Protein 1TME (pdb70)

Solvent-accessible surface area: 30894 Å² total; per-residue (Å²): 13,85,16,40,7,0,73,12,138,25,59,50,8,12,6,44,89,56,44,168,45,122,84,43,110,60,114,49,105,58,0,89,2,14,44,21,12,1,47,13,36,65,7,20,49,0,51,21,20,30,90,32,88,32,37,4,84,39,63,40,51,110,31,92,6,2,0,5,15,0,3,0,6,0,2,0,0,29,44,31,115,107,23,21,54,90,107,109,14,3,62,25,10,21,8,0,31,19,20,48,147,95,70,105,101,30,16,3,23,15,2,26,49,3,5,13,9,11,0,0,7,0,3,11,3,1,0,12,0,4,5,19,30,107,43,148,111,88,4,27,6,0,0,5,0,2,25,16,69,26,111,26,63,52,83,105,46,150,110,42,182,46,7,6,1,17,51,32,240,36,23,78,30,138,32,77,18,85,74,68,55,69,18,46,1,9,0,10,2,24,4,85,22,0,0,1,7,1,11,5,11,0,0,13,38,39,138,54,42,87,124,38,0,4,11,4,59,57,8,22,1,2,53,0,1,4,0,5,81,13,34,4,15,0,63,0,6,4,6,64,6,88,0,3,0,23,10,1,3,2,0,48,34,36,60,177,182,90,96,43,86,31,170,9,36,130,17,77,14,98,7,140,18,14,33,34,88,31,46,2,45,70,74,30,8,122,13,97,91,7,68,70,30,116,68,129,9,59,38,165,41,125,51,0,33,60,9,12,90,24,109,14,20,54,2,56,74,112,22,69,7,7,6,18,2,5,0,0,0,7,18,28,0,3,19,172,91,0,36,66,0,0,35,24,0,40,109,10,91,24,4,10,9,0,1,56,1,6,0,38,3,101,32,45,102,65,2,3,1,0,0,0,0,0,0,0,1,5,5,11,0,0,47,29,62,66,138,60,86,35,10,1,41,86,10,36,58,45,5,128,98,43,45,75,33,40,70,24,0,27,13,79,34,6,5,113,108,132,36,12,3,2,5,2,6,19,0,8,10,1,6,9,9,3,15,19,1,3,0,0,19,34,21,3,53,8,2,9,2,8,0,0,8,0,3,12,25,29,10,6,24,2,32,24,7,0,8,0,0,0,0,0,0,0,0,1,30,2,50,58,26,118,82,28,75,70,110,4,88,1,38,0,4,0,21,0,18,54,1,1,1,2,25,132,68,159,57,35,128,77,103,151,131,142,104,114,126,101,141,133,94,155,72,70,69,105,50,68,53,69,52,50,24,66,22,45,85,26,123,31,87,5,31,34,35,67,47,24,13,14,94,17,62,22,0,17,81,2,0,57,59,32,0,0,0,0,13,73,58,119,107,67,88,32,48,0,23,13,58,5,39,74,49,66,42,123,84,32,38,16,61,2,70,5,12,7,56,18,40,22,0,11,2,0,0,0,5,3,0,1,43,9,0,41,26,3,22,2,1,2,5,0,7,2,0,0,1,0,0,31,72,2,133,6,74,0,6,0,0,0,16,42,70,86,102,43,90,11,100,55,75,100,94,0,72,136,28,33,83,14,88,5,80,8,30,153,67,0,1,12,2,0,2,2,11,22,83,33,138,78,126,52,22,106,6,50,123,122,102,54,133,65,33,27,0,28,0,2,1,7,2,51,49,44,0,68,68,52,110,40,7,14,80,69,2,12,0,0,0,5,0,4,0,0,72,4,0,3,1,58,67,29,67,96,39,131,164,24,34,3,124,130,25,16,95,64,57,163,137,105,91,173,82,65,120,83,105,26,44,6,42,112,89,62,48,118

Nearest PDB structures (foldseek):
  1tme-assembly1_1  TM=1.004E+00  e=3.989E-52  Theiler's encephalomyelitis virus (STRAIN DA)
  1tmf-assembly1_1  TM=9.728E-01  e=5.226E-39  Theiler's encephalomyelitis virus
  5cfc-assembly1_A  TM=9.597E-01  e=2.198E-34  Saffold virus
  5a8f-assembly1_A  TM=9.533E-01  e=1.916E-29  Saffold virus
  2mev-assembly1_1  TM=9.358E-01  e=5.556E-29  Mengo virus

Secondary structure (DSSP, 8-state):
-EE-GGGS------TTTTSS---------TTBHHHHH-S-EEEEEE--SS-TTS-----EETTEESEEE--SS-EES---TT---TTS--EE-SB--BSSSSS-SBSSB--HHHHHT--EEEEEEEEEEEEEE-S-S--EEEEEEE-TT--------SSTTS-GGGSSSS-EEEEESTT--EEEEEE----SSSSEESS-B-B-SSTTS-S-TB--TT-S--EEEEEES--EEEEEEEEEEEEEEE-PPPP-----/---EEEEETTEEEEESS---EEEGGG-----PPPTT--SPPEE--GGGSS-EEEEEEEE-TT--TT-EEEEEETGGGSSGGGHHHHHHHTTEEEEEEEEEEEEE----TT-EEEEEEEEEET-----EE-TTTSSEE-TTS--SSPBPPPSS-----SSS--SS-BTT---GGGGGGSSEEEEETTT-SEEEEEE----SSSSB-GGGB--EEEEEEEEEEEE--TTS---EEEEEEEEEEEEEEEEE-S-----/-PPP----TTTT---TT-SS---BSS-S-EE---TT---EE-BHHHHHHS-EE--EE-TT--EESEEEEESS--SS-SEEEES-TT-STTTTSHHHHHHTTEEEEES-EEEEEEE-S-TT-EEEEEEEEE-SSS----SHHHHTTSEEEEEE-SSS-EEEEEE----SSS-EESS-S-----S-EEEEEEEEEEE--TTS-SEEEEEEEEEE-TT-EEEEE--PPP----/--S---TT--SS-HHHHSPEE----

Radius of gyration: 27.93 Å; Cα contacts (8 Å, |Δi|>4): 2057; chains: 4; bounding box: 72×89×54 Å

Foldseek 3Di:
DDDDCVVVDDDDDDAVPVDPDDDPDDDDDCPDPFNVLQDKDFFFKADAPAAQFFQDFWDDDLLHTLKDFFDQAKKDQCADPVGRDRRDDMDGDQDWADSDDDNDDTSITHNPVLQQDVQFFWKDFKKKKKKFFPDDDFWWKKKFWDFQPDDPCSDGDPDGRGYPRVPDPGDMDTFGGDPTTMDIDIGGRRAPDPIAGSHFDQAAQDPVRPDDGRDHGSRGGTMMGMHHDTMITMMMGGHPMDGDDGDDGDDDDDDD/DLWDKDWAQPDMDTFNFHPDEFEPPPDAAPQDDFPVDDDDWDWDDSQQFGWQKDFADWAALPDDAFWKKKAFPPLVLLDDSSPPNNVQVQFFQWKWWKKKKKKFWAFDQQKFFKKKKFKDFPAFQFDAADPPPFDGPCRRDIDPDIHDDDPDQQDDGSVPDDDHHDPNGDDPVPVVVGRTDMDTRNRGRMHIYIYYTDDPDSIDSVVPDRGMMIMMTTHTGMDHDPPGDRTITMMMIMGIHTMIGDHGHDGDPPD/DDDDDDDDPCPPDDDPPDPDDDDDDDPPDDDPDDVVDDDDDDDLQVLQFPKDAFFDADPVGGTDLWFKFFQDFPQWFRDKDFPALQGDSCVPISNSVSLLQFWKKAWKKKKKKFWDFDQQKWFKKKKAWDFDDPDADGGPVVRVVHDIDMDTDHPDGMDIDIHGGDDPDRMDTRHPPDPVPGGTMMTMGGPHHIDGDPPGDRMIIMRIIIGGDDGMDGDDGHDHDDDDDD/DDDDDDDVPCPDHPVVVDPDDDDPD

Structure (mmCIF, N/CA/C/O backbone):
data_1TME
#
_entry.id   1TME
#
_cell.length_a   360.500
_cell.length_b   338.400
_cell.length_c   348.100
_cell.angle_alpha   90.00
_cell.angle_beta   90.00
_cell.angle_gamma   90.00
#
_symmetry.space_group_name_H-M   'P 21 21 2'
#
loop_
_entity.id
_entity.type
_entity.pdbx_description
1 polymer "THEILER'S MURINE ENCEPHALOMYELITIS VIRUS (SUBUNIT VP1)"
2 polymer "THEILER'S MURINE ENCEPHALOMYELITIS VIRUS (SUBUNIT VP2)"
3 polymer "THEILER'S MURINE ENCEPHALOMYELITIS VIRUS (SUBUNIT VP3)"
4 polymer "THEILER'S MURINE ENCEPHALOMYELITIS VIRUS (SUBUNIT VP4)"
5 water water
#
loop_
_atom_site.group_PDB
_atom_site.id
_atom_site.type_symbol
_atom_site.label_atom_id
_atom_site.label_alt_id
_atom_site.label_comp_id
_atom_site.label_asym_id
_atom_site.label_entity_id
_atom_site.label_seq_id
_atom_site.pdbx_PDB_ins_code
_atom_site.Cartn_x
_atom_site.Cartn_y
_atom_site.Cartn_z
_atom_site.occupancy
_atom_site.B_iso_or_equiv
_atom_site.auth_seq_id
_atom_site.auth_comp_id
_atom_site.auth_asym_id
_atom_site.auth_atom_id
_atom_site.pdbx_PDB_model_num
ATOM 1 N N . GLY A 1 1 ? 24.588 11.270 119.096 1.00 0.00 1 GLY 1 N 1
ATOM 2 C CA . GLY A 1 1 ? 25.346 10.150 119.935 1.00 0.00 1 GLY 1 CA 1
ATOM 3 C C . GLY A 1 1 ? 26.916 10.280 119.954 1.00 0.00 1 GLY 1 C 1
ATOM 4 O O . GLY A 1 1 ? 27.423 11.377 120.139 1.00 0.00 1 GLY 1 O 1
ATOM 5 N N . SER A 1 2 ? 27.511 9.160 119.767 1.00 0.00 2 SER 1 N 1
ATOM 6 C CA . SER A 1 2 ? 29.054 9.112 119.765 1.00 0.00 2 SER 1 CA 1
ATOM 7 C C . SER A 1 2 ? 29.840 10.061 118.771 1.00 0.00 2 SER 1 C 1
ATOM 8 O O . SER A 1 2 ? 29.436 10.197 117.626 1.00 0.00 2 SER 1 O 1
ATOM 11 N N . ASP A 1 3 ? 30.834 10.643 119.324 1.00 0.00 3 ASP 1 N 1
ATOM 12 C CA . ASP A 1 3 ? 31.666 11.671 118.526 1.00 0.00 3 ASP 1 CA 1
ATOM 13 C C . ASP A 1 3 ? 33.085 12.035 119.130 1.00 0.00 3 ASP 1 C 1
ATOM 14 O O . ASP A 1 3 ? 33.562 11.294 119.994 1.00 0.00 3 ASP 1 O 1
ATOM 19 N N . ASN A 1 4 ? 33.599 13.091 118.668 1.00 0.00 4 ASN 1 N 1
ATOM 20 C CA . ASN A 1 4 ? 34.946 13.598 119.146 1.00 0.00 4 ASN 1 CA 1
ATOM 21 C C . ASN A 1 4 ? 35.260 15.148 119.171 1.00 0.00 4 ASN 1 C 1
ATOM 22 O O . ASN A 1 4 ? 35.764 15.631 118.156 1.00 0.00 4 ASN 1 O 1
ATOM 27 N N . ALA A 1 5 ? 34.891 15.713 120.250 1.00 0.00 5 ALA 1 N 1
ATOM 28 C CA . ALA A 1 5 ? 35.128 17.225 120.354 1.00 0.00 5 ALA 1 CA 1
ATOM 29 C C . ALA A 1 5 ? 36.553 17.809 119.969 1.00 0.00 5 ALA 1 C 1
ATOM 30 O O . ALA A 1 5 ? 36.633 18.929 119.540 1.00 0.00 5 ALA 1 O 1
ATOM 32 N N . GLU A 1 6 ? 37.497 16.917 120.194 1.00 0.00 6 GLU 1 N 1
ATOM 33 C CA . GLU A 1 6 ? 38.909 17.368 119.864 1.00 0.00 6 GLU 1 CA 1
ATOM 34 C C . GLU A 1 6 ? 39.217 18.136 118.511 1.00 0.00 6 GLU 1 C 1
ATOM 35 O O . GLU A 1 6 ? 39.961 19.065 118.522 1.00 0.00 6 GLU 1 O 1
ATOM 41 N N . LYS A 1 7 ? 38.585 17.562 117.541 1.00 0.00 7 LYS 1 N 1
ATOM 42 C CA . LYS A 1 7 ? 38.825 18.141 116.170 1.00 0.00 7 LYS 1 CA 1
ATOM 43 C C . LYS A 1 7 ? 38.313 19.580 115.870 1.00 0.00 7 LYS 1 C 1
ATOM 44 O O . LYS A 1 7 ? 38.486 20.030 114.744 1.00 0.00 7 LYS 1 O 1
ATOM 50 N N . GLY A 1 8 ? 37.791 20.142 116.891 1.00 0.00 8 GLY 1 N 1
ATOM 51 C CA . GLY A 1 8 ? 37.272 21.564 116.718 1.00 0.00 8 GLY 1 CA 1
ATOM 52 C C . GLY A 1 8 ? 35.723 21.653 116.465 1.00 0.00 8 GLY 1 C 1
ATOM 53 O O . GLY A 1 8 ? 35.200 22.730 116.393 1.00 0.00 8 GLY 1 O 1
ATOM 54 N N . LYS A 1 9 ? 35.206 20.454 116.377 1.00 0.00 9 LYS 1 N 1
ATOM 55 C CA . LYS A 1 9 ? 33.729 20.417 116.225 1.00 0.00 9 LYS 1 CA 1
ATOM 56 C C . LYS A 1 9 ? 32.970 19.077 116.196 1.00 0.00 9 LYS 1 C 1
ATOM 57 O O . LYS A 1 9 ? 33.544 18.056 115.963 1.00 0.00 9 LYS 1 O 1
ATOM 63 N N . VAL A 1 10 ? 31.725 19.308 116.465 1.00 0.00 10 VAL 1 N 1
ATOM 64 C CA . VAL A 1 10 ? 30.861 18.095 116.528 1.00 0.00 10 VAL 1 CA 1
ATOM 65 C C . VAL A 1 10 ? 29.460 18.063 115.876 1.00 0.00 10 VAL 1 C 1
ATOM 66 O O . VAL A 1 10 ? 28.872 19.088 115.664 1.00 0.00 10 VAL 1 O 1
ATOM 70 N N . SER A 1 11 ? 29.149 16.824 115.652 1.00 0.00 11 SER 1 N 1
ATOM 71 C CA . SER A 1 11 ? 27.758 16.639 115.084 1.00 0.00 11 SER 1 CA 1
ATOM 72 C C . SER A 1 11 ? 26.641 17.518 115.803 1.00 0.00 11 SER 1 C 1
ATOM 73 O O . SER A 1 11 ? 26.546 17.399 117.025 1.00 0.00 11 SER 1 O 1
ATOM 76 N N . ASN A 1 12 ? 26.065 18.294 115.017 1.00 0.00 12 ASN 1 N 1
ATOM 77 C CA . ASN A 1 12 ? 24.922 19.127 115.573 1.00 0.00 12 ASN 1 CA 1
ATOM 78 C C . ASN A 1 12 ? 23.464 18.549 115.382 1.00 0.00 12 ASN 1 C 1
ATOM 79 O O . ASN A 1 12 ? 22.792 18.888 114.451 1.00 0.00 12 ASN 1 O 1
ATOM 84 N N . ASP A 1 13 ? 23.223 17.619 116.249 1.00 0.00 13 ASP 1 N 1
ATOM 85 C CA . ASP A 1 13 ? 21.946 16.834 116.153 1.00 0.00 13 ASP 1 CA 1
ATOM 86 C C . ASP A 1 13 ? 20.556 17.400 116.562 1.00 0.00 13 ASP 1 C 1
ATOM 87 O O . ASP A 1 13 ? 20.419 18.394 117.194 1.00 0.00 13 ASP 1 O 1
ATOM 92 N N . ASP A 1 14 ? 19.656 16.599 116.161 1.00 0.00 14 ASP 1 N 1
ATOM 93 C CA . ASP A 1 14 ? 18.171 16.796 116.552 1.00 0.00 14 ASP 1 CA 1
ATOM 94 C C . ASP A 1 14 ? 17.595 15.415 117.112 1.00 0.00 14 ASP 1 C 1
ATOM 95 O O . ASP A 1 14 ? 18.383 14.422 116.919 1.00 0.00 14 ASP 1 O 1
ATOM 100 N N . ALA A 1 15 ? 16.539 15.445 117.755 1.00 0.00 15 ALA 1 N 1
ATOM 101 C CA . ALA A 1 15 ? 16.015 14.136 118.379 1.00 0.00 15 ALA 1 CA 1
ATOM 102 C C . ALA A 1 15 ? 16.037 12.794 117.524 1.00 0.00 15 ALA 1 C 1
ATOM 103 O O . ALA A 1 15 ? 16.399 11.761 118.034 1.00 0.00 15 ALA 1 O 1
ATOM 105 N N . SER A 1 16 ? 15.646 13.010 116.329 1.00 0.00 16 SER 1 N 1
ATOM 106 C CA . SER A 1 16 ? 15.610 11.842 115.341 1.00 0.00 16 SER 1 CA 1
ATOM 107 C C . SER A 1 16 ? 16.927 10.987 115.124 1.00 0.00 16 SER 1 C 1
ATOM 108 O O . SER A 1 16 ? 16.825 9.887 114.615 1.00 0.00 16 SER 1 O 1
ATOM 111 N N . VAL A 1 17 ? 17.999 11.626 115.497 1.00 0.00 17 VAL 1 N 1
ATOM 112 C CA . VAL A 1 17 ? 19.325 10.891 115.334 1.00 0.00 17 VAL 1 CA 1
ATOM 113 C C . VAL A 1 17 ? 19.564 9.609 116.235 1.00 0.00 17 VAL 1 C 1
ATOM 114 O O . VAL A 1 17 ? 19.743 8.538 115.708 1.00 0.00 17 VAL 1 O 1
ATOM 118 N N . ASP A 1 18 ? 19.521 9.903 117.494 1.00 0.00 18 ASP 1 N 1
ATOM 119 C CA . ASP A 1 18 ? 19.707 8.763 118.501 1.00 0.00 18 ASP 1 CA 1
ATOM 120 C C . ASP A 1 18 ? 18.411 7.944 118.870 1.00 0.00 18 ASP 1 C 1
ATOM 121 O O . ASP A 1 18 ? 18.525 6.845 119.359 1.00 0.00 18 ASP 1 O 1
ATOM 126 N N . PHE A 1 19 ? 17.355 8.609 118.592 1.00 0.00 19 PHE 1 N 1
ATOM 127 C CA . PHE A 1 19 ? 16.015 7.939 118.861 1.00 0.00 19 PHE 1 CA 1
ATOM 128 C C . PHE A 1 19 ? 14.83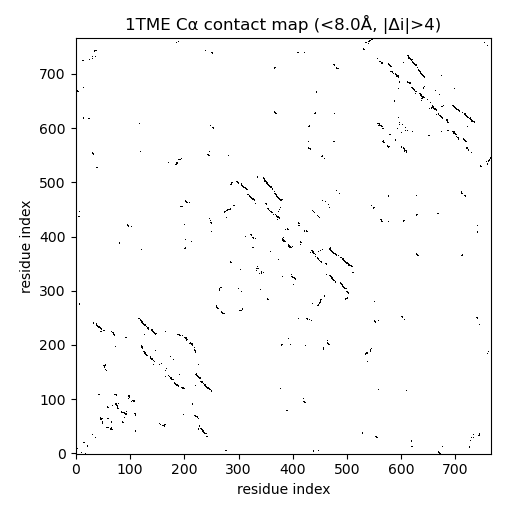1 7.825 117.848 1.00 0.00 19 PHE 1 C 1
ATOM 129 O O . PHE A 1 19 ? 14.850 8.563 116.874 1.00 0.00 19 PHE 1 O 1
ATOM 137 N N . VAL A 1 20 ? 13.979 6.929 118.225 1.00 0.00 20 VAL 1 N 1
ATOM 138 C CA . VAL A 1 20 ? 12.738 6.860 117.354 1.00 0.00 20 VAL 1 CA 1
ATOM 139 C C . VAL A 1 20 ? 11.823 8.156 117.470 1.00 0.00 20 VAL 1 C 1
ATOM 140 O O . VAL A 1 20 ? 10.796 8.121 118.075 1.00 0.00 20 VAL 1 O 1
ATOM 144 N N . ALA A 1 21 ? 12.424 9.143 116.972 1.00 0.00 21 ALA 1 N 1
ATOM 145 C CA . ALA A 1 21 ? 11.762 10.528 116.980 1.00 0.00 21 ALA 1 CA 1
ATOM 146 C C . ALA A 1 21 ? 11.955 11.398 115.665 1.00 0.00 21 ALA 1 C 1
ATOM 147 O O . ALA A 1 21 ? 12.386 10.795 114.674 1.00 0.00 21 ALA 1 O 1
ATOM 149 N N . GLU A 1 22 ? 11.709 12.616 115.834 1.00 0.00 22 GLU 1 N 1
ATOM 150 C CA . GLU A 1 22 ? 11.977 13.527 114.671 1.00 0.00 22 GLU 1 CA 1
ATOM 151 C C . GLU A 1 22 ? 12.041 15.092 114.753 1.00 0.00 22 GLU 1 C 1
ATOM 152 O O . GLU A 1 22 ? 11.614 15.660 115.712 1.00 0.00 22 GLU 1 O 1
ATOM 158 N N . PRO A 1 23 ? 12.592 15.528 113.672 1.00 0.00 23 PRO 1 N 1
ATOM 159 C CA . PRO A 1 23 ? 12.744 17.053 113.586 1.00 0.00 23 PRO 1 CA 1
ATOM 160 C C . PRO A 1 23 ? 11.435 17.919 113.768 1.00 0.00 23 PRO 1 C 1
ATOM 161 O O . PRO A 1 23 ? 10.522 17.670 112.947 1.00 0.00 23 PRO 1 O 1
ATOM 165 N N . VAL A 1 24 ? 11.447 18.648 114.746 1.00 0.00 24 VAL 1 N 1
ATOM 166 C CA . VAL A 1 24 ? 10.216 19.512 115.001 1.00 0.00 24 VAL 1 CA 1
ATOM 167 C C . VAL A 1 24 ? 10.316 21.032 114.606 1.00 0.00 24 VAL 1 C 1
ATOM 168 O O . VAL A 1 24 ? 9.555 21.822 115.113 1.00 0.00 24 VAL 1 O 1
ATOM 172 N N . LYS A 1 25 ? 11.252 21.247 113.793 1.00 0.00 25 LYS 1 N 1
ATOM 173 C CA . LYS A 1 25 ? 11.533 22.645 113.324 1.00 0.00 25 LYS 1 CA 1
ATOM 174 C C . LYS A 1 25 ? 10.439 23.461 112.556 1.00 0.00 25 LYS 1 C 1
ATOM 175 O O . LYS A 1 25 ? 9.872 22.940 111.603 1.00 0.00 25 LYS 1 O 1
ATOM 181 N N . LEU A 1 26 ? 10.299 24.671 112.986 1.00 0.00 26 LEU 1 N 1
ATOM 182 C CA . LEU A 1 26 ? 9.400 25.614 112.239 1.00 0.00 26 LEU 1 CA 1
ATOM 183 C C . LEU A 1 26 ? 10.138 26.882 111.652 1.00 0.00 26 LEU 1 C 1
ATOM 184 O O . LEU A 1 26 ? 11.066 27.337 112.315 1.00 0.00 26 LEU 1 O 1
ATOM 189 N N . PRO A 1 27 ? 9.642 27.221 110.549 1.00 0.00 27 PRO 1 N 1
ATOM 190 C CA . PRO A 1 27 ? 10.220 28.516 109.963 1.00 0.00 27 PRO 1 CA 1
ATOM 191 C C . PRO A 1 27 ? 10.309 29.734 110.976 1.00 0.00 27 PRO 1 C 1
ATOM 192 O O . PRO A 1 27 ? 9.420 29.685 111.890 1.00 0.00 27 PRO 1 O 1
ATOM 196 N N . GLU A 1 28 ? 11.169 30.478 110.787 1.00 0.00 28 GLU 1 N 1
ATOM 197 C CA . GLU A 1 28 ? 11.386 31.636 111.754 1.00 0.00 28 GLU 1 CA 1
ATOM 198 C C . GLU A 1 28 ? 12.589 32.618 111.479 1.00 0.00 28 GLU 1 C 1
ATOM 199 O O . GLU A 1 28 ? 13.705 32.084 111.364 1.00 0.00 28 GLU 1 O 1
ATOM 205 N N . ASN A 1 29 ? 12.268 33.805 111.324 1.00 0.00 29 ASN 1 N 1
ATOM 206 C CA . ASN A 1 29 ? 13.324 34.822 110.991 1.00 0.00 29 ASN 1 CA 1
ATOM 207 C C . ASN A 1 29 ? 13.885 35.871 112.003 1.00 0.00 29 ASN 1 C 1
ATOM 208 O O . ASN A 1 29 ? 14.893 36.487 111.689 1.00 0.00 29 ASN 1 O 1
ATOM 213 N N . GLN A 1 30 ? 13.111 36.024 112.991 1.00 0.00 30 GLN 1 N 1
ATOM 214 C CA . GLN A 1 30 ? 13.489 37.098 114.002 1.00 0.00 30 GLN 1 CA 1
ATOM 215 C C . GLN A 1 30 ? 14.883 37.056 114.707 1.00 0.00 30 GLN 1 C 1
ATOM 216 O O . GLN A 1 30 ? 15.204 37.989 115.422 1.00 0.00 30 GLN 1 O 1
ATOM 222 N N . THR A 1 31 ? 15.572 35.990 114.389 1.00 0.00 31 THR 1 N 1
ATOM 223 C CA . THR A 1 31 ? 16.965 35.876 114.993 1.00 0.00 31 THR 1 CA 1
ATOM 224 C C . THR A 1 31 ? 18.192 36.372 114.135 1.00 0.00 31 THR 1 C 1
ATOM 225 O O . THR A 1 31 ? 19.292 35.919 114.402 1.00 0.00 31 THR 1 O 1
ATOM 229 N N . ARG A 1 32 ? 17.840 37.191 113.265 1.00 0.00 32 ARG 1 N 1
ATOM 230 C CA . ARG A 1 32 ? 18.912 37.744 112.353 1.00 0.00 32 ARG 1 CA 1
ATOM 231 C C . ARG A 1 32 ? 19.665 39.045 112.759 1.00 0.00 32 ARG 1 C 1
ATOM 232 O O . ARG A 1 32 ? 19.000 40.040 112.957 1.00 0.00 32 ARG 1 O 1
ATOM 240 N N . VAL A 1 33 ? 20.933 38.831 112.759 1.00 0.00 33 VAL 1 N 1
ATOM 241 C CA . VAL A 1 33 ? 21.742 40.065 113.119 1.00 0.00 33 VAL 1 CA 1
ATOM 242 C C . VAL A 1 33 ? 21.095 41.442 112.700 1.00 0.00 33 VAL 1 C 1
ATOM 243 O O . VAL A 1 33 ? 20.718 42.193 113.586 1.00 0.00 33 VAL 1 O 1
ATOM 247 N N . ALA A 1 34 ? 20.939 41.546 111.419 1.00 0.00 34 ALA 1 N 1
ATOM 248 C CA . ALA A 1 34 ? 20.267 42.832 110.893 1.00 0.00 34 ALA 1 CA 1
ATOM 249 C C . ALA A 1 34 ? 18.886 43.280 111.544 1.00 0.00 34 ALA 1 C 1
ATOM 250 O O . ALA A 1 34 ? 18.835 44.336 112.131 1.00 0.00 34 ALA 1 O 1
ATOM 252 N N . PHE A 1 35 ? 17.970 42.383 111.339 1.00 0.00 35 PHE 1 N 1
ATOM 253 C CA . PHE A 1 35 ? 16.614 42.651 112.036 1.00 0.00 35 PHE 1 CA 1
ATOM 254 C C . PHE A 1 35 ? 16.596 42.962 113.587 1.00 0.00 35 PHE 1 C 1
ATOM 255 O O . PHE A 1 35 ? 16.049 43.893 114.034 1.00 0.00 35 PHE 1 O 1
ATOM 263 N N . PHE A 1 36 ? 17.350 42.037 114.171 1.00 0.00 36 PHE 1 N 1
ATOM 264 C CA . PHE A 1 36 ? 17.550 42.215 115.689 1.00 0.00 36 PHE 1 CA 1
ATOM 265 C C . PHE A 1 36 ? 18.115 43.547 116.308 1.00 0.00 36 PHE 1 C 1
ATOM 266 O O . PHE A 1 36 ? 17.513 44.110 117.177 1.00 0.00 36 PHE 1 O 1
ATOM 274 N N . TYR A 1 37 ? 19.215 43.922 115.687 1.00 0.00 37 TYR 1 N 1
ATOM 275 C CA . TYR A 1 37 ? 19.826 45.237 116.108 1.00 0.00 37 TYR 1 CA 1
ATOM 276 C C . TYR A 1 37 ? 19.103 46.513 115.504 1.00 0.00 37 TYR 1 C 1
ATOM 277 O O . TYR A 1 37 ? 19.395 47.606 115.889 1.00 0.00 37 TYR 1 O 1
ATOM 286 N N . ASP A 1 38 ? 18.240 46.151 114.590 1.00 0.00 38 ASP 1 N 1
ATOM 287 C CA . ASP A 1 38 ? 17.447 47.264 113.904 1.00 0.00 38 ASP 1 CA 1
ATOM 288 C C . ASP A 1 38 ? 16.241 47.871 114.715 1.00 0.00 38 ASP 1 C 1
ATOM 289 O O . ASP A 1 38 ? 15.156 47.977 114.201 1.00 0.00 38 ASP 1 O 1
ATOM 294 N N . ARG A 1 39 ? 16.592 48.157 115.892 1.00 0.00 39 ARG 1 N 1
ATOM 295 C CA . ARG A 1 39 ? 15.600 48.838 116.832 1.00 0.00 39 ARG 1 CA 1
ATOM 296 C C . ARG A 1 39 ? 16.262 49.925 117.784 1.00 0.00 39 ARG 1 C 1
ATOM 297 O O . ARG A 1 39 ? 17.430 49.710 118.128 1.00 0.00 39 ARG 1 O 1
ATOM 305 N N . ALA A 1 40 ? 15.517 50.913 117.990 1.00 0.00 40 ALA 1 N 1
ATOM 306 C CA . ALA A 1 40 ? 16.081 52.036 118.849 1.00 0.00 40 ALA 1 CA 1
ATOM 307 C C . ALA A 1 40 ? 16.400 51.801 120.379 1.00 0.00 40 ALA 1 C 1
ATOM 308 O O . ALA A 1 40 ? 15.639 51.136 121.050 1.00 0.00 40 ALA 1 O 1
ATOM 310 N N . VAL A 1 41 ? 17.477 52.354 120.706 1.00 0.00 41 VAL 1 N 1
ATOM 311 C CA . VAL A 1 41 ? 17.963 52.235 122.156 1.00 0.00 41 VAL 1 CA 1
ATOM 312 C C . VAL A 1 41 ? 18.770 53.459 122.715 1.00 0.00 41 VAL 1 C 1
ATOM 313 O O . VAL A 1 41 ? 19.623 53.963 121.983 1.00 0.00 41 VAL 1 O 1
ATOM 317 N N . PRO A 1 42 ? 18.345 53.850 123.859 1.00 0.00 42 PRO 1 N 1
ATOM 318 C CA . PRO A 1 42 ? 19.047 55.076 124.471 1.00 0.00 42 PRO 1 CA 1
ATOM 319 C C . PRO A 1 42 ? 20.585 54.930 124.825 1.00 0.00 42 PRO 1 C 1
ATOM 320 O O . PRO A 1 42 ? 20.848 53.831 125.429 1.00 0.00 42 PRO 1 O 1
ATOM 324 N N . ILE A 1 43 ? 21.346 55.823 124.478 1.00 0.00 43 ILE 1 N 1
ATOM 325 C CA . ILE A 1 43 ? 22.812 55.709 124.897 1.00 0.00 43 ILE 1 CA 1
ATOM 326 C C . ILE A 1 43 ? 23.285 56.813 125.916 1.00 0.00 43 ILE 1 C 1
ATOM 327 O O . ILE A 1 43 ? 24.255 56.646 126.594 1.00 0.00 43 ILE 1 O 1
ATOM 332 N N . GLY A 1 44 ? 22.474 57.793 125.903 1.00 0.00 44 GLY 1 N 1
ATOM 333 C CA . GLY A 1 44 ? 22.713 58.969 126.834 1.00 0.00 44 GLY 1 CA 1
ATOM 334 C C . GLY A 1 44 ? 21.683 60.145 126.601 1.00 0.00 44 GLY 1 C 1
ATOM 335 O O . GLY A 1 44 ? 20.650 59.870 125.979 1.00 0.00 44 GLY 1 O 1
ATOM 336 N N . MET A 1 45 ? 22.057 61.227 127.078 1.00 0.00 45 MET 1 N 1
ATOM 337 C CA . MET A 1 45 ? 21.190 62.435 126.875 1.00 0.00 45 MET 1 CA 1
ATOM 338 C C . MET A 1 45 ? 21.958 63.782 126.751 1.00 0.00 45 MET 1 C 1
ATOM 339 O O . MET A 1 45 ? 23.108 63.833 127.180 1.00 0.00 45 MET 1 O 1
ATOM 344 N N . LEU A 1 46 ? 21.277 64.664 126.166 1.00 0.00 46 LEU 1 N 1
ATOM 345 C CA . LEU A 1 46 ? 21.897 66.011 125.981 1.00 0.00 46 LEU 1 CA 1
ATOM 346 C C . LEU A 1 46 ? 21.296 67.187 126.803 1.00 0.00 46 LEU 1 C 1
ATOM 347 O O . LEU A 1 46 ? 20.090 67.372 126.753 1.00 0.00 46 LEU 1 O 1
ATOM 352 N N . ARG A 1 47 ? 22.185 67.792 127.437 1.00 0.00 47 ARG 1 N 1
ATOM 353 C CA . ARG A 1 47 ? 21.762 69.018 128.222 1.00 0.00 47 ARG 1 CA 1
ATOM 354 C C . ARG A 1 47 ? 22.490 70.354 127.799 1.00 0.00 47 ARG 1 C 1
ATOM 355 O O . ARG A 1 47 ? 23.709 70.369 127.856 1.00 0.00 47 ARG 1 O 1
ATOM 363 N N . PRO A 1 48 ? 21.665 71.184 127.379 1.00 0.00 48 PRO 1 N 1
ATOM 364 C CA . PRO A 1 48 ? 22.246 72.527 126.920 1.00 0.00 48 PRO 1 CA 1
ATOM 365 C C . PRO A 1 48 ? 22.989 73.412 128.000 1.00 0.00 48 PRO 1 C 1
ATOM 366 O O . PRO A 1 48 ? 22.348 73.653 129.040 1.00 0.00 48 PRO 1 O 1
ATOM 370 N N . GLY A 1 49 ? 24.171 73.688 127.707 1.00 0.00 49 GLY 1 N 1
ATOM 371 C CA . GLY A 1 49 ? 24.950 74.590 128.667 1.00 0.00 49 GLY 1 CA 1
ATOM 372 C C . GLY A 1 49 ? 24.567 76.116 128.441 1.00 0.00 49 GLY 1 C 1
ATOM 373 O O . GLY A 1 49 ? 24.775 76.928 129.273 1.00 0.00 49 GLY 1 O 1
ATOM 374 N N . GLN A 1 50 ? 23.996 76.246 127.233 1.00 0.00 50 GLN 1 N 1
ATOM 375 C CA . GLN A 1 50 ? 23.550 77.648 126.892 1.00 0.00 50 GLN 1 CA 1
ATOM 376 C C . GLN A 1 50 ? 22.401 77.949 125.860 1.00 0.00 50 GLN 1 C 1
ATOM 377 O O . GLN A 1 50 ? 22.041 77.127 125.057 1.00 0.00 50 GLN 1 O 1
ATOM 383 N N . ASN A 1 51 ? 21.872 79.134 126.067 1.00 0.00 51 ASN 1 N 1
ATOM 384 C CA . ASN A 1 51 ? 20.792 79.641 125.151 1.00 0.00 51 ASN 1 CA 1
ATOM 385 C C . ASN A 1 51 ? 20.857 79.358 123.602 1.00 0.00 51 ASN 1 C 1
ATOM 386 O O . ASN A 1 51 ? 21.973 79.089 123.162 1.00 0.00 51 ASN 1 O 1
ATOM 391 N N . ILE A 1 52 ? 19.769 79.671 123.017 1.00 0.00 52 ILE 1 N 1
ATOM 392 C CA . ILE A 1 52 ? 19.849 79.620 121.509 1.00 0.00 52 ILE 1 CA 1
ATOM 393 C C . ILE A 1 52 ? 20.510 80.917 120.872 1.00 0.00 52 ILE 1 C 1
ATOM 394 O O . ILE A 1 52 ? 20.811 80.941 119.721 1.00 0.00 52 ILE 1 O 1
ATOM 399 N N . GLU A 1 53 ? 20.655 81.829 121.773 1.00 0.00 53 GLU 1 N 1
ATOM 400 C CA . GLU A 1 53 ? 21.277 83.162 121.362 1.00 0.00 53 GLU 1 CA 1
ATOM 401 C C . GLU A 1 53 ? 22.795 83.484 121.638 1.00 0.00 53 GLU 1 C 1
ATOM 402 O O . GLU A 1 53 ? 23.184 84.615 121.464 1.00 0.00 53 GLU 1 O 1
ATOM 408 N N . SER A 1 54 ? 23.379 82.461 122.088 1.00 0.00 54 SER 1 N 1
ATOM 409 C CA . SER A 1 54 ? 24.823 82.639 122.485 1.00 0.00 54 SER 1 CA 1
ATOM 410 C C . SER A 1 54 ? 25.929 81.726 121.875 1.00 0.00 54 SER 1 C 1
ATOM 411 O O . SER A 1 54 ? 25.626 80.835 121.130 1.00 0.00 54 SER 1 O 1
ATOM 414 N N . THR A 1 55 ? 27.078 82.102 122.332 1.00 0.00 55 THR 1 N 1
ATOM 415 C CA . THR A 1 55 ? 28.242 81.237 121.917 1.00 0.00 55 THR 1 CA 1
ATOM 416 C C . THR A 1 55 ? 28.389 79.892 122.742 1.00 0.00 55 THR 1 C 1
ATOM 417 O O . THR A 1 55 ? 28.562 79.995 123.949 1.00 0.00 55 THR 1 O 1
ATOM 421 N N . PHE A 1 56 ? 28.219 78.890 121.996 1.00 0.00 56 PHE 1 N 1
ATOM 422 C CA . PHE A 1 56 ? 28.399 77.537 122.686 1.00 0.00 56 PHE 1 CA 1
ATOM 423 C C . PHE A 1 56 ? 29.736 77.141 123.406 1.00 0.00 56 PHE 1 C 1
ATOM 424 O O . PHE A 1 56 ? 30.792 77.516 122.878 1.00 0.00 56 PHE 1 O 1
ATOM 432 N N . VAL A 1 57 ? 29.553 76.556 124.461 1.00 0.00 57 VAL 1 N 1
ATOM 433 C CA . VAL A 1 57 ? 30.752 76.109 125.277 1.00 0.00 57 VAL 1 CA 1
ATOM 434 C C . VAL A 1 57 ? 30.606 74.743 126.035 1.00 0.00 57 VAL 1 C 1
ATOM 435 O O . VAL A 1 57 ? 29.589 74.599 126.712 1.00 0.00 57 VAL 1 O 1
ATOM 439 N N . TYR A 1 58 ? 31.588 73.930 125.790 1.00 0.00 58 TYR 1 N 1
ATOM 440 C CA . TYR A 1 58 ? 31.505 72.636 126.524 1.00 0.00 58 TYR 1 CA 1
ATOM 441 C C . TYR A 1 58 ? 31.030 72.812 128.024 1.00 0.00 58 TYR 1 C 1
ATOM 442 O O . TYR A 1 58 ? 31.614 73.666 128.687 1.00 0.00 58 TYR 1 O 1
ATOM 451 N N . GLN A 1 59 ? 30.088 72.062 128.286 1.00 0.00 59 GLN 1 N 1
ATOM 452 C CA . GLN A 1 59 ? 29.557 72.139 129.680 1.00 0.00 59 GLN 1 CA 1
ATOM 453 C C . GLN A 1 59 ? 28.962 70.854 130.339 1.00 0.00 59 GLN 1 C 1
ATOM 454 O O . GLN A 1 59 ? 28.051 70.287 129.779 1.00 0.00 59 GLN 1 O 1
ATOM 460 N N . GLU A 1 60 ? 29.583 70.585 131.396 1.00 0.00 60 GLU 1 N 1
ATOM 461 C CA . GLU A 1 60 ? 29.053 69.433 132.211 1.00 0.00 60 GLU 1 CA 1
ATOM 462 C C . GLU A 1 60 ? 28.188 69.784 133.500 1.00 0.00 60 GLU 1 C 1
ATOM 463 O O . GLU A 1 60 ? 28.422 70.892 134.017 1.00 0.00 60 GLU 1 O 1
ATOM 469 N N . ASN A 1 61 ? 27.378 68.959 133.775 1.00 0.00 61 ASN 1 N 1
ATOM 470 C CA . ASN A 1 61 ? 26.491 69.141 134.979 1.00 0.00 61 ASN 1 CA 1
ATOM 471 C C . ASN A 1 61 ? 25.783 67.868 135.561 1.00 0.00 61 ASN 1 C 1
ATOM 472 O O . ASN A 1 61 ? 24.906 67.359 134.880 1.00 0.00 61 ASN 1 O 1
ATOM 477 N N . ASP A 1 62 ? 26.325 67.504 136.657 1.00 0.00 62 ASP 1 N 1
ATOM 478 C CA . ASP A 1 62 ? 25.808 66.188 137.215 1.00 0.00 62 ASP 1 CA 1
ATOM 479 C C . ASP A 1 62 ? 25.867 65.015 136.139 1.00 0.00 62 ASP 1 C 1
ATOM 480 O O . ASP A 1 62 ? 24.892 64.407 135.846 1.00 0.00 62 ASP 1 O 1
ATOM 485 N N . LEU A 1 63 ? 27.075 64.952 135.641 1.00 0.00 63 LEU 1 N 1
ATOM 486 C CA . LEU A 1 63 ? 27.330 63.914 134.568 1.00 0.00 63 LEU 1 CA 1
ATOM 487 C C . LEU A 1 63 ? 26.633 64.126 133.188 1.00 0.00 63 LEU 1 C 1
ATOM 488 O O . LEU A 1 63 ? 26.802 63.303 132.309 1.00 0.00 63 LEU 1 O 1
ATOM 493 N N . ARG A 1 64 ? 25.919 65.212 133.166 1.00 0.00 64 ARG 1 N 1
ATOM 494 C CA . ARG A 1 64 ? 25.256 65.568 131.839 1.00 0.00 64 ARG 1 CA 1
ATOM 495 C C . ARG A 1 64 ? 26.084 66.564 130.909 1.00 0.00 64 ARG 1 C 1
ATOM 496 O O . ARG A 1 64 ? 26.587 67.542 131.454 1.00 0.00 64 ARG 1 O 1
ATOM 504 N N . LEU A 1 65 ? 26.132 66.184 129.701 1.00 0.00 65 LEU 1 N 1
ATOM 505 C CA . LEU A 1 65 ? 26.892 67.067 128.744 1.00 0.00 65 LEU 1 CA 1
ATOM 506 C C . LEU A 1 65 ? 26.0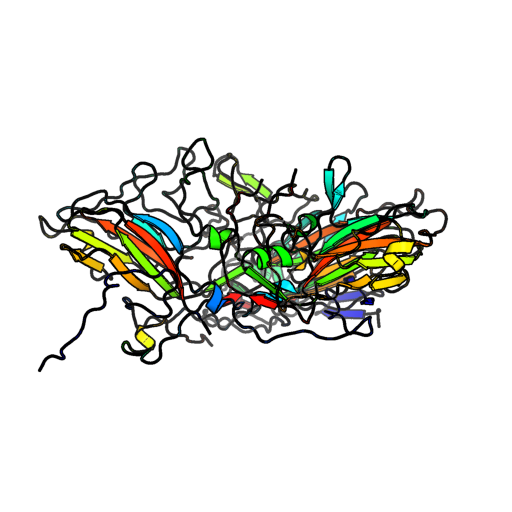94 67.774 127.601 1.00 0.00 65 LEU 1 C 1
ATOM 507 O O . LEU A 1 65 ? 25.063 67.269 127.193 1.00 0.00 65 LEU 1 O 1
ATOM 512 N N . ASN A 1 66 ? 26.647 68.910 127.245 1.00 0.00 66 ASN 1 N 1
ATOM 513 C CA . ASN A 1 66 ? 26.019 69.621 126.056 1.00 0.00 66 ASN 1 CA 1
ATOM 514 C C . ASN A 1 66 ? 26.545 69.160 124.636 1.00 0.00 66 ASN 1 C 1
ATOM 515 O O . ASN A 1 66 ? 26.433 69.787 123.673 1.00 0.00 66 ASN 1 O 1
ATOM 520 N N . CYS A 1 67 ? 27.119 67.998 124.827 1.00 0.00 67 CYS 1 N 1
ATOM 521 C CA . CYS A 1 67 ? 27.724 67.309 123.616 1.00 0.00 67 CYS 1 CA 1
ATOM 522 C C . CYS A 1 67 ? 27.984 65.757 123.776 1.00 0.00 67 CYS 1 C 1
ATOM 523 O O . CYS A 1 67 ? 28.443 65.379 124.850 1.00 0.00 67 CYS 1 O 1
ATOM 526 N N . LEU A 1 68 ? 27.648 65.100 122.716 1.00 0.00 68 LEU 1 N 1
ATOM 527 C CA . LEU A 1 68 ? 27.881 63.626 122.821 1.00 0.00 68 LEU 1 CA 1
ATOM 528 C C . LEU A 1 68 ? 28.397 62.790 121.646 1.00 0.00 68 LEU 1 C 1
ATOM 529 O O . LEU A 1 68 ? 28.173 63.071 120.500 1.00 0.00 68 LEU 1 O 1
ATOM 534 N N . LEU A 1 69 ? 29.169 61.826 122.084 1.00 0.00 69 LEU 1 N 1
ATOM 535 C CA . LEU A 1 69 ? 29.813 60.884 121.101 1.00 0.00 69 LEU 1 CA 1
ATOM 536 C C . LEU A 1 69 ? 28.940 59.702 120.562 1.00 0.00 69 LEU 1 C 1
ATOM 537 O O . LEU A 1 69 ? 28.525 58.878 121.372 1.00 0.00 69 LEU 1 O 1
ATOM 542 N N . LEU A 1 70 ? 28.784 59.743 119.291 1.00 0.00 70 LEU 1 N 1
ATOM 543 C CA . LEU A 1 70 ? 27.984 58.634 118.658 1.00 0.00 70 LEU 1 CA 1
ATOM 544 C C . LEU A 1 70 ? 28.691 57.253 118.478 1.00 0.00 70 LEU 1 C 1
ATOM 545 O O . LEU A 1 70 ? 29.227 56.979 117.425 1.00 0.00 70 LEU 1 O 1
ATOM 550 N N . THR A 1 71 ? 28.632 56.570 119.517 1.00 0.00 71 THR 1 N 1
ATOM 551 C CA . THR A 1 71 ? 29.204 55.154 119.557 1.00 0.00 71 THR 1 CA 1
ATOM 552 C C . THR A 1 71 ? 28.509 54.229 120.642 1.00 0.00 71 THR 1 C 1
ATOM 553 O O . THR A 1 71 ? 28.140 54.811 121.678 1.00 0.00 71 THR 1 O 1
ATOM 557 N N . PRO A 1 72 ? 28.368 53.052 120.261 1.00 0.00 72 PRO 1 N 1
ATOM 558 C CA . PRO A 1 72 ? 27.737 52.093 121.294 1.00 0.00 72 PRO 1 CA 1
ATOM 559 C C . PRO A 1 72 ? 28.558 51.894 122.636 1.00 0.00 72 PRO 1 C 1
ATOM 560 O O . PRO A 1 72 ? 28.071 51.744 123.667 1.00 0.00 72 PRO 1 O 1
ATOM 564 N N . LEU A 1 73 ? 29.836 51.971 122.283 1.00 0.00 73 LEU 1 N 1
ATOM 565 C CA . LEU A 1 73 ? 30.849 51.847 123.398 1.00 0.00 73 LEU 1 CA 1
ATOM 566 C C . LEU A 1 73 ? 30.835 53.000 124.451 1.00 0.00 73 LEU 1 C 1
ATOM 567 O O . LEU A 1 73 ? 30.303 54.065 124.130 1.00 0.00 73 LEU 1 O 1
ATOM 572 N N . PRO A 1 74 ? 31.360 52.650 125.562 1.00 0.00 74 PRO 1 N 1
ATOM 573 C CA . PRO A 1 74 ? 31.362 53.705 126.673 1.00 0.00 74 PRO 1 CA 1
ATOM 574 C C . PRO A 1 74 ? 32.144 55.055 126.421 1.00 0.00 74 PRO 1 C 1
ATOM 575 O O . PRO A 1 74 ? 33.274 54.941 125.926 1.00 0.00 74 PRO 1 O 1
ATOM 579 N N . SER A 1 75 ? 31.492 56.066 126.743 1.00 0.00 75 SER 1 N 1
ATOM 580 C CA . SER A 1 75 ? 32.188 57.395 126.569 1.00 0.00 75 SER 1 CA 1
ATOM 581 C C . SER A 1 75 ? 31.946 58.535 127.618 1.00 0.00 75 SER 1 C 1
ATOM 582 O O . SER A 1 75 ? 30.942 58.515 128.298 1.00 0.00 75 SER 1 O 1
ATOM 585 N N . PHE A 1 76 ? 32.883 59.330 127.615 1.00 0.00 76 PHE 1 N 1
ATOM 586 C CA . PHE A 1 76 ? 32.860 60.528 128.570 1.00 0.00 76 PHE 1 CA 1
ATOM 587 C C . PHE A 1 76 ? 34.000 61.601 128.569 1.00 0.00 76 PHE 1 C 1
ATOM 588 O O . PHE A 1 76 ? 35.030 61.264 127.943 1.00 0.00 76 PHE 1 O 1
ATOM 596 N N . CYS A 1 77 ? 33.671 62.688 129.172 1.00 0.00 77 CYS 1 N 1
ATOM 597 C CA . CYS A 1 77 ? 34.842 63.673 129.212 1.00 0.00 77 CYS 1 CA 1
ATOM 598 C C . CYS A 1 77 ? 36.207 62.868 129.485 1.00 0.00 77 CYS 1 C 1
ATOM 599 O O . CYS A 1 77 ? 36.124 61.963 130.347 1.00 0.00 77 CYS 1 O 1
ATOM 602 N N . PRO A 1 78 ? 37.129 63.135 128.694 1.00 0.00 78 PRO 1 N 1
ATOM 603 C CA . PRO A 1 78 ? 38.448 62.372 128.863 1.00 0.00 78 PRO 1 CA 1
ATOM 604 C C . PRO A 1 78 ? 39.008 62.181 130.330 1.00 0.00 78 PRO 1 C 1
ATOM 605 O O . PRO A 1 78 ? 39.073 63.200 131.026 1.00 0.00 78 PRO 1 O 1
ATOM 609 N N . ASP A 1 79 ? 39.250 61.000 130.593 1.00 0.00 79 ASP 1 N 1
ATOM 610 C CA . ASP A 1 79 ? 39.791 60.703 131.986 1.00 0.00 79 ASP 1 CA 1
ATOM 611 C C . ASP A 1 79 ? 41.261 61.198 132.271 1.00 0.00 79 ASP 1 C 1
ATOM 612 O O . ASP A 1 79 ? 42.020 61.334 131.308 1.00 0.00 79 ASP 1 O 1
ATOM 617 N N . SER A 1 80 ? 41.481 61.445 133.474 1.00 0.00 80 SER 1 N 1
ATOM 618 C CA . SER A 1 80 ? 42.878 61.920 133.917 1.00 0.00 80 SER 1 CA 1
ATOM 619 C C . SER A 1 80 ? 43.309 61.529 135.396 1.00 0.00 80 SER 1 C 1
ATOM 620 O O . SER A 1 80 ? 42.416 61.520 136.247 1.00 0.00 80 SER 1 O 1
ATOM 623 N N . THR A 1 81 ? 44.573 61.215 135.497 1.00 0.00 81 THR 1 N 1
ATOM 624 C CA . THR A 1 81 ? 45.028 60.842 136.919 1.00 0.00 81 THR 1 CA 1
ATOM 625 C C . THR A 1 81 ? 44.307 61.698 138.052 1.00 0.00 81 THR 1 C 1
ATOM 626 O O . THR A 1 81 ? 44.035 61.226 139.097 1.00 0.00 81 THR 1 O 1
ATOM 630 N N . SER A 1 82 ? 44.076 62.886 137.574 1.00 0.00 82 SER 1 N 1
ATOM 631 C CA . SER A 1 82 ? 43.355 63.872 138.501 1.00 0.00 82 SER 1 CA 1
ATOM 632 C C . SER A 1 82 ? 41.785 64.025 138.355 1.00 0.00 82 SER 1 C 1
ATOM 633 O O . SER A 1 82 ? 41.195 64.850 139.017 1.00 0.00 82 SER 1 O 1
ATOM 636 N N . GLY A 1 83 ? 41.268 63.163 137.526 1.00 0.00 83 GLY 1 N 1
ATOM 637 C CA . GLY A 1 83 ? 39.753 63.167 137.261 1.00 0.00 83 GLY 1 CA 1
ATOM 638 C C . GLY A 1 83 ? 39.367 63.536 135.764 1.00 0.00 83 GLY 1 C 1
ATOM 639 O O . GLY A 1 83 ? 40.190 64.198 135.126 1.00 0.00 83 GLY 1 O 1
ATOM 640 N N . PRO A 1 84 ? 38.200 63.041 135.384 1.00 0.00 84 PRO 1 N 1
ATOM 641 C CA . PRO A 1 84 ? 37.812 63.410 133.944 1.00 0.00 84 PRO 1 CA 1
ATOM 642 C C . PRO A 1 84 ? 37.809 64.956 133.577 1.00 0.00 84 PRO 1 C 1
ATOM 643 O O . PRO A 1 84 ? 37.200 65.699 134.360 1.00 0.00 84 PRO 1 O 1
ATOM 647 N N . VAL A 1 85 ? 38.531 65.231 132.593 1.00 0.00 85 VAL 1 N 1
ATOM 648 C CA . VAL A 1 85 ? 38.597 66.706 132.176 1.00 0.00 85 VAL 1 CA 1
ATOM 649 C C . VAL A 1 85 ? 37.292 67.292 131.515 1.00 0.00 85 VAL 1 C 1
ATOM 650 O O . VAL A 1 85 ? 37.153 67.237 130.316 1.00 0.00 85 VAL 1 O 1
ATOM 654 N N . LYS A 1 86 ? 36.440 67.711 132.407 1.00 0.00 86 LYS 1 N 1
ATOM 655 C CA . LYS A 1 86 ? 35.090 68.188 131.940 1.00 0.00 86 LYS 1 CA 1
ATOM 656 C C . LYS A 1 86 ? 34.928 69.433 131.043 1.00 0.00 86 LYS 1 C 1
ATOM 657 O O . LYS A 1 86 ? 33.771 69.682 130.648 1.00 0.00 86 LYS 1 O 1
ATOM 663 N N . THR A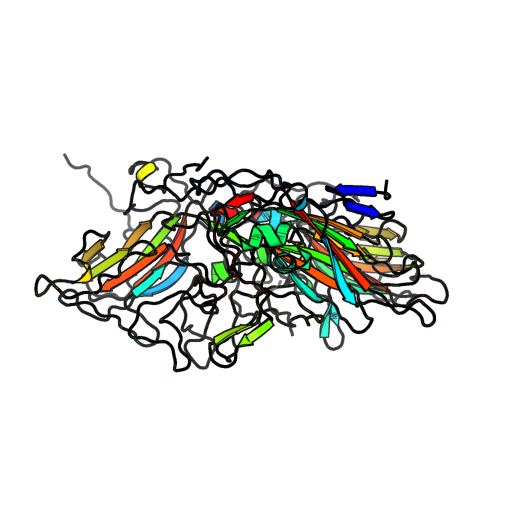 1 87 ? 35.981 70.054 130.864 1.00 0.00 87 THR 1 N 1
ATOM 664 C CA . THR A 1 87 ? 35.931 71.253 129.908 1.00 0.00 87 THR 1 CA 1
ATOM 665 C C . THR A 1 87 ? 36.104 70.841 128.388 1.00 0.00 87 THR 1 C 1
ATOM 666 O O . THR A 1 87 ? 36.285 71.650 127.552 1.00 0.00 87 THR 1 O 1
ATOM 670 N N . LYS A 1 88 ? 36.027 69.516 128.286 1.00 0.00 88 LYS 1 N 1
ATOM 671 C CA . LYS A 1 88 ? 36.189 68.954 126.910 1.00 0.00 88 LYS 1 CA 1
ATOM 672 C C . LYS A 1 88 ? 35.160 67.944 126.347 1.00 0.00 88 LYS 1 C 1
ATOM 673 O O . LYS A 1 88 ? 34.486 67.291 127.086 1.00 0.00 88 LYS 1 O 1
ATOM 679 N N . ALA A 1 89 ? 35.266 67.937 125.042 1.00 0.00 89 ALA 1 N 1
ATOM 680 C CA . ALA A 1 89 ? 34.375 66.917 124.349 1.00 0.00 89 ALA 1 CA 1
ATOM 681 C C . ALA A 1 89 ? 34.594 65.398 124.771 1.00 0.00 89 ALA 1 C 1
ATOM 682 O O . ALA A 1 89 ? 35.759 65.032 124.930 1.00 0.00 89 ALA 1 O 1
ATOM 684 N N . PRO A 1 90 ? 33.507 64.812 124.955 1.00 0.00 90 PRO 1 N 1
ATOM 685 C CA . PRO A 1 90 ? 33.608 63.328 125.304 1.00 0.00 90 PRO 1 CA 1
ATOM 686 C C . PRO A 1 90 ? 34.458 62.418 124.324 1.00 0.00 90 PRO 1 C 1
ATOM 687 O O . PRO A 1 90 ? 34.412 62.770 123.117 1.00 0.00 90 PRO 1 O 1
ATOM 691 N N . VAL A 1 91 ? 35.020 61.533 124.853 1.00 0.00 91 VAL 1 N 1
ATOM 692 C CA . VAL A 1 91 ? 35.790 60.537 123.999 1.00 0.00 91 VAL 1 CA 1
ATOM 693 C C . VAL A 1 91 ? 35.530 59.044 124.403 1.00 0.00 91 VAL 1 C 1
ATOM 694 O O . VAL A 1 91 ? 34.864 58.901 125.458 1.00 0.00 91 VAL 1 O 1
ATOM 698 N N . GLN A 1 92 ? 35.982 58.219 123.589 1.00 0.00 92 GLN 1 N 1
ATOM 699 C CA . GLN A 1 92 ? 35.761 56.781 123.974 1.00 0.00 92 GLN 1 CA 1
ATOM 700 C C . GLN A 1 92 ? 36.579 56.245 125.220 1.00 0.00 92 GLN 1 C 1
ATOM 701 O O . GLN A 1 92 ? 37.786 56.398 125.223 1.00 0.00 92 GLN 1 O 1
ATOM 707 N N . TRP A 1 93 ? 35.812 55.771 126.093 1.00 0.00 93 TRP 1 N 1
ATOM 708 C CA . TRP A 1 93 ? 36.454 55.147 127.321 1.00 0.00 93 TRP 1 CA 1
ATOM 709 C C . TRP A 1 93 ? 36.649 53.595 127.207 1.00 0.00 93 TRP 1 C 1
ATOM 710 O O . TRP A 1 93 ? 35.996 53.019 126.310 1.00 0.00 93 TRP 1 O 1
ATOM 721 N N . ARG A 1 94 ? 37.462 53.115 128.018 1.00 0.00 94 ARG 1 N 1
ATOM 722 C CA . ARG A 1 94 ? 37.715 51.600 127.988 1.00 0.00 94 ARG 1 CA 1
ATOM 723 C C . ARG A 1 94 ? 36.942 50.707 129.016 1.00 0.00 94 ARG 1 C 1
ATOM 724 O O . ARG A 1 94 ? 37.142 49.516 129.041 1.00 0.00 94 ARG 1 O 1
ATOM 732 N N . TRP A 1 95 ? 36.161 51.398 129.714 1.00 0.00 95 TRP 1 N 1
ATOM 733 C CA . TRP A 1 95 ? 35.263 50.712 130.712 1.00 0.00 95 TRP 1 CA 1
ATOM 734 C C . TRP A 1 95 ? 34.031 51.546 131.176 1.00 0.00 95 TRP 1 C 1
ATOM 735 O O . TRP A 1 95 ? 34.079 52.771 131.005 1.00 0.00 95 TRP 1 O 1
ATOM 746 N N . VAL A 1 96 ? 33.111 50.831 131.616 1.00 0.00 96 VAL 1 N 1
ATOM 747 C CA . VAL A 1 96 ? 31.882 51.541 132.182 1.00 0.00 96 VAL 1 CA 1
ATOM 748 C C . VAL A 1 96 ? 32.079 52.042 133.672 1.00 0.00 96 VAL 1 C 1
ATOM 749 O O . VAL A 1 96 ? 32.834 51.334 134.375 1.00 0.00 96 VAL 1 O 1
ATOM 753 N N . ARG A 1 97 ? 31.502 53.114 133.935 1.00 0.00 97 ARG 1 N 1
ATOM 754 C CA . ARG A 1 97 ? 31.708 53.670 135.338 1.00 0.00 97 ARG 1 CA 1
ATOM 755 C C . ARG A 1 97 ? 30.542 54.405 136.078 1.00 0.00 97 ARG 1 C 1
ATOM 756 O O . ARG A 1 97 ? 29.919 55.272 135.513 1.00 0.00 97 ARG 1 O 1
ATOM 764 N N . SER A 1 98 ? 30.383 53.925 137.277 1.00 0.00 98 SER 1 N 1
ATOM 765 C CA . SER A 1 98 ? 29.310 54.573 138.147 1.00 0.00 98 SER 1 CA 1
ATOM 766 C C . SER A 1 98 ? 29.411 56.151 138.317 1.00 0.00 98 SER 1 C 1
ATOM 767 O O . SER A 1 98 ? 30.522 56.604 138.583 1.00 0.00 98 SER 1 O 1
ATOM 770 N N . GLY A 1 99 ? 28.297 56.728 138.131 1.00 0.00 99 GLY 1 N 1
ATOM 771 C CA . GLY A 1 99 ? 28.296 58.243 138.327 1.00 0.00 99 GLY 1 CA 1
ATOM 772 C C . GLY A 1 99 ? 28.859 58.646 139.759 1.00 0.00 99 GLY 1 C 1
ATOM 773 O O . GLY A 1 99 ? 29.525 59.627 139.891 1.00 0.00 99 GLY 1 O 1
ATOM 774 N N . GLY A 1 100 ? 28.516 57.758 140.647 1.00 0.00 100 GLY 1 N 1
ATOM 775 C CA . GLY A 1 100 ? 28.966 57.980 142.079 1.00 0.00 100 GLY 1 CA 1
ATOM 776 C C . GLY A 1 100 ? 29.132 56.680 142.956 1.00 0.00 100 GLY 1 C 1
ATOM 777 O O . GLY A 1 100 ? 29.534 55.659 142.423 1.00 0.00 100 GLY 1 O 1
ATOM 778 N N . THR A 1 101 ? 28.807 56.883 144.186 1.00 0.00 101 THR 1 N 1
ATOM 779 C CA . THR A 1 101 ? 28.952 55.705 145.160 1.00 0.00 101 THR 1 CA 1
ATOM 780 C C . THR A 1 101 ? 28.213 54.360 144.816 1.00 0.00 101 THR 1 C 1
ATOM 781 O O . THR A 1 101 ? 28.898 53.356 144.633 1.00 0.00 101 THR 1 O 1
ATOM 785 N N . THR A 1 102 ? 26.942 54.492 144.742 1.00 0.00 102 THR 1 N 1
ATOM 786 C CA . THR A 1 102 ? 26.132 53.274 144.255 1.00 0.00 102 THR 1 CA 1
ATOM 787 C C . THR A 1 102 ? 26.360 53.001 142.692 1.00 0.00 102 THR 1 C 1
ATOM 788 O O . THR A 1 102 ? 26.755 54.007 142.046 1.00 0.00 102 THR 1 O 1
ATOM 792 N N . ASN A 1 103 ? 26.128 51.838 142.299 1.00 0.00 103 ASN 1 N 1
ATOM 793 C CA . ASN A 1 103 ? 26.310 51.557 140.820 1.00 0.00 103 ASN 1 CA 1
ATOM 794 C C . ASN A 1 103 ? 25.682 52.513 139.733 1.00 0.00 103 ASN 1 C 1
ATOM 795 O O . ASN A 1 103 ? 26.302 52.777 138.737 1.00 0.00 103 ASN 1 O 1
ATOM 800 N N . PHE A 1 104 ? 24.525 52.882 140.088 1.00 0.00 104 PHE 1 N 1
ATOM 801 C CA . PHE A 1 104 ? 23.758 53.864 139.184 1.00 0.00 104 PHE 1 CA 1
ATOM 802 C C . PHE A 1 104 ? 23.239 55.260 139.686 1.00 0.00 104 PHE 1 C 1
ATOM 803 O O . PHE A 1 104 ? 23.014 55.358 140.912 1.00 0.00 104 PHE 1 O 1
ATOM 811 N N . PRO A 1 105 ? 23.162 56.177 138.869 1.00 0.00 105 PRO 1 N 1
ATOM 812 C CA . PRO A 1 105 ? 23.453 55.990 137.385 1.00 0.00 105 PRO 1 CA 1
ATOM 813 C C . PRO A 1 105 ? 24.945 55.881 136.985 1.00 0.00 105 PRO 1 C 1
ATOM 814 O O . PRO A 1 105 ? 25.789 55.903 137.862 1.00 0.00 105 PRO 1 O 1
ATOM 818 N N . LEU A 1 106 ? 25.057 55.873 135.744 1.00 0.00 106 LEU 1 N 1
ATOM 819 C CA . LEU A 1 106 ? 26.452 55.827 135.190 1.00 0.00 106 LEU 1 CA 1
ATOM 820 C C . LEU A 1 106 ? 27.076 57.192 134.798 1.00 0.00 106 LEU 1 C 1
ATOM 821 O O . LEU A 1 106 ? 26.337 58.074 134.367 1.00 0.00 106 LEU 1 O 1
ATOM 826 N N . MET A 1 107 ? 28.312 57.246 135.081 1.00 0.00 107 MET 1 N 1
ATOM 827 C CA . MET A 1 107 ? 29.067 58.502 134.660 1.00 0.00 107 MET 1 CA 1
ATOM 828 C C . MET A 1 107 ? 29.245 58.512 133.096 1.00 0.00 107 MET 1 C 1
ATOM 829 O O . MET A 1 107 ? 29.120 59.489 132.456 1.00 0.00 107 MET 1 O 1
ATOM 834 N N . THR A 1 108 ? 29.458 57.263 132.700 1.00 0.00 108 THR 1 N 1
ATOM 835 C CA . THR A 1 108 ? 29.608 57.044 131.212 1.00 0.00 108 THR 1 CA 1
ATOM 836 C C . THR A 1 108 ? 28.304 56.807 130.359 1.00 0.00 108 THR 1 C 1
ATOM 837 O O . THR A 1 108 ? 27.342 56.287 130.896 1.00 0.00 108 THR 1 O 1
ATOM 841 N N . LYS A 1 109 ? 28.458 57.213 129.183 1.00 0.00 109 LYS 1 N 1
ATOM 842 C CA . LYS A 1 109 ? 27.327 56.968 128.200 1.00 0.00 109 LYS 1 CA 1
ATOM 843 C C . LYS A 1 109 ? 27.616 55.779 127.223 1.00 0.00 109 LYS 1 C 1
ATOM 844 O O . LYS A 1 109 ? 28.814 55.542 126.975 1.00 0.00 109 LYS 1 O 1
ATOM 850 N N . GLN A 1 110 ? 26.606 55.162 126.879 1.00 0.00 110 GLN 1 N 1
ATOM 851 C CA . GLN A 1 110 ? 26.769 53.928 126.002 1.00 0.00 110 GLN 1 CA 1
ATOM 852 C C . GLN A 1 110 ? 25.480 53.058 125.745 1.00 0.00 110 GLN 1 C 1
ATOM 853 O O . GLN A 1 110 ? 24.513 53.254 126.475 1.00 0.00 110 GLN 1 O 1
ATOM 859 N N . ASP A 1 111 ? 25.636 52.246 124.794 1.00 0.00 111 ASP 1 N 1
ATOM 860 C CA . ASP A 1 111 ? 24.490 51.264 124.530 1.00 0.00 111 ASP 1 CA 1
ATOM 861 C C . ASP A 1 111 ? 24.613 49.940 125.405 1.00 0.00 111 ASP 1 C 1
ATOM 862 O O . ASP A 1 111 ? 25.181 48.980 124.951 1.00 0.00 111 ASP 1 O 1
ATOM 867 N N . TYR A 1 112 ? 24.165 50.131 126.629 1.00 0.00 112 TYR 1 N 1
ATOM 868 C CA . TYR A 1 112 ? 24.272 48.970 127.597 1.00 0.00 112 TYR 1 CA 1
ATOM 869 C C . TYR A 1 112 ? 23.789 47.579 127.045 1.00 0.00 112 TYR 1 C 1
ATOM 870 O O . TYR A 1 112 ? 24.419 46.585 127.303 1.00 0.00 112 TYR 1 O 1
ATOM 879 N N . ALA A 1 113 ? 22.704 47.733 126.332 1.00 0.00 113 ALA 1 N 1
ATOM 880 C CA . ALA A 1 113 ? 22.188 46.457 125.630 1.00 0.00 113 ALA 1 CA 1
ATOM 881 C C . ALA A 1 113 ? 23.274 45.788 124.670 1.00 0.00 113 ALA 1 C 1
ATOM 882 O O . ALA A 1 113 ? 23.675 44.706 124.880 1.00 0.00 113 ALA 1 O 1
ATOM 884 N N . PHE A 1 114 ? 23.606 46.711 123.785 1.00 0.00 114 PHE 1 N 1
ATOM 885 C CA . PHE A 1 114 ? 24.751 46.252 122.851 1.00 0.00 114 PHE 1 CA 1
ATOM 886 C C . PHE A 1 114 ? 26.086 45.700 123.468 1.00 0.00 114 PHE 1 C 1
ATOM 887 O O . PHE A 1 114 ? 26.609 44.724 123.024 1.00 0.00 114 PHE 1 O 1
ATOM 895 N N . LEU A 1 115 ? 26.376 46.342 124.604 1.00 0.00 115 LEU 1 N 1
ATOM 896 C CA . LEU A 1 115 ? 27.571 45.845 125.401 1.00 0.00 115 LEU 1 CA 1
ATOM 897 C C . LEU A 1 115 ? 27.363 44.438 126.097 1.00 0.00 115 LEU 1 C 1
ATOM 898 O O . LEU A 1 115 ? 28.216 43.599 126.014 1.00 0.00 115 LEU 1 O 1
ATOM 903 N N . CYS A 1 116 ? 26.214 44.408 126.729 1.00 0.00 116 CYS 1 N 1
ATOM 904 C CA . CYS A 1 116 ? 25.852 43.073 127.411 1.00 0.00 116 CYS 1 CA 1
ATOM 905 C C . CYS A 1 116 ? 25.609 41.885 126.387 1.00 0.00 116 CYS 1 C 1
ATOM 906 O O . CYS A 1 116 ? 25.664 40.753 126.732 1.00 0.00 116 CYS 1 O 1
ATOM 909 N N . PHE A 1 117 ? 25.399 42.381 125.212 1.00 0.00 117 PHE 1 N 1
ATOM 910 C CA . PHE A 1 117 ? 25.197 41.406 124.045 1.00 0.00 117 PHE 1 CA 1
ATOM 911 C C . PHE A 1 117 ? 25.639 41.686 122.566 1.00 0.00 117 PHE 1 C 1
ATOM 912 O O . PHE A 1 117 ? 24.854 41.999 121.722 1.00 0.00 117 PHE 1 O 1
ATOM 920 N N . SER A 1 118 ? 26.912 41.617 122.476 1.00 0.00 118 SER 1 N 1
ATOM 921 C CA . SER A 1 118 ? 27.602 41.803 121.108 1.00 0.00 118 SER 1 CA 1
ATOM 922 C C . SER A 1 118 ? 28.511 40.561 120.692 1.00 0.00 118 SER 1 C 1
ATOM 923 O O . SER A 1 118 ? 29.707 40.660 120.749 1.00 0.00 118 SER 1 O 1
ATOM 926 N N . PRO A 1 119 ? 27.771 39.519 120.449 1.00 0.00 119 PRO 1 N 1
ATOM 927 C CA . PRO A 1 119 ? 28.501 38.207 120.120 1.00 0.00 119 PRO 1 CA 1
ATOM 928 C C . PRO A 1 119 ? 29.550 38.194 118.940 1.00 0.00 119 PRO 1 C 1
ATOM 929 O O . PRO A 1 119 ? 29.760 37.153 118.354 1.00 0.00 119 PRO 1 O 1
ATOM 933 N N . PHE A 1 120 ? 29.999 39.347 118.716 1.00 0.00 120 PHE 1 N 1
ATOM 934 C CA . PHE A 1 120 ? 31.024 39.529 117.584 1.00 0.00 120 PHE 1 CA 1
ATOM 935 C C . PHE A 1 120 ? 32.236 40.521 117.646 1.00 0.00 120 PHE 1 C 1
ATOM 936 O O . PHE A 1 120 ? 32.111 41.511 118.383 1.00 0.00 120 PHE 1 O 1
ATOM 944 N N . THR A 1 121 ? 33.254 40.145 116.964 1.00 0.00 121 THR 1 N 1
ATOM 945 C CA . THR A 1 121 ? 34.489 41.035 117.035 1.00 0.00 121 THR 1 CA 1
ATOM 946 C C . THR A 1 121 ? 34.476 42.429 116.307 1.00 0.00 121 THR 1 C 1
ATOM 947 O O . THR A 1 121 ? 34.987 43.385 116.871 1.00 0.00 121 THR 1 O 1
ATOM 951 N N . TYR A 1 122 ? 33.925 42.386 115.184 1.00 0.00 122 TYR 1 N 1
ATOM 952 C CA . TYR A 1 122 ? 33.797 43.626 114.363 1.00 0.00 122 TYR 1 CA 1
ATOM 953 C C . TYR A 1 122 ? 32.332 43.863 113.789 1.00 0.00 122 TYR 1 C 1
ATOM 954 O O . TYR A 1 122 ? 31.671 42.839 113.561 1.00 0.00 122 TYR 1 O 1
ATOM 963 N N . TYR A 1 123 ? 32.051 45.042 113.602 1.00 0.00 123 TYR 1 N 1
ATOM 964 C CA . TYR A 1 123 ? 30.746 45.377 112.982 1.00 0.00 123 TYR 1 CA 1
ATOM 965 C C . TYR A 1 123 ? 30.729 46.666 112.090 1.00 0.00 123 TYR 1 C 1
ATOM 966 O O . TYR A 1 123 ? 31.688 47.417 112.160 1.00 0.00 123 TYR 1 O 1
ATOM 975 N N . LYS A 1 124 ? 29.689 46.745 111.443 1.00 0.00 124 LYS 1 N 1
ATOM 976 C CA . LYS A 1 124 ? 29.447 47.988 110.659 1.00 0.00 124 LYS 1 CA 1
ATOM 977 C C . LYS A 1 124 ? 27.978 48.224 110.232 1.00 0.00 124 LYS 1 C 1
ATOM 978 O 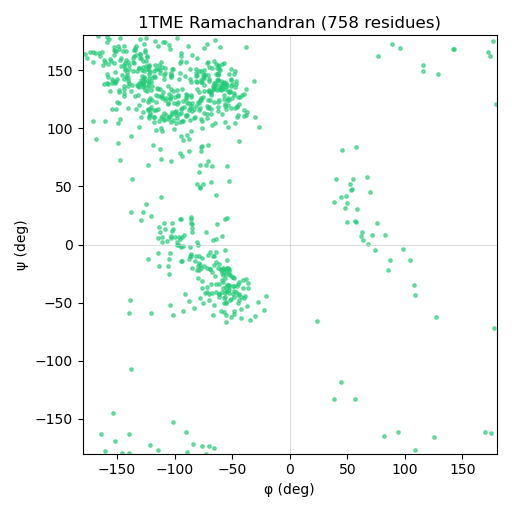O . LYS A 1 124 ? 27.220 47.256 110.216 1.00 0.00 124 LYS 1 O 1
ATOM 984 N N . CYS A 1 125 ? 27.759 49.406 110.056 1.00 0.00 125 CYS 1 N 1
ATOM 985 C CA . CYS A 1 125 ? 26.348 49.831 109.714 1.00 0.00 125 CYS 1 CA 1
ATOM 986 C C . CYS A 1 125 ? 26.154 51.382 109.589 1.00 0.00 125 CYS 1 C 1
ATOM 987 O O . CYS A 1 125 ? 27.129 52.078 109.874 1.00 0.00 125 CYS 1 O 1
ATOM 990 N N . ASP A 1 126 ? 25.007 51.664 109.215 1.00 0.00 126 ASP 1 N 1
ATOM 991 C CA . ASP A 1 126 ? 24.666 53.137 109.276 1.00 0.00 126 ASP 1 CA 1
ATOM 992 C C . ASP A 1 126 ? 23.922 53.428 110.657 1.00 0.00 126 ASP 1 C 1
ATOM 993 O O . ASP A 1 126 ? 23.433 52.397 111.197 1.00 0.00 126 ASP 1 O 1
ATOM 998 N N . LEU A 1 127 ? 23.994 54.561 111.024 1.00 0.00 127 LEU 1 N 1
ATOM 999 C CA . LEU A 1 127 ? 23.355 54.902 112.338 1.00 0.00 127 LEU 1 CA 1
ATOM 1000 C C . LEU A 1 127 ? 22.162 55.893 112.312 1.00 0.00 127 LEU 1 C 1
ATOM 1001 O O . LEU A 1 127 ? 22.341 57.022 111.893 1.00 0.00 127 LEU 1 O 1
ATOM 1006 N N . GLU A 1 128 ? 21.080 55.328 112.693 1.00 0.00 128 GLU 1 N 1
ATOM 1007 C CA . GLU A 1 128 ? 19.851 56.214 112.830 1.00 0.00 128 GLU 1 CA 1
ATOM 1008 C C . GLU A 1 128 ? 19.618 56.878 114.261 1.00 0.00 128 GLU 1 C 1
ATOM 1009 O O . GLU A 1 128 ? 19.440 56.117 115.203 1.00 0.00 128 GLU 1 O 1
ATOM 1015 N N . VAL A 1 129 ? 19.806 58.111 114.230 1.00 0.00 129 VAL 1 N 1
ATOM 1016 C CA . VAL A 1 129 ? 19.688 58.860 115.535 1.00 0.00 129 VAL 1 CA 1
ATOM 1017 C C . VAL A 1 129 ? 18.354 59.604 115.871 1.00 0.00 129 VAL 1 C 1
ATOM 1018 O O . VAL A 1 129 ? 17.829 60.279 115.001 1.00 0.00 129 VAL 1 O 1
ATOM 1022 N N . THR A 1 130 ? 17.968 59.365 117.054 1.00 0.00 130 THR 1 N 1
ATOM 1023 C CA . THR A 1 130 ? 16.733 60.085 117.548 1.00 0.00 130 THR 1 CA 1
ATOM 1024 C C . THR A 1 130 ? 16.909 60.946 118.863 1.00 0.00 130 THR 1 C 1
ATOM 1025 O O . THR A 1 130 ? 17.363 60.397 119.852 1.00 0.00 130 THR 1 O 1
ATOM 1029 N N . VAL A 1 131 ? 16.590 62.139 118.671 1.00 0.00 131 VAL 1 N 1
ATOM 1030 C CA . VAL A 1 131 ? 16.697 63.107 119.850 1.00 0.00 131 VAL 1 CA 1
ATOM 1031 C C . VAL A 1 131 ? 15.349 63.658 120.434 1.00 0.00 131 VAL 1 C 1
ATOM 1032 O O . VAL A 1 131 ? 14.761 64.542 119.851 1.00 0.00 131 VAL 1 O 1
ATOM 1036 N N . SER A 1 132 ? 14.986 62.995 121.476 1.00 0.00 132 SER 1 N 1
ATOM 1037 C CA . SER A 1 132 ? 13.654 63.357 122.127 1.00 0.00 132 SER 1 CA 1
ATOM 1038 C C . SER A 1 132 ? 13.625 64.267 123.408 1.00 0.00 132 SER 1 C 1
ATOM 1039 O O . SER A 1 132 ? 14.315 63.982 124.360 1.00 0.00 132 SER 1 O 1
ATOM 1042 N N . ALA A 1 133 ? 12.824 65.277 123.239 1.00 0.00 133 ALA 1 N 1
ATOM 1043 C CA . ALA A 1 133 ? 12.685 66.243 124.415 1.00 0.00 133 ALA 1 CA 1
ATOM 1044 C C . ALA A 1 133 ? 12.209 65.669 125.817 1.00 0.00 133 ALA 1 C 1
ATOM 1045 O O . ALA A 1 133 ? 11.217 64.953 125.831 1.00 0.00 133 ALA 1 O 1
ATOM 1047 N N . LEU A 1 134 ? 12.987 66.005 126.764 1.00 0.00 134 LEU 1 N 1
ATOM 1048 C CA . LEU A 1 134 ? 12.616 65.539 128.157 1.00 0.00 134 LEU 1 CA 1
ATOM 1049 C C . LEU A 1 134 ? 11.656 66.495 128.948 1.00 0.00 134 LEU 1 C 1
ATOM 1050 O O . LEU A 1 134 ? 11.130 66.118 129.961 1.00 0.00 134 LEU 1 O 1
ATOM 1055 N N . GLY A 1 135 ? 11.553 67.650 128.356 1.00 0.00 135 GLY 1 N 1
ATOM 1056 C CA . GLY A 1 135 ? 10.685 68.709 129.008 1.00 0.00 135 GLY 1 CA 1
ATOM 1057 C C . GLY A 1 135 ? 9.389 69.134 128.225 1.00 0.00 135 GLY 1 C 1
ATOM 1058 O O . GLY A 1 135 ? 9.236 68.753 127.080 1.00 0.00 135 GLY 1 O 1
ATOM 1059 N N . THR A 1 136 ? 8.623 69.884 128.945 1.00 0.00 136 THR 1 N 1
ATOM 1060 C CA . THR A 1 136 ? 7.308 70.331 128.318 1.00 0.00 136 THR 1 CA 1
ATOM 1061 C C . THR A 1 136 ? 7.102 71.799 127.830 1.00 0.00 136 THR 1 C 1
ATOM 1062 O O . THR A 1 136 ? 6.003 72.100 127.360 1.00 0.00 136 THR 1 O 1
ATOM 1066 N N . ASP A 1 137 ? 8.124 72.517 127.959 1.00 0.00 137 ASP 1 N 1
ATOM 1067 C CA . ASP A 1 137 ? 8.076 73.961 127.489 1.00 0.00 137 ASP 1 CA 1
ATOM 1068 C C . ASP A 1 137 ? 8.276 74.202 125.942 1.00 0.00 137 ASP 1 C 1
ATOM 1069 O O . ASP A 1 137 ? 9.179 73.561 125.410 1.00 0.00 137 ASP 1 O 1
ATOM 1074 N N . THR A 1 138 ? 7.474 75.128 125.494 1.00 0.00 138 THR 1 N 1
ATOM 1075 C CA . THR A 1 138 ? 7.754 75.458 124.036 1.00 0.00 138 THR 1 CA 1
ATOM 1076 C C . THR A 1 138 ? 9.321 75.470 123.728 1.00 0.00 138 THR 1 C 1
ATOM 1077 O O . THR A 1 138 ? 10.024 76.224 124.391 1.00 0.00 138 THR 1 O 1
ATOM 1081 N N . VAL A 1 139 ? 9.641 74.578 122.928 1.00 0.00 139 VAL 1 N 1
ATOM 1082 C CA . VAL A 1 139 ? 11.091 74.394 122.577 1.00 0.00 139 VAL 1 CA 1
ATOM 1083 C C . VAL A 1 139 ? 11.795 75.372 121.580 1.00 0.00 139 VAL 1 C 1
ATOM 1084 O O . VAL A 1 139 ? 11.188 75.729 120.582 1.00 0.00 139 VAL 1 O 1
ATOM 1088 N N . ALA A 1 140 ? 12.921 75.646 121.934 1.00 0.00 140 ALA 1 N 1
ATOM 1089 C CA . ALA A 1 140 ? 13.854 76.480 121.030 1.00 0.00 140 ALA 1 CA 1
ATOM 1090 C C . ALA A 1 140 ? 15.335 75.898 121.037 1.00 0.00 140 ALA 1 C 1
ATOM 1091 O O . ALA A 1 140 ? 16.021 76.134 122.006 1.00 0.00 140 ALA 1 O 1
ATOM 1093 N N . SER A 1 141 ? 15.484 75.095 120.074 1.00 0.00 141 SER 1 N 1
ATOM 1094 C CA . SER A 1 141 ? 16.790 74.334 120.063 1.00 0.00 141 SER 1 CA 1
ATOM 1095 C C . SER A 1 141 ? 17.555 74.073 118.737 1.00 0.00 141 SER 1 C 1
ATOM 1096 O O . SER A 1 141 ? 16.935 73.853 117.721 1.00 0.00 141 SER 1 O 1
ATOM 1099 N N . VAL A 1 142 ? 18.813 74.152 118.923 1.00 0.00 142 VAL 1 N 1
ATOM 1100 C CA . VAL A 1 142 ? 19.710 73.837 117.751 1.00 0.00 142 VAL 1 CA 1
ATOM 1101 C C . VAL A 1 142 ? 20.719 72.644 117.948 1.00 0.00 142 VAL 1 C 1
ATOM 1102 O O . VAL A 1 142 ? 21.314 72.561 119.013 1.00 0.00 142 VAL 1 O 1
ATOM 1106 N N . LEU A 1 143 ? 20.711 71.876 116.975 1.00 0.00 143 LEU 1 N 1
ATOM 1107 C CA . LEU A 1 143 ? 21.590 70.652 117.009 1.00 0.00 143 LEU 1 CA 1
ATOM 1108 C C . LEU A 1 143 ? 22.616 70.524 115.845 1.00 0.00 143 LEU 1 C 1
ATOM 1109 O O . LEU A 1 143 ? 22.199 70.610 114.694 1.00 0.00 143 LEU 1 O 1
ATOM 1114 N N . ARG A 1 144 ? 23.793 70.402 116.264 1.00 0.00 144 ARG 1 N 1
ATOM 1115 C CA . ARG A 1 144 ? 24.892 70.219 115.242 1.00 0.00 144 ARG 1 CA 1
ATOM 1116 C C . ARG A 1 144 ? 25.566 68.784 115.198 1.00 0.00 144 ARG 1 C 1
ATOM 1117 O O . ARG A 1 144 ? 25.884 68.280 116.269 1.00 0.00 144 ARG 1 O 1
ATOM 1125 N N . TRP A 1 145 ? 25.642 68.330 114.038 1.00 0.00 145 TRP 1 N 1
ATOM 1126 C CA . TRP A 1 145 ? 26.330 67.007 113.837 1.00 0.00 145 TRP 1 CA 1
ATOM 1127 C C . TRP A 1 145 ? 27.631 67.055 112.974 1.00 0.00 145 TRP 1 C 1
ATOM 1128 O O . TRP A 1 145 ? 27.705 67.923 112.103 1.00 0.00 145 TRP 1 O 1
ATOM 1139 N N . ALA A 1 146 ? 28.424 66.184 113.285 1.00 0.00 146 ALA 1 N 1
ATOM 1140 C CA . ALA A 1 146 ? 29.717 66.033 112.489 1.00 0.00 146 ALA 1 CA 1
ATOM 1141 C C . ALA A 1 146 ? 30.354 64.584 112.440 1.00 0.00 146 ALA 1 C 1
ATOM 1142 O O . ALA A 1 146 ? 30.266 63.898 113.459 1.00 0.00 146 ALA 1 O 1
ATOM 1144 N N . PRO A 1 147 ? 30.781 64.299 111.320 1.00 0.00 147 PRO 1 N 1
ATOM 1145 C CA . PRO A 1 147 ? 31.432 62.920 111.114 1.00 0.00 147 PRO 1 CA 1
ATOM 1146 C C . PRO A 1 147 ? 32.718 62.592 111.975 1.00 0.00 147 PRO 1 C 1
ATOM 1147 O O . PRO A 1 147 ? 33.388 63.606 112.300 1.00 0.00 147 PRO 1 O 1
ATOM 1151 N N . THR A 1 148 ? 32.877 61.369 112.239 1.00 0.00 148 THR 1 N 1
ATOM 1152 C CA . THR A 1 148 ? 34.145 61.068 113.034 1.00 0.00 148 THR 1 CA 1
ATOM 1153 C C . THR A 1 148 ? 35.455 61.776 112.463 1.00 0.00 148 THR 1 C 1
ATOM 1154 O O . THR A 1 148 ? 35.582 61.812 111.233 1.00 0.00 148 THR 1 O 1
ATOM 1158 N N . GLY A 1 149 ? 36.178 62.311 113.348 1.00 0.00 149 GLY 1 N 1
ATOM 1159 C CA . GLY A 1 149 ? 37.461 63.002 112.927 1.00 0.00 149 GLY 1 CA 1
ATOM 1160 C C . GLY A 1 149 ? 37.381 64.513 112.494 1.00 0.00 149 GLY 1 C 1
ATOM 1161 O O . GLY A 1 149 ? 38.449 65.125 112.377 1.00 0.00 149 GLY 1 O 1
ATOM 1162 N N . ALA A 1 150 ? 36.192 64.926 112.289 1.00 0.00 150 ALA 1 N 1
ATOM 1163 C CA . ALA A 1 150 ? 36.024 66.392 111.894 1.00 0.00 150 ALA 1 CA 1
ATOM 1164 C C . ALA A 1 150 ? 36.289 67.502 113.002 1.00 0.00 150 ALA 1 C 1
ATOM 1165 O O . ALA A 1 150 ? 36.007 67.200 114.163 1.00 0.00 150 ALA 1 O 1
ATOM 1167 N N . PRO A 1 151 ? 36.802 68.553 112.520 1.00 0.00 151 PRO 1 N 1
ATOM 1168 C CA . PRO A 1 151 ? 36.982 69.709 113.508 1.00 0.00 151 PRO 1 CA 1
ATOM 1169 C C . PRO A 1 151 ? 35.700 70.172 114.323 1.00 0.00 151 PRO 1 C 1
ATOM 1170 O O . PRO A 1 151 ? 34.666 70.363 113.703 1.00 0.00 151 PRO 1 O 1
ATOM 1174 N N . ALA A 1 152 ? 35.929 70.172 115.579 1.00 0.00 152 ALA 1 N 1
ATOM 1175 C CA . ALA A 1 152 ? 34.765 70.633 116.474 1.00 0.00 152 ALA 1 CA 1
ATOM 1176 C C . ALA A 1 152 ? 34.236 72.112 116.210 1.00 0.00 152 ALA 1 C 1
ATOM 1177 O O . ALA A 1 152 ? 33.130 72.418 116.485 1.00 0.00 152 ALA 1 O 1
ATOM 1179 N N . ASP A 1 153 ? 35.208 72.806 115.611 1.00 0.00 153 ASP 1 N 1
ATOM 1180 C CA . ASP A 1 153 ? 34.850 74.257 115.299 1.00 0.00 153 ASP 1 CA 1
ATOM 1181 C C . ASP A 1 153 ? 33.982 74.950 116.427 1.00 0.00 153 ASP 1 C 1
ATOM 1182 O O . ASP A 1 153 ? 33.063 75.654 116.112 1.00 0.00 153 ASP 1 O 1
ATOM 1187 N N . VAL A 1 154 ? 34.372 74.537 117.564 1.00 0.00 154 VAL 1 N 1
ATOM 1188 C CA . VAL A 1 154 ? 33.668 75.146 118.787 1.00 0.00 154 VAL 1 CA 1
ATOM 1189 C C . VAL A 1 154 ? 34.125 76.616 119.110 1.00 0.00 154 VAL 1 C 1
ATOM 1190 O O . VAL A 1 154 ? 34.577 76.935 120.146 1.00 0.00 154 VAL 1 O 1
ATOM 1194 N N . THR A 1 155 ? 34.020 77.328 118.019 1.00 0.00 155 THR 1 N 1
ATOM 1195 C CA . THR A 1 155 ? 34.422 78.810 118.042 1.00 0.00 155 THR 1 CA 1
ATOM 1196 C C . THR A 1 155 ? 33.297 79.848 118.436 1.00 0.00 155 THR 1 C 1
ATOM 1197 O O . THR A 1 155 ? 32.180 79.401 118.714 1.00 0.00 155 THR 1 O 1
ATOM 1201 N N . ASP A 1 156 ? 33.669 81.052 118.405 1.00 0.00 156 ASP 1 N 1
ATOM 1202 C CA . ASP A 1 156 ? 32.701 82.153 118.774 1.00 0.00 156 ASP 1 CA 1
ATOM 1203 C C . ASP A 1 156 ? 31.544 82.544 117.778 1.00 0.00 156 ASP 1 C 1
ATOM 1204 O O . ASP A 1 156 ? 31.787 82.575 116.589 1.00 0.00 156 ASP 1 O 1
ATOM 1209 N N . GLN A 1 157 ? 30.494 82.903 118.412 1.00 0.00 157 GLN 1 N 1
ATOM 1210 C CA . GLN A 1 157 ? 29.356 83.487 117.585 1.00 0.00 157 GLN 1 CA 1
ATOM 1211 C C . GLN A 1 157 ? 29.829 84.581 116.510 1.00 0.00 157 GLN 1 C 1
ATOM 1212 O O . GLN A 1 157 ? 30.355 85.601 117.033 1.00 0.00 157 GLN 1 O 1
ATOM 1218 N N . LEU A 1 158 ? 29.591 84.304 115.346 1.00 0.00 158 LEU 1 N 1
ATOM 1219 C CA . LEU A 1 158 ? 29.906 85.376 114.311 1.00 0.00 158 LEU 1 CA 1
ATOM 1220 C C . LEU A 1 158 ? 28.806 86.508 114.260 1.00 0.00 158 LEU 1 C 1
ATOM 1221 O O . LEU A 1 158 ? 29.101 87.666 114.303 1.00 0.00 158 LEU 1 O 1
ATOM 1226 N N . ILE A 1 159 ? 27.626 85.987 114.253 1.00 0.00 159 ILE 1 N 1
ATOM 1227 C CA . ILE A 1 159 ? 26.389 86.885 114.289 1.00 0.00 159 ILE 1 CA 1
ATOM 1228 C C . ILE A 1 159 ? 25.701 86.979 115.715 1.00 0.00 159 ILE 1 C 1
ATOM 1229 O O . ILE A 1 159 ? 25.224 85.933 116.173 1.00 0.00 159 ILE 1 O 1
ATOM 1234 N N . GLY A 1 160 ? 25.761 88.123 116.236 1.00 0.00 160 GLY 1 N 1
ATOM 1235 C CA . GLY A 1 160 ? 25.162 88.325 117.613 1.00 0.00 160 GLY 1 CA 1
ATOM 1236 C C . GLY A 1 160 ? 23.682 87.813 117.810 1.00 0.00 160 GLY 1 C 1
ATOM 1237 O O . GLY A 1 160 ? 22.923 87.817 116.856 1.00 0.00 160 GLY 1 O 1
ATOM 1238 N N . TYR A 1 161 ? 23.447 87.452 119.023 1.00 0.00 161 TYR 1 N 1
ATOM 1239 C CA . TYR A 1 161 ? 22.065 86.966 119.372 1.00 0.00 161 TYR 1 CA 1
ATOM 1240 C C . TYR A 1 161 ? 21.551 85.667 118.652 1.00 0.00 161 TYR 1 C 1
ATOM 1241 O O . TYR A 1 161 ? 20.370 85.383 118.734 1.00 0.00 161 TYR 1 O 1
ATOM 1250 N N . THR A 1 162 ? 22.476 85.084 118.036 1.00 0.00 162 THR 1 N 1
ATOM 1251 C CA . THR A 1 162 ? 22.158 83.752 117.344 1.00 0.00 162 THR 1 CA 1
ATOM 1252 C C . THR A 1 162 ? 23.078 82.553 117.798 1.00 0.00 162 THR 1 C 1
ATOM 1253 O O . THR A 1 162 ? 24.114 82.870 118.424 1.00 0.00 162 THR 1 O 1
ATOM 1257 N N . PRO A 1 163 ? 22.621 81.426 117.541 1.00 0.00 163 PRO 1 N 1
ATOM 1258 C CA . PRO A 1 163 ? 23.425 80.201 118.000 1.00 0.00 163 PRO 1 CA 1
ATOM 1259 C C . PRO A 1 163 ? 24.783 79.874 117.260 1.00 0.00 163 PRO 1 C 1
ATOM 1260 O O . PRO A 1 163 ? 24.658 79.624 116.038 1.00 0.00 163 PRO 1 O 1
ATOM 1264 N N . SER A 1 164 ? 25.809 79.932 117.992 1.00 0.00 164 SER 1 N 1
ATOM 1265 C CA . SER A 1 164 ? 27.121 79.586 117.284 1.00 0.00 164 SER 1 CA 1
ATOM 1266 C C . SER A 1 164 ? 27.143 78.174 116.543 1.00 0.00 164 SER 1 C 1
ATOM 1267 O O . SER A 1 164 ? 27.636 78.093 115.451 1.00 0.00 164 SER 1 O 1
ATOM 1270 N N . LEU A 1 165 ? 26.524 77.255 117.263 1.00 0.00 165 LEU 1 N 1
ATOM 1271 C CA . LEU A 1 165 ? 26.442 75.877 116.631 1.00 0.00 165 LEU 1 CA 1
ATOM 1272 C C . LEU A 1 165 ? 25.817 75.847 115.180 1.00 0.00 165 LEU 1 C 1
ATOM 1273 O O . LEU A 1 165 ? 26.247 75.079 114.355 1.00 0.00 165 LEU 1 O 1
ATOM 1278 N N . GLY A 1 166 ? 24.867 76.734 115.043 1.00 0.00 166 GLY 1 N 1
ATOM 1279 C CA . GLY A 1 166 ? 24.166 76.851 113.685 1.00 0.00 166 GLY 1 CA 1
ATOM 1280 C C . GLY A 1 166 ? 25.084 77.444 112.542 1.00 0.00 166 GLY 1 C 1
ATOM 1281 O O . GLY A 1 166 ? 24.813 77.250 111.388 1.00 0.00 166 GLY 1 O 1
ATOM 1282 N N . GLU A 1 167 ? 26.071 78.110 113.062 1.00 0.00 167 GLU 1 N 1
ATOM 1283 C CA . GLU A 1 167 ? 27.098 78.698 112.090 1.00 0.00 167 GLU 1 CA 1
ATOM 1284 C C . GLU A 1 167 ? 28.198 77.751 111.465 1.00 0.00 167 GLU 1 C 1
ATOM 1285 O O . GLU A 1 167 ? 29.335 77.822 111.819 1.00 0.00 167 GLU 1 O 1
ATOM 1291 N N . THR A 1 168 ? 27.648 76.936 110.669 1.00 0.00 168 THR 1 N 1
ATOM 1292 C CA . THR A 1 168 ? 28.511 75.885 109.969 1.00 0.00 168 THR 1 CA 1
ATOM 1293 C C . THR A 1 168 ? 27.899 75.286 108.642 1.00 0.00 168 THR 1 C 1
ATOM 1294 O O . THR A 1 168 ? 26.667 75.344 108.532 1.00 0.00 168 THR 1 O 1
ATOM 1298 N N . ARG A 1 169 ? 28.779 74.841 107.848 1.00 0.00 169 ARG 1 N 1
ATOM 1299 C CA . ARG A 1 169 ? 28.240 74.148 106.589 1.00 0.00 169 ARG 1 CA 1
ATOM 1300 C C . ARG A 1 169 ? 27.838 72.632 106.848 1.00 0.00 169 ARG 1 C 1
ATOM 1301 O O . ARG A 1 169 ? 27.153 72.046 106.099 1.00 0.00 169 ARG 1 O 1
ATOM 1309 N N . ASN A 1 170 ? 28.364 72.259 108.035 1.00 0.00 170 ASN 1 N 1
ATOM 1310 C CA . ASN A 1 170 ? 27.953 70.894 108.480 1.00 0.00 170 ASN 1 CA 1
ATOM 1311 C C . ASN A 1 170 ? 26.406 70.662 108.750 1.00 0.00 170 ASN 1 C 1
ATOM 1312 O O . ASN A 1 170 ? 25.764 71.675 109.050 1.00 0.00 170 ASN 1 O 1
ATOM 1317 N N . PRO A 1 171 ? 26.107 69.468 108.607 1.00 0.00 171 PRO 1 N 1
ATOM 1318 C CA . PRO A 1 171 ? 24.637 69.176 108.907 1.00 0.00 171 PRO 1 CA 1
ATOM 1319 C C . PRO A 1 171 ? 24.095 69.594 110.334 1.00 0.00 171 PRO 1 C 1
ATOM 1320 O O . PRO A 1 171 ? 24.515 69.018 111.310 1.00 0.00 171 PRO 1 O 1
ATOM 1324 N N . HIS A 1 172 ? 23.363 70.627 110.242 1.00 0.00 172 HIS 1 N 1
ATOM 1325 C CA . HIS A 1 172 ? 22.720 71.127 111.515 1.00 0.00 172 HIS 1 CA 1
ATOM 1326 C C . HIS A 1 172 ? 21.150 71.212 111.481 1.00 0.00 172 HIS 1 C 1
ATOM 1327 O O . HIS A 1 172 ? 20.609 71.294 110.376 1.00 0.00 172 HIS 1 O 1
ATOM 1334 N N . MET A 1 173 ? 20.642 71.101 112.611 1.00 0.00 173 MET 1 N 1
ATOM 1335 C CA . MET A 1 173 ? 19.138 71.104 112.729 1.00 0.00 173 MET 1 CA 1
ATOM 1336 C C . MET A 1 173 ? 18.515 72.187 113.645 1.00 0.00 173 MET 1 C 1
ATOM 1337 O O . MET A 1 173 ? 19.040 72.425 114.727 1.00 0.00 173 MET 1 O 1
ATOM 1342 N N . TRP A 1 174 ? 17.509 72.748 113.117 1.00 0.00 174 TRP 1 N 1
ATOM 1343 C CA . TRP A 1 174 ? 16.786 73.850 113.891 1.00 0.00 174 TRP 1 CA 1
ATOM 1344 C C . TRP A 1 174 ? 15.306 73.568 114.255 1.00 0.00 174 TRP 1 C 1
ATOM 1345 O O . TRP A 1 174 ? 14.470 73.477 113.373 1.00 0.00 174 TRP 1 O 1
ATOM 1356 N N . LEU A 1 175 ? 15.162 73.371 115.497 1.00 0.00 175 LEU 1 N 1
ATOM 1357 C CA . LEU A 1 175 ? 13.793 73.039 116.042 1.00 0.00 175 LEU 1 CA 1
ATOM 1358 C C . LEU A 1 175 ? 13.189 74.089 117.021 1.00 0.00 175 LEU 1 C 1
ATOM 1359 O O . LEU A 1 175 ? 13.849 74.393 118.012 1.00 0.00 175 LEU 1 O 1
ATOM 1364 N N . VAL A 1 176 ? 12.087 74.512 116.625 1.00 0.00 176 VAL 1 N 1
ATOM 1365 C CA . VAL A 1 176 ? 11.403 75.563 117.472 1.00 0.00 176 VAL 1 CA 1
ATOM 1366 C C . VAL A 1 176 ? 9.860 75.731 117.341 1.00 0.00 176 VAL 1 C 1
ATOM 1367 O O . VAL A 1 176 ? 9.357 75.648 116.229 1.00 0.00 176 VAL 1 O 1
ATOM 1371 N N . GLY A 1 177 ? 9.302 75.899 118.472 1.00 0.00 177 GLY 1 N 1
ATOM 1372 C CA . GLY A 1 177 ? 7.811 76.100 118.488 1.00 0.00 177 GLY 1 CA 1
ATOM 1373 C C . GLY A 1 177 ? 6.949 75.009 119.207 1.00 0.00 177 GLY 1 C 1
ATOM 1374 O O . GLY A 1 177 ? 7.330 73.863 119.238 1.00 0.00 177 GLY 1 O 1
ATOM 1375 N N . ALA A 1 178 ? 5.878 75.561 119.704 1.00 0.00 178 ALA 1 N 1
ATOM 1376 C CA . ALA A 1 178 ? 4.904 74.585 120.378 1.00 0.00 178 ALA 1 CA 1
ATOM 1377 C C . ALA A 1 178 ? 4.545 73.278 119.535 1.00 0.00 178 ALA 1 C 1
ATOM 1378 O O . ALA A 1 178 ? 4.270 73.446 118.343 1.00 0.00 178 ALA 1 O 1
ATOM 1380 N N . GLY A 1 179 ? 4.665 72.212 120.192 1.00 0.00 179 GLY 1 N 1
ATOM 1381 C CA . GLY A 1 179 ? 4.379 70.898 119.469 1.00 0.00 179 GLY 1 CA 1
ATOM 1382 C C . GLY A 1 179 ? 5.606 70.309 118.663 1.00 0.00 179 GLY 1 C 1
ATOM 1383 O O . GLY A 1 179 ? 5.610 69.129 118.382 1.00 0.00 179 GLY 1 O 1
ATOM 1384 N N . ASN A 1 180 ? 6.481 71.219 118.379 1.00 0.00 180 ASN 1 N 1
ATOM 1385 C CA . ASN A 1 180 ? 7.774 70.753 117.704 1.00 0.00 180 ASN 1 CA 1
ATOM 1386 C C . ASN A 1 180 ? 8.935 70.309 118.674 1.00 0.00 180 ASN 1 C 1
ATOM 1387 O O . ASN A 1 180 ? 9.635 71.156 119.177 1.00 0.00 180 ASN 1 O 1
ATOM 1392 N N . THR A 1 181 ? 8.865 69.039 118.927 1.00 0.00 181 THR 1 N 1
ATOM 1393 C CA . THR A 1 181 ? 9.773 68.513 120.021 1.00 0.00 181 THR 1 CA 1
ATOM 1394 C C . THR A 1 181 ? 10.807 67.379 119.834 1.00 0.00 181 THR 1 C 1
ATOM 1395 O O . THR A 1 181 ? 11.621 67.208 120.771 1.00 0.00 181 THR 1 O 1
ATOM 1399 N N . GLN A 1 182 ? 10.695 66.731 118.768 1.00 0.00 182 GLN 1 N 1
ATOM 1400 C CA . GLN A 1 182 ? 11.711 65.651 118.488 1.00 0.00 182 GLN 1 CA 1
ATOM 1401 C C . GLN A 1 182 ? 12.477 65.705 117.120 1.00 0.00 182 GLN 1 C 1
ATOM 1402 O O . GLN A 1 182 ? 11.867 66.063 116.133 1.00 0.00 182 GLN 1 O 1
ATOM 1408 N N . ILE A 1 183 ? 13.679 65.392 117.278 1.00 0.00 183 ILE 1 N 1
ATOM 1409 C CA . ILE A 1 183 ? 14.535 65.322 116.042 1.00 0.00 183 ILE 1 CA 1
ATOM 1410 C C . ILE A 1 183 ? 15.010 63.875 115.678 1.00 0.00 183 ILE 1 C 1
ATOM 1411 O O . ILE A 1 183 ? 15.490 63.183 116.567 1.00 0.00 183 ILE 1 O 1
ATOM 1416 N N . SER A 1 184 ? 14.745 63.600 114.528 1.00 0.00 184 SER 1 N 1
ATOM 1417 C CA . SER A 1 184 ? 15.094 62.228 113.970 1.00 0.00 184 SER 1 CA 1
ATOM 1418 C C . SER A 1 184 ? 15.924 62.252 112.625 1.00 0.00 184 SER 1 C 1
ATOM 1419 O O . SER A 1 184 ? 15.564 63.102 111.789 1.00 0.00 184 SER 1 O 1
ATOM 1422 N N . PHE A 1 185 ? 16.806 61.462 112.584 1.00 0.00 185 PHE 1 N 1
ATOM 1423 C CA . PHE A 1 185 ? 17.638 61.304 111.320 1.00 0.00 185 PHE 1 CA 1
ATOM 1424 C C . PHE A 1 185 ? 18.710 60.178 111.165 1.00 0.00 185 PHE 1 C 1
ATOM 1425 O O . PHE A 1 185 ? 18.979 59.548 112.210 1.00 0.00 185 PHE 1 O 1
ATOM 1433 N N . VAL A 1 186 ? 19.091 60.021 110.012 1.00 0.00 186 VAL 1 N 1
ATOM 1434 C CA . VAL A 1 186 ? 20.124 58.946 109.775 1.00 0.00 186 VAL 1 CA 1
ATOM 1435 C C . VAL A 1 186 ? 21.465 59.343 109.081 1.00 0.00 186 VAL 1 C 1
ATOM 1436 O O . VAL A 1 186 ? 21.428 60.072 108.104 1.00 0.00 186 VAL 1 O 1
ATOM 1440 N N . VAL A 1 187 ? 22.471 58.889 109.708 1.00 0.00 187 VAL 1 N 1
ATOM 1441 C CA . VAL A 1 187 ? 23.848 59.147 109.126 1.00 0.00 187 VAL 1 CA 1
ATOM 1442 C C . VAL A 1 187 ? 24.623 57.878 108.598 1.00 0.00 187 VAL 1 C 1
ATOM 1443 O O . VAL A 1 187 ? 24.349 56.790 109.114 1.00 0.00 187 VAL 1 O 1
ATOM 1447 N N . PRO A 1 188 ? 25.379 58.133 107.675 1.00 0.00 188 PRO 1 N 1
ATOM 1448 C CA . PRO A 1 188 ? 26.184 57.012 107.013 1.00 0.00 188 PRO 1 CA 1
ATOM 1449 C C . PRO A 1 188 ? 27.414 56.412 107.793 1.00 0.00 188 PRO 1 C 1
ATOM 1450 O O . PRO A 1 188 ? 28.011 57.250 108.511 1.00 0.00 188 PRO 1 O 1
ATOM 1454 N N . TYR A 1 189 ? 27.640 55.202 107.529 1.00 0.00 189 TYR 1 N 1
ATOM 1455 C CA . TYR A 1 189 ? 28.941 54.720 108.116 1.00 0.00 189 TYR 1 CA 1
ATOM 1456 C C . TYR A 1 189 ? 30.093 55.726 107.631 1.00 0.00 189 TYR 1 C 1
ATOM 1457 O O . TYR A 1 189 ? 30.374 55.691 106.431 1.00 0.00 189 TYR 1 O 1
ATOM 1466 N N . ASN A 1 190 ? 30.417 56.570 108.518 1.00 0.00 190 ASN 1 N 1
ATOM 1467 C CA . ASN A 1 190 ? 31.445 57.600 108.127 1.00 0.00 190 ASN 1 CA 1
ATOM 1468 C C . ASN A 1 190 ? 32.945 57.481 108.558 1.00 0.00 190 ASN 1 C 1
ATOM 1469 O O . ASN A 1 190 ? 33.682 58.422 108.427 1.00 0.00 190 ASN 1 O 1
ATOM 1474 N N . SER A 1 191 ? 33.193 56.292 109.016 1.00 0.00 191 SER 1 N 1
ATOM 1475 C CA . SER A 1 191 ? 34.609 56.023 109.481 1.00 0.00 191 SER 1 CA 1
ATOM 1476 C C . SER A 1 191 ? 35.727 55.666 108.423 1.00 0.00 191 SER 1 C 1
ATOM 1477 O O . SER A 1 191 ? 35.444 54.933 107.500 1.00 0.00 191 SER 1 O 1
ATOM 1480 N N . PRO A 1 192 ? 36.848 56.241 108.737 1.00 0.00 192 PRO 1 N 1
ATOM 1481 C CA . PRO A 1 192 ? 38.042 55.865 107.839 1.00 0.00 192 PRO 1 CA 1
ATOM 1482 C C . PRO A 1 192 ? 38.411 54.322 107.773 1.00 0.00 192 PRO 1 C 1
ATOM 1483 O O . PRO A 1 192 ? 38.943 53.858 106.830 1.00 0.00 192 PRO 1 O 1
ATOM 1487 N N . LEU A 1 193 ? 37.978 53.739 108.872 1.00 0.00 193 LEU 1 N 1
ATOM 1488 C CA . LEU A 1 193 ? 38.170 52.247 108.969 1.00 0.00 193 LEU 1 CA 1
ATOM 1489 C C . LEU A 1 193 ? 37.162 51.380 108.125 1.00 0.00 193 LEU 1 C 1
ATOM 1490 O O . LEU A 1 193 ? 36.035 51.835 107.940 1.00 0.00 193 LEU 1 O 1
ATOM 1495 N N . SER A 1 194 ? 37.677 50.287 107.737 1.00 0.00 194 SER 1 N 1
ATOM 1496 C CA . SER A 1 194 ? 36.752 49.326 106.955 1.00 0.00 194 SER 1 CA 1
ATOM 1497 C C . SER A 1 194 ? 35.574 48.701 107.815 1.00 0.00 194 SER 1 C 1
ATOM 1498 O O . SER A 1 194 ? 34.458 48.661 107.375 1.00 0.00 194 SER 1 O 1
ATOM 1501 N N . VAL A 1 195 ? 35.983 48.357 108.968 1.00 0.00 195 VAL 1 N 1
ATOM 1502 C CA . VAL A 1 195 ? 34.995 47.860 110.013 1.00 0.00 195 VAL 1 CA 1
ATOM 1503 C C . VAL A 1 195 ? 35.322 48.341 111.492 1.00 0.00 195 VAL 1 C 1
ATOM 1504 O O . VAL A 1 195 ? 36.490 48.730 111.686 1.00 0.00 195 VAL 1 O 1
ATOM 1508 N N . LEU A 1 196 ? 34.359 48.312 112.259 1.00 0.00 196 LEU 1 N 1
ATOM 1509 C CA . LEU A 1 196 ? 34.562 48.772 113.678 1.00 0.00 196 LEU 1 CA 1
ATOM 1510 C C . LEU A 1 196 ? 34.687 47.668 114.774 1.00 0.00 196 LEU 1 C 1
ATOM 1511 O O . LEU A 1 196 ? 33.998 46.663 114.647 1.00 0.00 196 LEU 1 O 1
ATOM 1516 N N . PRO A 1 197 ? 35.528 48.006 115.692 1.00 0.00 197 PRO 1 N 1
ATOM 1517 C CA . PRO A 1 197 ? 35.622 47.011 116.856 1.00 0.00 197 PRO 1 CA 1
ATOM 1518 C C . PRO A 1 197 ? 34.383 46.967 117.849 1.00 0.00 197 PRO 1 C 1
ATOM 1519 O O . PRO A 1 197 ? 34.137 48.020 118.450 1.00 0.00 197 PRO 1 O 1
ATOM 1523 N N . ALA A 1 198 ? 33.740 45.883 117.775 1.00 0.00 198 ALA 1 N 1
ATOM 1524 C CA . ALA A 1 198 ? 32.518 45.777 118.708 1.00 0.00 198 ALA 1 CA 1
ATOM 1525 C C . ALA A 1 198 ? 32.798 45.992 120.260 1.00 0.00 198 ALA 1 C 1
ATOM 1526 O O . ALA A 1 198 ? 31.963 46.464 120.964 1.00 0.00 198 ALA 1 O 1
ATOM 1528 N N . ALA A 1 199 ? 34.002 45.632 120.534 1.00 0.00 199 ALA 1 N 1
ATOM 1529 C CA . ALA A 1 199 ? 34.467 45.775 121.984 1.00 0.00 199 ALA 1 CA 1
ATOM 1530 C C . ALA A 1 199 ? 35.930 46.297 122.277 1.00 0.00 199 ALA 1 C 1
ATOM 1531 O O . ALA A 1 199 ? 36.090 47.302 122.911 1.00 0.00 199 ALA 1 O 1
ATOM 1533 N N . TRP A 1 200 ? 36.782 45.526 121.730 1.00 0.00 200 TRP 1 N 1
ATOM 1534 C CA . TRP A 1 200 ? 38.245 45.820 121.961 1.00 0.00 200 TRP 1 CA 1
ATOM 1535 C C . TRP A 1 200 ? 39.199 45.890 120.755 1.00 0.00 200 TRP 1 C 1
ATOM 1536 O O . TRP A 1 200 ? 39.096 45.070 119.852 1.00 0.00 200 TRP 1 O 1
ATOM 1547 N N . PHE A 1 201 ? 39.992 46.843 120.857 1.00 0.00 201 PHE 1 N 1
ATOM 1548 C CA . PHE A 1 201 ? 41.117 47.003 119.812 1.00 0.00 201 PHE 1 CA 1
ATOM 1549 C C . PHE A 1 201 ? 42.610 46.803 120.264 1.00 0.00 201 PHE 1 C 1
ATOM 1550 O O . PHE A 1 201 ? 43.239 47.717 120.709 1.00 0.00 201 PHE 1 O 1
ATOM 1558 N N . ASN A 1 202 ? 42.901 45.512 120.274 1.00 0.00 202 ASN 1 N 1
ATOM 1559 C CA . ASN A 1 202 ? 44.261 45.126 120.798 1.00 0.00 202 ASN 1 CA 1
ATOM 1560 C C . ASN A 1 202 ? 45.583 45.761 120.259 1.00 0.00 202 ASN 1 C 1
ATOM 1561 O O . ASN A 1 202 ? 46.479 45.100 119.839 1.00 0.00 202 ASN 1 O 1
ATOM 1566 N N . GLY A 1 203 ? 45.508 47.055 120.350 1.00 0.00 203 GLY 1 N 1
ATOM 1567 C CA . GLY A 1 203 ? 46.687 47.890 119.900 1.00 0.00 203 GLY 1 CA 1
ATOM 1568 C C . GLY A 1 203 ? 46.673 49.381 120.428 1.00 0.00 203 GLY 1 C 1
ATOM 1569 O O . GLY A 1 203 ? 45.649 49.817 120.934 1.00 0.00 203 GLY 1 O 1
ATOM 1570 N N . TRP A 1 204 ? 47.790 49.946 120.279 1.00 0.00 204 TRP 1 N 1
ATOM 1571 C CA . TRP A 1 204 ? 47.937 51.415 120.666 1.00 0.00 204 TRP 1 CA 1
ATOM 1572 C C . TRP A 1 204 ? 47.286 52.409 119.646 1.00 0.00 204 TRP 1 C 1
ATOM 1573 O O . TRP A 1 204 ? 47.318 52.047 118.448 1.00 0.00 204 TRP 1 O 1
ATOM 1584 N N . SER A 1 205 ? 46.795 53.441 120.158 1.00 0.00 205 SER 1 N 1
ATOM 1585 C CA . SER A 1 205 ? 46.186 54.468 119.196 1.00 0.00 205 SER 1 CA 1
ATOM 1586 C C . SER A 1 205 ? 47.182 55.541 118.582 1.00 0.00 205 SER 1 C 1
ATOM 1587 O O . SER A 1 205 ? 46.804 56.254 117.691 1.00 0.00 205 SER 1 O 1
ATOM 1590 N N . ASP A 1 206 ? 48.320 55.492 119.164 1.00 0.00 206 ASP 1 N 1
ATOM 1591 C CA . ASP A 1 206 ? 49.415 56.438 118.667 1.00 0.00 206 ASP 1 CA 1
ATOM 1592 C C . ASP A 1 206 ? 50.712 55.717 118.135 1.00 0.00 206 ASP 1 C 1
ATOM 1593 O O . ASP A 1 206 ? 51.027 54.675 118.717 1.00 0.00 206 ASP 1 O 1
ATOM 1598 N N . PHE A 1 207 ? 51.235 56.332 117.110 1.00 0.00 207 PHE 1 N 1
ATOM 1599 C CA . PHE A 1 207 ? 52.527 55.657 116.647 1.00 0.00 207 PHE 1 CA 1
ATOM 1600 C C . PHE A 1 207 ? 53.687 55.358 117.670 1.00 0.00 207 PHE 1 C 1
ATOM 1601 O O . PHE A 1 207 ? 54.435 54.470 117.505 1.00 0.00 207 PHE 1 O 1
ATOM 1609 N N . GLY A 1 208 ? 53.587 56.227 118.659 1.00 0.00 208 GLY 1 N 1
ATOM 1610 C CA . GLY A 1 208 ? 54.594 56.061 119.790 1.00 0.00 208 GLY 1 CA 1
ATOM 1611 C C . GLY A 1 208 ? 54.187 54.909 120.796 1.00 0.00 208 GLY 1 C 1
ATOM 1612 O O . GLY A 1 208 ? 54.890 54.652 121.723 1.00 0.00 208 GLY 1 O 1
ATOM 1613 N N . ASN A 1 209 ? 53.037 54.351 120.414 1.00 0.00 209 ASN 1 N 1
ATOM 1614 C CA . ASN A 1 209 ? 52.521 53.263 121.328 1.00 0.00 209 ASN 1 CA 1
ATOM 1615 C C . ASN A 1 209 ? 52.551 53.506 122.887 1.00 0.00 209 ASN 1 C 1
ATOM 1616 O O . ASN A 1 209 ? 52.961 52.614 123.598 1.00 0.00 209 ASN 1 O 1
ATOM 1621 N N . THR A 1 210 ? 52.220 54.670 123.157 1.00 0.00 210 THR 1 N 1
ATOM 1622 C CA . THR A 1 210 ? 52.217 55.087 124.631 1.00 0.00 210 THR 1 CA 1
ATOM 1623 C C . THR A 1 210 ? 50.805 55.433 125.221 1.00 0.00 210 THR 1 C 1
ATOM 1624 O O . THR A 1 210 ? 50.690 55.688 126.374 1.00 0.00 210 THR 1 O 1
ATOM 1628 N N . LYS A 1 211 ? 49.936 55.437 124.251 1.00 0.00 211 LYS 1 N 1
ATOM 1629 C CA . LYS A 1 211 ? 48.588 55.941 124.611 1.00 0.00 211 LYS 1 CA 1
ATOM 1630 C C . LYS A 1 211 ? 47.278 55.308 124.115 1.00 0.00 211 LYS 1 C 1
ATOM 1631 O O . LYS A 1 211 ? 47.140 55.009 122.949 1.00 0.00 211 LYS 1 O 1
ATOM 1637 N N . ASP A 1 212 ? 46.391 55.266 125.050 1.00 0.00 212 ASP 1 N 1
ATOM 1638 C CA . ASP A 1 212 ? 45.009 54.745 124.735 1.00 0.00 212 ASP 1 CA 1
ATOM 1639 C C . ASP A 1 212 ? 44.828 53.298 124.171 1.00 0.00 212 ASP 1 C 1
ATOM 1640 O O . ASP A 1 212 ? 43.875 53.093 123.423 1.00 0.00 212 ASP 1 O 1
ATOM 1645 N N . PHE A 1 213 ? 45.729 52.513 124.594 1.00 0.00 213 PHE 1 N 1
ATOM 1646 C CA . PHE A 1 213 ? 45.571 51.035 124.191 1.00 0.00 213 PHE 1 CA 1
ATOM 1647 C C . PHE A 1 213 ? 44.188 50.279 124.360 1.00 0.00 213 PHE 1 C 1
ATOM 1648 O O . PHE A 1 213 ? 43.595 50.424 125.443 1.00 0.00 213 PHE 1 O 1
ATOM 1656 N N . GLY A 1 214 ? 43.784 49.682 123.327 1.00 0.00 214 GLY 1 N 1
ATOM 1657 C CA . GLY A 1 214 ? 42.419 48.983 123.343 1.00 0.00 214 GLY 1 CA 1
ATOM 1658 C C . GLY A 1 214 ? 41.299 49.787 122.554 1.00 0.00 214 GLY 1 C 1
ATOM 1659 O O . GLY A 1 214 ? 40.263 49.257 122.264 1.00 0.00 214 GLY 1 O 1
ATOM 1660 N N . VAL A 1 215 ? 41.694 51.000 122.304 1.00 0.00 215 VAL 1 N 1
ATOM 1661 C CA . VAL A 1 215 ? 40.768 51.903 121.520 1.00 0.00 215 VAL 1 CA 1
ATOM 1662 C C . VAL A 1 215 ? 41.193 52.334 120.061 1.00 0.00 215 VAL 1 C 1
ATOM 1663 O O . VAL A 1 215 ? 42.129 53.105 119.937 1.00 0.00 215 VAL 1 O 1
ATOM 1667 N N . ALA A 1 216 ? 40.470 51.756 119.174 1.00 0.00 216 ALA 1 N 1
ATOM 1668 C CA . ALA A 1 216 ? 40.732 52.156 117.724 1.00 0.00 216 ALA 1 CA 1
ATOM 1669 C C . ALA A 1 216 ? 40.303 53.637 117.313 1.00 0.00 216 ALA 1 C 1
ATOM 1670 O O . ALA A 1 216 ? 39.209 54.034 117.723 1.00 0.00 216 ALA 1 O 1
ATOM 1672 N N . PRO A 1 217 ? 41.165 54.225 116.700 1.00 0.00 217 PRO 1 N 1
ATOM 1673 C CA . PRO A 1 217 ? 40.926 55.665 116.222 1.00 0.00 217 PRO 1 CA 1
ATOM 1674 C C . PRO A 1 217 ? 39.806 55.916 115.140 1.00 0.00 217 PRO 1 C 1
ATOM 1675 O O . PRO A 1 217 ? 39.698 55.125 114.225 1.00 0.00 217 PRO 1 O 1
ATOM 1679 N N . ASN A 1 218 ? 39.101 56.950 115.443 1.00 0.00 218 ASN 1 N 1
ATOM 1680 C CA . ASN A 1 218 ? 37.903 57.214 114.551 1.00 0.00 218 ASN 1 CA 1
ATOM 1681 C C . ASN A 1 218 ? 36.842 56.068 114.412 1.00 0.00 218 ASN 1 C 1
ATOM 1682 O O . ASN A 1 218 ? 36.105 55.999 113.509 1.00 0.00 218 ASN 1 O 1
ATOM 1687 N N . ALA A 1 219 ? 37.009 55.259 115.457 1.00 0.00 219 ALA 1 N 1
ATOM 1688 C CA . ALA A 1 219 ? 35.997 54.110 115.564 1.00 0.00 219 ALA 1 CA 1
ATOM 1689 C C . ALA A 1 219 ? 34.560 54.511 116.128 1.00 0.00 219 ALA 1 C 1
ATOM 1690 O O . ALA A 1 219 ? 34.096 53.920 117.053 1.00 0.00 219 ALA 1 O 1
ATOM 1692 N N . ASP A 1 220 ? 34.115 55.539 115.506 1.00 0.00 220 ASP 1 N 1
ATOM 1693 C CA . ASP A 1 220 ? 32.742 56.074 115.892 1.00 0.00 220 ASP 1 CA 1
ATOM 1694 C C . ASP A 1 220 ? 31.938 56.759 114.718 1.00 0.00 220 ASP 1 C 1
ATOM 1695 O O . ASP A 1 220 ? 32.541 56.951 113.665 1.00 0.00 220 ASP 1 O 1
ATOM 1700 N N . PHE A 1 221 ? 30.750 57.014 115.051 1.00 0.00 221 PHE 1 N 1
ATOM 1701 C CA . PHE A 1 221 ? 29.907 57.749 113.996 1.00 0.00 221 PHE 1 CA 1
ATOM 1702 C C . PHE A 1 221 ? 29.742 59.302 113.971 1.00 0.00 221 PHE 1 C 1
ATOM 1703 O O . PHE A 1 221 ? 28.848 59.831 113.414 1.00 0.00 221 PHE 1 O 1
ATOM 1711 N N . GLY A 1 222 ? 30.746 59.834 114.629 1.00 0.00 222 GLY 1 N 1
ATOM 1712 C CA . GLY A 1 222 ? 30.791 61.347 114.743 1.00 0.00 222 GLY 1 CA 1
ATOM 1713 C C . GLY A 1 222 ? 30.125 61.890 116.063 1.00 0.00 222 GLY 1 C 1
ATOM 1714 O O . GLY A 1 222 ? 29.969 61.086 116.980 1.00 0.00 222 GLY 1 O 1
ATOM 1715 N N . ARG A 1 223 ? 29.831 63.140 115.968 1.00 0.00 223 ARG 1 N 1
ATOM 1716 C CA . ARG A 1 223 ? 29.137 63.667 117.166 1.00 0.00 223 ARG 1 CA 1
ATOM 1717 C C . ARG A 1 223 ? 28.124 64.833 117.139 1.00 0.00 223 ARG 1 C 1
ATOM 1718 O O . ARG A 1 223 ? 27.957 65.506 116.187 1.00 0.00 223 ARG 1 O 1
ATOM 1726 N N . LEU A 1 224 ? 27.513 64.831 118.288 1.00 0.00 224 LEU 1 N 1
ATOM 1727 C CA . LEU A 1 224 ? 26.458 65.857 118.484 1.00 0.00 224 LEU 1 CA 1
ATOM 1728 C C . LEU A 1 224 ? 26.723 66.980 119.532 1.00 0.00 224 LEU 1 C 1
ATOM 1729 O O . LEU A 1 224 ? 27.161 66.680 120.629 1.00 0.00 224 LEU 1 O 1
ATOM 1734 N N . TRP A 1 225 ? 26.440 68.102 119.080 1.00 0.00 225 TRP 1 N 1
ATOM 1735 C CA . TRP A 1 225 ? 26.486 69.311 119.985 1.00 0.00 225 TRP 1 CA 1
ATOM 1736 C C . TRP A 1 225 ? 25.069 70.003 120.089 1.00 0.00 225 TRP 1 C 1
ATOM 1737 O O . TRP A 1 225 ? 24.433 70.073 119.014 1.00 0.00 225 TRP 1 O 1
ATOM 1748 N N . ILE A 1 226 ? 24.753 70.333 121.228 1.00 0.00 226 ILE 1 N 1
ATOM 1749 C CA . ILE A 1 226 ? 23.434 71.023 121.408 1.00 0.00 226 ILE 1 CA 1
ATOM 1750 C C . ILE A 1 226 ? 23.461 72.415 122.122 1.00 0.00 226 ILE 1 C 1
ATOM 1751 O O . ILE A 1 226 ? 24.422 72.695 122.827 1.00 0.00 226 ILE 1 O 1
ATOM 1756 N N . GLN A 1 227 ? 22.493 73.069 121.854 1.00 0.00 227 GLN 1 N 1
ATOM 1757 C CA . GLN A 1 227 ? 22.318 74.507 122.382 1.00 0.00 227 GLN 1 CA 1
ATOM 1758 C C . GLN A 1 227 ? 20.799 74.953 122.361 1.00 0.00 227 GLN 1 C 1
ATOM 1759 O O . GLN A 1 227 ? 20.123 74.423 121.436 1.00 0.00 227 GLN 1 O 1
ATOM 1765 N N . GLY A 1 228 ? 20.458 75.708 123.244 1.00 0.00 228 GLY 1 N 1
ATOM 1766 C CA . GLY A 1 228 ? 19.000 76.130 123.317 1.00 0.00 228 GLY 1 CA 1
ATOM 1767 C C . GLY A 1 228 ? 18.337 75.844 124.719 1.00 0.00 228 GLY 1 C 1
ATOM 1768 O O . GLY A 1 228 ? 19.101 75.601 125.658 1.00 0.00 228 GLY 1 O 1
ATOM 1769 N N . ASN A 1 229 ? 17.083 75.910 124.704 1.00 0.00 229 ASN 1 N 1
ATOM 1770 C CA . ASN A 1 229 ? 16.350 75.699 126.002 1.00 0.00 229 ASN 1 CA 1
ATOM 1771 C C . ASN A 1 229 ? 15.827 74.304 126.472 1.00 0.00 229 ASN 1 C 1
ATOM 1772 O O . ASN A 1 229 ? 15.099 74.255 127.443 1.00 0.00 229 ASN 1 O 1
ATOM 1777 N N . THR A 1 230 ? 16.255 73.371 125.712 1.00 0.00 230 THR 1 N 1
ATOM 1778 C CA . THR A 1 230 ? 15.740 71.984 126.006 1.00 0.00 230 THR 1 CA 1
ATOM 1779 C C . THR A 1 230 ? 16.683 70.752 126.052 1.00 0.00 230 THR 1 C 1
ATOM 1780 O O . THR A 1 230 ? 17.420 70.528 125.119 1.00 0.00 230 THR 1 O 1
ATOM 1784 N N . SER A 1 231 ? 16.518 70.101 127.153 1.00 0.00 231 SER 1 N 1
ATOM 1785 C CA . SER A 1 231 ? 17.298 68.796 127.291 1.00 0.00 231 SER 1 CA 1
ATOM 1786 C C . SER A 1 231 ? 16.617 67.565 126.550 1.00 0.00 231 SER 1 C 1
ATOM 1787 O O . SER A 1 231 ? 15.378 67.586 126.496 1.00 0.00 231 SER 1 O 1
ATOM 1790 N N . ALA A 1 232 ? 17.441 66.774 126.083 1.00 0.00 232 ALA 1 N 1
ATOM 1791 C CA . ALA A 1 232 ? 16.881 65.584 125.337 1.00 0.00 232 ALA 1 CA 1
ATOM 1792 C C . ALA A 1 232 ? 17.512 64.159 125.473 1.00 0.00 232 ALA 1 C 1
ATOM 1793 O O . ALA A 1 232 ? 18.716 64.061 125.558 1.00 0.00 232 ALA 1 O 1
ATOM 1795 N N . SER A 1 233 ? 16.586 63.270 125.504 1.00 0.00 233 SER 1 N 1
ATOM 1796 C CA . SER A 1 233 ? 17.084 61.824 125.514 1.00 0.00 233 SER 1 CA 1
ATOM 1797 C C . SER A 1 233 ? 17.596 61.354 124.080 1.00 0.00 233 SER 1 C 1
ATOM 1798 O O . SER A 1 233 ? 16.860 61.638 123.125 1.00 0.00 233 SER 1 O 1
ATOM 1801 N N . VAL A 1 234 ? 18.750 60.873 124.107 1.00 0.00 234 VAL 1 N 1
ATOM 1802 C CA . VAL A 1 234 ? 19.318 60.436 122.782 1.00 0.00 234 VAL 1 CA 1
ATOM 1803 C C . VAL A 1 234 ? 19.457 58.906 122.472 1.00 0.00 234 VAL 1 C 1
ATOM 1804 O O . VAL A 1 234 ? 20.247 58.257 123.131 1.00 0.00 234 VAL 1 O 1
ATOM 1808 N N . ARG A 1 235 ? 18.628 58.522 121.521 1.00 0.00 235 ARG 1 N 1
ATOM 1809 C CA . ARG A 1 235 ? 18.792 57.094 121.112 1.00 0.00 235 ARG 1 CA 1
ATOM 1810 C C . ARG A 1 235 ? 19.335 56.768 119.662 1.00 0.00 235 ARG 1 C 1
ATOM 1811 O O . ARG A 1 235 ? 19.136 57.537 118.760 1.00 0.00 235 ARG 1 O 1
ATOM 1819 N N . ILE A 1 236 ? 20.036 55.684 119.689 1.00 0.00 236 ILE 1 N 1
ATOM 1820 C CA . ILE A 1 236 ? 20.588 55.197 118.371 1.00 0.00 236 ILE 1 CA 1
ATOM 1821 C C . ILE A 1 236 ? 19.956 53.856 117.830 1.00 0.00 236 ILE 1 C 1
ATOM 1822 O O . ILE A 1 236 ? 19.384 53.119 118.628 1.00 0.00 236 ILE 1 O 1
ATOM 1827 N N . ARG A 1 237 ? 20.086 53.732 116.603 1.00 0.00 237 ARG 1 N 1
ATOM 1828 C CA . ARG A 1 237 ? 19.511 52.496 115.895 1.00 0.00 237 ARG 1 CA 1
ATOM 1829 C C . ARG A 1 237 ? 20.407 51.888 114.736 1.00 0.00 237 ARG 1 C 1
ATOM 1830 O O . ARG A 1 237 ? 20.672 52.624 113.787 1.00 0.00 237 ARG 1 O 1
ATOM 1838 N N . TYR A 1 238 ? 20.808 50.684 114.970 1.00 0.00 238 TYR 1 N 1
ATOM 1839 C CA . TYR A 1 238 ? 21.684 50.042 113.934 1.00 0.00 238 TYR 1 CA 1
ATOM 1840 C C . TYR A 1 238 ? 21.033 49.710 112.540 1.00 0.00 238 TYR 1 C 1
ATOM 1841 O O . TYR A 1 238 ? 20.281 48.770 112.436 1.00 0.00 238 TYR 1 O 1
ATOM 1850 N N . LYS A 1 239 ? 21.390 50.582 111.635 1.00 0.00 239 LYS 1 N 1
ATOM 1851 C CA . LYS A 1 239 ? 20.861 50.375 110.233 1.00 0.00 239 LYS 1 CA 1
ATOM 1852 C C . LYS A 1 239 ? 21.745 49.505 109.279 1.00 0.00 239 LYS 1 C 1
ATOM 1853 O O . LYS A 1 239 ? 22.930 49.734 109.180 1.00 0.00 239 LYS 1 O 1
ATOM 1859 N N . LYS A 1 240 ? 21.040 48.585 108.726 1.00 0.00 240 LYS 1 N 1
ATOM 1860 C CA . LYS A 1 240 ? 21.750 47.574 107.837 1.00 0.00 240 LYS 1 CA 1
ATOM 1861 C C . LYS A 1 240 ? 23.131 47.101 108.388 1.00 0.00 240 LYS 1 C 1
ATOM 1862 O O . LYS A 1 240 ? 24.146 47.214 107.812 1.00 0.00 240 LYS 1 O 1
ATOM 1868 N N . MET A 1 241 ? 22.929 46.633 109.564 1.00 0.00 241 MET 1 N 1
ATOM 1869 C CA . MET A 1 241 ? 24.057 46.074 110.375 1.00 0.00 241 MET 1 CA 1
ATOM 1870 C C . MET A 1 241 ? 24.745 44.792 109.841 1.00 0.00 241 MET 1 C 1
ATOM 1871 O O . MET A 1 241 ? 24.033 43.895 109.391 1.00 0.00 241 MET 1 O 1
ATOM 1876 N N . LYS A 1 242 ? 26.003 44.816 109.967 1.00 0.00 242 LYS 1 N 1
ATOM 1877 C CA . LYS A 1 242 ? 26.765 43.580 109.646 1.00 0.00 242 LYS 1 CA 1
ATOM 1878 C C . LYS A 1 242 ? 27.922 43.229 110.638 1.00 0.00 242 LYS 1 C 1
ATOM 1879 O O . LYS A 1 242 ? 28.694 44.110 110.946 1.00 0.00 242 LYS 1 O 1
ATOM 1885 N N . VAL A 1 243 ? 27.848 42.031 110.949 1.00 0.00 243 VAL 1 N 1
ATOM 1886 C CA . VAL A 1 243 ? 28.885 41.541 111.926 1.00 0.00 243 VAL 1 CA 1
ATOM 1887 C C . VAL A 1 243 ? 29.879 40.430 111.495 1.00 0.00 243 VAL 1 C 1
ATOM 1888 O O . VAL A 1 243 ? 29.541 39.622 110.644 1.00 0.00 243 VAL 1 O 1
ATOM 1892 N N . PHE A 1 244 ? 30.991 40.551 112.075 1.00 0.00 244 PHE 1 N 1
ATOM 1893 C CA . PHE A 1 244 ? 32.079 39.519 111.807 1.00 0.00 244 PHE 1 CA 1
ATOM 1894 C C . PHE A 1 244 ? 32.973 38.856 112.917 1.00 0.00 244 PHE 1 C 1
ATOM 1895 O O . PHE A 1 244 ? 33.118 39.465 113.971 1.00 0.00 244 PHE 1 O 1
ATOM 1903 N N . CYS A 1 245 ? 33.441 37.740 112.546 1.00 0.00 245 CYS 1 N 1
ATOM 1904 C CA . CYS A 1 245 ? 34.297 36.975 113.553 1.00 0.00 245 CYS 1 CA 1
ATOM 1905 C C . CYS A 1 245 ? 33.730 36.885 115.031 1.00 0.00 245 CYS 1 C 1
ATOM 1906 O O . CYS A 1 245 ? 34.077 37.668 115.874 1.00 0.00 245 CYS 1 O 1
ATOM 1909 N N . PRO A 1 246 ? 32.851 35.940 115.124 1.00 0.00 246 PRO 1 N 1
ATOM 1910 C CA . PRO A 1 246 ? 32.199 35.662 116.480 1.00 0.00 246 PRO 1 CA 1
ATOM 1911 C C . PRO A 1 246 ? 33.120 35.569 117.760 1.00 0.00 246 PRO 1 C 1
ATOM 1912 O O . PRO A 1 246 ? 34.226 35.058 117.634 1.00 0.00 246 PRO 1 O 1
ATOM 1916 N N . ARG A 1 247 ? 32.589 36.094 118.741 1.00 0.00 247 ARG 1 N 1
ATOM 1917 C CA . ARG A 1 247 ? 33.350 36.088 120.066 1.00 0.00 247 ARG 1 CA 1
ATOM 1918 C C . ARG A 1 247 ? 32.449 36.098 121.355 1.00 0.00 247 ARG 1 C 1
ATOM 1919 O O . ARG A 1 247 ? 31.231 36.289 121.167 1.00 0.00 247 ARG 1 O 1
ATOM 1927 N N . PRO A 1 248 ? 33.078 35.823 122.403 1.00 0.00 248 PRO 1 N 1
ATOM 1928 C CA . PRO A 1 248 ? 32.248 35.745 123.683 1.00 0.00 248 PRO 1 CA 1
ATOM 1929 C C . PRO A 1 248 ? 31.500 37.035 124.193 1.00 0.00 248 PRO 1 C 1
ATOM 1930 O O . PRO A 1 248 ? 32.018 38.118 124.035 1.00 0.00 248 PRO 1 O 1
ATOM 1934 N N . THR A 1 249 ? 30.358 36.725 124.665 1.00 0.00 249 THR 1 N 1
ATOM 1935 C CA . THR A 1 249 ? 29.525 37.865 125.242 1.00 0.00 249 THR 1 CA 1
ATOM 1936 C C . THR A 1 249 ? 29.841 38.227 126.747 1.00 0.00 249 THR 1 C 1
ATOM 1937 O O . THR A 1 249 ? 30.499 37.396 127.389 1.00 0.00 249 THR 1 O 1
ATOM 1941 N N . LEU A 1 250 ? 29.403 39.360 127.088 1.00 0.00 250 LEU 1 N 1
ATOM 1942 C CA . LEU A 1 250 ? 29.643 39.776 128.514 1.00 0.00 250 LEU 1 CA 1
ATOM 1943 C C . LEU A 1 250 ? 29.227 38.722 129.603 1.00 0.00 250 LEU 1 C 1
ATOM 1944 O O . LEU A 1 250 ? 28.088 38.268 129.548 1.00 0.00 250 LEU 1 O 1
ATOM 1949 N N . PHE A 1 251 ? 30.195 38.459 130.387 1.00 0.00 251 PHE 1 N 1
ATOM 1950 C CA . PHE A 1 251 ? 29.860 37.500 131.530 1.00 0.00 251 PHE 1 CA 1
ATOM 1951 C C . PHE A 1 251 ? 28.619 37.732 132.463 1.00 0.00 251 PHE 1 C 1
ATOM 1952 O O . PHE A 1 251 ? 28.360 38.904 132.772 1.00 0.00 251 PHE 1 O 1
ATOM 1960 N N . PHE A 1 252 ? 28.016 36.719 132.672 1.00 0.00 252 PHE 1 N 1
ATOM 1961 C CA . PHE A 1 252 ? 26.822 36.747 133.641 1.00 0.00 252 PHE 1 CA 1
ATOM 1962 C C . PHE A 1 252 ? 26.979 36.059 135.044 1.00 0.00 252 PHE 1 C 1
ATOM 1963 O O . PHE A 1 252 ? 27.476 34.912 135.032 1.00 0.00 252 PHE 1 O 1
ATOM 1971 N N . PRO A 1 253 ? 26.748 36.793 135.986 1.00 0.00 253 PRO 1 N 1
ATOM 1972 C CA . PRO A 1 253 ? 27.013 36.293 137.410 1.00 0.00 253 PRO 1 CA 1
ATOM 1973 C C . PRO A 1 253 ? 26.369 34.935 137.882 1.00 0.00 253 PRO 1 C 1
ATOM 1974 O O . PRO A 1 253 ? 25.137 34.863 137.818 1.00 0.00 253 PRO 1 O 1
ATOM 1978 N N . TRP A 1 254 ? 27.241 34.041 138.233 1.00 0.00 254 TRP 1 N 1
ATOM 1979 C CA . TRP A 1 254 ? 26.654 32.765 138.750 1.00 0.00 254 TRP 1 CA 1
ATOM 1980 C C . TRP A 1 254 ? 25.859 32.910 140.122 1.00 0.00 254 TRP 1 C 1
ATOM 1981 O O . TRP A 1 254 ? 26.477 33.405 141.078 1.00 0.00 254 TRP 1 O 1
ATOM 1992 N N . PRO A 1 255 ? 24.715 32.541 140.081 1.00 0.00 255 PRO 1 N 1
ATOM 1993 C CA . PRO A 1 255 ? 23.835 32.459 141.342 1.00 0.00 255 PRO 1 CA 1
ATOM 1994 C C . PRO A 1 255 ? 24.510 31.966 142.696 1.00 0.00 255 PRO 1 C 1
ATOM 1995 O O . PRO A 1 255 ? 24.935 30.803 142.745 1.00 0.00 255 PRO 1 O 1
ATOM 1999 N N . VAL A 1 256 ? 24.630 32.844 143.592 1.00 0.00 256 VAL 1 N 1
ATOM 2000 C CA . VAL A 1 256 ? 25.298 32.554 144.942 1.00 0.00 256 VAL 1 CA 1
ATOM 2001 C C . VAL A 1 256 ? 25.335 31.100 145.547 1.00 0.00 256 VAL 1 C 1
ATOM 2002 O O . VAL A 1 256 ? 24.261 30.538 145.821 1.00 0.00 256 VAL 1 O 1
ATOM 2006 N N . ASP B 2 12 ? 45.811 7.327 109.097 0.38 0.00 12 ASP 2 N 1
ATOM 2007 C CA . ASP B 2 12 ? 45.338 8.717 108.580 0.38 0.00 12 ASP 2 CA 1
ATOM 2008 C C . ASP B 2 12 ? 45.422 9.804 109.715 0.38 0.00 12 ASP 2 C 1
ATOM 2009 O O . ASP B 2 12 ? 45.137 10.925 109.568 0.38 0.00 12 ASP 2 O 1
ATOM 2014 N N . ARG B 2 13 ? 45.890 9.199 110.799 1.00 0.00 13 ARG 2 N 1
ATOM 2015 C CA . ARG B 2 13 ? 46.222 10.086 112.031 1.00 0.00 13 ARG 2 CA 1
ATOM 2016 C C . ARG B 2 13 ? 47.746 10.482 112.047 1.00 0.00 13 ARG 2 C 1
ATOM 2017 O O . ARG B 2 13 ? 48.226 11.201 112.804 1.00 0.00 13 ARG 2 O 1
ATOM 2025 N N . VAL B 2 14 ? 48.282 9.862 110.991 1.00 0.00 14 VAL 2 N 1
ATOM 2026 C CA . VAL B 2 14 ? 49.723 10.209 110.664 1.00 0.00 14 VAL 2 CA 1
ATOM 2027 C C . VAL B 2 14 ? 49.859 11.283 109.496 1.00 0.00 14 VAL 2 C 1
ATOM 2028 O O . VAL B 2 14 ? 49.379 10.989 108.402 1.00 0.00 14 VAL 2 O 1
ATOM 2032 N N . ALA B 2 15 ? 50.354 12.360 109.894 1.00 0.00 15 ALA 2 N 1
ATOM 2033 C CA . ALA B 2 15 ? 50.500 13.494 108.889 1.00 0.00 15 ALA 2 CA 1
ATOM 2034 C C . ALA B 2 15 ? 51.776 14.421 108.905 1.00 0.00 15 ALA 2 C 1
ATOM 2035 O O . ALA B 2 15 ? 52.338 14.618 109.971 1.00 0.00 15 ALA 2 O 1
ATOM 2037 N N . SER B 2 16 ? 52.064 14.834 107.763 1.00 0.00 16 SER 2 N 1
ATOM 2038 C CA . SER B 2 16 ? 53.243 15.794 107.605 1.00 0.00 16 SER 2 CA 1
ATOM 2039 C C . SER B 2 16 ? 52.926 17.112 106.787 1.00 0.00 16 SER 2 C 1
ATOM 2040 O O . SER B 2 16 ? 52.108 17.001 105.863 1.00 0.00 16 SER 2 O 1
ATOM 2043 N N . ASP B 2 17 ? 53.482 18.104 107.235 1.00 0.00 17 ASP 2 N 1
ATOM 2044 C CA . ASP B 2 17 ? 53.273 19.436 106.525 1.00 0.00 17 ASP 2 CA 1
ATOM 2045 C C . ASP B 2 17 ? 54.608 20.209 106.231 1.00 0.00 17 ASP 2 C 1
ATOM 2046 O O . ASP B 2 17 ? 55.339 20.431 107.194 1.00 0.00 17 ASP 2 O 1
ATOM 2051 N N . LYS B 2 18 ? 54.775 20.406 104.995 1.00 0.00 18 LYS 2 N 1
ATOM 2052 C CA . LYS B 2 18 ? 56.026 21.146 104.637 1.00 0.00 18 LYS 2 CA 1
ATOM 2053 C C . LYS B 2 18 ? 55.859 22.646 104.261 1.00 0.00 18 LYS 2 C 1
ATOM 2054 O O . LYS B 2 18 ? 54.804 23.018 103.758 1.00 0.00 18 LYS 2 O 1
ATOM 2060 N N . ALA B 2 19 ? 56.812 23.310 104.624 1.00 0.00 19 ALA 2 N 1
ATOM 2061 C CA . ALA B 2 19 ? 56.866 24.824 104.338 1.00 0.00 19 ALA 2 CA 1
ATOM 2062 C C . ALA B 2 19 ? 58.334 25.383 104.140 1.00 0.00 19 ALA 2 C 1
ATOM 2063 O O . ALA B 2 19 ? 59.062 25.417 105.109 1.00 0.00 19 ALA 2 O 1
ATOM 2065 N N . GLY B 2 20 ? 58.564 25.597 102.890 1.00 0.00 20 GLY 2 N 1
ATOM 2066 C CA . GLY B 2 20 ? 60.002 25.985 102.558 1.00 0.00 20 GLY 2 CA 1
ATOM 2067 C C . GLY B 2 20 ? 60.993 24.852 103.086 1.00 0.00 20 GLY 2 C 1
ATOM 2068 O O . GLY B 2 20 ? 60.650 23.681 102.860 1.00 0.00 20 GLY 2 O 1
ATOM 2069 N N . ASN B 2 21 ? 61.973 25.308 103.724 1.00 0.00 21 ASN 2 N 1
ATOM 2070 C CA . ASN B 2 21 ? 62.916 24.289 104.326 1.00 0.00 21 ASN 2 CA 1
ATOM 2071 C C . ASN B 2 21 ? 62.582 23.688 105.744 1.00 0.00 21 ASN 2 C 1
ATOM 2072 O O . ASN B 2 21 ? 63.420 23.247 106.447 1.00 0.00 21 ASN 2 O 1
ATOM 2077 N N . SER B 2 22 ? 61.304 23.802 105.951 1.00 0.00 22 SER 2 N 1
ATOM 2078 C CA . SER B 2 22 ? 60.743 23.245 107.247 1.00 0.00 22 SER 2 CA 1
ATOM 2079 C C . SER B 2 22 ? 59.540 22.224 107.108 1.00 0.00 22 SER 2 C 1
ATOM 2080 O O . SER B 2 22 ? 58.793 22.361 106.146 1.00 0.00 22 SER 2 O 1
ATOM 2083 N N . ALA B 2 23 ? 59.535 21.402 108.029 1.00 0.00 23 ALA 2 N 1
ATOM 2084 C CA . ALA B 2 23 ? 58.424 20.373 108.043 1.00 0.00 23 ALA 2 CA 1
ATOM 2085 C C . ALA B 2 23 ? 57.928 19.780 109.413 1.00 0.00 23 ALA 2 C 1
ATOM 2086 O O . ALA B 2 23 ? 58.733 19.175 110.096 1.00 0.00 23 ALA 2 O 1
ATOM 2088 N N . THR B 2 24 ? 56.706 20.089 109.633 1.00 0.00 24 THR 2 N 1
ATOM 2089 C CA . THR B 2 24 ? 56.086 19.455 110.862 1.00 0.00 24 THR 2 CA 1
ATOM 2090 C C . THR B 2 24 ? 55.625 17.950 110.598 1.00 0.00 24 THR 2 C 1
ATOM 2091 O O . THR B 2 24 ? 55.475 17.637 109.400 1.00 0.00 24 THR 2 O 1
ATOM 2095 N N . ASN B 2 25 ? 55.486 17.312 111.589 1.00 0.00 25 ASN 2 N 1
ATOM 2096 C CA . ASN B 2 25 ? 55.055 15.864 111.508 1.00 0.00 25 ASN 2 CA 1
ATOM 2097 C C . ASN B 2 25 ? 54.351 15.233 112.763 1.00 0.00 25 ASN 2 C 1
ATOM 2098 O O . ASN B 2 25 ? 54.854 15.516 113.867 1.00 0.00 25 ASN 2 O 1
ATOM 2103 N N . THR B 2 26 ? 53.316 14.600 112.506 1.00 0.00 26 THR 2 N 1
ATOM 2104 C CA . THR B 2 26 ? 52.541 13.980 113.666 1.00 0.00 26 THR 2 CA 1
ATOM 2105 C C . THR B 2 26 ? 51.853 12.588 113.430 1.00 0.00 26 THR 2 C 1
ATOM 2106 O O . THR B 2 26 ? 51.368 12.372 112.325 1.00 0.00 26 THR 2 O 1
ATOM 2110 N N . GLN B 2 27 ? 51.921 11.831 114.452 1.00 0.00 27 GLN 2 N 1
ATOM 2111 C CA . GLN B 2 27 ? 51.260 10.454 114.338 1.00 0.00 27 GLN 2 CA 1
ATOM 2112 C C . GLN B 2 27 ? 49.865 10.267 115.046 1.00 0.00 27 GLN 2 C 1
ATOM 2113 O O . GLN B 2 27 ? 49.356 9.179 115.080 1.00 0.00 27 GLN 2 O 1
ATOM 2119 N N . SER B 2 28 ? 49.451 11.383 115.514 1.00 0.00 28 SER 2 N 1
ATOM 2120 C CA . SER B 2 28 ? 48.102 11.387 116.235 1.00 0.00 28 SER 2 CA 1
ATOM 2121 C C . SER B 2 28 ? 47.121 12.585 115.937 1.00 0.00 28 SER 2 C 1
ATOM 2122 O O . SER B 2 28 ? 46.356 12.937 116.799 1.00 0.00 28 SER 2 O 1
ATOM 2125 N N . THR B 2 29 ? 47.322 13.058 114.743 1.00 0.00 29 THR 2 N 1
ATOM 2126 C CA . THR B 2 29 ? 46.432 14.209 114.343 1.00 0.00 29 THR 2 CA 1
ATOM 2127 C C . THR B 2 29 ? 44.872 13.952 114.301 1.00 0.00 29 THR 2 C 1
ATOM 2128 O O . THR B 2 29 ? 44.479 12.822 114.060 1.00 0.00 29 THR 2 O 1
ATOM 2132 N N . VAL B 2 30 ? 44.222 14.999 114.541 1.00 0.00 30 VAL 2 N 1
ATOM 2133 C CA . VAL B 2 30 ? 42.706 14.947 114.394 1.00 0.00 30 VAL 2 CA 1
ATOM 2134 C C . VAL B 2 30 ? 42.134 15.970 113.333 1.00 0.00 30 VAL 2 C 1
ATOM 2135 O O . VAL B 2 30 ? 41.037 16.376 113.392 1.00 0.00 30 VAL 2 O 1
ATOM 2139 N N . GLY B 2 31 ? 43.092 16.238 112.466 1.00 0.00 31 GLY 2 N 1
ATOM 2140 C CA . GLY B 2 31 ? 42.750 17.183 111.347 1.00 0.00 31 GLY 2 CA 1
ATOM 2141 C C . GLY B 2 31 ? 43.135 18.687 111.572 1.00 0.00 31 GLY 2 C 1
ATOM 2142 O O . GLY B 2 31 ? 43.503 19.044 112.673 1.00 0.00 31 GLY 2 O 1
ATOM 2143 N N . ARG B 2 32 ? 43.013 19.336 110.493 1.00 0.00 32 ARG 2 N 1
ATOM 2144 C CA . ARG B 2 32 ? 43.298 20.820 110.563 1.00 0.00 32 ARG 2 CA 1
ATOM 2145 C C . ARG B 2 32 ? 42.035 21.763 110.513 1.00 0.00 32 ARG 2 C 1
ATOM 2146 O O . ARG B 2 32 ? 41.385 21.810 109.495 1.00 0.00 32 ARG 2 O 1
ATOM 2154 N N . LEU B 2 33 ? 41.830 22.273 111.658 1.00 0.00 33 LEU 2 N 1
ATOM 2155 C CA . LEU B 2 33 ? 40.668 23.234 111.765 1.00 0.00 33 LEU 2 CA 1
ATOM 2156 C C . LEU B 2 33 ? 40.971 24.625 111.110 1.00 0.00 33 LEU 2 C 1
ATOM 2157 O O . LEU B 2 33 ? 41.904 25.278 111.573 1.00 0.00 33 LEU 2 O 1
ATOM 2162 N N . CYS B 2 34 ? 40.266 24.827 110.097 1.00 0.00 34 CYS 2 N 1
ATOM 2163 C CA . CYS B 2 34 ? 40.466 26.145 109.359 1.00 0.00 34 CYS 2 CA 1
ATOM 2164 C C . CYS B 2 34 ? 39.398 27.269 109.659 1.00 0.00 34 CYS 2 C 1
ATOM 2165 O O . CYS B 2 34 ? 38.308 27.195 109.132 1.00 0.00 34 CYS 2 O 1
ATOM 2168 N N . GLY B 2 35 ? 39.825 28.122 110.507 1.00 0.00 35 GLY 2 N 1
ATOM 2169 C CA . GLY B 2 35 ? 38.912 29.246 110.954 1.00 0.00 35 GLY 2 CA 1
ATOM 2170 C C . GLY B 2 35 ? 38.160 30.058 109.836 1.00 0.00 35 GLY 2 C 1
ATOM 2171 O O . GLY B 2 35 ? 38.705 30.272 108.778 1.00 0.00 35 GLY 2 O 1
ATOM 2172 N N . TYR B 2 36 ? 36.974 30.451 110.261 1.00 0.00 36 TYR 2 N 1
ATOM 2173 C CA . TYR B 2 36 ? 36.146 31.235 109.262 1.00 0.00 36 TYR 2 CA 1
ATOM 2174 C C . TYR B 2 36 ? 36.052 30.526 107.851 1.00 0.00 36 TYR 2 C 1
ATOM 2175 O O . TYR B 2 36 ? 35.797 31.139 106.870 1.00 0.00 36 TYR 2 O 1
ATOM 2184 N N . GLY B 2 37 ? 36.344 29.253 107.985 1.00 0.00 37 GLY 2 N 1
ATOM 2185 C CA . GLY B 2 37 ? 36.307 28.386 106.739 1.00 0.00 37 GLY 2 CA 1
ATOM 2186 C C . GLY B 2 37 ? 37.084 28.941 105.488 1.00 0.00 37 GLY 2 C 1
ATOM 2187 O O . GLY B 2 37 ? 36.615 28.742 104.380 1.00 0.00 37 GLY 2 O 1
ATOM 2188 N N . GLU B 2 38 ? 38.147 29.549 105.814 1.00 0.00 38 GLU 2 N 1
ATOM 2189 C CA . GLU B 2 38 ? 39.020 30.105 104.691 1.00 0.00 38 GLU 2 CA 1
ATOM 2190 C C . GLU B 2 38 ? 40.455 30.688 104.982 1.00 0.00 38 GLU 2 C 1
ATOM 2191 O O . GLU B 2 38 ? 40.711 30.988 106.155 1.00 0.00 38 GLU 2 O 1
ATOM 2197 N N . ALA B 2 39 ? 41.220 30.682 103.972 1.00 0.00 39 ALA 2 N 1
ATOM 2198 C CA . ALA B 2 39 ? 42.660 31.132 104.179 1.00 0.00 39 ALA 2 CA 1
ATOM 2199 C C . ALA B 2 39 ? 43.270 32.393 103.468 1.00 0.00 39 ALA 2 C 1
ATOM 2200 O O . ALA B 2 39 ? 42.789 32.771 102.425 1.00 0.00 39 ALA 2 O 1
ATOM 2202 N N . HIS B 2 40 ? 44.275 32.881 104.167 1.00 0.00 40 HIS 2 N 1
ATOM 2203 C CA . HIS B 2 40 ? 44.976 34.059 103.531 1.00 0.00 40 HIS 2 CA 1
ATOM 2204 C C . HIS B 2 40 ? 45.587 33.760 102.099 1.00 0.00 40 HIS 2 C 1
ATOM 2205 O O . HIS B 2 40 ? 46.482 32.927 102.032 1.00 0.00 40 HIS 2 O 1
ATOM 2212 N N . HIS B 2 41 ? 44.996 34.392 101.209 1.00 0.00 41 HIS 2 N 1
ATOM 2213 C CA . HIS B 2 41 ? 45.453 34.177 99.767 1.00 0.00 41 HIS 2 CA 1
ATOM 2214 C C . HIS B 2 41 ? 46.615 35.049 99.239 1.00 0.00 41 HIS 2 C 1
ATOM 2215 O O . HIS B 2 41 ? 47.046 34.868 98.130 1.00 0.00 41 HIS 2 O 1
ATOM 2222 N N . GLY B 2 42 ? 46.993 35.889 100.145 1.00 0.00 42 GLY 2 N 1
ATOM 2223 C CA . GLY B 2 42 ? 48.147 36.793 99.796 1.00 0.00 42 GLY 2 CA 1
ATOM 2224 C C . GLY B 2 42 ? 47.838 37.985 98.822 1.00 0.00 42 GLY 2 C 1
ATOM 2225 O O . GLY B 2 42 ? 48.788 38.500 98.249 1.00 0.00 42 GLY 2 O 1
ATOM 2226 N N . GLU B 2 43 ? 46.555 38.266 98.751 1.00 0.00 43 GLU 2 N 1
ATOM 2227 C CA . GLU B 2 43 ? 46.237 39.481 97.919 1.00 0.00 43 GLU 2 CA 1
ATOM 2228 C C . GLU B 2 43 ? 46.877 40.877 98.387 1.00 0.00 43 GLU 2 C 1
ATOM 2229 O O . GLU B 2 43 ? 46.859 41.063 99.611 1.00 0.00 43 GLU 2 O 1
ATOM 2235 N N . HIS B 2 44 ? 47.254 41.550 97.441 1.00 0.00 44 HIS 2 N 1
ATOM 2236 C CA . HIS B 2 44 ? 47.771 42.939 97.806 1.00 0.00 44 HIS 2 CA 1
ATOM 2237 C C . HIS B 2 44 ? 46.640 43.926 98.298 1.00 0.00 44 HIS 2 C 1
ATOM 2238 O O . HIS B 2 44 ? 45.525 43.795 97.766 1.00 0.00 44 HIS 2 O 1
ATOM 2245 N N . PRO B 2 45 ? 47.004 44.681 99.237 1.00 0.00 45 PRO 2 N 1
ATOM 2246 C CA . PRO B 2 45 ? 45.951 45.650 99.793 1.00 0.00 45 PRO 2 CA 1
ATOM 2247 C C . PRO B 2 45 ? 45.496 46.865 98.886 1.00 0.00 45 PRO 2 C 1
ATOM 2248 O O . PRO B 2 45 ? 46.380 47.642 98.517 1.00 0.00 45 PRO 2 O 1
ATOM 2252 N N . ALA B 2 46 ? 44.248 46.837 98.597 1.00 0.00 46 ALA 2 N 1
ATOM 2253 C CA . ALA B 2 46 ? 43.734 48.003 97.728 1.00 0.00 46 ALA 2 CA 1
ATOM 2254 C C . ALA B 2 46 ? 44.014 49.478 98.270 1.00 0.00 46 ALA 2 C 1
ATOM 2255 O O . ALA B 2 46 ? 43.869 50.421 97.561 1.00 0.00 46 ALA 2 O 1
ATOM 2257 N N . SER B 2 47 ? 44.402 49.424 99.510 1.00 0.00 47 SER 2 N 1
ATOM 2258 C CA . SER B 2 47 ? 44.741 50.750 100.211 1.00 0.00 47 SER 2 CA 1
ATOM 2259 C C . SER B 2 47 ? 46.213 51.311 100.030 1.00 0.00 47 SER 2 C 1
ATOM 2260 O O . SER B 2 47 ? 46.487 52.405 100.458 1.00 0.00 47 SER 2 O 1
ATOM 2263 N N . CYS B 2 48 ? 46.955 50.461 99.443 1.00 0.00 48 CYS 2 N 1
ATOM 2264 C CA . CYS B 2 48 ? 48.412 50.838 99.163 1.00 0.00 48 CYS 2 CA 1
ATOM 2265 C C . CYS B 2 48 ? 48.794 50.976 97.634 1.00 0.00 48 CYS 2 C 1
ATOM 2266 O O . CYS B 2 48 ? 48.455 50.053 96.893 1.00 0.00 48 CYS 2 O 1
ATOM 2269 N N . ALA B 2 49 ? 49.357 52.076 97.369 1.00 0.00 49 ALA 2 N 1
ATOM 2270 C CA . ALA B 2 49 ? 49.767 52.299 95.903 1.00 0.00 49 ALA 2 CA 1
ATOM 2271 C C . ALA B 2 49 ? 51.055 51.540 95.375 1.00 0.00 49 ALA 2 C 1
ATOM 2272 O O . ALA B 2 49 ? 51.118 51.188 94.236 1.00 0.00 49 ALA 2 O 1
ATOM 2274 N N . ASP B 2 50 ? 51.903 51.398 96.343 1.00 0.00 50 ASP 2 N 1
ATOM 2275 C CA . ASP B 2 50 ? 53.205 50.687 96.016 1.00 0.00 50 ASP 2 CA 1
ATOM 2276 C C . ASP B 2 50 ? 53.126 49.130 95.830 1.00 0.00 50 ASP 2 C 1
ATOM 2277 O O . ASP B 2 50 ? 52.501 48.494 96.663 1.00 0.00 50 ASP 2 O 1
ATOM 2282 N N . THR B 2 51 ? 53.747 48.760 94.746 1.00 0.00 51 THR 2 N 1
ATOM 2283 C CA . THR B 2 51 ? 53.747 47.256 94.552 1.00 0.00 51 THR 2 CA 1
ATOM 2284 C C . THR B 2 51 ? 54.358 46.454 95.776 1.00 0.00 51 THR 2 C 1
ATOM 2285 O O . THR B 2 51 ? 55.487 46.748 96.140 1.00 0.00 51 THR 2 O 1
ATOM 2289 N N . ALA B 2 52 ? 53.502 45.677 96.287 1.00 0.00 52 ALA 2 N 1
ATOM 2290 C CA . ALA B 2 52 ? 53.949 44.887 97.498 1.00 0.00 52 ALA 2 CA 1
ATOM 2291 C C . ALA B 2 52 ? 55.112 43.827 97.376 1.00 0.00 52 ALA 2 C 1
ATOM 2292 O O . ALA B 2 52 ? 55.239 43.234 96.321 1.00 0.00 52 ALA 2 O 1
ATOM 2294 N N . THR B 2 53 ? 55.794 43.771 98.458 1.00 0.00 53 THR 2 N 1
ATOM 2295 C CA . THR B 2 53 ? 56.812 42.643 98.515 1.00 0.00 53 THR 2 CA 1
ATOM 2296 C C . THR B 2 53 ? 56.132 41.308 99.077 1.00 0.00 53 THR 2 C 1
ATOM 2297 O O . THR B 2 53 ? 55.500 41.442 100.141 1.00 0.00 53 THR 2 O 1
ATOM 2301 N N . ASP B 2 54 ? 56.201 40.361 98.302 1.00 0.00 54 ASP 2 N 1
ATOM 2302 C CA . ASP B 2 54 ? 55.540 39.057 98.728 1.00 0.00 54 ASP 2 CA 1
ATOM 2303 C C . ASP B 2 54 ? 56.229 37.740 98.236 1.00 0.00 54 ASP 2 C 1
ATOM 2304 O O . ASP B 2 54 ? 57.229 37.853 97.532 1.00 0.00 54 ASP 2 O 1
ATOM 2309 N N . LYS B 2 55 ? 55.639 36.694 98.674 1.00 0.00 55 LYS 2 N 1
ATOM 2310 C CA . LYS B 2 55 ? 56.246 35.374 98.259 1.00 0.00 55 LYS 2 CA 1
ATOM 2311 C C . LYS B 2 55 ? 57.761 35.182 98.571 1.00 0.00 55 LYS 2 C 1
ATOM 2312 O O . LYS B 2 55 ? 58.481 34.812 97.645 1.00 0.00 55 LYS 2 O 1
ATOM 2318 N N . VAL B 2 56 ? 58.027 35.510 99.734 1.00 0.00 56 VAL 2 N 1
ATOM 2319 C CA . VAL B 2 56 ? 59.463 35.274 100.185 1.00 0.00 56 VAL 2 CA 1
ATOM 2320 C C . VAL B 2 56 ? 59.671 33.879 100.882 1.00 0.00 56 VAL 2 C 1
ATOM 2321 O O . VAL B 2 56 ? 59.375 33.750 102.040 1.00 0.00 56 VAL 2 O 1
ATOM 2325 N N . LEU B 2 57 ? 59.988 32.971 99.983 1.00 0.00 57 LEU 2 N 1
ATOM 2326 C CA . LEU B 2 57 ? 60.167 31.567 100.522 1.00 0.00 57 LEU 2 CA 1
ATOM 2327 C C . LEU B 2 57 ? 60.847 31.502 101.939 1.00 0.00 57 LEU 2 C 1
ATOM 2328 O O . LEU B 2 57 ? 60.302 30.924 102.839 1.00 0.00 57 LEU 2 O 1
ATOM 2333 N N . ALA B 2 58 ? 61.976 32.179 101.931 1.00 0.00 58 ALA 2 N 1
ATOM 2334 C CA . ALA B 2 58 ? 62.728 32.241 103.276 1.00 0.00 58 ALA 2 CA 1
ATOM 2335 C C . ALA B 2 58 ? 61.877 32.671 104.553 1.00 0.00 58 ALA 2 C 1
ATOM 2336 O O . ALA B 2 58 ? 62.173 32.270 105.635 1.00 0.00 58 ALA 2 O 1
ATOM 2338 N N . ALA B 2 59 ? 60.900 33.437 104.190 1.00 0.00 59 ALA 2 N 1
ATOM 2339 C CA . ALA B 2 59 ? 59.930 33.918 105.283 1.00 0.00 59 ALA 2 CA 1
ATOM 2340 C C . ALA B 2 59 ? 58.608 33.069 105.514 1.00 0.00 59 ALA 2 C 1
ATOM 2341 O O . ALA B 2 59 ? 57.941 33.256 106.483 1.00 0.00 59 ALA 2 O 1
ATOM 2343 N N . GLU B 2 60 ? 58.439 32.259 104.511 1.00 0.00 60 GLU 2 N 1
ATOM 2344 C CA . GLU B 2 60 ? 57.207 31.353 104.592 1.00 0.00 60 GLU 2 CA 1
ATOM 2345 C C . GLU B 2 60 ? 57.354 29.851 104.973 1.00 0.00 60 GLU 2 C 1
ATOM 2346 O O . GLU B 2 60 ? 57.265 28.983 104.180 1.00 0.00 60 GLU 2 O 1
ATOM 2352 N N . ARG B 2 61 ? 57.636 29.810 106.194 1.00 0.00 61 ARG 2 N 1
ATOM 2353 C CA . ARG B 2 61 ? 57.896 28.460 106.849 1.00 0.00 61 ARG 2 CA 1
ATOM 2354 C C . ARG B 2 61 ? 57.402 28.375 108.349 1.00 0.00 61 ARG 2 C 1
ATOM 2355 O O . ARG B 2 61 ? 56.897 29.406 108.816 1.00 0.00 61 ARG 2 O 1
ATOM 2363 N N . TYR B 2 62 ? 57.629 27.276 108.878 1.00 0.00 62 TYR 2 N 1
ATOM 2364 C CA . TYR B 2 62 ? 57.293 27.123 110.319 1.00 0.00 62 TYR 2 CA 1
ATOM 2365 C C . TYR B 2 62 ? 58.448 27.582 111.317 1.00 0.00 62 TYR 2 C 1
ATOM 2366 O O . TYR B 2 62 ? 59.516 26.958 111.227 1.00 0.00 62 TYR 2 O 1
ATOM 2375 N N . TYR B 2 63 ? 58.132 28.541 112.061 1.00 0.00 63 TYR 2 N 1
ATOM 2376 C CA . TYR B 2 63 ? 59.095 28.896 113.162 1.00 0.00 63 TYR 2 CA 1
ATOM 2377 C C . TYR B 2 63 ? 58.675 28.136 114.503 1.00 0.00 63 TYR 2 C 1
ATOM 2378 O O . TYR B 2 63 ? 57.591 28.452 114.994 1.00 0.00 63 TYR 2 O 1
ATOM 2387 N N . THR B 2 64 ? 59.447 27.188 114.775 1.00 0.00 64 THR 2 N 1
ATOM 2388 C CA . THR B 2 64 ? 59.110 26.352 116.010 1.00 0.00 64 THR 2 CA 1
ATOM 2389 C C . THR B 2 64 ? 59.757 26.796 117.368 1.00 0.00 64 THR 2 C 1
ATOM 2390 O O . THR B 2 64 ? 60.971 26.859 117.448 1.00 0.00 64 THR 2 O 1
ATOM 2394 N N . ILE B 2 65 ? 58.880 27.122 118.224 1.00 0.00 65 ILE 2 N 1
ATOM 2395 C CA . ILE B 2 65 ? 59.340 27.625 119.567 1.00 0.00 65 ILE 2 CA 1
ATOM 2396 C C . ILE B 2 65 ? 58.650 27.028 120.842 1.00 0.00 65 ILE 2 C 1
ATOM 2397 O O . ILE B 2 65 ? 57.648 26.355 120.716 1.00 0.00 65 ILE 2 O 1
ATOM 2402 N N . ASP B 2 66 ? 59.245 27.396 121.883 1.00 0.00 66 ASP 2 N 1
ATOM 2403 C CA . ASP B 2 66 ? 58.689 26.972 123.234 1.00 0.00 66 ASP 2 CA 1
ATOM 2404 C C . ASP B 2 66 ? 57.450 27.792 123.750 1.00 0.00 66 ASP 2 C 1
ATOM 2405 O O . ASP B 2 66 ? 57.554 29.024 123.703 1.00 0.00 66 ASP 2 O 1
ATOM 2410 N N . LEU B 2 67 ? 56.500 27.067 124.150 1.00 0.00 67 LEU 2 N 1
ATOM 2411 C CA . LEU B 2 67 ? 55.308 27.797 124.723 1.00 0.00 67 LEU 2 CA 1
ATOM 2412 C C . LEU B 2 67 ? 55.236 27.822 126.285 1.00 0.00 67 LEU 2 C 1
ATOM 2413 O O . LEU B 2 67 ? 55.307 28.879 126.864 1.00 0.00 67 LEU 2 O 1
ATOM 2418 N N . ALA B 2 68 ? 55.158 26.638 126.744 1.00 0.00 68 ALA 2 N 1
ATOM 2419 C CA . ALA B 2 68 ? 55.077 26.486 128.249 1.00 0.00 68 ALA 2 CA 1
ATOM 2420 C C . ALA B 2 68 ? 55.224 25.075 128.924 1.00 0.00 68 ALA 2 C 1
ATOM 2421 O O . ALA B 2 68 ? 55.129 24.081 128.229 1.00 0.00 68 ALA 2 O 1
ATOM 2423 N N . SER B 2 69 ? 55.441 25.188 130.150 1.00 0.00 69 SER 2 N 1
ATOM 2424 C CA . SER B 2 69 ? 55.504 23.916 130.991 1.00 0.00 69 SER 2 CA 1
ATOM 2425 C C . SER B 2 69 ? 54.151 23.611 131.770 1.00 0.00 69 SER 2 C 1
ATOM 2426 O O . SER B 2 69 ? 53.810 24.444 132.611 1.00 0.00 69 SER 2 O 1
ATOM 2429 N N . TRP B 2 70 ? 53.573 22.618 131.328 1.00 0.00 70 TRP 2 N 1
ATOM 2430 C CA . TRP B 2 70 ? 52.257 22.230 131.992 1.00 0.00 70 TRP 2 CA 1
ATOM 2431 C C . TRP B 2 70 ? 52.404 21.354 133.264 1.00 0.00 70 TRP 2 C 1
ATOM 2432 O O . TRP B 2 70 ? 53.073 20.322 133.182 1.00 0.00 70 TRP 2 O 1
ATOM 2443 N N . THR B 2 71 ? 51.890 21.884 134.282 1.00 0.00 71 THR 2 N 1
ATOM 2444 C CA . THR B 2 71 ? 51.970 21.131 135.601 1.00 0.00 71 THR 2 CA 1
ATOM 2445 C C . THR B 2 71 ? 50.611 20.838 136.336 1.00 0.00 71 THR 2 C 1
ATOM 2446 O O . THR B 2 71 ? 49.625 21.476 135.981 1.00 0.00 71 THR 2 O 1
ATOM 2450 N N . THR B 2 72 ? 50.736 19.925 137.208 1.00 0.00 72 THR 2 N 1
ATOM 2451 C CA . THR B 2 72 ? 49.466 19.567 138.000 1.00 0.00 72 THR 2 CA 1
ATOM 2452 C C . THR B 2 72 ? 48.796 20.767 138.771 1.00 0.00 72 THR 2 C 1
ATOM 2453 O O . THR B 2 72 ? 47.629 20.760 139.021 1.00 0.00 72 THR 2 O 1
ATOM 2457 N N . THR B 2 73 ? 49.670 21.688 138.992 1.00 0.00 73 THR 2 N 1
ATOM 2458 C CA . THR B 2 73 ? 49.224 22.977 139.683 1.00 0.00 73 THR 2 CA 1
ATOM 2459 C C . THR B 2 73 ? 48.187 23.888 138.917 1.00 0.00 73 THR 2 C 1
ATOM 2460 O O . THR B 2 73 ? 47.310 24.434 139.536 1.00 0.00 73 THR 2 O 1
ATOM 2464 N N . GLN B 2 74 ? 48.478 23.944 137.628 1.00 0.00 74 GLN 2 N 1
ATOM 2465 C CA . GLN B 2 74 ? 47.517 24.767 136.789 1.00 0.00 74 GLN 2 CA 1
ATOM 2466 C C . GLN B 2 74 ? 46.004 24.282 136.804 1.00 0.00 74 GLN 2 C 1
ATOM 2467 O O . GLN B 2 74 ? 45.816 23.079 136.632 1.00 0.00 74 GLN 2 O 1
ATOM 2473 N N . GLU B 2 75 ? 45.214 25.211 136.991 1.00 0.00 75 GLU 2 N 1
ATOM 2474 C CA . GLU B 2 75 ? 43.733 24.872 136.995 1.00 0.00 75 GLU 2 CA 1
ATOM 2475 C C . GLU B 2 75 ? 42.812 25.232 135.753 1.00 0.00 75 GLU 2 C 1
ATOM 2476 O O . GLU B 2 75 ? 43.272 25.989 134.913 1.00 0.00 75 GLU 2 O 1
ATOM 2482 N N . ALA B 2 76 ? 41.653 24.638 135.844 1.00 0.00 76 ALA 2 N 1
ATOM 2483 C CA . ALA B 2 76 ? 40.697 24.997 134.698 1.00 0.00 76 ALA 2 CA 1
ATOM 2484 C C . ALA B 2 76 ? 40.771 26.522 134.222 1.00 0.00 76 ALA 2 C 1
ATOM 2485 O O . ALA B 2 76 ? 40.848 27.375 135.111 1.00 0.00 76 ALA 2 O 1
ATOM 2487 N N . PHE B 2 77 ? 40.824 26.633 132.995 1.00 0.00 77 PHE 2 N 1
ATOM 2488 C CA . PHE B 2 77 ? 40.995 28.034 132.404 1.00 0.00 77 PHE 2 CA 1
ATOM 2489 C C . PHE B 2 77 ? 42.230 28.961 132.610 1.00 0.00 77 PHE 2 C 1
ATOM 2490 O O . PHE B 2 77 ? 42.266 30.049 132.122 1.00 0.00 77 PHE 2 O 1
ATOM 2498 N N . SER B 2 78 ? 43.166 28.306 133.323 1.00 0.00 78 SER 2 N 1
ATOM 2499 C CA . SER B 2 78 ? 44.523 29.011 133.359 1.00 0.00 78 SER 2 CA 1
ATOM 2500 C C . SER B 2 78 ? 45.091 29.075 131.845 1.00 0.00 78 SER 2 C 1
ATOM 2501 O O . SER B 2 78 ? 44.791 28.038 131.177 1.00 0.00 78 SER 2 O 1
ATOM 2504 N N . HIS B 2 79 ? 45.666 30.089 131.549 1.00 0.00 79 HIS 2 N 1
ATOM 2505 C CA . HIS B 2 79 ? 46.149 30.183 130.124 1.00 0.00 79 HIS 2 CA 1
ATOM 2506 C C . HIS B 2 79 ? 47.378 31.062 129.768 1.00 0.00 79 HIS 2 C 1
ATOM 2507 O O . HIS B 2 79 ? 47.795 31.865 130.568 1.00 0.00 79 HIS 2 O 1
ATOM 2514 N N . ILE B 2 80 ? 47.785 30.805 128.589 1.00 0.00 80 ILE 2 N 1
ATOM 2515 C CA . ILE B 2 80 ? 48.894 31.658 128.025 1.00 0.00 80 ILE 2 CA 1
ATOM 2516 C C . ILE B 2 80 ? 48.543 32.320 126.639 1.00 0.00 80 ILE 2 C 1
ATOM 2517 O O . ILE B 2 80 ? 47.974 31.623 125.804 1.00 0.00 80 ILE 2 O 1
ATOM 2522 N N . ARG B 2 81 ? 48.829 33.533 126.620 1.00 0.00 81 ARG 2 N 1
ATOM 2523 C CA . ARG B 2 81 ? 48.547 34.305 125.337 1.00 0.00 81 ARG 2 CA 1
ATOM 2524 C C . ARG B 2 81 ? 49.801 34.645 124.431 1.00 0.00 81 ARG 2 C 1
ATOM 2525 O O . ARG B 2 81 ? 50.766 35.181 124.965 1.00 0.00 81 ARG 2 O 1
ATOM 2533 N N . ILE B 2 82 ? 49.671 34.245 123.244 1.00 0.00 82 ILE 2 N 1
ATOM 2534 C CA . ILE B 2 82 ? 50.778 34.540 122.238 1.00 0.00 82 ILE 2 CA 1
ATOM 2535 C C . ILE B 2 82 ? 50.358 35.532 121.079 1.00 0.00 82 ILE 2 C 1
ATOM 2536 O O . ILE B 2 82 ? 49.572 35.113 120.230 1.00 0.00 82 ILE 2 O 1
ATOM 2541 N N . PRO B 2 83 ? 50.852 36.678 121.202 1.00 0.00 83 PRO 2 N 1
ATOM 2542 C CA . PRO B 2 83 ? 50.505 37.756 120.166 1.00 0.00 83 PRO 2 CA 1
ATOM 2543 C C . PRO B 2 83 ? 51.201 37.721 118.746 1.00 0.00 83 PRO 2 C 1
ATOM 2544 O O . PRO B 2 83 ? 52.394 37.434 118.695 1.00 0.00 83 PRO 2 O 1
ATOM 2548 N N . LEU B 2 84 ? 50.423 38.035 117.801 1.00 0.00 84 LEU 2 N 1
ATOM 2549 C CA . LEU B 2 84 ? 50.965 38.064 116.372 1.00 0.00 84 LEU 2 CA 1
ATOM 2550 C C . LEU B 2 84 ? 50.729 39.385 115.570 1.00 0.00 84 LEU 2 C 1
ATOM 2551 O O . LEU B 2 84 ? 49.708 40.037 115.815 1.00 0.00 84 LEU 2 O 1
ATOM 2556 N N . PRO B 2 85 ? 51.643 39.751 114.784 1.00 0.00 85 PRO 2 N 1
ATOM 2557 C CA . PRO B 2 85 ? 52.902 38.908 114.496 1.00 0.00 85 PRO 2 CA 1
ATOM 2558 C C . PRO B 2 85 ? 54.003 38.977 115.586 1.00 0.00 85 PRO 2 C 1
ATOM 2559 O O . PRO B 2 85 ? 54.947 38.274 115.586 1.00 0.00 85 PRO 2 O 1
ATOM 2563 N N . HIS B 2 86 ? 53.731 40.017 116.336 1.00 0.00 86 HIS 2 N 1
ATOM 2564 C CA . HIS B 2 86 ? 54.752 40.380 117.398 1.00 0.00 86 HIS 2 CA 1
ATOM 2565 C C . HIS B 2 86 ? 55.735 39.309 117.922 1.00 0.00 86 HIS 2 C 1
ATOM 2566 O O . HIS B 2 86 ? 56.953 39.538 117.750 1.00 0.00 86 HIS 2 O 1
ATOM 2573 N N . VAL B 2 87 ? 55.194 38.258 118.392 1.00 0.00 87 VAL 2 N 1
ATOM 2574 C CA . VAL B 2 87 ? 56.110 37.130 118.878 1.00 0.00 87 VAL 2 CA 1
ATOM 2575 C C . VAL B 2 87 ? 57.215 36.610 117.873 1.00 0.00 87 VAL 2 C 1
ATOM 2576 O O . VAL B 2 87 ? 58.214 36.076 118.296 1.00 0.00 87 VAL 2 O 1
ATOM 2580 N N . LEU B 2 88 ? 56.909 36.873 116.646 1.00 0.00 88 LEU 2 N 1
ATOM 2581 C CA . LEU B 2 88 ? 57.894 36.507 115.547 1.00 0.00 88 LEU 2 CA 1
ATOM 2582 C C . LEU B 2 88 ? 58.569 37.733 114.830 1.00 0.00 88 LEU 2 C 1
ATOM 2583 O O . LEU B 2 88 ? 59.231 37.563 113.842 1.00 0.00 88 LEU 2 O 1
ATOM 2588 N N . ALA B 2 89 ? 58.246 38.837 115.430 1.00 0.00 89 ALA 2 N 1
ATOM 2589 C CA . ALA B 2 89 ? 58.838 40.145 114.864 1.00 0.00 89 ALA 2 CA 1
ATOM 2590 C C . ALA B 2 89 ? 60.387 40.394 115.100 1.00 0.00 89 ALA 2 C 1
ATOM 2591 O O . ALA B 2 89 ? 60.986 41.163 114.422 1.00 0.00 89 ALA 2 O 1
ATOM 2593 N N . GLY B 2 90 ? 60.788 39.655 116.085 1.00 0.00 90 GLY 2 N 1
ATOM 2594 C CA . GLY B 2 90 ? 62.253 39.733 116.443 1.00 0.00 90 GLY 2 CA 1
ATOM 2595 C C . GLY B 2 90 ? 63.104 38.523 115.895 1.00 0.00 90 GLY 2 C 1
ATOM 2596 O O . GLY B 2 90 ? 62.707 37.950 114.887 1.00 0.00 90 GLY 2 O 1
ATOM 2597 N N . GLU B 2 91 ? 64.107 38.302 116.617 1.00 0.00 91 GLU 2 N 1
ATOM 2598 C CA . GLU B 2 91 ? 65.023 37.166 116.204 1.00 0.00 91 GLU 2 CA 1
ATOM 2599 C C . GLU B 2 91 ? 64.481 35.757 115.746 1.00 0.00 91 GLU 2 C 1
ATOM 2600 O O . GLU B 2 91 ? 64.889 35.291 114.703 1.00 0.00 91 GLU 2 O 1
ATOM 2606 N N . ASP B 2 92 ? 63.637 35.288 116.587 1.00 0.00 92 ASP 2 N 1
ATOM 2607 C CA . ASP B 2 92 ? 62.994 33.944 116.236 1.00 0.00 92 ASP 2 CA 1
ATOM 2608 C C . ASP B 2 92 ? 62.217 33.917 114.854 1.00 0.00 92 ASP 2 C 1
ATOM 2609 O O . ASP B 2 92 ? 61.986 32.867 114.318 1.00 0.00 92 ASP 2 O 1
ATOM 2614 N N . GLY B 2 93 ? 61.903 35.123 114.464 1.00 0.00 93 GLY 2 N 1
ATOM 2615 C CA . GLY B 2 93 ? 61.147 35.271 113.146 1.00 0.00 93 GLY 2 CA 1
ATOM 2616 C C . GLY B 2 93 ? 62.051 35.189 111.851 1.00 0.00 93 GLY 2 C 1
ATOM 2617 O O . GLY B 2 93 ? 61.546 35.330 110.762 1.00 0.00 93 GLY 2 O 1
ATOM 2618 N N . GLY B 2 94 ? 63.301 34.960 112.152 1.00 0.00 94 GLY 2 N 1
ATOM 2619 C CA . GLY B 2 94 ? 64.298 34.871 111.000 1.00 0.00 94 GLY 2 CA 1
ATOM 2620 C C . GLY B 2 94 ? 64.030 35.913 109.837 1.00 0.00 94 GLY 2 C 1
ATOM 2621 O O . GLY B 2 94 ? 63.799 37.075 110.153 1.00 0.00 94 GLY 2 O 1
ATOM 2622 N N . VAL B 2 95 ? 64.078 35.364 108.654 1.00 0.00 95 VAL 2 N 1
ATOM 2623 C CA . VAL B 2 95 ? 63.808 36.302 107.485 1.00 0.00 95 VAL 2 CA 1
ATOM 2624 C C . VAL B 2 95 ? 62.417 37.047 107.486 1.00 0.00 95 VAL 2 C 1
ATOM 2625 O O . VAL B 2 95 ? 62.373 38.193 107.128 1.00 0.00 95 VAL 2 O 1
ATOM 2629 N N . PHE B 2 96 ? 61.487 36.234 107.937 1.00 0.00 96 PHE 2 N 1
ATOM 2630 C CA . PHE B 2 96 ? 60.120 36.932 108.106 1.00 0.00 96 PHE 2 CA 1
ATOM 2631 C C . PHE B 2 96 ? 60.042 38.201 109.049 1.00 0.00 96 PHE 2 C 1
ATOM 2632 O O . PHE B 2 96 ? 59.674 39.249 108.631 1.00 0.00 96 PHE 2 O 1
ATOM 2640 N N . GLY B 2 97 ? 60.600 37.911 110.218 1.00 0.00 97 GLY 2 N 1
ATOM 2641 C CA . GLY B 2 97 ? 60.725 39.062 111.220 1.00 0.00 97 GLY 2 CA 1
ATOM 2642 C C . GLY B 2 97 ? 61.641 40.235 110.660 1.00 0.00 97 GLY 2 C 1
ATOM 2643 O O . GLY B 2 97 ? 61.275 41.371 110.744 1.00 0.00 97 GLY 2 O 1
ATOM 2644 N N . ALA B 2 98 ? 62.725 39.736 110.110 1.00 0.00 98 ALA 2 N 1
ATOM 2645 C CA . ALA B 2 98 ? 63.683 40.751 109.452 1.00 0.00 98 ALA 2 CA 1
ATOM 2646 C C . ALA B 2 98 ? 63.059 41.696 108.331 1.00 0.00 98 ALA 2 C 1
ATOM 2647 O O . ALA B 2 98 ? 63.334 42.857 108.307 1.00 0.00 98 ALA 2 O 1
ATOM 2649 N N . THR B 2 99 ? 62.263 41.003 107.567 1.00 0.00 99 THR 2 N 1
ATOM 2650 C CA . THR B 2 99 ? 61.498 41.791 106.486 1.00 0.00 99 THR 2 CA 1
ATOM 2651 C C . THR B 2 99 ? 60.321 42.677 107.074 1.00 0.00 99 THR 2 C 1
ATOM 2652 O O . THR B 2 99 ? 60.150 43.789 106.714 1.00 0.00 99 THR 2 O 1
ATOM 2656 N N . LEU B 2 100 ? 59.696 41.980 108.002 1.00 0.00 100 LEU 2 N 1
ATOM 2657 C CA . LEU B 2 100 ? 58.577 42.695 108.748 1.00 0.00 100 LEU 2 CA 1
ATOM 2658 C C . LEU B 2 100 ? 59.031 44.032 109.442 1.00 0.00 100 LEU 2 C 1
ATOM 2659 O O . LEU B 2 100 ? 58.388 45.036 109.293 1.00 0.00 100 LEU 2 O 1
ATOM 2664 N N . ARG B 2 101 ? 60.169 43.862 110.076 1.00 0.00 101 ARG 2 N 1
ATOM 2665 C CA . ARG B 2 101 ? 60.758 45.098 110.758 1.00 0.00 101 ARG 2 CA 1
ATOM 2666 C C . ARG B 2 101 ? 61.084 46.341 109.837 1.00 0.00 101 ARG 2 C 1
ATOM 2667 O O . ARG B 2 101 ? 61.170 47.434 110.340 1.00 0.00 101 ARG 2 O 1
ATOM 2675 N N . ARG B 2 102 ? 61.205 45.982 108.607 1.00 0.00 102 ARG 2 N 1
ATOM 2676 C CA . ARG B 2 102 ? 61.502 47.091 107.594 1.00 0.00 102 ARG 2 CA 1
ATOM 2677 C C . ARG B 2 102 ? 60.318 47.621 106.708 1.00 0.00 102 ARG 2 C 1
ATOM 2678 O O . ARG B 2 102 ? 60.564 48.336 105.764 1.00 0.00 102 ARG 2 O 1
ATOM 2686 N N . HIS B 2 103 ? 59.201 47.201 107.135 1.00 0.00 103 HIS 2 N 1
ATOM 2687 C CA . HIS B 2 103 ? 57.940 47.660 106.425 1.00 0.00 103 HIS 2 CA 1
ATOM 2688 C C . HIS B 2 103 ? 56.816 48.284 107.346 1.00 0.00 103 HIS 2 C 1
ATOM 2689 O O . HIS B 2 103 ? 56.577 47.710 108.409 1.00 0.00 103 HIS 2 O 1
ATOM 2696 N N . TYR B 2 104 ? 56.314 49.331 106.871 1.00 0.00 104 TYR 2 N 1
ATOM 2697 C CA . TYR B 2 104 ? 55.175 49.991 107.633 1.00 0.00 104 TYR 2 CA 1
ATOM 2698 C C . TYR B 2 104 ? 53.940 49.036 107.868 1.00 0.00 104 TYR 2 C 1
ATOM 2699 O O . TYR B 2 104 ? 53.421 48.948 108.932 1.00 0.00 104 TYR 2 O 1
ATOM 2708 N N . LEU B 2 105 ? 53.658 48.410 106.756 1.00 0.00 105 LEU 2 N 1
ATOM 2709 C CA . LEU B 2 105 ? 52.475 47.495 106.751 1.00 0.00 105 LEU 2 CA 1
ATOM 2710 C C . LEU B 2 105 ? 52.660 45.996 106.408 1.00 0.00 105 LEU 2 C 1
ATOM 2711 O O . LEU B 2 105 ? 53.392 45.677 105.491 1.00 0.00 105 LEU 2 O 1
ATOM 2716 N N . CYS B 2 106 ? 51.955 45.273 107.156 1.00 0.00 106 CYS 2 N 1
ATOM 2717 C CA . CYS B 2 106 ? 51.934 43.789 106.905 1.00 0.00 106 CYS 2 CA 1
ATOM 2718 C C . CYS B 2 106 ? 50.506 43.123 106.990 1.00 0.00 106 CYS 2 C 1
ATOM 2719 O O . CYS B 2 106 ? 49.758 43.515 107.879 1.00 0.00 106 CYS 2 O 1
ATOM 2722 N N . LYS B 2 107 ? 50.346 42.334 106.095 1.00 0.00 107 LYS 2 N 1
ATOM 2723 C CA . LYS B 2 107 ? 49.018 41.588 106.030 1.00 0.00 107 LYS 2 CA 1
ATOM 2724 C C . LYS B 2 107 ? 49.208 40.072 105.800 1.00 0.00 107 LYS 2 C 1
ATOM 2725 O O . LYS B 2 107 ? 49.854 39.709 104.824 1.00 0.00 107 LYS 2 O 1
ATOM 2731 N N . THR B 2 108 ? 48.784 39.414 106.774 1.00 0.00 108 THR 2 N 1
ATOM 2732 C CA . THR B 2 108 ? 49.002 37.919 106.749 1.00 0.00 108 THR 2 CA 1
ATOM 2733 C C . THR B 2 108 ? 48.002 37.008 107.523 1.00 0.00 108 THR 2 C 1
ATOM 2734 O O . THR B 2 108 ? 47.274 37.516 108.361 1.00 0.00 108 THR 2 O 1
ATOM 2738 N N . GLY B 2 109 ? 48.088 35.824 107.152 1.00 0.00 109 GLY 2 N 1
ATOM 2739 C CA . GLY B 2 109 ? 47.279 34.771 107.890 1.00 0.00 109 GLY 2 CA 1
ATOM 2740 C C . GLY B 2 109 ? 48.259 33.870 108.761 1.00 0.00 109 GLY 2 C 1
ATOM 2741 O O . GLY B 2 109 ? 49.480 34.118 108.617 1.00 0.00 109 GLY 2 O 1
ATOM 2742 N N . TRP B 2 110 ? 47.701 33.061 109.484 1.00 0.00 110 TRP 2 N 1
ATOM 2743 C CA . TRP B 2 110 ? 48.544 32.127 110.294 1.00 0.00 110 TRP 2 CA 1
ATOM 2744 C C . TRP B 2 110 ? 48.167 30.618 110.245 1.00 0.00 110 TRP 2 C 1
ATOM 2745 O O . TRP B 2 110 ? 46.981 30.315 110.277 1.00 0.00 110 TRP 2 O 1
ATOM 2756 N N . ARG B 2 111 ? 49.169 29.901 110.131 1.00 0.00 111 ARG 2 N 1
ATOM 2757 C CA . ARG B 2 111 ? 48.994 28.407 110.213 1.00 0.00 111 ARG 2 CA 1
ATOM 2758 C C . ARG B 2 111 ? 49.853 27.770 111.391 1.00 0.00 111 ARG 2 C 1
ATOM 2759 O O . ARG B 2 111 ? 51.063 27.918 111.326 1.00 0.00 111 ARG 2 O 1
ATOM 2767 N N . VAL B 2 112 ? 49.124 27.317 112.268 1.00 0.00 112 VAL 2 N 1
ATOM 2768 C CA . VAL B 2 112 ? 49.786 26.805 113.507 1.00 0.00 112 VAL 2 CA 1
ATOM 2769 C C . VAL B 2 112 ? 49.592 25.344 113.981 1.00 0.00 112 VAL 2 C 1
ATOM 2770 O O . VAL B 2 112 ? 48.477 24.856 113.924 1.00 0.00 112 VAL 2 O 1
ATOM 2774 N N . GLN B 2 113 ? 50.668 24.859 114.415 1.00 0.00 113 GLN 2 N 1
ATOM 2775 C CA . GLN B 2 113 ? 50.599 23.513 115.082 1.00 0.00 113 GLN 2 CA 1
ATOM 2776 C C . GLN B 2 113 ? 51.130 23.505 116.584 1.00 0.00 113 GLN 2 C 1
ATOM 2777 O O . GLN B 2 113 ? 52.308 23.786 116.750 1.00 0.00 113 GLN 2 O 1
ATOM 2783 N N . VAL B 2 114 ? 50.189 23.307 117.406 1.00 0.00 114 VAL 2 N 1
ATOM 2784 C CA . VAL B 2 114 ? 50.613 23.206 118.859 1.00 0.00 114 VAL 2 CA 1
ATOM 2785 C C . VAL B 2 114 ? 50.906 21.731 119.354 1.00 0.00 114 VAL 2 C 1
ATOM 2786 O O . VAL B 2 114 ? 50.059 20.874 119.122 1.00 0.00 114 VAL 2 O 1
ATOM 2790 N N . GLN B 2 115 ? 52.057 21.607 119.820 1.00 0.00 115 GLN 2 N 1
ATOM 2791 C CA . GLN B 2 115 ? 52.521 20.234 120.280 1.00 0.00 115 GLN 2 CA 1
ATOM 2792 C C . GLN B 2 115 ? 52.611 19.955 121.823 1.00 0.00 115 GLN 2 C 1
ATOM 2793 O O . GLN B 2 115 ? 53.111 20.825 122.527 1.00 0.00 115 GLN 2 O 1
ATOM 2799 N N . CYS B 2 116 ? 52.158 18.841 122.126 1.00 0.00 116 CYS 2 N 1
ATOM 2800 C CA . CYS B 2 116 ? 52.212 18.424 123.578 1.00 0.00 116 CYS 2 CA 1
ATOM 2801 C C . CYS B 2 116 ? 51.845 16.933 123.894 1.00 0.00 116 CYS 2 C 1
ATOM 2802 O O . CYS B 2 116 ? 50.690 16.587 123.777 1.00 0.00 116 CYS 2 O 1
ATOM 2805 N N . ASN B 2 117 ? 52.884 16.273 124.181 1.00 0.00 117 ASN 2 N 1
ATOM 2806 C CA . ASN B 2 117 ? 52.681 14.843 124.542 1.00 0.00 117 ASN 2 CA 1
ATOM 2807 C C . ASN B 2 117 ? 52.853 14.354 126.022 1.00 0.00 117 ASN 2 C 1
ATOM 2808 O O . ASN B 2 117 ? 53.585 15.001 126.766 1.00 0.00 117 ASN 2 O 1
ATOM 2813 N N . ALA B 2 118 ? 52.157 13.382 126.266 1.00 0.00 118 ALA 2 N 1
ATOM 2814 C CA . ALA B 2 118 ? 52.221 12.718 127.654 1.00 0.00 118 ALA 2 CA 1
ATOM 2815 C C . ALA B 2 118 ? 52.234 11.127 127.641 1.00 0.00 118 ALA 2 C 1
ATOM 2816 O O . ALA B 2 118 ? 53.238 10.581 127.175 1.00 0.00 118 ALA 2 O 1
ATOM 2818 N N . SER B 2 119 ? 51.165 10.621 128.009 1.00 0.00 119 SER 2 N 1
ATOM 2819 C CA . SER B 2 119 ? 51.000 9.096 127.978 1.00 0.00 119 SER 2 CA 1
ATOM 2820 C C . SER B 2 119 ? 49.539 8.537 128.241 1.00 0.00 119 SER 2 C 1
ATOM 2821 O O . SER B 2 119 ? 48.712 9.330 128.697 1.00 0.00 119 SER 2 O 1
ATOM 2824 N N . GLN B 2 120 ? 49.412 7.325 127.917 1.00 0.00 120 GLN 2 N 1
ATOM 2825 C CA . GLN B 2 120 ? 48.028 6.681 128.161 1.00 0.00 120 GLN 2 CA 1
ATOM 2826 C C . GLN B 2 120 ? 47.582 6.583 129.653 1.00 0.00 120 GLN 2 C 1
ATOM 2827 O O . GLN B 2 120 ? 46.447 6.374 129.934 1.00 0.00 120 GLN 2 O 1
ATOM 2833 N N . PHE B 2 121 ? 48.622 6.775 130.382 1.00 0.00 121 PHE 2 N 1
ATOM 2834 C CA . PHE B 2 121 ? 48.346 6.864 131.891 1.00 0.00 121 PHE 2 CA 1
ATOM 2835 C C . PHE B 2 121 ? 48.209 8.255 132.586 1.00 0.00 121 PHE 2 C 1
ATOM 2836 O O . PHE B 2 121 ? 47.929 8.389 133.705 1.00 0.00 121 PHE 2 O 1
ATOM 2844 N N . HIS B 2 122 ? 48.391 9.198 131.637 1.00 0.00 122 HIS 2 N 1
ATOM 2845 C CA . HIS B 2 122 ? 48.158 10.627 132.059 1.00 0.00 122 HIS 2 CA 1
ATOM 2846 C C . HIS B 2 122 ? 46.702 11.184 131.732 1.00 0.00 122 HIS 2 C 1
ATOM 2847 O O . HIS B 2 122 ? 46.160 10.755 130.714 1.00 0.00 122 HIS 2 O 1
ATOM 2854 N N . ALA B 2 123 ? 46.326 12.001 132.567 1.00 0.00 123 ALA 2 N 1
ATOM 2855 C CA . ALA B 2 123 ? 44.983 12.692 132.334 1.00 0.00 123 ALA 2 CA 1
ATOM 2856 C C . ALA B 2 123 ? 45.008 14.277 132.244 1.00 0.00 123 ALA 2 C 1
ATOM 2857 O O . ALA B 2 123 ? 45.892 14.854 132.888 1.00 0.00 123 ALA 2 O 1
ATOM 2859 N N . GLY B 2 124 ? 44.141 14.734 131.491 1.00 0.00 124 GLY 2 N 1
ATOM 2860 C CA . GLY B 2 124 ? 44.079 16.234 131.303 1.00 0.00 124 GLY 2 CA 1
ATOM 2861 C C . GLY B 2 124 ? 43.736 16.684 129.837 1.00 0.00 124 GLY 2 C 1
ATOM 2862 O O . GLY B 2 124 ? 43.755 15.825 128.958 1.00 0.00 124 GLY 2 O 1
ATOM 2863 N N . SER B 2 125 ? 43.471 17.892 129.772 1.00 0.00 125 SER 2 N 1
ATOM 2864 C CA . SER B 2 125 ? 43.088 18.465 128.415 1.00 0.00 125 SER 2 CA 1
ATOM 2865 C C . SER B 2 125 ? 43.270 20.013 128.209 1.00 0.00 125 SER 2 C 1
ATOM 2866 O O . SER B 2 125 ? 43.072 20.742 129.176 1.00 0.00 125 SER 2 O 1
ATOM 2869 N N . LEU B 2 126 ? 43.638 20.304 127.043 1.00 0.00 126 LEU 2 N 1
ATOM 2870 C CA . LEU B 2 126 ? 43.829 21.747 126.709 1.00 0.00 126 LEU 2 CA 1
ATOM 2871 C C . LEU B 2 126 ? 42.892 22.349 125.607 1.00 0.00 126 LEU 2 C 1
ATOM 2872 O O . LEU B 2 126 ? 42.605 21.636 124.654 1.00 0.00 126 LEU 2 O 1
ATOM 2877 N N . LEU B 2 127 ? 42.577 23.551 125.854 1.00 0.00 127 LEU 2 N 1
ATOM 2878 C CA . LEU B 2 127 ? 41.856 24.293 124.776 1.00 0.00 127 LEU 2 CA 1
ATOM 2879 C C . LEU B 2 127 ? 42.849 25.211 123.943 1.00 0.00 127 LEU 2 C 1
ATOM 2880 O O . LEU B 2 127 ? 43.316 26.185 124.534 1.00 0.00 127 LEU 2 O 1
ATOM 2885 N N . VAL B 2 128 ? 43.114 24.729 122.818 1.00 0.00 128 VAL 2 N 1
ATOM 2886 C CA . VAL B 2 128 ? 43.995 25.567 121.923 1.00 0.00 128 VAL 2 CA 1
ATOM 2887 C C . VAL B 2 128 ? 43.219 26.384 120.815 1.00 0.00 128 VAL 2 C 1
ATOM 2888 O O . VAL B 2 128 ? 42.567 25.737 120.003 1.00 0.00 128 VAL 2 O 1
ATOM 2892 N N . PHE B 2 129 ? 43.306 27.610 121.006 1.00 0.00 129 PHE 2 N 1
ATOM 2893 C CA . PHE B 2 129 ? 42.614 28.500 119.996 1.00 0.00 129 PHE 2 CA 1
ATOM 2894 C C . PHE B 2 129 ? 43.112 29.887 119.506 1.00 0.00 129 PHE 2 C 1
ATOM 2895 O O . PHE B 2 129 ? 44.051 30.401 120.107 1.00 0.00 129 PHE 2 O 1
ATOM 2903 N N . MET B 2 130 ? 42.484 30.273 118.480 1.00 0.00 130 MET 2 N 1
ATOM 2904 C CA . MET B 2 130 ? 42.870 31.613 117.936 1.00 0.00 130 MET 2 CA 1
ATOM 2905 C C . MET B 2 130 ? 41.755 32.666 117.851 1.00 0.00 130 MET 2 C 1
ATOM 2906 O O . MET B 2 130 ? 40.698 32.389 117.330 1.00 0.00 130 MET 2 O 1
ATOM 2911 N N . ALA B 2 131 ? 42.110 33.723 118.459 1.00 0.00 131 ALA 2 N 1
ATOM 2912 C CA . ALA B 2 131 ? 41.126 34.874 118.479 1.00 0.00 131 ALA 2 CA 1
ATOM 2913 C C . ALA B 2 131 ? 41.593 36.294 117.989 1.00 0.00 131 ALA 2 C 1
ATOM 2914 O O . ALA B 2 131 ? 42.706 36.675 118.313 1.00 0.00 131 ALA 2 O 1
ATOM 2916 N N . PRO B 2 132 ? 40.720 36.815 117.261 1.00 0.00 132 PRO 2 N 1
ATOM 2917 C CA . PRO B 2 132 ? 40.999 38.253 116.785 1.00 0.00 132 PRO 2 CA 1
ATOM 2918 C C . PRO B 2 132 ? 40.821 39.384 117.884 1.00 0.00 132 PRO 2 C 1
ATOM 2919 O O . PRO B 2 132 ? 39.866 39.135 118.692 1.00 0.00 132 PRO 2 O 1
ATOM 2923 N N . GLU B 2 133 ? 41.611 40.311 117.841 1.00 0.00 133 GLU 2 N 1
ATOM 2924 C CA . GLU B 2 133 ? 41.464 41.373 118.923 1.00 0.00 133 GLU 2 CA 1
ATOM 2925 C C . GLU B 2 133 ? 41.311 40.948 120.454 1.00 0.00 133 GLU 2 C 1
ATOM 2926 O O . GLU B 2 133 ? 40.633 41.603 121.195 1.00 0.00 133 GLU 2 O 1
ATOM 2932 N N . PHE B 2 134 ? 41.950 39.871 120.680 1.00 0.00 134 PHE 2 N 1
ATOM 2933 C CA . PHE B 2 134 ? 42.045 39.354 122.139 1.00 0.00 134 PHE 2 CA 1
ATOM 2934 C C . PHE B 2 134 ? 43.081 40.012 123.146 1.00 0.00 134 PHE 2 C 1
ATOM 2935 O O . PHE B 2 134 ? 44.265 40.069 122.747 1.00 0.00 134 PHE 2 O 1
ATOM 2943 N N . TYR B 2 135 ? 42.589 40.503 124.201 1.00 0.00 135 TYR 2 N 1
ATOM 2944 C CA . TYR B 2 135 ? 43.499 41.187 125.182 1.00 0.00 135 TYR 2 CA 1
ATOM 2945 C C . TYR B 2 135 ? 44.831 40.445 125.588 1.00 0.00 135 TYR 2 C 1
ATOM 2946 O O . TYR B 2 135 ? 44.732 39.373 126.176 1.00 0.00 135 TYR 2 O 1
ATOM 2955 N N . THR B 2 136 ? 45.863 41.086 125.264 1.00 0.00 136 THR 2 N 1
ATOM 2956 C CA . THR B 2 136 ? 47.233 40.496 125.634 1.00 0.00 136 THR 2 CA 1
ATOM 2957 C C . THR B 2 136 ? 48.083 41.306 126.684 1.00 0.00 136 THR 2 C 1
ATOM 2958 O O . THR B 2 136 ? 49.194 40.970 126.963 1.00 0.00 136 THR 2 O 1
ATOM 2962 N N . GLY B 2 137 ? 47.380 42.321 127.143 1.00 0.00 137 GLY 2 N 1
ATOM 2963 C CA . GLY B 2 137 ? 48.036 43.188 128.208 1.00 0.00 137 GLY 2 CA 1
ATOM 2964 C C . GLY B 2 137 ? 48.449 42.369 129.501 1.00 0.00 137 GLY 2 C 1
ATOM 2965 O O . GLY B 2 137 ? 47.673 41.494 129.890 1.00 0.00 137 GLY 2 O 1
ATOM 2966 N N . LYS B 2 138 ? 49.574 42.697 129.953 1.00 0.00 138 LYS 2 N 1
ATOM 2967 C CA . LYS B 2 138 ? 50.084 41.978 131.197 1.00 0.00 138 LYS 2 CA 1
ATOM 2968 C C . LYS B 2 138 ? 49.660 42.583 132.567 1.00 0.00 138 LYS 2 C 1
ATOM 2969 O O . LYS B 2 138 ? 49.170 41.859 133.411 1.00 0.00 138 LYS 2 O 1
ATOM 2975 N N . GLY B 2 139 ? 49.856 43.846 132.607 1.00 0.00 139 GLY 2 N 1
ATOM 2976 C CA . GLY B 2 139 ? 49.455 44.586 133.869 1.00 0.00 139 GLY 2 CA 1
ATOM 2977 C C . GLY B 2 139 ? 49.221 46.130 133.679 1.00 0.00 139 GLY 2 C 1
ATOM 2978 O O . GLY B 2 139 ? 49.459 46.616 132.582 1.00 0.00 139 GLY 2 O 1
ATOM 2979 N N . THR B 2 140 ? 48.770 46.682 134.757 1.00 0.00 140 THR 2 N 1
ATOM 2980 C CA . THR B 2 140 ? 48.589 48.183 134.685 1.00 0.00 140 THR 2 CA 1
ATOM 2981 C C . THR B 2 140 ? 49.899 49.040 134.950 1.00 0.00 140 THR 2 C 1
ATOM 2982 O O . THR B 2 140 ? 50.439 48.906 136.040 1.00 0.00 140 THR 2 O 1
ATOM 2986 N N . LYS B 2 141 ? 50.237 49.729 133.920 1.00 0.00 141 LYS 2 N 1
ATOM 2987 C CA . LYS B 2 141 ? 51.457 50.584 134.114 1.00 0.00 141 LYS 2 CA 1
ATOM 2988 C C . LYS B 2 141 ? 51.308 51.750 135.187 1.00 0.00 141 LYS 2 C 1
ATOM 2989 O O . LYS B 2 141 ? 50.628 52.726 134.892 1.00 0.00 141 LYS 2 O 1
ATOM 2995 N N . THR B 2 142 ? 51.910 51.493 136.295 1.00 0.00 142 THR 2 N 1
ATOM 2996 C CA . THR B 2 142 ? 51.880 52.571 137.402 1.00 0.00 142 THR 2 CA 1
ATOM 2997 C C . THR B 2 142 ? 52.233 54.048 136.920 1.00 0.00 142 THR 2 C 1
ATOM 2998 O O . THR B 2 142 ? 53.410 54.279 136.629 1.00 0.00 142 THR 2 O 1
ATOM 3002 N N . GLY B 2 143 ? 51.221 54.825 136.813 1.00 0.00 143 GLY 2 N 1
ATOM 3003 C CA . GLY B 2 143 ? 51.445 56.244 136.310 1.00 0.00 143 GLY 2 CA 1
ATOM 3004 C C . GLY B 2 143 ? 50.559 56.706 135.081 1.00 0.00 143 GLY 2 C 1
ATOM 3005 O O . GLY B 2 143 ? 49.783 57.644 135.250 1.00 0.00 143 GLY 2 O 1
ATOM 3006 N N . ASP B 2 144 ? 50.755 56.020 133.998 1.00 0.00 144 ASP 2 N 1
ATOM 3007 C CA . ASP B 2 144 ? 49.961 56.399 132.758 1.00 0.00 144 ASP 2 CA 1
ATOM 3008 C C . ASP B 2 144 ? 48.455 55.972 132.630 1.00 0.00 144 ASP 2 C 1
ATOM 3009 O O . ASP B 2 144 ? 47.779 56.574 131.790 1.00 0.00 144 ASP 2 O 1
ATOM 3014 N N . MET B 2 145 ? 48.136 55.001 133.405 1.00 0.00 145 MET 2 N 1
ATOM 3015 C CA . MET B 2 145 ? 46.713 54.481 133.242 1.00 0.00 145 MET 2 CA 1
ATOM 3016 C C . MET B 2 145 ? 46.527 53.737 131.861 1.00 0.00 145 MET 2 C 1
ATOM 3017 O O . MET B 2 145 ? 45.622 54.000 131.122 1.00 0.00 145 MET 2 O 1
ATOM 3022 N N . GLU B 2 146 ? 47.480 52.966 131.650 1.00 0.00 146 GLU 2 N 1
ATOM 3023 C CA . GLU B 2 146 ? 47.558 52.051 130.429 1.00 0.00 146 GLU 2 CA 1
ATOM 3024 C C . GLU B 2 146 ? 48.179 50.603 130.724 1.00 0.00 146 GLU 2 C 1
ATOM 3025 O O . GLU B 2 146 ? 48.750 50.523 131.846 1.00 0.00 146 GLU 2 O 1
ATOM 3031 N N . PRO B 2 147 ? 48.014 49.795 129.854 1.00 0.00 147 PRO 2 N 1
ATOM 3032 C CA . PRO B 2 147 ? 48.581 48.388 130.079 1.00 0.00 147 PRO 2 CA 1
ATOM 3033 C C . PRO B 2 147 ? 50.150 48.213 130.005 1.00 0.00 147 PRO 2 C 1
ATOM 3034 O O . PRO B 2 147 ? 50.757 49.210 129.532 1.00 0.00 147 PRO 2 O 1
ATOM 3038 N N . THR B 2 148 ? 50.546 47.124 130.325 1.00 0.00 148 THR 2 N 1
ATOM 3039 C CA . THR B 2 148 ? 52.035 46.832 130.141 1.00 0.00 148 THR 2 CA 1
ATOM 3040 C C . THR B 2 148 ? 52.358 45.581 129.237 1.00 0.00 148 THR 2 C 1
ATOM 3041 O O . THR B 2 148 ? 51.607 44.604 129.336 1.00 0.00 148 THR 2 O 1
ATOM 3045 N N . ASP B 2 149 ? 53.305 45.773 128.429 1.00 0.00 149 ASP 2 N 1
ATOM 3046 C CA . ASP B 2 149 ? 53.705 44.643 127.489 1.00 0.00 149 ASP 2 CA 1
ATOM 3047 C C . ASP B 2 149 ? 52.596 43.911 126.671 1.00 0.00 149 ASP 2 C 1
ATOM 3048 O O . ASP B 2 149 ? 52.676 42.687 126.587 1.00 0.00 149 ASP 2 O 1
ATOM 3053 N N . PRO B 2 150 ? 51.750 44.725 126.213 1.00 0.00 150 PRO 2 N 1
ATOM 3054 C CA . PRO B 2 150 ? 50.650 44.099 125.337 1.00 0.00 150 PRO 2 CA 1
ATOM 3055 C C . PRO B 2 150 ? 51.128 43.021 124.276 1.00 0.00 150 PRO 2 C 1
ATOM 3056 O O . PRO B 2 150 ? 50.614 41.993 124.147 1.00 0.00 150 PRO 2 O 1
ATOM 3060 N N . PHE B 2 151 ? 52.180 43.563 123.653 1.00 0.00 151 PHE 2 N 1
ATOM 3061 C CA . PHE B 2 151 ? 52.808 42.677 122.568 1.00 0.00 151 PHE 2 CA 1
ATOM 3062 C C . PHE B 2 151 ? 53.869 41.576 122.803 1.00 0.00 151 PHE 2 C 1
ATOM 3063 O O . PHE B 2 151 ? 54.513 41.142 121.894 1.00 0.00 151 PHE 2 O 1
ATOM 3071 N N . THR B 2 152 ? 53.883 41.274 124.013 1.00 0.00 152 THR 2 N 1
ATOM 3072 C CA . THR B 2 152 ? 54.824 40.162 124.495 1.00 0.00 152 THR 2 CA 1
ATOM 3073 C C . THR B 2 152 ? 54.069 38.847 124.925 1.00 0.00 152 THR 2 C 1
ATOM 3074 O O . THR B 2 152 ? 52.940 39.020 125.437 1.00 0.00 152 THR 2 O 1
ATOM 3078 N N . MET B 2 153 ? 54.656 37.782 124.620 1.00 0.00 153 MET 2 N 1
ATOM 3079 C CA . MET B 2 153 ? 53.975 36.495 125.011 1.00 0.00 153 MET 2 CA 1
ATOM 3080 C C . MET B 2 153 ? 54.044 36.160 126.541 1.00 0.00 153 MET 2 C 1
ATOM 3081 O O . MET B 2 153 ? 55.104 36.388 127.125 1.00 0.00 153 MET 2 O 1
ATOM 3086 N N . ASP B 2 154 ? 52.930 35.717 127.000 1.00 0.00 154 ASP 2 N 1
ATOM 3087 C CA . ASP B 2 154 ? 52.933 35.312 128.472 1.00 0.00 154 ASP 2 CA 1
ATOM 3088 C C . ASP B 2 154 ? 54.088 34.281 128.842 1.00 0.00 154 ASP 2 C 1
ATOM 3089 O O . ASP B 2 154 ? 54.164 33.262 128.150 1.00 0.00 154 ASP 2 O 1
ATOM 3094 N N . THR B 2 155 ? 54.830 34.681 129.770 1.00 0.00 155 THR 2 N 1
ATOM 3095 C CA . THR B 2 155 ? 55.969 33.752 130.231 1.00 0.00 155 THR 2 CA 1
ATOM 3096 C C . THR B 2 155 ? 55.641 32.853 131.487 1.00 0.00 155 THR 2 C 1
ATOM 3097 O O . THR B 2 155 ? 56.455 32.104 131.935 1.00 0.00 155 THR 2 O 1
ATOM 3101 N N . THR B 2 156 ? 54.466 33.084 131.885 1.00 0.00 156 THR 2 N 1
ATOM 3102 C CA . THR B 2 156 ? 53.877 32.260 133.025 1.00 0.00 156 THR 2 CA 1
ATOM 3103 C C . THR B 2 156 ? 52.303 32.112 132.940 1.00 0.00 156 THR 2 C 1
ATOM 3104 O O . THR B 2 156 ? 51.695 33.091 132.484 1.00 0.00 156 THR 2 O 1
ATOM 3108 N N . TRP B 2 157 ? 51.903 30.952 133.266 1.00 0.00 157 TRP 2 N 1
ATOM 3109 C CA . TRP B 2 157 ? 50.416 30.760 133.179 1.00 0.00 157 TRP 2 CA 1
ATOM 3110 C C . TRP B 2 157 ? 49.556 31.899 133.819 1.00 0.00 157 TRP 2 C 1
ATOM 3111 O O . TRP B 2 157 ? 49.954 32.395 134.871 1.00 0.00 157 TRP 2 O 1
ATOM 3122 N N . ARG B 2 158 ? 48.567 32.183 133.110 1.00 0.00 158 ARG 2 N 1
ATOM 3123 C CA . ARG B 2 158 ? 47.624 33.241 133.646 1.00 0.00 158 ARG 2 CA 1
ATOM 3124 C C . ARG B 2 158 ? 46.312 32.714 134.327 1.00 0.00 158 ARG 2 C 1
ATOM 3125 O O . ARG B 2 158 ? 45.620 31.940 133.687 1.00 0.00 158 ARG 2 O 1
ATOM 3133 N N . ALA B 2 159 ? 46.228 33.130 135.525 1.00 0.00 159 ALA 2 N 1
ATOM 3134 C CA . ALA B 2 159 ? 44.965 32.699 136.266 1.00 0.00 159 ALA 2 CA 1
ATOM 3135 C C . ALA B 2 159 ? 43.600 33.289 135.705 1.00 0.00 159 ALA 2 C 1
ATOM 3136 O O . ALA B 2 159 ? 43.633 34.476 135.353 1.00 0.00 159 ALA 2 O 1
ATOM 3138 N N . PRO B 2 160 ? 42.708 32.426 135.634 1.00 0.00 160 PRO 2 N 1
ATOM 3139 C CA . PRO B 2 160 ? 41.345 32.939 135.149 1.00 0.00 160 PRO 2 CA 1
ATOM 3140 C C . PRO B 2 160 ? 40.625 33.995 136.089 1.00 0.00 160 PRO 2 C 1
ATOM 3141 O O . PRO B 2 160 ? 41.000 33.888 137.309 1.00 0.00 160 PRO 2 O 1
ATOM 3145 N N . GLN B 2 161 ? 39.839 34.723 135.566 1.00 0.00 161 GLN 2 N 1
ATOM 3146 C CA . GLN B 2 161 ? 39.009 35.609 136.492 1.00 0.00 161 GLN 2 CA 1
ATOM 3147 C C . GLN B 2 161 ? 37.655 34.885 136.954 1.00 0.00 161 GLN 2 C 1
ATOM 3148 O O . GLN B 2 161 ? 36.952 34.443 136.030 1.00 0.00 161 GLN 2 O 1
ATOM 3154 N N . GLY B 2 162 ? 37.541 34.763 138.209 1.00 0.00 162 GLY 2 N 1
ATOM 3155 C CA . GLY B 2 162 ? 36.241 34.092 138.714 1.00 0.00 162 GLY 2 CA 1
ATOM 3156 C C . GLY B 2 162 ? 34.980 34.774 138.022 1.00 0.00 162 GLY 2 C 1
ATOM 3157 O O . GLY B 2 162 ? 34.091 34.126 137.578 1.00 0.00 162 GLY 2 O 1
ATOM 3158 N N . ALA B 2 163 ? 35.146 36.030 138.013 1.00 0.00 163 ALA 2 N 1
ATOM 3159 C CA . ALA B 2 163 ? 34.150 36.918 137.242 1.00 0.00 163 ALA 2 CA 1
ATOM 3160 C C . ALA B 2 163 ? 34.876 37.737 136.072 1.00 0.00 163 ALA 2 C 1
ATOM 3161 O O . ALA B 2 163 ? 35.414 38.778 136.375 1.00 0.00 163 ALA 2 O 1
ATOM 3163 N N . PRO B 2 164 ? 34.939 37.013 134.998 1.00 0.00 164 PRO 2 N 1
ATOM 3164 C CA . PRO B 2 164 ? 35.711 37.675 133.851 1.00 0.00 164 PRO 2 CA 1
ATOM 3165 C C . PRO B 2 164 ? 35.260 39.114 133.378 1.00 0.00 164 PRO 2 C 1
ATOM 3166 O O . PRO B 2 164 ? 34.700 39.178 132.283 1.00 0.00 164 PRO 2 O 1
ATOM 3170 N N . THR B 2 165 ? 35.468 40.003 134.241 1.00 0.00 165 THR 2 N 1
ATOM 3171 C CA . THR B 2 165 ? 35.055 41.429 133.875 1.00 0.00 165 THR 2 CA 1
ATOM 3172 C C . THR B 2 165 ? 36.160 42.358 133.239 1.00 0.00 165 THR 2 C 1
ATOM 3173 O O . THR B 2 165 ? 35.917 43.521 133.040 1.00 0.00 165 THR 2 O 1
ATOM 3177 N N . GLY B 2 166 ? 37.253 41.702 132.999 1.00 0.00 166 GLY 2 N 1
ATOM 3178 C CA . GLY B 2 166 ? 38.413 42.449 132.373 1.00 0.00 166 GLY 2 CA 1
ATOM 3179 C C . GLY B 2 166 ? 39.319 43.291 133.350 1.00 0.00 166 GLY 2 C 1
ATOM 3180 O O . GLY B 2 166 ? 39.255 43.091 134.548 1.00 0.00 166 GLY 2 O 1
ATOM 3181 N N . TYR B 2 167 ? 40.063 44.131 132.721 1.00 0.00 167 TYR 2 N 1
ATOM 3182 C CA . TYR B 2 167 ? 40.999 44.997 133.497 1.00 0.00 167 TYR 2 CA 1
ATOM 3183 C C . TYR B 2 167 ? 40.948 46.550 133.271 1.00 0.00 167 TYR 2 C 1
ATOM 3184 O O . TYR B 2 167 ? 41.293 46.989 132.181 1.00 0.00 167 TYR 2 O 1
ATOM 3193 N N . ARG B 2 168 ? 40.553 47.164 134.284 1.00 0.00 168 ARG 2 N 1
ATOM 3194 C CA . ARG B 2 168 ? 40.578 48.701 134.276 1.00 0.00 168 ARG 2 CA 1
ATOM 3195 C C . ARG B 2 168 ? 42.052 49.271 134.626 1.00 0.00 168 ARG 2 C 1
ATOM 3196 O O . ARG B 2 168 ? 42.725 48.528 135.385 1.00 0.00 168 ARG 2 O 1
ATOM 3204 N N . TYR B 2 169 ? 42.352 50.364 134.135 1.00 0.00 169 TYR 2 N 1
ATOM 3205 C CA . TYR B 2 169 ? 43.678 50.999 134.485 1.00 0.00 169 TYR 2 CA 1
ATOM 3206 C C . TYR B 2 169 ? 43.586 52.217 135.497 1.00 0.00 169 TYR 2 C 1
ATOM 3207 O O . TYR B 2 169 ? 44.588 52.675 135.969 1.00 0.00 169 TYR 2 O 1
ATOM 3216 N N . ASP B 2 170 ? 42.340 52.604 135.626 1.00 0.00 170 ASP 2 N 1
ATOM 3217 C CA . ASP B 2 170 ? 42.098 53.770 136.587 1.00 0.00 170 ASP 2 CA 1
ATOM 3218 C C . ASP B 2 170 ? 42.233 53.398 138.120 1.00 0.00 170 ASP 2 C 1
ATOM 3219 O O . ASP B 2 170 ? 41.844 54.174 138.947 1.00 0.00 170 ASP 2 O 1
ATOM 3224 N N . SER B 2 171 ? 42.756 52.215 138.245 1.00 0.00 171 SER 2 N 1
ATOM 3225 C CA . SER B 2 171 ? 42.953 51.735 139.683 1.00 0.00 171 SER 2 CA 1
ATOM 3226 C C . SER B 2 171 ? 41.668 51.577 140.584 1.00 0.00 171 SER 2 C 1
ATOM 3227 O O . SER B 2 171 ? 41.813 51.381 141.770 1.00 0.00 171 SER 2 O 1
ATOM 3230 N N . ARG B 2 172 ? 40.617 51.738 139.901 1.00 0.00 172 ARG 2 N 1
ATOM 3231 C CA . ARG B 2 172 ? 39.303 51.482 140.612 1.00 0.00 172 ARG 2 CA 1
ATOM 3232 C C . ARG B 2 172 ? 38.643 50.098 140.174 1.00 0.00 172 ARG 2 C 1
ATOM 3233 O O . ARG B 2 172 ? 39.206 49.527 139.224 1.00 0.00 172 ARG 2 O 1
ATOM 3241 N N . THR B 2 173 ? 37.682 49.800 140.835 1.00 0.00 173 THR 2 N 1
ATOM 3242 C CA . THR B 2 173 ? 36.892 48.571 140.413 1.00 0.00 173 THR 2 CA 1
ATOM 3243 C C . THR B 2 173 ? 35.354 48.870 140.200 1.00 0.00 173 THR 2 C 1
ATOM 3244 O O . THR B 2 173 ? 34.973 49.993 140.606 1.00 0.00 173 THR 2 O 1
ATOM 3248 N N . GLY B 2 174 ? 34.747 47.983 139.639 1.00 0.00 174 GLY 2 N 1
ATOM 3249 C CA . GLY B 2 174 ? 33.273 48.213 139.347 1.00 0.00 174 GLY 2 CA 1
ATOM 3250 C C . GLY B 2 174 ? 32.898 47.939 137.846 1.00 0.00 174 GLY 2 C 1
ATOM 3251 O O . GLY B 2 174 ? 33.747 48.176 136.996 1.00 0.00 174 GLY 2 O 1
ATOM 3252 N N . PHE B 2 175 ? 31.709 47.465 137.766 1.00 0.00 175 PHE 2 N 1
ATOM 3253 C CA . PHE B 2 175 ? 31.310 47.059 136.338 1.00 0.00 175 PHE 2 CA 1
ATOM 3254 C C . PHE B 2 175 ? 32.312 46.261 135.435 1.00 0.00 175 PHE 2 C 1
ATOM 3255 O O . PHE B 2 175 ? 32.735 45.181 135.940 1.00 0.00 175 PHE 2 O 1
ATOM 3263 N N . PHE B 2 176 ? 32.647 46.814 134.417 1.00 0.00 176 PHE 2 N 1
ATOM 3264 C CA . PHE B 2 176 ? 33.683 46.143 133.513 1.00 0.00 176 PHE 2 CA 1
ATOM 3265 C C . PHE B 2 176 ? 34.463 46.860 132.369 1.00 0.00 176 PHE 2 C 1
ATOM 3266 O O . PHE B 2 176 ? 34.035 47.968 132.009 1.00 0.00 176 PHE 2 O 1
ATOM 3274 N N . ALA B 2 177 ? 35.485 46.246 132.005 1.00 0.00 177 ALA 2 N 1
ATOM 3275 C CA . ALA B 2 177 ? 36.314 46.853 130.865 1.00 0.00 177 ALA 2 CA 1
ATOM 3276 C C . ALA B 2 177 ? 36.149 46.201 129.430 1.00 0.00 177 ALA 2 C 1
ATOM 3277 O O . ALA B 2 177 ? 35.806 45.013 129.407 1.00 0.00 177 ALA 2 O 1
ATOM 3279 N N . MET B 2 178 ? 36.346 47.018 128.488 1.00 0.00 178 MET 2 N 1
ATOM 3280 C CA . MET B 2 178 ? 36.186 46.466 127.084 1.00 0.00 178 MET 2 CA 1
ATOM 3281 C C . MET B 2 178 ? 37.150 45.322 126.694 1.00 0.00 178 MET 2 C 1
ATOM 3282 O O . MET B 2 178 ? 36.873 44.596 125.762 1.00 0.00 178 MET 2 O 1
ATOM 3287 N N . ASN B 2 179 ? 38.176 45.247 127.517 1.00 0.00 179 ASN 2 N 1
ATOM 3288 C CA . ASN B 2 179 ? 39.104 44.073 127.315 1.00 0.00 179 ASN 2 CA 1
ATOM 3289 C C . ASN B 2 179 ? 38.704 42.704 128.008 1.00 0.00 179 ASN 2 C 1
ATOM 3290 O O . ASN B 2 179 ? 39.479 41.831 128.134 1.00 0.00 179 ASN 2 O 1
ATOM 3295 N N . HIS B 2 180 ? 37.416 42.792 128.394 1.00 0.00 180 HIS 2 N 1
ATOM 3296 C CA . HIS B 2 180 ? 36.876 41.547 129.047 1.00 0.00 180 HIS 2 CA 1
ATOM 3297 C C . HIS B 2 180 ? 36.763 40.267 128.137 1.00 0.00 180 HIS 2 C 1
ATOM 3298 O O . HIS B 2 180 ? 36.333 40.390 127.006 1.00 0.00 180 HIS 2 O 1
ATOM 3305 N N . GLN B 2 181 ? 37.214 39.258 128.735 1.00 0.00 181 GLN 2 N 1
ATOM 3306 C CA . GLN B 2 181 ? 37.138 37.932 128.012 1.00 0.00 181 GLN 2 CA 1
ATOM 3307 C C . GLN B 2 181 ? 36.546 36.715 128.821 1.00 0.00 181 GLN 2 C 1
ATOM 3308 O O . GLN B 2 181 ? 37.211 36.184 129.673 1.00 0.00 181 GLN 2 O 1
ATOM 3314 N N . ASN B 2 182 ? 35.338 36.508 128.488 1.00 0.00 182 ASN 2 N 1
ATOM 3315 C CA . ASN B 2 182 ? 34.572 35.387 129.174 1.00 0.00 182 ASN 2 CA 1
ATOM 3316 C C . ASN B 2 182 ? 34.822 33.893 128.782 1.00 0.00 182 ASN 2 C 1
ATOM 3317 O O . ASN B 2 182 ? 34.167 33.367 127.918 1.00 0.00 182 ASN 2 O 1
ATOM 3322 N N . GLN B 2 183 ? 35.834 33.407 129.443 1.00 0.00 183 GLN 2 N 1
ATOM 3323 C CA . GLN B 2 183 ? 36.269 31.979 129.140 1.00 0.00 183 GLN 2 CA 1
ATOM 3324 C C . GLN B 2 183 ? 35.185 30.846 128.989 1.00 0.00 183 GLN 2 C 1
ATOM 3325 O O . GLN B 2 183 ? 35.417 29.941 128.194 1.00 0.00 183 GLN 2 O 1
ATOM 3331 N N . TRP B 2 184 ? 34.140 31.038 129.745 1.00 0.00 184 TRP 2 N 1
ATOM 3332 C CA . TRP B 2 184 ? 33.024 29.999 129.597 1.00 0.00 184 TRP 2 CA 1
ATOM 3333 C C . TRP B 2 184 ? 32.542 29.769 128.134 1.00 0.00 184 TRP 2 C 1
ATOM 3334 O O . TRP B 2 184 ? 32.029 28.741 127.802 1.00 0.00 184 TRP 2 O 1
ATOM 3345 N N . GLN B 2 185 ? 32.858 30.796 127.387 1.00 0.00 185 GLN 2 N 1
ATOM 3346 C CA . GLN B 2 185 ? 32.504 30.740 125.902 1.00 0.00 185 GLN 2 CA 1
ATOM 3347 C C . GLN B 2 185 ? 33.690 30.677 124.854 1.00 0.00 185 GLN 2 C 1
ATOM 3348 O O . GLN B 2 185 ? 33.429 30.853 123.680 1.00 0.00 185 GLN 2 O 1
ATOM 3354 N N . TRP B 2 186 ? 34.834 30.466 125.424 1.00 0.00 186 TRP 2 N 1
ATOM 3355 C CA . TRP B 2 186 ? 36.049 30.424 124.516 1.00 0.00 186 TRP 2 CA 1
ATOM 3356 C C . TRP B 2 186 ? 36.021 29.476 123.286 1.00 0.00 186 TRP 2 C 1
ATOM 3357 O O . TRP B 2 186 ? 36.704 29.756 122.311 1.00 0.00 186 TRP 2 O 1
ATOM 3368 N N . THR B 2 187 ? 35.217 28.479 123.454 1.00 0.00 187 THR 2 N 1
ATOM 3369 C CA . THR B 2 187 ? 35.060 27.508 122.285 1.00 0.00 187 THR 2 CA 1
ATOM 3370 C C . THR B 2 187 ? 34.320 28.058 121.000 1.00 0.00 187 THR 2 C 1
ATOM 3371 O O . THR B 2 187 ? 34.285 27.388 120.004 1.00 0.00 187 THR 2 O 1
ATOM 3375 N N . VAL B 2 188 ? 33.819 29.299 121.220 1.00 0.00 188 VAL 2 N 1
ATOM 3376 C CA . VAL B 2 188 ? 33.211 29.945 119.985 1.00 0.00 188 VAL 2 CA 1
ATOM 3377 C C . VAL B 2 188 ? 34.290 30.468 118.931 1.00 0.00 188 VAL 2 C 1
ATOM 3378 O O . VAL B 2 188 ? 33.976 30.669 117.809 1.00 0.00 188 VAL 2 O 1
ATOM 3382 N N . TYR B 2 189 ? 35.467 30.580 119.522 1.00 0.00 189 TYR 2 N 1
ATOM 3383 C CA . TYR B 2 189 ? 36.614 30.938 118.625 1.00 0.00 189 TYR 2 CA 1
ATOM 3384 C C . TYR B 2 189 ? 37.150 29.672 117.813 1.00 0.00 189 TYR 2 C 1
ATOM 3385 O O . TYR B 2 189 ? 37.015 28.582 118.391 1.00 0.00 189 TYR 2 O 1
ATOM 3394 N N . PRO B 2 190 ? 37.628 29.995 116.682 1.00 0.00 190 PRO 2 N 1
ATOM 3395 C CA . PRO B 2 190 ? 38.275 28.808 115.954 1.00 0.00 190 PRO 2 CA 1
ATOM 3396 C C . PRO B 2 190 ? 39.328 27.986 116.818 1.00 0.00 190 PRO 2 C 1
ATOM 3397 O O . PRO B 2 190 ? 40.259 28.663 117.294 1.00 0.00 190 PRO 2 O 1
ATOM 3401 N N . HIS B 2 191 ? 38.996 26.834 117.002 1.00 0.00 191 HIS 2 N 1
ATOM 3402 C CA . HIS B 2 191 ? 39.864 26.005 117.896 1.00 0.00 191 HIS 2 CA 1
ATOM 3403 C C . HIS B 2 191 ? 39.826 24.454 117.751 1.00 0.00 191 HIS 2 C 1
ATOM 3404 O O . HIS B 2 191 ? 39.012 23.939 117.021 1.00 0.00 191 HIS 2 O 1
ATOM 3411 N N . GLN B 2 192 ? 40.639 23.942 118.503 1.00 0.00 192 GLN 2 N 1
ATOM 3412 C CA . GLN B 2 192 ? 40.695 22.436 118.673 1.00 0.00 192 GLN 2 CA 1
ATOM 3413 C C . GLN B 2 192 ? 41.055 22.030 120.168 1.00 0.00 192 GLN 2 C 1
ATOM 3414 O O . GLN B 2 192 ? 41.641 22.925 120.821 1.00 0.00 192 GLN 2 O 1
ATOM 3420 N N . ILE B 2 193 ? 40.655 20.927 120.487 1.00 0.00 193 ILE 2 N 1
ATOM 3421 C CA . ILE B 2 193 ? 41.016 20.450 121.870 1.00 0.00 193 ILE 2 CA 1
ATOM 3422 C C . ILE B 2 193 ? 42.164 19.380 121.914 1.00 0.00 193 ILE 2 C 1
ATOM 3423 O O . ILE B 2 193 ? 42.063 18.410 121.170 1.00 0.00 193 ILE 2 O 1
ATOM 3428 N N . LEU B 2 194 ? 43.102 19.724 122.675 1.00 0.00 194 LEU 2 N 1
ATOM 3429 C CA . LEU B 2 194 ? 44.245 18.748 122.855 1.00 0.00 194 LEU 2 CA 1
ATOM 3430 C C . LEU B 2 194 ? 44.059 17.823 124.113 1.00 0.00 194 LEU 2 C 1
ATOM 3431 O O . LEU B 2 194 ? 44.320 18.267 125.213 1.00 0.00 194 LEU 2 O 1
ATOM 3436 N N . ASN B 2 195 ? 43.502 16.734 123.804 1.00 0.00 195 ASN 2 N 1
ATOM 3437 C CA . ASN B 2 195 ? 43.216 15.718 124.901 1.00 0.00 195 ASN 2 CA 1
ATOM 3438 C C . ASN B 2 195 ? 44.217 14.526 125.109 1.00 0.00 195 ASN 2 C 1
ATOM 3439 O O . ASN B 2 195 ? 44.321 13.699 124.214 1.00 0.00 195 ASN 2 O 1
ATOM 3444 N N . LEU B 2 196 ? 44.908 14.644 126.196 1.00 0.00 196 LEU 2 N 1
ATOM 3445 C CA . LEU B 2 196 ? 45.987 13.615 126.434 1.00 0.00 196 LEU 2 CA 1
ATOM 3446 C C . LEU B 2 196 ? 45.726 12.146 125.992 1.00 0.00 196 LEU 2 C 1
ATOM 3447 O O . LEU B 2 196 ? 46.660 11.532 125.468 1.00 0.00 196 LEU 2 O 1
ATOM 3452 N N . ARG B 2 197 ? 44.517 11.756 126.176 1.00 0.00 197 ARG 2 N 1
ATOM 3453 C CA . ARG B 2 197 ? 44.157 10.343 125.712 1.00 0.00 197 ARG 2 CA 1
ATOM 3454 C C . ARG B 2 197 ? 43.911 10.146 124.151 1.00 0.00 197 ARG 2 C 1
ATOM 3455 O O . ARG B 2 197 ? 43.916 9.028 123.699 1.00 0.00 197 ARG 2 O 1
ATOM 3463 N N . THR B 2 198 ? 43.697 11.268 123.574 1.00 0.00 198 THR 2 N 1
ATOM 3464 C CA . THR B 2 198 ? 43.413 11.239 122.074 1.00 0.00 198 THR 2 CA 1
ATOM 3465 C C . THR B 2 198 ? 44.545 11.674 121.073 1.00 0.00 198 THR 2 C 1
ATOM 3466 O O . THR B 2 198 ? 44.853 10.921 120.164 1.00 0.00 198 THR 2 O 1
ATOM 3470 N N . ASN B 2 199 ? 45.041 12.815 121.352 1.00 0.00 199 ASN 2 N 1
ATOM 3471 C CA . ASN B 2 199 ? 46.122 13.399 120.461 1.00 0.00 199 ASN 2 CA 1
ATOM 3472 C C . ASN B 2 199 ? 47.296 14.278 121.038 1.00 0.00 199 ASN 2 C 1
ATOM 3473 O O . ASN B 2 199 ? 47.052 14.986 122.019 1.00 0.00 199 ASN 2 O 1
ATOM 3478 N N . THR B 2 200 ? 48.415 14.131 120.414 1.00 0.00 200 THR 2 N 1
ATOM 3479 C CA . THR B 2 200 ? 49.609 14.976 120.891 1.00 0.00 200 THR 2 CA 1
ATOM 3480 C C . THR B 2 200 ? 49.829 16.354 120.156 1.00 0.00 200 THR 2 C 1
ATOM 3481 O O . THR B 2 200 ? 50.717 17.083 120.490 1.00 0.00 200 THR 2 O 1
ATOM 3485 N N . THR B 2 201 ? 48.945 16.500 119.244 1.00 0.00 201 THR 2 N 1
ATOM 3486 C CA . THR B 2 201 ? 48.966 17.781 118.451 1.00 0.00 201 THR 2 CA 1
ATOM 3487 C C . THR B 2 201 ? 47.589 18.357 117.959 1.00 0.00 201 THR 2 C 1
ATOM 3488 O O . THR B 2 201 ? 46.658 17.582 117.808 1.00 0.00 201 THR 2 O 1
ATOM 3492 N N . VAL B 2 202 ? 47.641 19.576 117.803 1.00 0.00 202 VAL 2 N 1
ATOM 3493 C CA . VAL B 2 202 ? 46.459 20.284 117.182 1.00 0.00 202 VAL 2 CA 1
ATOM 3494 C C . VAL B 2 202 ? 46.878 21.192 115.954 1.00 0.00 202 VAL 2 C 1
ATOM 3495 O O . VAL B 2 202 ? 48.005 21.717 116.040 1.00 0.00 202 VAL 2 O 1
ATOM 3499 N N . ASP B 2 203 ? 46.075 21.158 115.041 1.00 0.00 203 ASP 2 N 1
ATOM 3500 C CA . ASP B 2 203 ? 46.386 21.989 113.813 1.00 0.00 203 ASP 2 CA 1
ATOM 3501 C C . ASP B 2 203 ? 45.313 23.058 113.441 1.00 0.00 203 ASP 2 C 1
ATOM 3502 O O . ASP B 2 203 ? 44.184 22.682 113.202 1.00 0.00 203 ASP 2 O 1
ATOM 3507 N N . LEU B 2 204 ? 45.790 24.211 113.528 1.00 0.00 204 LEU 2 N 1
ATOM 3508 C CA . LEU B 2 204 ? 44.884 25.350 113.227 1.00 0.00 204 LEU 2 CA 1
ATOM 3509 C C . LEU B 2 204 ? 45.334 26.316 112.094 1.00 0.00 204 LEU 2 C 1
ATOM 3510 O O . LEU B 2 204 ? 46.531 26.435 111.880 1.00 0.00 204 LEU 2 O 1
ATOM 3515 N N . GLU B 2 205 ? 44.369 26.881 111.589 1.00 0.00 205 GLU 2 N 1
ATOM 3516 C CA . GLU B 2 205 ? 44.626 27.951 110.567 1.00 0.00 205 GLU 2 CA 1
ATOM 3517 C C . GLU B 2 205 ? 43.617 29.162 110.445 1.00 0.00 205 GLU 2 C 1
ATOM 3518 O O . GLU B 2 205 ? 42.423 28.887 110.484 1.00 0.00 205 GLU 2 O 1
ATOM 3524 N N . VAL B 2 206 ? 44.216 30.268 110.404 1.00 0.00 206 VAL 2 N 1
ATOM 3525 C CA . VAL B 2 206 ? 43.336 31.477 110.242 1.00 0.00 206 VAL 2 CA 1
ATOM 3526 C C . VAL B 2 206 ? 43.664 32.508 109.111 1.00 0.00 206 VAL 2 C 1
ATOM 3527 O O . VAL B 2 206 ? 44.821 32.681 108.779 1.00 0.00 206 VAL 2 O 1
ATOM 3531 N N . PRO B 2 207 ? 42.599 32.989 108.624 1.00 0.00 207 PRO 2 N 1
ATOM 3532 C CA . PRO B 2 207 ? 42.737 34.061 107.528 1.00 0.00 207 PRO 2 CA 1
ATOM 3533 C C . PRO B 2 207 ? 43.275 35.472 108.004 1.00 0.00 207 PRO 2 C 1
ATOM 3534 O O . PRO B 2 207 ? 43.504 35.514 109.255 1.00 0.00 207 PRO 2 O 1
ATOM 3538 N N . TYR B 2 208 ? 43.271 36.358 107.167 1.00 0.00 208 TYR 2 N 1
ATOM 3539 C CA . TYR B 2 208 ? 43.565 37.736 107.644 1.00 0.00 208 TYR 2 CA 1
ATOM 3540 C C . TYR B 2 208 ? 42.256 38.567 107.996 1.00 0.00 208 TYR 2 C 1
ATOM 3541 O O . TYR B 2 208 ? 41.443 38.719 107.082 1.00 0.00 208 TYR 2 O 1
ATOM 3550 N N . VAL B 2 209 ? 42.192 38.897 109.188 1.00 0.00 209 VAL 2 N 1
ATOM 3551 C CA . VAL B 2 209 ? 41.079 39.826 109.596 1.00 0.00 209 VAL 2 CA 1
ATOM 3552 C C . VAL B 2 209 ? 41.564 41.108 110.379 1.00 0.00 209 VAL 2 C 1
ATOM 3553 O O . VAL B 2 209 ? 42.665 41.018 110.946 1.00 0.00 209 VAL 2 O 1
ATOM 3557 N N . ASN B 2 210 ? 40.819 42.054 110.250 1.00 0.00 210 ASN 2 N 1
ATOM 3558 C CA . ASN B 2 210 ? 41.209 43.377 110.863 1.00 0.00 210 ASN 2 CA 1
ATOM 3559 C C . ASN B 2 210 ? 40.325 44.637 110.576 1.00 0.00 210 ASN 2 C 1
ATOM 3560 O O . ASN B 2 210 ? 39.532 44.536 109.618 1.00 0.00 210 ASN 2 O 1
ATOM 3565 N N . ILE B 2 211 ? 40.512 45.583 111.376 1.00 0.00 211 ILE 2 N 1
ATOM 3566 C CA . ILE B 2 211 ? 39.701 46.852 111.128 1.00 0.00 211 ILE 2 CA 1
ATOM 3567 C C . ILE B 2 211 ? 40.058 47.605 109.787 1.00 0.00 211 ILE 2 C 1
ATOM 3568 O O . ILE B 2 211 ? 39.363 48.494 109.385 1.00 0.00 211 ILE 2 O 1
ATOM 3573 N N . ALA B 2 212 ? 41.126 47.100 109.243 1.00 0.00 212 ALA 2 N 1
ATOM 3574 C CA . ALA B 2 212 ? 41.601 47.679 107.903 1.00 0.00 212 ALA 2 CA 1
ATOM 3575 C C . ALA B 2 212 ? 42.231 46.713 106.808 1.00 0.00 212 ALA 2 C 1
ATOM 3576 O O . ALA B 2 212 ? 42.779 45.689 107.190 1.00 0.00 212 ALA 2 O 1
ATOM 3578 N N . PRO B 2 213 ? 42.053 47.157 105.602 1.00 0.00 213 PRO 2 N 1
ATOM 3579 C CA . PRO B 2 213 ? 42.656 46.305 104.467 1.00 0.00 213 PRO 2 CA 1
ATOM 3580 C C . PRO B 2 213 ? 44.091 45.673 104.688 1.00 0.00 213 PRO 2 C 1
ATOM 3581 O O . PRO B 2 213 ? 44.269 44.510 104.305 1.00 0.00 213 PRO 2 O 1
ATOM 3585 N N . THR B 2 214 ? 44.873 46.394 105.310 1.00 0.00 214 THR 2 N 1
ATOM 3586 C CA . THR B 2 214 ? 46.244 45.869 105.772 1.00 0.00 214 THR 2 CA 1
ATOM 3587 C C . THR B 2 214 ? 46.665 46.455 107.188 1.00 0.00 214 THR 2 C 1
ATOM 3588 O O . THR B 2 214 ? 45.874 47.343 107.628 1.00 0.00 214 THR 2 O 1
ATOM 3592 N N . SER B 2 215 ? 47.672 45.957 107.725 1.00 0.00 215 SER 2 N 1
ATOM 3593 C CA . SER B 2 215 ? 48.022 46.430 109.114 1.00 0.00 215 SER 2 CA 1
ATOM 3594 C C . SER B 2 215 ? 49.322 47.219 109.490 1.00 0.00 215 SER 2 C 1
ATOM 3595 O O . SER B 2 215 ? 50.398 46.833 109.124 1.00 0.00 215 SER 2 O 1
ATOM 3598 N N . SER B 2 216 ? 49.029 48.234 110.286 1.00 0.00 216 SER 2 N 1
ATOM 3599 C CA . SER B 2 216 ? 50.230 48.969 110.923 1.00 0.00 216 SER 2 CA 1
ATOM 3600 C C . SER B 2 216 ? 50.791 48.132 112.175 1.00 0.00 216 SER 2 C 1
ATOM 3601 O O . SER B 2 216 ? 50.627 48.505 113.284 1.00 0.00 216 SER 2 O 1
ATOM 3604 N N . TRP B 2 217 ? 51.227 46.970 111.740 1.00 0.00 217 TRP 2 N 1
ATOM 3605 C CA . TRP B 2 217 ? 51.709 45.957 112.777 1.00 0.00 217 TRP 2 CA 1
ATOM 3606 C C . TRP B 2 217 ? 52.507 46.487 113.989 1.00 0.00 217 TRP 2 C 1
ATOM 3607 O O . TRP B 2 217 ? 52.243 46.098 115.110 1.00 0.00 217 TRP 2 O 1
ATOM 3618 N N . THR B 2 218 ? 53.379 47.334 113.620 1.00 0.00 218 THR 2 N 1
ATOM 3619 C CA . THR B 2 218 ? 54.214 48.041 114.699 1.00 0.00 218 THR 2 CA 1
ATOM 3620 C C . THR B 2 218 ? 53.433 48.421 116.016 1.00 0.00 218 THR 2 C 1
ATOM 3621 O O . THR B 2 218 ? 53.989 48.426 117.073 1.00 0.00 218 THR 2 O 1
ATOM 3625 N N . GLN B 2 219 ? 52.180 48.652 115.734 1.00 0.00 219 GLN 2 N 1
ATOM 3626 C CA . GLN B 2 219 ? 51.288 49.062 116.904 1.00 0.00 219 GLN 2 CA 1
ATOM 3627 C C . GLN B 2 219 ? 49.926 48.315 117.145 1.00 0.00 219 GLN 2 C 1
ATOM 3628 O O . GLN B 2 219 ? 49.067 48.881 117.813 1.00 0.00 219 GLN 2 O 1
ATOM 3634 N N . HIS B 2 220 ? 49.892 47.188 116.604 1.00 0.00 220 HIS 2 N 1
ATOM 3635 C CA . HIS B 2 220 ? 48.642 46.338 116.743 1.00 0.00 220 HIS 2 CA 1
ATOM 3636 C C . HIS B 2 220 ? 48.819 44.784 116.621 1.00 0.00 220 HIS 2 C 1
ATOM 3637 O O . HIS B 2 220 ? 49.245 44.357 115.547 1.00 0.00 220 HIS 2 O 1
ATOM 3644 N N . ALA B 2 221 ? 48.521 44.188 117.676 1.00 0.00 221 ALA 2 N 1
ATOM 3645 C CA . ALA B 2 221 ? 48.514 42.647 117.612 1.00 0.00 221 ALA 2 CA 1
ATOM 3646 C C . ALA B 2 221 ? 47.064 42.050 117.295 1.00 0.00 221 ALA 2 C 1
ATOM 3647 O O . ALA B 2 221 ? 46.360 41.720 118.203 1.00 0.00 221 ALA 2 O 1
ATOM 3649 N N . ASN B 2 222 ? 46.779 42.197 116.006 1.00 0.00 222 ASN 2 N 1
ATOM 3650 C CA . ASN B 2 222 ? 45.392 41.761 115.594 1.00 0.00 222 ASN 2 CA 1
ATOM 3651 C C . ASN B 2 222 ? 44.878 40.300 115.838 1.00 0.00 222 ASN 2 C 1
ATOM 3652 O O . ASN B 2 222 ? 43.696 40.100 115.997 1.00 0.00 222 ASN 2 O 1
ATOM 3657 N N . TRP B 2 223 ? 45.840 39.467 115.892 1.00 0.00 223 TRP 2 N 1
ATOM 3658 C CA . TRP B 2 223 ? 45.553 38.021 116.212 1.00 0.00 223 TRP 2 CA 1
ATOM 3659 C C . TRP B 2 223 ? 46.319 37.466 117.474 1.00 0.00 223 TRP 2 C 1
ATOM 3660 O O . TRP B 2 223 ? 47.488 37.847 117.621 1.00 0.00 223 TRP 2 O 1
ATOM 3671 N N . THR B 2 224 ? 45.646 36.672 118.135 1.00 0.00 224 THR 2 N 1
ATOM 3672 C CA . THR B 2 224 ? 46.308 35.997 119.312 1.00 0.00 224 THR 2 CA 1
ATOM 3673 C C . THR B 2 224 ? 46.135 34.435 119.425 1.00 0.00 224 THR 2 C 1
ATOM 3674 O O . THR B 2 224 ? 45.009 33.976 119.318 1.00 0.00 224 THR 2 O 1
ATOM 3678 N N . LEU B 2 225 ? 47.249 33.855 119.569 1.00 0.00 225 LEU 2 N 1
ATOM 3679 C CA . LEU B 2 225 ? 47.213 32.362 119.804 1.00 0.00 225 LEU 2 CA 1
ATOM 3680 C C . LEU B 2 225 ? 47.124 32.017 121.340 1.00 0.00 225 LEU 2 C 1
ATOM 3681 O O . LEU B 2 225 ? 48.044 32.396 122.061 1.00 0.00 225 LEU 2 O 1
ATOM 3686 N N . VAL B 2 226 ? 46.013 31.505 121.651 1.00 0.00 226 VAL 2 N 1
ATOM 3687 C CA . VAL B 2 226 ? 45.797 31.142 123.094 1.00 0.00 226 VAL 2 CA 1
ATOM 3688 C C . VAL B 2 226 ? 45.720 29.620 123.478 1.00 0.00 226 VAL 2 C 1
ATOM 3689 O O . VAL B 2 226 ? 44.946 28.907 122.862 1.00 0.00 226 VAL 2 O 1
ATOM 3693 N N . VAL B 2 227 ? 46.534 29.334 124.375 1.00 0.00 227 VAL 2 N 1
ATOM 3694 C CA . VAL B 2 227 ? 46.502 27.936 124.961 1.00 0.00 227 VAL 2 CA 1
ATOM 3695 C C . VAL B 2 227 ? 45.943 27.917 126.446 1.00 0.00 227 VAL 2 C 1
ATOM 3696 O O . VAL B 2 227 ? 46.571 28.592 127.269 1.00 0.00 227 VAL 2 O 1
ATOM 3700 N N . ALA B 2 228 ? 44.878 27.335 126.532 1.00 0.00 228 ALA 2 N 1
ATOM 3701 C CA . ALA B 2 228 ? 44.219 27.263 127.898 1.00 0.00 228 ALA 2 CA 1
ATOM 3702 C C . ALA B 2 228 ? 43.874 25.836 128.466 1.00 0.00 228 ALA 2 C 1
ATOM 3703 O O . ALA B 2 228 ? 43.491 25.000 127.649 1.00 0.00 228 ALA 2 O 1
ATOM 3705 N N . VAL B 2 229 ? 44.098 25.757 129.686 1.00 0.00 229 VAL 2 N 1
ATOM 3706 C CA . VAL B 2 229 ? 43.755 24.444 130.338 1.00 0.00 229 VAL 2 CA 1
ATOM 3707 C C . VAL B 2 229 ? 42.227 24.182 130.633 1.00 0.00 229 VAL 2 C 1
ATOM 3708 O O . VAL B 2 229 ? 41.624 25.059 131.254 1.00 0.00 229 VAL 2 O 1
ATOM 3712 N N . PHE B 2 230 ? 41.827 23.109 130.144 1.00 0.00 230 PHE 2 N 1
ATOM 3713 C CA . PHE B 2 230 ? 40.383 22.689 130.500 1.00 0.00 230 PHE 2 CA 1
ATOM 3714 C C . PHE B 2 230 ? 40.131 21.761 131.739 1.00 0.00 230 PHE 2 C 1
ATOM 3715 O O . PHE B 2 230 ? 39.488 22.135 132.663 1.00 0.00 230 PHE 2 O 1
ATOM 3723 N N . SER B 2 231 ? 40.800 20.687 131.582 1.00 0.00 231 SER 2 N 1
ATOM 3724 C CA . SER B 2 231 ? 40.870 19.706 132.754 1.00 0.00 231 SER 2 CA 1
ATOM 3725 C C . SER B 2 231 ? 42.372 19.483 133.243 1.00 0.00 231 SER 2 C 1
ATOM 3726 O O . SER B 2 231 ? 43.207 19.253 132.360 1.00 0.00 231 SER 2 O 1
ATOM 3729 N N . PRO B 2 232 ? 42.521 19.730 134.443 1.00 0.00 232 PRO 2 N 1
ATOM 3730 C CA . PRO B 2 232 ? 43.932 19.646 135.019 1.00 0.00 232 PRO 2 CA 1
ATOM 3731 C C . PRO B 2 232 ? 44.811 18.366 134.750 1.00 0.00 232 PRO 2 C 1
ATOM 3732 O O . PRO B 2 232 ? 44.295 17.274 134.789 1.00 0.00 232 PRO 2 O 1
ATOM 3736 N N . LEU B 2 233 ? 46.011 18.705 134.480 1.00 0.00 233 LEU 2 N 1
ATOM 3737 C CA . LEU B 2 233 ? 47.015 17.586 134.276 1.00 0.00 233 LEU 2 CA 1
ATOM 3738 C C . LEU B 2 233 ? 47.097 16.605 135.504 1.00 0.00 233 LEU 2 C 1
ATOM 3739 O O . LEU B 2 233 ? 47.100 17.119 136.634 1.00 0.00 233 LEU 2 O 1
ATOM 3744 N N . GLN B 2 234 ? 47.091 15.417 135.188 1.00 0.00 234 GLN 2 N 1
ATOM 3745 C CA . GLN B 2 234 ? 47.139 14.357 136.270 1.00 0.00 234 GLN 2 CA 1
ATOM 3746 C C . GLN B 2 234 ? 47.964 13.054 135.956 1.00 0.00 234 GLN 2 C 1
ATOM 3747 O O . GLN B 2 234 ? 47.788 12.549 134.848 1.00 0.00 234 GLN 2 O 1
ATOM 3753 N N . TYR B 2 235 ? 48.669 12.694 136.904 1.00 0.00 235 TYR 2 N 1
ATOM 3754 C CA . TYR B 2 235 ? 49.444 11.444 136.747 1.00 0.00 235 TYR 2 CA 1
ATOM 3755 C C . TYR B 2 235 ? 49.899 10.729 138.055 1.00 0.00 235 TYR 2 C 1
ATOM 3756 O O . TYR B 2 235 ? 50.297 11.411 138.974 1.00 0.00 235 TYR 2 O 1
ATOM 3765 N N . ALA B 2 236 ? 49.745 9.477 137.918 1.00 0.00 236 ALA 2 N 1
ATOM 3766 C CA . ALA B 2 236 ? 50.255 8.657 139.088 1.00 0.00 236 ALA 2 CA 1
ATOM 3767 C C . ALA B 2 236 ? 51.820 8.784 139.358 1.00 0.00 236 ALA 2 C 1
ATOM 3768 O O . ALA B 2 236 ? 52.527 8.991 138.362 1.00 0.00 236 ALA 2 O 1
ATOM 3770 N N . SER B 2 237 ? 52.079 8.720 140.552 1.00 0.00 237 SER 2 N 1
ATOM 3771 C CA . SER B 2 237 ? 53.571 8.744 140.924 1.00 0.00 237 SER 2 CA 1
ATOM 3772 C C . SER B 2 237 ? 54.429 7.658 140.135 1.00 0.00 237 SER 2 C 1
ATOM 3773 O O . SER B 2 237 ? 53.937 6.517 140.069 1.00 0.00 237 SER 2 O 1
ATOM 3776 N N . GLY B 2 238 ? 55.462 8.101 139.618 1.00 0.00 238 GLY 2 N 1
ATOM 3777 C CA . GLY B 2 238 ? 56.320 7.158 138.759 1.00 0.00 238 GLY 2 CA 1
ATOM 3778 C C . GLY B 2 238 ? 56.198 7.525 137.223 1.00 0.00 238 GLY 2 C 1
ATOM 3779 O O . GLY B 2 238 ? 57.142 7.453 136.508 1.00 0.00 238 GLY 2 O 1
ATOM 3780 N N . SER B 2 239 ? 54.976 7.932 136.985 1.00 0.00 239 SER 2 N 1
ATOM 3781 C CA . SER B 2 239 ? 54.722 8.459 135.566 1.00 0.00 239 SER 2 CA 1
ATOM 3782 C C . SER B 2 239 ? 55.585 9.754 135.212 1.00 0.00 239 SER 2 C 1
ATOM 3783 O O . SER B 2 239 ? 55.725 10.575 136.135 1.00 0.00 239 SER 2 O 1
ATOM 3786 N N . SER B 2 240 ? 56.085 9.722 134.042 1.00 0.00 240 SER 2 N 1
ATOM 3787 C CA . SER B 2 240 ? 56.904 10.964 133.653 1.00 0.00 240 SER 2 CA 1
ATOM 3788 C C . SER B 2 240 ? 56.204 12.344 134.046 1.00 0.00 240 SER 2 C 1
ATOM 3789 O O . SER B 2 240 ? 55.125 12.601 133.523 1.00 0.00 240 SER 2 O 1
ATOM 3792 N N . SER B 2 241 ? 56.813 12.953 134.965 1.00 0.00 241 SER 2 N 1
ATOM 3793 C CA . SER B 2 241 ? 56.217 14.260 135.500 1.00 0.00 241 SER 2 CA 1
ATOM 3794 C C . SER B 2 241 ? 56.455 15.586 134.678 1.00 0.00 241 SER 2 C 1
ATOM 3795 O O . SER B 2 241 ? 55.736 16.535 134.882 1.00 0.00 241 SER 2 O 1
ATOM 3798 N N . ASP B 2 242 ? 57.477 15.467 133.918 1.00 0.00 242 ASP 2 N 1
ATOM 3799 C CA . ASP B 2 242 ? 57.836 16.670 133.068 1.00 0.00 242 ASP 2 CA 1
ATOM 3800 C C . ASP B 2 242 ? 57.106 16.784 131.676 1.00 0.00 242 ASP 2 C 1
ATOM 3801 O O . ASP B 2 242 ? 57.435 16.011 130.790 1.00 0.00 242 ASP 2 O 1
ATOM 3806 N N . VAL B 2 243 ? 56.232 17.688 131.672 1.00 0.00 243 VAL 2 N 1
ATOM 3807 C CA . VAL B 2 243 ? 55.436 17.914 130.401 1.00 0.00 243 VAL 2 CA 1
ATOM 3808 C C . VAL B 2 243 ? 55.452 19.338 129.733 1.00 0.00 243 VAL 2 C 1
ATOM 3809 O O . VAL B 2 243 ? 54.861 20.244 130.312 1.00 0.00 243 VAL 2 O 1
ATOM 3813 N N . GLN B 2 244 ? 56.134 19.383 128.613 1.00 0.00 244 GLN 2 N 1
ATOM 3814 C CA . GLN B 2 244 ? 56.109 20.685 127.881 1.00 0.00 244 GLN 2 CA 1
ATOM 3815 C C . GLN B 2 244 ? 55.020 20.871 126.726 1.00 0.00 244 GLN 2 C 1
ATOM 3816 O O . GLN B 2 244 ? 54.611 19.900 126.151 1.00 0.00 244 GLN 2 O 1
ATOM 3822 N N . ILE B 2 245 ? 54.827 22.084 126.534 1.00 0.00 245 ILE 2 N 1
ATOM 3823 C CA . ILE B 2 245 ? 53.966 22.496 125.367 1.00 0.00 245 ILE 2 CA 1
ATOM 3824 C C . ILE B 2 245 ? 54.742 23.459 124.370 1.00 0.00 245 ILE 2 C 1
ATOM 3825 O O . ILE B 2 245 ? 55.095 24.552 124.814 1.00 0.00 245 ILE 2 O 1
ATOM 3830 N N . THR B 2 246 ? 54.999 22.916 123.287 1.00 0.00 246 THR 2 N 1
ATOM 3831 C CA . THR B 2 246 ? 55.676 23.749 122.209 1.00 0.00 246 THR 2 CA 1
ATOM 3832 C C . THR B 2 246 ? 54.728 24.076 120.978 1.00 0.00 246 THR 2 C 1
ATOM 3833 O O . THR B 2 246 ? 53.623 23.509 120.985 1.00 0.00 246 THR 2 O 1
ATOM 3837 N N . ALA B 2 247 ? 55.231 24.837 120.176 1.00 0.00 247 ALA 2 N 1
ATOM 3838 C CA . ALA B 2 247 ? 54.432 25.197 118.938 1.00 0.00 247 ALA 2 CA 1
ATOM 3839 C C . ALA B 2 247 ? 55.189 25.591 117.616 1.00 0.00 247 ALA 2 C 1
ATOM 3840 O O . ALA B 2 247 ? 56.210 26.257 117.721 1.00 0.00 247 ALA 2 O 1
ATOM 3842 N N . SER B 2 248 ? 54.640 25.103 116.608 1.00 0.00 248 SER 2 N 1
ATOM 3843 C CA . SER B 2 248 ? 55.199 25.497 115.236 1.00 0.00 248 SER 2 CA 1
ATOM 3844 C C . SER B 2 248 ? 54.289 26.571 114.494 1.00 0.00 248 SER 2 C 1
ATOM 3845 O O . SER B 2 248 ? 53.174 26.210 114.142 1.00 0.00 248 SER 2 O 1
ATOM 3848 N N . ILE B 2 249 ? 54.805 27.728 114.515 1.00 0.00 249 ILE 2 N 1
ATOM 3849 C CA . ILE B 2 249 ? 54.009 28.847 113.884 1.00 0.00 249 ILE 2 CA 1
ATOM 3850 C C . ILE B 2 249 ? 54.468 29.328 112.469 1.00 0.00 249 ILE 2 C 1
ATOM 3851 O O . ILE B 2 249 ? 55.644 29.613 112.309 1.00 0.00 249 ILE 2 O 1
ATOM 3856 N N . GLN B 2 250 ? 53.508 29.331 111.649 1.00 0.00 250 GLN 2 N 1
ATOM 3857 C CA . GLN B 2 250 ? 53.813 29.769 110.240 1.00 0.00 250 GLN 2 CA 1
ATOM 3858 C C . GLN B 2 250 ? 52.942 30.909 109.590 1.00 0.00 250 GLN 2 C 1
ATOM 3859 O O . GLN B 2 250 ? 51.734 30.757 109.549 1.00 0.00 250 GLN 2 O 1
ATOM 3865 N N . PRO B 2 251 ? 53.674 31.868 109.192 1.00 0.00 251 PRO 2 N 1
ATOM 3866 C CA . PRO B 2 251 ? 52.949 33.016 108.469 1.00 0.00 251 PRO 2 CA 1
ATOM 3867 C C . PRO B 2 251 ? 52.345 32.675 107.043 1.00 0.00 251 PRO 2 C 1
ATOM 3868 O O . PRO B 2 251 ? 53.197 32.314 106.195 1.00 0.00 251 PRO 2 O 1
ATOM 3872 N N . VAL B 2 252 ? 51.100 32.678 106.995 1.00 0.00 252 VAL 2 N 1
ATOM 3873 C CA . VAL B 2 252 ? 50.491 32.321 105.650 1.00 0.00 252 VAL 2 CA 1
ATOM 3874 C C . VAL B 2 252 ? 50.363 33.465 104.584 1.00 0.00 252 VAL 2 C 1
ATOM 3875 O O . VAL B 2 252 ? 49.592 34.375 104.783 1.00 0.00 252 VAL 2 O 1
ATOM 3879 N N . ASN B 2 253 ? 51.209 33.290 103.607 1.00 0.00 253 ASN 2 N 1
ATOM 3880 C CA . ASN B 2 253 ? 51.231 34.354 102.541 1.00 0.00 253 ASN 2 CA 1
ATOM 3881 C C . ASN B 2 253 ? 51.411 35.858 102.934 1.00 0.00 253 ASN 2 C 1
ATOM 3882 O O . ASN B 2 253 ? 50.631 36.665 102.487 1.00 0.00 253 ASN 2 O 1
ATOM 3887 N N . PRO B 2 254 ? 52.379 35.955 103.773 1.00 0.00 254 PRO 2 N 1
ATOM 3888 C CA . PRO B 2 254 ? 52.638 37.389 104.229 1.00 0.00 254 PRO 2 CA 1
ATOM 3889 C C . PRO B 2 254 ? 52.830 38.462 103.086 1.00 0.00 254 PRO 2 C 1
ATOM 3890 O O . PRO B 2 254 ? 53.570 38.062 102.146 1.00 0.00 254 PRO 2 O 1
ATOM 3894 N N . VAL B 2 255 ? 52.200 39.433 103.245 1.00 0.00 255 VAL 2 N 1
ATOM 3895 C CA . VAL B 2 255 ? 52.363 40.528 102.221 1.00 0.00 255 VAL 2 CA 1
ATOM 3896 C C . VAL B 2 255 ? 52.813 41.905 102.804 1.00 0.00 255 VAL 2 C 1
ATOM 3897 O O . VAL B 2 255 ? 52.111 42.396 103.680 1.00 0.00 255 VAL 2 O 1
ATOM 3901 N N . PHE B 2 256 ? 53.930 42.246 102.358 1.00 0.00 256 PHE 2 N 1
ATOM 3902 C CA . PHE B 2 256 ? 54.468 43.581 102.844 1.00 0.00 256 PHE 2 CA 1
ATOM 3903 C C . PHE B 2 256 ? 54.460 44.904 102.013 1.00 0.00 256 PHE 2 C 1
ATOM 3904 O O . PHE B 2 256 ? 54.772 44.842 100.827 1.00 0.00 256 PHE 2 O 1
ATOM 3912 N N . ASN B 2 257 ? 54.057 45.884 102.668 1.00 0.00 257 ASN 2 N 1
ATOM 3913 C CA . ASN B 2 257 ? 54.046 47.249 102.030 1.00 0.00 257 ASN 2 CA 1
ATOM 3914 C C . ASN B 2 257 ? 54.694 48.454 102.810 1.00 0.00 257 ASN 2 C 1
ATOM 3915 O O . ASN B 2 257 ? 54.841 48.291 104.033 1.00 0.00 257 ASN 2 O 1
ATOM 3920 N N . GLY B 2 258 ? 54.985 49.428 102.079 1.00 0.00 258 GLY 2 N 1
ATOM 3921 C CA . GLY B 2 258 ? 55.626 50.624 102.761 1.00 0.00 258 GLY 2 CA 1
ATOM 3922 C C . GLY B 2 258 ? 57.074 50.337 103.334 1.00 0.00 258 GLY 2 C 1
ATOM 3923 O O . GLY B 2 258 ? 57.286 50.464 104.515 1.00 0.00 258 GLY 2 O 1
ATOM 3924 N N . LEU B 2 259 ? 57.859 49.946 102.409 1.00 0.00 259 LEU 2 N 1
ATOM 3925 C CA . LEU B 2 259 ? 59.318 49.702 102.753 1.00 0.00 259 LEU 2 CA 1
ATOM 3926 C C . LEU B 2 259 ? 60.057 50.968 103.336 1.00 0.00 259 LEU 2 C 1
ATOM 3927 O O . LEU B 2 259 ? 59.822 52.057 102.781 1.00 0.00 259 LEU 2 O 1
ATOM 3932 N N . ARG B 2 260 ? 60.789 50.737 104.311 1.00 0.00 260 ARG 2 N 1
ATOM 3933 C CA . ARG B 2 260 ? 61.569 51.890 104.954 1.00 0.00 260 ARG 2 CA 1
ATOM 3934 C C . ARG B 2 260 ? 62.812 51.486 105.844 1.00 0.00 260 ARG 2 C 1
ATOM 3935 O O . ARG B 2 260 ? 63.070 50.297 105.926 1.00 0.00 260 ARG 2 O 1
ATOM 3943 N N . HIS B 2 261 ? 63.379 52.556 106.384 1.00 0.00 261 HIS 2 N 1
ATOM 3944 C CA . HIS B 2 261 ? 64.485 52.166 107.348 1.00 0.00 261 HIS 2 CA 1
ATOM 3945 C C . HIS B 2 261 ? 63.897 51.245 108.505 1.00 0.00 261 HIS 2 C 1
ATOM 3946 O O . HIS B 2 261 ? 62.644 51.322 108.641 1.00 0.00 261 HIS 2 O 1
ATOM 3953 N N . GLU B 2 262 ? 64.711 50.513 109.024 1.00 0.00 262 GLU 2 N 1
ATOM 3954 C CA . GLU B 2 262 ? 64.197 49.531 110.037 1.00 0.00 262 GLU 2 CA 1
ATOM 3955 C C . GLU B 2 262 ? 63.673 49.886 111.467 1.00 0.00 262 GLU 2 C 1
ATOM 3956 O O . GLU B 2 262 ? 64.363 50.516 112.219 1.00 0.00 262 GLU 2 O 1
ATOM 3962 N N . THR B 2 263 ? 62.445 49.415 111.606 1.00 0.00 263 THR 2 N 1
ATOM 3963 C CA . THR B 2 263 ? 61.879 49.596 113.001 1.00 0.00 263 THR 2 CA 1
ATOM 3964 C C . THR B 2 263 ? 62.721 48.802 114.095 1.00 0.00 263 THR 2 C 1
ATOM 3965 O O . THR B 2 263 ? 62.799 47.584 113.932 1.00 0.00 263 THR 2 O 1
ATOM 3969 N N . VAL B 2 264 ? 63.276 49.580 114.911 1.00 0.00 264 VAL 2 N 1
ATOM 3970 C CA . VAL B 2 264 ? 64.096 48.898 115.966 1.00 0.00 264 VAL 2 CA 1
ATOM 3971 C C . VAL B 2 264 ? 63.353 48.129 117.128 1.00 0.00 264 VAL 2 C 1
ATOM 3972 O O . VAL B 2 264 ? 63.395 48.581 118.248 1.00 0.00 264 VAL 2 O 1
ATOM 3976 N N . ILE B 2 265 ? 62.727 47.048 116.680 1.00 0.00 265 ILE 2 N 1
ATOM 3977 C CA . ILE B 2 265 ? 62.098 46.163 117.758 1.00 0.00 265 ILE 2 CA 1
ATOM 3978 C C . ILE B 2 265 ? 63.153 45.872 118.932 1.00 0.00 265 ILE 2 C 1
ATOM 3979 O O . ILE B 2 265 ? 62.952 46.173 120.043 1.00 0.00 265 ILE 2 O 1
ATOM 3984 N N . ALA B 2 266 ? 64.234 45.312 118.393 1.00 0.00 266 ALA 2 N 1
ATOM 3985 C CA . ALA B 2 266 ? 65.384 44.956 119.329 1.00 0.00 266 ALA 2 CA 1
ATOM 3986 C C . ALA B 2 266 ? 65.021 44.856 120.861 1.00 0.00 266 ALA 2 C 1
ATOM 3987 O O . ALA B 2 266 ? 64.657 43.759 121.314 1.00 0.00 266 ALA 2 O 1
ATOM 3988 N N . SER C 3 1 ? -3.299 72.100 93.163 1.00 0.00 1 SER 3 N 1
ATOM 3989 C CA . SER C 3 1 ? -4.136 72.113 94.544 1.00 0.00 1 SER 3 CA 1
ATOM 3990 C C . SER C 3 1 ? -3.618 71.168 95.694 1.00 0.00 1 SER 3 C 1
ATOM 3991 O O . SER C 3 1 ? -3.083 70.118 95.354 1.00 0.00 1 SER 3 O 1
ATOM 3994 N N . PRO C 3 2 ? -3.866 71.664 96.884 1.00 0.00 2 PRO 3 N 1
ATOM 3995 C CA . PRO C 3 2 ? -3.396 70.745 98.013 1.00 0.00 2 PRO 3 CA 1
ATOM 3996 C C . PRO C 3 2 ? -4.264 69.459 98.317 1.00 0.00 2 PRO 3 C 1
ATOM 3997 O O . PRO C 3 2 ? -5.483 69.577 98.134 1.00 0.00 2 PRO 3 O 1
ATOM 4001 N N . ILE C 3 3 ? -3.566 68.477 98.636 1.00 0.00 3 ILE 3 N 1
ATOM 4002 C CA . ILE C 3 3 ? -4.333 67.237 99.015 1.00 0.00 3 ILE 3 CA 1
ATOM 4003 C C . ILE C 3 3 ? -4.899 67.291 100.494 1.00 0.00 3 ILE 3 C 1
ATOM 4004 O O . ILE C 3 3 ? -4.075 67.532 101.382 1.00 0.00 3 ILE 3 O 1
ATOM 4009 N N . ALA C 3 4 ? -6.153 67.150 100.534 1.00 0.00 4 ALA 3 N 1
ATOM 4010 C CA . ALA C 3 4 ? -6.755 67.112 101.940 1.00 0.00 4 ALA 3 CA 1
ATOM 4011 C C . ALA C 3 4 ? -6.379 65.818 102.798 1.00 0.00 4 ALA 3 C 1
ATOM 4012 O O . ALA C 3 4 ? -6.458 64.735 102.209 1.00 0.00 4 ALA 3 O 1
ATOM 4014 N N . VAL C 3 5 ? -5.962 66.095 103.936 1.00 0.00 5 VAL 3 N 1
ATOM 4015 C CA . VAL C 3 5 ? -5.580 64.940 104.822 1.00 0.00 5 VAL 3 CA 1
ATOM 4016 C C . VAL C 3 5 ? -6.203 64.847 106.255 1.00 0.00 5 VAL 3 C 1
ATOM 4017 O O . VAL C 3 5 ? -6.346 65.874 106.895 1.00 0.00 5 VAL 3 O 1
ATOM 4021 N N . THR C 3 6 ? -6.514 63.656 106.534 1.00 0.00 6 THR 3 N 1
ATOM 4022 C CA . THR C 3 6 ? -7.029 63.396 107.948 1.00 0.00 6 THR 3 CA 1
ATOM 4023 C C . THR C 3 6 ? -5.882 62.977 108.960 1.00 0.00 6 THR 3 C 1
ATOM 4024 O O . THR C 3 6 ? -5.321 61.908 108.773 1.00 0.00 6 THR 3 O 1
ATOM 4028 N N . VAL C 3 7 ? -5.599 63.925 109.779 1.00 0.00 7 VAL 3 N 1
ATOM 4029 C CA . VAL C 3 7 ? -4.485 63.646 110.777 1.00 0.00 7 VAL 3 CA 1
ATOM 4030 C C . VAL C 3 7 ? -4.821 62.725 112.008 1.00 0.00 7 VAL 3 C 1
ATOM 4031 O O . VAL C 3 7 ? -5.548 63.141 112.881 1.00 0.00 7 VAL 3 O 1
ATOM 4035 N N . ARG C 3 8 ? -4.285 61.548 111.873 1.00 0.00 8 ARG 3 N 1
ATOM 4036 C CA . ARG C 3 8 ? -4.569 60.534 112.963 1.00 0.00 8 ARG 3 CA 1
ATOM 4037 C C . ARG C 3 8 ? -4.203 60.881 114.457 1.00 0.00 8 ARG 3 C 1
ATOM 4038 O O . ARG C 3 8 ? -3.186 61.482 114.700 1.00 0.00 8 ARG 3 O 1
ATOM 4046 N N . GLU C 3 9 ? -5.133 60.464 115.249 1.00 0.00 9 GLU 3 N 1
ATOM 4047 C CA . GLU C 3 9 ? -4.920 60.703 116.740 1.00 0.00 9 GLU 3 CA 1
ATOM 4048 C C . GLU C 3 9 ? -3.485 60.498 117.381 1.00 0.00 9 GLU 3 C 1
ATOM 4049 O O . GLU C 3 9 ? -3.146 61.159 118.313 1.00 0.00 9 GLU 3 O 1
ATOM 4055 N N . HIS C 3 10 ? -2.832 59.569 116.721 1.00 0.00 10 HIS 3 N 1
ATOM 4056 C CA . HIS C 3 10 ? -1.449 59.235 117.241 1.00 0.00 10 HIS 3 CA 1
ATOM 4057 C C . HIS C 3 10 ? -0.223 60.078 116.763 1.00 0.00 10 HIS 3 C 1
ATOM 4058 O O . HIS C 3 10 ? 0.886 59.568 116.863 1.00 0.00 10 HIS 3 O 1
ATOM 4065 N N . LYS C 3 11 ? -0.557 61.217 116.338 1.00 0.00 11 LYS 3 N 1
ATOM 4066 C CA . LYS C 3 11 ? 0.531 62.096 115.815 1.00 0.00 11 LYS 3 CA 1
ATOM 4067 C C . LYS C 3 11 ? 1.674 62.580 116.756 1.00 0.00 11 LYS 3 C 1
ATOM 4068 O O . LYS C 3 11 ? 1.486 62.774 117.924 1.00 0.00 11 LYS 3 O 1
ATOM 4074 N N . GLY C 3 12 ? 2.753 62.781 116.055 1.00 0.00 12 GLY 3 N 1
ATOM 4075 C CA . GLY C 3 12 ? 3.999 63.275 116.791 1.00 0.00 12 GLY 3 CA 1
ATOM 4076 C C . GLY C 3 12 ? 4.682 62.149 117.655 1.00 0.00 12 GLY 3 C 1
ATOM 4077 O O . GLY C 3 12 ? 5.709 62.366 118.216 1.00 0.00 12 GLY 3 O 1
ATOM 4078 N N . CYS C 3 13 ? 3.950 61.072 117.616 1.00 0.00 13 CYS 3 N 1
ATOM 4079 C CA . CYS C 3 13 ? 4.476 59.889 118.384 1.00 0.00 13 CYS 3 CA 1
ATOM 4080 C C . CYS C 3 13 ? 5.755 59.157 117.817 1.00 0.00 13 CYS 3 C 1
ATOM 4081 O O . CYS C 3 13 ? 5.782 58.877 116.632 1.00 0.00 13 CYS 3 O 1
ATOM 4084 N N . PHE C 3 14 ? 6.598 58.977 118.719 1.00 0.00 14 PHE 3 N 1
ATOM 4085 C CA . PHE C 3 14 ? 7.844 58.146 118.357 1.00 0.00 14 PHE 3 CA 1
ATOM 4086 C C . PHE C 3 14 ? 7.898 56.611 118.713 1.00 0.00 14 PHE 3 C 1
ATOM 4087 O O . PHE C 3 14 ? 7.506 56.291 119.850 1.00 0.00 14 PHE 3 O 1
ATOM 4095 N N . TYR C 3 15 ? 8.184 55.862 117.743 1.00 0.00 15 TYR 3 N 1
ATOM 4096 C CA . TYR C 3 15 ? 8.211 54.375 117.966 1.00 0.00 15 TYR 3 CA 1
ATOM 4097 C C . TYR C 3 15 ? 9.639 53.691 117.943 1.00 0.00 15 TYR 3 C 1
ATOM 4098 O O . TYR C 3 15 ? 10.214 53.604 116.868 1.00 0.00 15 TYR 3 O 1
ATOM 4107 N N . SER C 3 16 ? 10.032 53.328 119.143 1.00 0.00 16 SER 3 N 1
ATOM 4108 C CA . SER C 3 16 ? 11.411 52.654 119.189 1.00 0.00 16 SER 3 CA 1
ATOM 4109 C C . SER C 3 16 ? 11.648 51.534 118.085 1.00 0.00 16 SER 3 C 1
ATOM 4110 O O . SER C 3 16 ? 12.709 51.439 117.549 1.00 0.00 16 SER 3 O 1
ATOM 4113 N N . THR C 3 17 ? 10.543 50.883 117.875 1.00 0.00 17 THR 3 N 1
ATOM 4114 C CA . THR C 3 17 ? 10.584 49.785 116.816 1.00 0.00 17 THR 3 CA 1
ATOM 4115 C C . THR C 3 17 ? 9.824 50.032 115.465 1.00 0.00 17 THR 3 C 1
ATOM 4116 O O . THR C 3 17 ? 9.543 49.088 114.770 1.00 0.00 17 THR 3 O 1
ATOM 4120 N N . ASN C 3 18 ? 9.591 51.305 115.299 1.00 0.00 18 ASN 3 N 1
ATOM 4121 C CA . ASN C 3 18 ? 8.931 51.668 113.991 1.00 0.00 18 ASN 3 CA 1
ATOM 4122 C C . ASN C 3 18 ? 9.501 51.017 112.662 1.00 0.00 18 ASN 3 C 1
ATOM 4123 O O . ASN C 3 18 ? 10.692 51.176 112.407 1.00 0.00 18 ASN 3 O 1
ATOM 4128 N N . PRO C 3 19 ? 8.651 50.295 112.067 1.00 0.00 19 PRO 3 N 1
ATOM 4129 C CA . PRO C 3 19 ? 9.072 49.542 110.794 1.00 0.00 19 PRO 3 CA 1
ATOM 4130 C C . PRO C 3 19 ? 9.518 50.380 109.533 1.00 0.00 19 PRO 3 C 1
ATOM 4131 O O . PRO C 3 19 ? 9.441 49.861 108.442 1.00 0.00 19 PRO 3 O 1
ATOM 4135 N N . ASP C 3 20 ? 9.803 51.557 109.870 1.00 0.00 20 ASP 3 N 1
ATOM 4136 C CA . ASP C 3 20 ? 10.193 52.508 108.754 1.00 0.00 20 ASP 3 CA 1
ATOM 4137 C C . ASP C 3 20 ? 11.441 53.412 109.009 1.00 0.00 20 ASP 3 C 1
ATOM 4138 O O . ASP C 3 20 ? 11.854 53.516 110.161 1.00 0.00 20 ASP 3 O 1
ATOM 4143 N N . THR C 3 21 ? 11.894 53.895 107.940 1.00 0.00 21 THR 3 N 1
ATOM 4144 C CA . THR C 3 21 ? 13.107 54.803 108.046 1.00 0.00 21 THR 3 CA 1
ATOM 4145 C C . THR C 3 21 ? 12.839 56.334 108.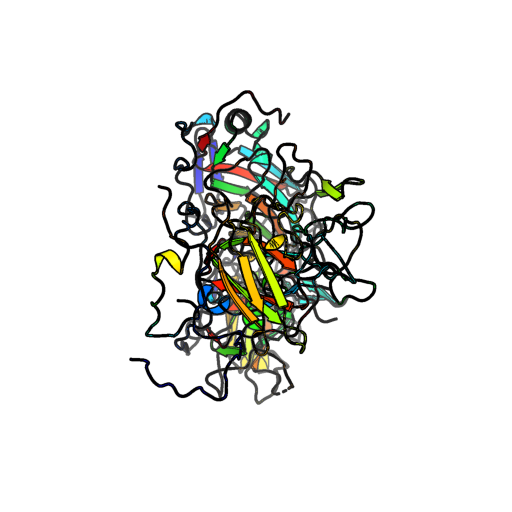283 1.00 0.00 21 THR 3 C 1
ATOM 4146 O O . THR C 3 21 ? 11.676 56.730 108.234 1.00 0.00 21 THR 3 O 1
ATOM 4150 N N . THR C 3 22 ? 13.885 56.958 108.530 1.00 0.00 22 THR 3 N 1
ATOM 4151 C CA . THR C 3 22 ? 13.790 58.467 108.750 1.00 0.00 22 THR 3 CA 1
ATOM 4152 C C . THR C 3 22 ? 14.646 59.354 107.771 1.00 0.00 22 THR 3 C 1
ATOM 4153 O O . THR C 3 22 ? 15.182 58.762 106.813 1.00 0.00 22 THR 3 O 1
ATOM 4157 N N . VAL C 3 23 ? 14.664 60.567 108.061 1.00 0.00 23 VAL 3 N 1
ATOM 4158 C CA . VAL C 3 23 ? 15.432 61.511 107.156 1.00 0.00 23 VAL 3 CA 1
ATOM 4159 C C . VAL C 3 23 ? 16.999 61.447 107.088 1.00 0.00 23 VAL 3 C 1
ATOM 4160 O O . VAL C 3 23 ? 17.651 61.456 108.111 1.00 0.00 23 VAL 3 O 1
ATOM 4164 N N . PRO C 3 24 ? 17.412 61.370 105.879 1.00 0.00 24 PRO 3 N 1
ATOM 4165 C CA . PRO C 3 24 ? 18.930 61.312 105.610 1.00 0.00 24 PRO 3 CA 1
ATOM 4166 C C . PRO C 3 24 ? 19.690 62.696 105.510 1.00 0.00 24 PRO 3 C 1
ATOM 4167 O O . PRO C 3 24 ? 19.224 63.460 104.611 1.00 0.00 24 PRO 3 O 1
ATOM 4171 N N . ILE C 3 25 ? 20.567 62.888 106.332 1.00 0.00 25 ILE 3 N 1
ATOM 4172 C CA . ILE C 3 25 ? 21.245 64.249 106.325 1.00 0.00 25 ILE 3 CA 1
ATOM 4173 C C . ILE C 3 25 ? 22.673 64.403 105.730 1.00 0.00 25 ILE 3 C 1
ATOM 4174 O O . ILE C 3 25 ? 23.137 65.535 105.584 1.00 0.00 25 ILE 3 O 1
ATOM 4179 N N . TYR C 3 26 ? 23.229 63.311 105.424 1.00 0.00 26 TYR 3 N 1
ATOM 4180 C CA . TYR C 3 26 ? 24.613 63.277 104.786 1.00 0.00 26 TYR 3 CA 1
ATOM 4181 C C . TYR C 3 26 ? 24.729 62.240 103.594 1.00 0.00 26 TYR 3 C 1
ATOM 4182 O O . TYR C 3 26 ? 25.529 61.336 103.672 1.00 0.00 26 TYR 3 O 1
ATOM 4191 N N . GLY C 3 27 ? 23.859 62.465 102.682 1.00 0.00 27 GLY 3 N 1
ATOM 4192 C CA . GLY C 3 27 ? 23.764 61.531 101.499 1.00 0.00 27 GLY 3 CA 1
ATOM 4193 C C . GLY C 3 27 ? 25.014 61.368 100.565 1.00 0.00 27 GLY 3 C 1
ATOM 4194 O O . GLY C 3 27 ? 25.960 62.104 100.662 1.00 0.00 27 GLY 3 O 1
ATOM 4195 N N . LYS C 3 28 ? 24.832 60.377 99.723 1.00 0.00 28 LYS 3 N 1
ATOM 4196 C CA . LYS C 3 28 ? 25.946 60.072 98.746 1.00 0.00 28 LYS 3 CA 1
ATOM 4197 C C . LYS C 3 28 ? 27.338 59.745 99.371 1.00 0.00 28 LYS 3 C 1
ATOM 4198 O O . LYS C 3 28 ? 28.325 59.950 98.679 1.00 0.00 28 LYS 3 O 1
ATOM 4204 N N . THR C 3 29 ? 27.206 59.409 100.564 1.00 0.00 29 THR 3 N 1
ATOM 4205 C CA . THR C 3 29 ? 28.488 59.008 101.259 1.00 0.00 29 THR 3 CA 1
ATOM 4206 C C . THR C 3 29 ? 28.856 57.487 101.088 1.00 0.00 29 THR 3 C 1
ATOM 4207 O O . THR C 3 29 ? 28.033 56.665 101.465 1.00 0.00 29 THR 3 O 1
ATOM 4211 N N . ILE C 3 30 ? 29.926 57.353 100.448 1.00 0.00 30 ILE 3 N 1
ATOM 4212 C CA . ILE C 3 30 ? 30.408 55.931 100.259 1.00 0.00 30 ILE 3 CA 1
ATOM 4213 C C . ILE C 3 30 ? 30.843 55.239 101.612 1.00 0.00 30 ILE 3 C 1
ATOM 4214 O O . ILE C 3 30 ? 31.511 55.933 102.393 1.00 0.00 30 ILE 3 O 1
ATOM 4219 N N . SER C 3 31 ? 30.396 54.089 101.739 1.00 0.00 31 SER 3 N 1
ATOM 4220 C CA . SER C 3 31 ? 30.821 53.299 102.989 1.00 0.00 31 SER 3 CA 1
ATOM 4221 C C . SER C 3 31 ? 32.246 52.599 102.852 1.00 0.00 31 SER 3 C 1
ATOM 4222 O O . SER C 3 31 ? 32.334 51.702 102.015 1.00 0.00 31 SER 3 O 1
ATOM 4225 N N . THR C 3 32 ? 33.154 53.156 103.593 1.00 0.00 32 THR 3 N 1
ATOM 4226 C CA . THR C 3 32 ? 34.540 52.553 103.446 1.00 0.00 32 THR 3 CA 1
ATOM 4227 C C . THR C 3 32 ? 34.597 51.009 103.077 1.00 0.00 32 THR 3 C 1
ATOM 4228 O O . THR C 3 32 ? 34.199 50.204 103.896 1.00 0.00 32 THR 3 O 1
ATOM 4232 N N . PRO C 3 33 ? 35.018 50.837 101.872 1.00 0.00 33 PRO 3 N 1
ATOM 4233 C CA . PRO C 3 33 ? 35.151 49.385 101.416 1.00 0.00 33 PRO 3 CA 1
ATOM 4234 C C . PRO C 3 33 ? 35.834 48.350 102.401 1.00 0.00 33 PRO 3 C 1
ATOM 4235 O O . PRO C 3 33 ? 36.888 48.635 102.926 1.00 0.00 33 PRO 3 O 1
ATOM 4239 N N . ASN C 3 34 ? 35.102 47.346 102.581 1.00 0.00 34 ASN 3 N 1
ATOM 4240 C CA . ASN C 3 34 ? 35.603 46.210 103.441 1.00 0.00 34 ASN 3 CA 1
ATOM 4241 C C . ASN C 3 34 ? 35.568 44.754 102.828 1.00 0.00 34 ASN 3 C 1
ATOM 4242 O O . ASN C 3 34 ? 35.422 43.806 103.514 1.00 0.00 34 ASN 3 O 1
ATOM 4247 N N . ASP C 3 35 ? 35.672 44.846 101.498 1.00 0.00 35 ASP 3 N 1
ATOM 4248 C CA . ASP C 3 35 ? 35.641 43.521 100.750 1.00 0.00 35 ASP 3 CA 1
ATOM 4249 C C . ASP C 3 35 ? 36.709 42.440 101.178 1.00 0.00 35 ASP 3 C 1
ATOM 4250 O O . ASP C 3 35 ? 36.470 41.273 100.931 1.00 0.00 35 ASP 3 O 1
ATOM 4255 N N . TYR C 3 36 ? 37.747 42.961 101.781 1.00 0.00 36 TYR 3 N 1
ATOM 4256 C CA . TYR C 3 36 ? 38.785 41.996 102.266 1.00 0.00 36 TYR 3 CA 1
ATOM 4257 C C . TYR C 3 36 ? 38.345 41.036 103.450 1.00 0.00 36 TYR 3 C 1
ATOM 4258 O O . TYR C 3 36 ? 38.956 40.003 103.607 1.00 0.00 36 TYR 3 O 1
ATOM 4267 N N . MET C 3 37 ? 37.361 41.533 104.151 1.00 0.00 37 MET 3 N 1
ATOM 4268 C CA . MET C 3 37 ? 36.952 40.757 105.356 1.00 0.00 37 MET 3 CA 1
ATOM 4269 C C . MET C 3 37 ? 36.393 39.317 105.239 1.00 0.00 37 MET 3 C 1
ATOM 4270 O O . MET C 3 37 ? 35.680 38.972 104.335 1.00 0.00 37 MET 3 O 1
ATOM 4275 N N . CYS C 3 38 ? 36.834 38.576 106.205 1.00 0.00 38 CYS 3 N 1
ATOM 4276 C CA . CYS C 3 38 ? 36.301 37.155 106.398 1.00 0.00 38 CYS 3 CA 1
ATOM 4277 C C . CYS C 3 38 ? 35.489 37.033 107.785 1.00 0.00 38 CYS 3 C 1
ATOM 4278 O O . CYS C 3 38 ? 35.420 38.094 108.444 1.00 0.00 38 CYS 3 O 1
ATOM 4281 N N . GLY C 3 39 ? 35.081 35.904 108.057 1.00 0.00 39 GLY 3 N 1
ATOM 4282 C CA . GLY C 3 39 ? 34.393 35.673 109.387 1.00 0.00 39 GLY 3 CA 1
ATOM 4283 C C . GLY C 3 39 ? 32.961 36.278 109.592 1.00 0.00 39 GLY 3 C 1
ATOM 4284 O O . GLY C 3 39 ? 32.478 36.217 110.724 1.00 0.00 39 GLY 3 O 1
ATOM 4285 N N . GLU C 3 40 ? 32.470 36.762 108.522 1.00 0.00 40 GLU 3 N 1
ATOM 4286 C CA . GLU C 3 40 ? 31.072 37.307 108.624 1.00 0.00 40 GLU 3 CA 1
ATOM 4287 C C . GLU C 3 40 ? 29.821 36.336 108.816 1.00 0.00 40 GLU 3 C 1
ATOM 4288 O O . GLU C 3 40 ? 29.836 35.266 108.219 1.00 0.00 40 GLU 3 O 1
ATOM 4294 N N . PHE C 3 41 ? 28.979 36.795 109.604 1.00 0.00 41 PHE 3 N 1
ATOM 4295 C CA . PHE C 3 41 ? 27.657 36.043 109.790 1.00 0.00 41 PHE 3 CA 1
ATOM 4296 C C . PHE C 3 41 ? 26.281 36.788 109.927 1.00 0.00 41 PHE 3 C 1
ATOM 4297 O O . PHE C 3 41 ? 26.337 37.978 110.306 1.00 0.00 41 PHE 3 O 1
ATOM 4305 N N . SER C 3 42 ? 25.297 36.142 109.509 1.00 0.00 42 SER 3 N 1
ATOM 4306 C CA . SER C 3 42 ? 23.937 36.832 109.492 1.00 0.00 42 SER 3 CA 1
ATOM 4307 C C . SER C 3 42 ? 22.852 36.480 110.567 1.00 0.00 42 SER 3 C 1
ATOM 4308 O O . SER C 3 42 ? 21.975 37.301 110.786 1.00 0.00 42 SER 3 O 1
ATOM 4311 N N . ASP C 3 43 ? 23.021 35.320 111.034 1.00 0.00 43 ASP 3 N 1
ATOM 4312 C CA . ASP C 3 43 ? 21.993 34.830 112.034 1.00 0.00 43 ASP 3 CA 1
ATOM 4313 C C . ASP C 3 43 ? 22.474 34.491 113.479 1.00 0.00 43 ASP 3 C 1
ATOM 4314 O O . ASP C 3 43 ? 23.269 33.581 113.627 1.00 0.00 43 ASP 3 O 1
ATOM 4319 N N . LEU C 3 44 ? 21.943 35.289 114.353 1.00 0.00 44 LEU 3 N 1
ATOM 4320 C CA . LEU C 3 44 ? 22.331 35.016 115.798 1.00 0.00 44 LEU 3 CA 1
ATOM 4321 C C . LEU C 3 44 ? 22.184 33.514 116.215 1.00 0.00 44 LEU 3 C 1
ATOM 4322 O O . LEU C 3 44 ? 22.891 33.036 117.048 1.00 0.00 44 LEU 3 O 1
ATOM 4327 N N . LEU C 3 45 ? 21.256 32.941 115.495 1.00 0.00 45 LEU 3 N 1
ATOM 4328 C CA . LEU C 3 45 ? 20.968 31.476 115.747 1.00 0.00 45 LEU 3 CA 1
ATOM 4329 C C . LEU C 3 45 ? 22.178 30.496 115.649 1.00 0.00 45 LEU 3 C 1
ATOM 4330 O O . LEU C 3 45 ? 22.224 29.540 116.392 1.00 0.00 45 LEU 3 O 1
ATOM 4335 N N . GLU C 3 46 ? 22.979 30.861 114.715 1.00 0.00 46 GLU 3 N 1
ATOM 4336 C CA . GLU C 3 46 ? 24.259 30.029 114.567 1.00 0.00 46 GLU 3 CA 1
ATOM 4337 C C . GLU C 3 46 ? 25.236 30.006 115.812 1.00 0.00 46 GLU 3 C 1
ATOM 4338 O O . GLU C 3 46 ? 25.744 29.012 116.152 1.00 0.00 46 GLU 3 O 1
ATOM 4344 N N . LEU C 3 47 ? 25.288 31.255 116.273 1.00 0.00 47 LEU 3 N 1
ATOM 4345 C CA . LEU C 3 47 ? 26.092 31.353 117.555 1.00 0.00 47 LEU 3 CA 1
ATOM 4346 C C . LEU C 3 47 ? 25.552 30.310 118.613 1.00 0.00 47 LEU 3 C 1
ATOM 4347 O O . LEU C 3 47 ? 26.283 29.687 119.291 1.00 0.00 47 LEU 3 O 1
ATOM 4352 N N . CYS C 3 48 ? 24.216 30.231 118.497 1.00 0.00 48 CYS 3 N 1
ATOM 4353 C CA . CYS C 3 48 ? 23.526 29.246 119.434 1.00 0.00 48 CYS 3 CA 1
ATOM 4354 C C . CYS C 3 48 ? 23.960 27.729 119.342 1.00 0.00 48 CYS 3 C 1
ATOM 4355 O O . CYS C 3 48 ? 23.892 27.049 120.342 1.00 0.00 48 CYS 3 O 1
ATOM 4358 N N . LYS C 3 49 ? 24.331 27.415 118.151 1.00 0.00 49 LYS 3 N 1
ATOM 4359 C CA . LYS C 3 49 ? 24.767 25.978 117.933 1.00 0.00 49 LYS 3 CA 1
ATOM 4360 C C . LYS C 3 49 ? 26.246 25.633 118.244 1.00 0.00 49 LYS 3 C 1
ATOM 4361 O O . LYS C 3 49 ? 26.589 24.472 118.209 1.00 0.00 49 LYS 3 O 1
ATOM 4367 N N . LEU C 3 50 ? 26.923 26.699 118.461 1.00 0.00 50 LEU 3 N 1
ATOM 4368 C CA . LEU C 3 50 ? 28.352 26.483 118.889 1.00 0.00 50 LEU 3 CA 1
ATOM 4369 C C . LEU C 3 50 ? 28.428 26.050 120.407 1.00 0.00 50 LEU 3 C 1
ATOM 4370 O O . LEU C 3 50 ? 28.062 26.902 121.225 1.00 0.00 50 LEU 3 O 1
ATOM 4375 N N . PRO C 3 51 ? 28.746 24.838 120.539 1.00 0.00 51 PRO 3 N 1
ATOM 4376 C CA . PRO C 3 51 ? 28.845 24.372 121.988 1.00 0.00 51 PRO 3 CA 1
ATOM 4377 C C . PRO C 3 51 ? 29.844 25.143 122.940 1.00 0.00 51 PRO 3 C 1
ATOM 4378 O O . PRO C 3 51 ? 30.983 25.325 122.553 1.00 0.00 51 PRO 3 O 1
ATOM 4382 N N . THR C 3 52 ? 29.254 25.546 123.940 1.00 0.00 52 THR 3 N 1
ATOM 4383 C CA . THR C 3 52 ? 30.076 26.276 125.001 1.00 0.00 52 THR 3 CA 1
ATOM 4384 C C . THR C 3 52 ? 29.929 25.660 126.434 1.00 0.00 52 THR 3 C 1
ATOM 4385 O O . THR C 3 52 ? 29.029 24.786 126.545 1.00 0.00 52 THR 3 O 1
ATOM 4389 N N . PHE C 3 53 ? 30.779 26.043 127.239 1.00 0.00 53 PHE 3 N 1
ATOM 4390 C CA . PHE C 3 53 ? 30.728 25.422 128.618 1.00 0.00 53 PHE 3 CA 1
ATOM 4391 C C . PHE C 3 53 ? 29.658 25.613 129.730 1.00 0.00 53 PHE 3 C 1
ATOM 4392 O O . PHE C 3 53 ? 29.271 26.726 130.010 1.00 0.00 53 PHE 3 O 1
ATOM 4400 N N . LEU C 3 54 ? 29.277 24.480 130.198 1.00 0.00 54 LEU 3 N 1
ATOM 4401 C CA . LEU C 3 54 ? 28.321 24.492 131.379 1.00 0.00 54 LEU 3 CA 1
ATOM 4402 C C . LEU C 3 54 ? 29.096 24.728 132.741 1.00 0.00 54 LEU 3 C 1
ATOM 4403 O O . LEU C 3 54 ? 30.179 24.119 132.866 1.00 0.00 54 LEU 3 O 1
ATOM 4408 N N . GLY C 3 55 ? 28.579 25.571 133.497 1.00 0.00 55 GLY 3 N 1
ATOM 4409 C CA . GLY C 3 55 ? 29.256 25.896 134.816 1.00 0.00 55 GLY 3 CA 1
ATOM 4410 C C . GLY C 3 55 ? 28.823 24.986 136.030 1.00 0.00 55 GLY 3 C 1
ATOM 4411 O O . GLY C 3 55 ? 27.803 25.271 136.633 1.00 0.00 55 GLY 3 O 1
ATOM 4412 N N . ASN C 3 56 ? 29.611 24.002 136.199 1.00 0.00 56 ASN 3 N 1
ATOM 4413 C CA . ASN C 3 56 ? 29.341 23.061 137.355 1.00 0.00 56 ASN 3 CA 1
ATOM 4414 C C . ASN C 3 56 ? 29.885 23.407 138.788 1.00 0.00 56 ASN 3 C 1
ATOM 4415 O O . ASN C 3 56 ? 31.091 23.530 138.946 1.00 0.00 56 ASN 3 O 1
ATOM 4420 N N . PRO C 3 57 ? 28.964 23.614 139.608 1.00 0.00 57 PRO 3 N 1
ATOM 4421 C CA . PRO C 3 57 ? 29.291 24.053 141.033 1.00 0.00 57 PRO 3 CA 1
ATOM 4422 C C . PRO C 3 57 ? 29.968 23.037 142.029 1.00 0.00 57 PRO 3 C 1
ATOM 4423 O O . PRO C 3 57 ? 29.493 21.901 142.089 1.00 0.00 57 PRO 3 O 1
ATOM 4427 N N . ASN C 3 58 ? 30.912 23.516 142.634 1.00 0.00 58 ASN 3 N 1
ATOM 4428 C CA . ASN C 3 58 ? 31.615 22.721 143.708 1.00 0.00 58 ASN 3 CA 1
ATOM 4429 C C . ASN C 3 58 ? 31.076 22.853 145.196 1.00 0.00 58 ASN 3 C 1
ATOM 4430 O O . ASN C 3 58 ? 30.463 23.926 145.424 1.00 0.00 58 ASN 3 O 1
ATOM 4435 N N . SER C 3 59 ? 31.356 21.881 145.975 1.00 0.00 59 SER 3 N 1
ATOM 4436 C CA . SER C 3 59 ? 30.903 22.064 147.441 1.00 0.00 59 SER 3 CA 1
ATOM 4437 C C . SER C 3 59 ? 31.165 23.542 148.005 1.00 0.00 59 SER 3 C 1
ATOM 4438 O O . SER C 3 59 ? 30.224 24.236 148.273 1.00 0.00 59 SER 3 O 1
ATOM 4441 N N . ASN C 3 60 ? 32.490 23.807 148.032 1.00 0.00 60 ASN 3 N 1
ATOM 4442 C CA . ASN C 3 60 ? 32.789 25.258 148.370 1.00 0.00 60 ASN 3 CA 1
ATOM 4443 C C . ASN C 3 60 ? 32.126 26.279 147.329 1.00 0.00 60 ASN 3 C 1
ATOM 4444 O O . ASN C 3 60 ? 32.312 27.404 147.316 1.00 0.00 60 ASN 3 O 1
ATOM 4449 N N . ASN C 3 61 ? 31.334 25.510 146.515 1.00 0.00 61 ASN 3 N 1
ATOM 4450 C CA . ASN C 3 61 ? 30.540 26.273 145.485 1.00 0.00 61 ASN 3 CA 1
ATOM 4451 C C . ASN C 3 61 ? 31.197 27.252 144.457 1.00 0.00 61 ASN 3 C 1
ATOM 4452 O O . ASN C 3 61 ? 30.849 28.419 144.430 1.00 0.00 61 ASN 3 O 1
ATOM 4457 N N . LYS C 3 62 ? 32.075 26.697 143.787 1.00 0.00 62 LYS 3 N 1
ATOM 4458 C CA . LYS C 3 62 ? 32.809 27.449 142.666 1.00 0.00 62 LYS 3 CA 1
ATOM 4459 C C . LYS C 3 62 ? 32.754 26.601 141.334 1.00 0.00 62 LYS 3 C 1
ATOM 4460 O O . LYS C 3 62 ? 32.610 25.353 141.526 1.00 0.00 62 LYS 3 O 1
ATOM 4466 N N . ARG C 3 63 ? 32.761 27.228 140.259 1.00 0.00 63 ARG 3 N 1
ATOM 4467 C CA . ARG C 3 63 ? 32.540 26.454 138.987 1.00 0.00 63 ARG 3 CA 1
ATOM 4468 C C . ARG C 3 63 ? 33.663 25.814 138.118 1.00 0.00 63 ARG 3 C 1
ATOM 4469 O O . ARG C 3 63 ? 34.699 26.365 137.931 1.00 0.00 63 ARG 3 O 1
ATOM 4477 N N . TYR C 3 64 ? 33.229 24.688 137.602 1.00 0.00 64 TYR 3 N 1
ATOM 4478 C CA . TYR C 3 64 ? 34.125 23.961 136.658 1.00 0.00 64 TYR 3 CA 1
ATOM 4479 C C . TYR C 3 64 ? 33.519 23.590 135.259 1.00 0.00 64 TYR 3 C 1
ATOM 4480 O O . TYR C 3 64 ? 32.353 23.250 135.211 1.00 0.00 64 TYR 3 O 1
ATOM 4489 N N . PRO C 3 65 ? 34.409 23.707 134.352 1.00 0.00 65 PRO 3 N 1
ATOM 4490 C CA . PRO C 3 65 ? 33.941 23.306 132.938 1.00 0.00 65 PRO 3 CA 1
ATOM 4491 C C . PRO C 3 65 ? 33.542 21.786 132.742 1.00 0.00 65 PRO 3 C 1
ATOM 4492 O O . PRO C 3 65 ? 33.289 21.338 131.696 1.00 0.00 65 PRO 3 O 1
ATOM 4496 N N . TYR C 3 66 ? 33.606 21.193 133.928 1.00 0.00 66 TYR 3 N 1
ATOM 4497 C CA . TYR C 3 66 ? 33.321 19.735 133.962 1.00 0.00 66 TYR 3 CA 1
ATOM 4498 C C . TYR C 3 66 ? 32.890 19.081 135.318 1.00 0.00 66 TYR 3 C 1
ATOM 4499 O O . TYR C 3 66 ? 32.867 19.725 136.331 1.00 0.00 66 TYR 3 O 1
ATOM 4508 N N . PHE C 3 67 ? 32.667 17.855 135.140 1.00 0.00 67 PHE 3 N 1
ATOM 4509 C CA . PHE C 3 67 ? 32.441 16.962 136.357 1.00 0.00 67 PHE 3 CA 1
ATOM 4510 C C . PHE C 3 67 ? 33.296 15.650 136.519 1.00 0.00 67 PHE 3 C 1
ATOM 4511 O O . PHE C 3 67 ? 33.899 15.290 135.463 1.00 0.00 67 PHE 3 O 1
ATOM 4519 N N . SER C 3 68 ? 33.379 15.228 137.655 1.00 0.00 68 SER 3 N 1
ATOM 4520 C CA . SER C 3 68 ? 34.249 14.014 137.887 1.00 0.00 68 SER 3 CA 1
ATOM 4521 C C . SER C 3 68 ? 33.571 12.648 138.234 1.00 0.00 68 SER 3 C 1
ATOM 4522 O O . SER C 3 68 ? 32.530 12.660 138.865 1.00 0.00 68 SER 3 O 1
ATOM 4525 N N . ALA C 3 69 ? 34.205 11.714 137.763 1.00 0.00 69 ALA 3 N 1
ATOM 4526 C CA . ALA C 3 69 ? 33.744 10.289 138.054 1.00 0.00 69 ALA 3 CA 1
ATOM 4527 C C . ALA C 3 69 ? 34.911 9.290 138.433 1.00 0.00 69 ALA 3 C 1
ATOM 4528 O O . ALA C 3 69 ? 36.060 9.695 138.138 1.00 0.00 69 ALA 3 O 1
ATOM 4530 N N . THR C 3 70 ? 34.533 8.301 139.002 1.00 0.00 70 THR 3 N 1
ATOM 4531 C CA . THR C 3 70 ? 35.594 7.300 139.426 1.00 0.00 70 THR 3 CA 1
ATOM 4532 C C . THR C 3 70 ? 35.170 5.802 139.521 1.00 0.00 70 THR 3 C 1
ATOM 4533 O O . THR C 3 70 ? 34.082 5.491 139.053 1.00 0.00 70 THR 3 O 1
ATOM 4537 N N . ASN C 3 71 ? 36.084 5.079 140.099 1.00 0.00 71 ASN 3 N 1
ATOM 4538 C CA . ASN C 3 71 ? 35.719 3.637 140.256 1.00 0.00 71 ASN 3 CA 1
ATOM 4539 C C . ASN C 3 71 ? 34.570 3.222 141.254 1.00 0.00 71 ASN 3 C 1
ATOM 4540 O O . ASN C 3 71 ? 34.760 2.435 142.121 1.00 0.00 71 ASN 3 O 1
ATOM 4545 N N . SER C 3 72 ? 33.515 3.891 140.969 1.00 0.00 72 SER 3 N 1
ATOM 4546 C CA . SER C 3 72 ? 32.261 3.646 141.800 1.00 0.00 72 SER 3 CA 1
ATOM 4547 C C . SER C 3 72 ? 30.882 4.006 141.111 1.00 0.00 72 SER 3 C 1
ATOM 4548 O O . SER C 3 72 ? 30.921 4.776 140.152 1.00 0.00 72 SER 3 O 1
ATOM 4551 N N . VAL C 3 73 ? 29.907 3.414 141.652 1.00 0.00 73 VAL 3 N 1
ATOM 4552 C CA . VAL C 3 73 ? 28.535 3.767 141.116 1.00 0.00 73 VAL 3 CA 1
ATOM 4553 C C . VAL C 3 73 ? 27.587 4.559 142.083 1.00 0.00 73 VAL 3 C 1
ATOM 4554 O O . VAL C 3 73 ? 26.715 4.014 142.671 1.00 0.00 73 VAL 3 O 1
ATOM 4558 N N . PRO C 3 74 ? 28.033 5.811 142.148 1.00 0.00 74 PRO 3 N 1
ATOM 4559 C CA . PRO C 3 74 ? 27.191 6.723 143.047 1.00 0.00 74 PRO 3 CA 1
ATOM 4560 C C . PRO C 3 74 ? 25.629 6.482 143.026 1.00 0.00 74 PRO 3 C 1
ATOM 4561 O O . PRO C 3 74 ? 25.077 6.576 141.929 1.00 0.00 74 PRO 3 O 1
ATOM 4565 N N . THR C 3 75 ? 25.224 6.071 144.115 1.00 0.00 75 THR 3 N 1
ATOM 4566 C CA . THR C 3 75 ? 23.718 5.785 144.217 1.00 0.00 75 THR 3 CA 1
ATOM 4567 C C . THR C 3 75 ? 22.779 6.897 143.592 1.00 0.00 75 THR 3 C 1
ATOM 4568 O O . THR C 3 75 ? 21.753 6.591 143.049 1.00 0.00 75 THR 3 O 1
ATOM 4572 N N . THR C 3 76 ? 23.285 8.078 143.746 1.00 0.00 76 THR 3 N 1
ATOM 4573 C CA . THR C 3 76 ? 22.573 9.288 143.112 1.00 0.00 76 THR 3 CA 1
ATOM 4574 C C . THR C 3 76 ? 23.199 9.730 141.708 1.00 0.00 76 THR 3 C 1
ATOM 4575 O O . THR C 3 76 ? 24.224 9.114 141.362 1.00 0.00 76 THR 3 O 1
ATOM 4579 N N . SER C 3 77 ? 22.599 10.685 141.146 1.00 0.00 77 SER 3 N 1
ATOM 4580 C CA . SER C 3 77 ? 23.175 11.178 139.813 1.00 0.00 77 SER 3 CA 1
ATOM 4581 C C . SER C 3 77 ? 24.506 12.043 139.861 1.00 0.00 77 SER 3 C 1
ATOM 4582 O O . SER C 3 77 ? 24.694 12.752 140.839 1.00 0.00 77 SER 3 O 1
ATOM 4585 N N . LEU C 3 78 ? 25.265 11.848 138.825 1.00 0.00 78 LEU 3 N 1
ATOM 4586 C CA . LEU C 3 78 ? 26.570 12.637 138.795 1.00 0.00 78 LEU 3 CA 1
ATOM 4587 C C . LEU C 3 78 ? 26.429 14.174 138.573 1.00 0.00 78 LEU 3 C 1
ATOM 4588 O O . LEU C 3 78 ? 27.089 14.936 139.259 1.00 0.00 78 LEU 3 O 1
ATOM 4593 N N . VAL C 3 79 ? 25.600 14.456 137.713 1.00 0.00 79 VAL 3 N 1
ATOM 4594 C CA . VAL C 3 79 ? 25.194 15.882 137.439 1.00 0.00 79 VAL 3 CA 1
ATOM 4595 C C . VAL C 3 79 ? 23.725 15.978 136.858 1.00 0.00 79 VAL 3 C 1
ATOM 4596 O O . VAL C 3 79 ? 23.329 14.919 136.315 1.00 0.00 79 VAL 3 O 1
ATOM 4600 N N . ASP C 3 80 ? 23.213 17.041 137.057 1.00 0.00 80 ASP 3 N 1
ATOM 4601 C CA . ASP C 3 80 ? 21.823 17.191 136.491 1.00 0.00 80 ASP 3 CA 1
ATOM 4602 C C . ASP C 3 80 ? 21.418 18.607 136.010 1.00 0.00 80 ASP 3 C 1
ATOM 4603 O O . ASP C 3 80 ? 21.306 19.511 136.790 1.00 0.00 80 ASP 3 O 1
ATOM 4608 N N . TYR C 3 81 ? 21.372 18.627 134.725 1.00 0.00 81 TYR 3 N 1
ATOM 4609 C CA . TYR C 3 81 ? 20.954 19.896 134.059 1.00 0.00 81 TYR 3 CA 1
ATOM 4610 C C . TYR C 3 81 ? 19.407 20.013 133.829 1.00 0.00 81 TYR 3 C 1
ATOM 4611 O O . TYR C 3 81 ? 18.846 19.034 133.327 1.00 0.00 81 TYR 3 O 1
ATOM 4620 N N . GLN C 3 82 ? 18.966 21.054 134.239 1.00 0.00 82 GLN 3 N 1
ATOM 4621 C CA . GLN C 3 82 ? 17.479 21.351 134.037 1.00 0.00 82 GLN 3 CA 1
ATOM 4622 C C . GLN C 3 82 ? 17.137 22.007 132.634 1.00 0.00 82 GLN 3 C 1
ATOM 4623 O O . GLN C 3 82 ? 17.404 23.207 132.519 1.00 0.00 82 GLN 3 O 1
ATOM 4629 N N . VAL C 3 83 ? 16.718 21.158 131.767 1.00 0.00 83 VAL 3 N 1
ATOM 4630 C CA . VAL C 3 83 ? 16.325 21.758 130.413 1.00 0.00 83 VAL 3 CA 1
ATOM 4631 C C . VAL C 3 83 ? 15.454 23.089 130.537 1.00 0.00 83 VAL 3 C 1
ATOM 4632 O O . VAL C 3 83 ? 14.244 22.972 130.685 1.00 0.00 83 VAL 3 O 1
ATOM 4636 N N . ALA C 3 84 ? 16.144 24.117 130.588 1.00 0.00 84 ALA 3 N 1
ATOM 4637 C CA . ALA C 3 84 ? 15.489 25.502 130.776 1.00 0.00 84 ALA 3 CA 1
ATOM 4638 C C . ALA C 3 84 ? 16.432 26.764 130.546 1.00 0.00 84 ALA 3 C 1
ATOM 4639 O O . ALA C 3 84 ? 17.138 27.123 131.473 1.00 0.00 84 ALA 3 O 1
ATOM 4641 N N . LEU C 3 85 ? 16.399 27.168 129.329 1.00 0.00 85 LEU 3 N 1
ATOM 4642 C CA . LEU C 3 85 ? 17.328 28.335 128.969 1.00 0.00 85 LEU 3 CA 1
ATOM 4643 C C . LEU C 3 85 ? 17.680 29.298 130.133 1.00 0.00 85 LEU 3 C 1
ATOM 4644 O O . LEU C 3 85 ? 18.857 29.509 130.403 1.00 0.00 85 LEU 3 O 1
ATOM 4649 N N . SER C 3 86 ? 16.640 29.697 130.775 1.00 0.00 86 SER 3 N 1
ATOM 4650 C CA . SER C 3 86 ? 16.833 30.543 132.058 1.00 0.00 86 SER 3 CA 1
ATOM 4651 C C . SER C 3 86 ? 17.809 29.876 133.132 1.00 0.00 86 SER 3 C 1
ATOM 4652 O O . SER C 3 86 ? 18.572 30.515 133.764 1.00 0.00 86 SER 3 O 1
ATOM 4655 N N . CYS C 3 87 ? 17.585 28.586 133.151 1.00 0.00 87 CYS 3 N 1
ATOM 4656 C CA . CYS C 3 87 ? 18.466 27.711 134.071 1.00 0.00 87 CYS 3 CA 1
ATOM 4657 C C . CYS C 3 87 ? 19.945 28.232 134.301 1.00 0.00 87 CYS 3 C 1
ATOM 4658 O O . CYS C 3 87 ? 20.525 28.734 133.330 1.00 0.00 87 CYS 3 O 1
ATOM 4661 N N . SER C 3 88 ? 20.388 28.093 135.489 1.00 0.00 88 SER 3 N 1
ATOM 4662 C CA . SER C 3 88 ? 21.745 28.674 135.859 1.00 0.00 88 SER 3 CA 1
ATOM 4663 C C . SER C 3 88 ? 23.135 28.053 135.469 1.00 0.00 88 SER 3 C 1
ATOM 4664 O O . SER C 3 88 ? 24.058 28.881 135.239 1.00 0.00 88 SER 3 O 1
ATOM 4667 N N . CYS C 3 89 ? 23.207 26.776 135.487 1.00 0.00 89 CYS 3 N 1
ATOM 4668 C CA . CYS C 3 89 ? 24.541 26.139 135.045 1.00 0.00 89 CYS 3 CA 1
ATOM 4669 C C . CYS C 3 89 ? 24.965 26.574 133.562 1.00 0.00 89 CYS 3 C 1
ATOM 4670 O O . CYS C 3 89 ? 26.080 26.495 133.191 1.00 0.00 89 CYS 3 O 1
ATOM 4673 N N . MET C 3 90 ? 23.891 26.997 132.914 1.00 0.00 90 MET 3 N 1
ATOM 4674 C CA . MET C 3 90 ? 24.096 27.537 131.513 1.00 0.00 90 MET 3 CA 1
ATOM 4675 C C . MET C 3 90 ? 24.283 29.106 131.479 1.00 0.00 90 MET 3 C 1
ATOM 4676 O O . MET C 3 90 ? 24.678 29.646 130.488 1.00 0.00 90 MET 3 O 1
ATOM 4681 N N . CYS C 3 91 ? 23.920 29.630 132.631 1.00 0.00 91 CYS 3 N 1
ATOM 4682 C CA . CYS C 3 91 ? 24.075 31.149 132.774 1.00 0.00 91 CYS 3 CA 1
ATOM 4683 C C . CYS C 3 91 ? 25.099 31.822 131.766 1.00 0.00 91 CYS 3 C 1
ATOM 4684 O O . CYS C 3 91 ? 24.815 32.833 131.205 1.00 0.00 91 CYS 3 O 1
ATOM 4687 N N . ASN C 3 92 ? 26.196 31.098 131.700 1.00 0.00 92 ASN 3 N 1
ATOM 4688 C CA . ASN C 3 92 ? 27.283 31.623 130.802 1.00 0.00 92 ASN 3 CA 1
ATOM 4689 C C . ASN C 3 92 ? 27.695 31.007 129.438 1.00 0.00 92 ASN 3 C 1
ATOM 4690 O O . ASN C 3 92 ? 28.705 31.386 128.880 1.00 0.00 92 ASN 3 O 1
ATOM 4695 N N . SER C 3 93 ? 26.821 30.165 129.020 1.00 0.00 93 SER 3 N 1
ATOM 4696 C CA . SER C 3 93 ? 26.993 29.567 127.611 1.00 0.00 93 SER 3 CA 1
ATOM 4697 C C . SER C 3 93 ? 26.462 30.522 126.439 1.00 0.00 93 SER 3 C 1
ATOM 4698 O O . SER C 3 93 ? 25.520 31.276 126.749 1.00 0.00 93 SER 3 O 1
ATOM 4701 N N . MET C 3 94 ? 27.108 30.422 125.342 1.00 0.00 94 MET 3 N 1
ATOM 4702 C CA . MET C 3 94 ? 26.602 31.285 124.187 1.00 0.00 94 MET 3 CA 1
ATOM 4703 C C . MET C 3 94 ? 25.059 31.077 123.936 1.00 0.00 94 MET 3 C 1
ATOM 4704 O O . MET C 3 94 ? 24.335 32.012 123.764 1.00 0.00 94 MET 3 O 1
ATOM 4709 N N . LEU C 3 95 ? 24.754 29.789 124.028 1.00 0.00 95 LEU 3 N 1
ATOM 4710 C CA . LEU C 3 95 ? 23.281 29.430 123.881 1.00 0.00 95 LEU 3 CA 1
ATOM 4711 C C . LEU C 3 95 ? 22.322 30.310 124.770 1.00 0.00 95 LEU 3 C 1
ATOM 4712 O O . LEU C 3 95 ? 21.492 31.007 124.251 1.00 0.00 95 LEU 3 O 1
ATOM 4717 N N . ALA C 3 96 ? 22.625 30.173 126.031 1.00 0.00 96 ALA 3 N 1
ATOM 4718 C CA . ALA C 3 96 ? 21.835 31.042 127.032 1.00 0.00 96 ALA 3 CA 1
ATOM 4719 C C . ALA C 3 96 ? 21.986 32.620 126.859 1.00 0.00 96 ALA 3 C 1
ATOM 4720 O O . ALA C 3 96 ? 21.034 33.326 126.915 1.00 0.00 96 ALA 3 O 1
ATOM 4722 N N . ALA C 3 97 ? 23.258 32.907 126.624 1.00 0.00 97 ALA 3 N 1
ATOM 4723 C CA . ALA C 3 97 ? 23.560 34.397 126.349 1.00 0.00 97 ALA 3 CA 1
ATOM 4724 C C . ALA C 3 97 ? 22.722 35.055 125.163 1.00 0.00 97 ALA 3 C 1
ATOM 4725 O O . ALA C 3 97 ? 22.270 36.146 125.287 1.00 0.00 97 ALA 3 O 1
ATOM 4727 N N . VAL C 3 98 ? 22.619 34.187 124.170 1.00 0.00 98 VAL 3 N 1
ATOM 4728 C CA . VAL C 3 98 ? 21.716 34.633 123.024 1.00 0.00 98 VAL 3 CA 1
ATOM 4729 C C . VAL C 3 98 ? 20.166 34.535 123.378 1.00 0.00 98 VAL 3 C 1
ATOM 4730 O O . VAL C 3 98 ? 19.461 35.481 123.273 1.00 0.00 98 VAL 3 O 1
ATOM 4734 N N . ALA C 3 99 ? 19.910 33.333 123.860 1.00 0.00 99 ALA 3 N 1
ATOM 4735 C CA . ALA C 3 99 ? 18.465 33.078 124.301 1.00 0.00 99 ALA 3 CA 1
ATOM 4736 C C . ALA C 3 99 ? 17.747 34.127 125.251 1.00 0.00 99 ALA 3 C 1
ATOM 4737 O O . ALA C 3 99 ? 16.565 34.334 125.092 1.00 0.00 99 ALA 3 O 1
ATOM 4739 N N . ARG C 3 100 ? 18.594 34.654 126.113 1.00 0.00 100 ARG 3 N 1
ATOM 4740 C CA . ARG C 3 100 ? 17.981 35.695 127.053 1.00 0.00 100 ARG 3 CA 1
ATOM 4741 C C . ARG C 3 100 ? 17.496 37.044 126.379 1.00 0.00 100 ARG 3 C 1
ATOM 4742 O O . ARG C 3 100 ? 16.806 37.806 126.993 1.00 0.00 100 ARG 3 O 1
ATOM 4750 N N . ASN C 3 101 ? 17.907 37.107 125.156 1.00 0.00 101 ASN 3 N 1
ATOM 4751 C CA . ASN C 3 101 ? 17.431 38.289 124.311 1.00 0.00 101 ASN 3 CA 1
ATOM 4752 C C . ASN C 3 101 ? 16.175 38.061 123.406 1.00 0.00 101 ASN 3 C 1
ATOM 4753 O O . ASN C 3 101 ? 15.768 38.865 122.660 1.00 0.00 101 ASN 3 O 1
ATOM 4758 N N . PHE C 3 102 ? 15.748 36.892 123.655 1.00 0.00 102 PHE 3 N 1
ATOM 4759 C CA . PHE C 3 102 ? 14.445 36.407 122.994 1.00 0.00 102 PHE 3 CA 1
ATOM 4760 C C . PHE C 3 102 ? 13.327 35.750 123.883 1.00 0.00 102 PHE 3 C 1
ATOM 4761 O O . PHE C 3 102 ? 13.746 35.082 124.863 1.00 0.00 102 PHE 3 O 1
ATOM 4769 N N . ASN C 3 103 ? 12.166 36.086 123.608 1.00 0.00 103 ASN 3 N 1
ATOM 4770 C CA . ASN C 3 103 ? 11.040 35.567 124.469 1.00 0.00 103 ASN 3 CA 1
ATOM 4771 C C . ASN C 3 103 ? 10.613 34.058 124.497 1.00 0.00 103 ASN 3 C 1
ATOM 4772 O O . ASN C 3 103 ? 10.212 33.570 125.535 1.00 0.00 103 ASN 3 O 1
ATOM 4777 N N . GLN C 3 104 ? 10.759 33.503 123.354 1.00 0.00 104 GLN 3 N 1
ATOM 4778 C CA . GLN C 3 104 ? 10.399 32.034 123.212 1.00 0.00 104 GLN 3 CA 1
ATOM 4779 C C . GLN C 3 104 ? 11.345 31.119 122.333 1.00 0.00 104 GLN 3 C 1
ATOM 4780 O O . GLN C 3 104 ? 12.005 31.647 121.453 1.00 0.00 104 GLN 3 O 1
ATOM 4786 N N . TYR C 3 105 ? 11.286 29.897 122.671 1.00 0.00 105 TYR 3 N 1
ATOM 4787 C CA . TYR C 3 105 ? 12.074 28.907 121.885 1.00 0.00 105 TYR 3 CA 1
ATOM 4788 C C . TYR C 3 105 ? 11.328 27.582 121.476 1.00 0.00 105 TYR 3 C 1
ATOM 4789 O O . TYR C 3 105 ? 10.250 27.329 121.994 1.00 0.00 105 TYR 3 O 1
ATOM 4798 N N . ARG C 3 106 ? 11.951 26.951 120.636 1.00 0.00 106 ARG 3 N 1
ATOM 4799 C CA . ARG C 3 106 ? 11.423 25.612 120.112 1.00 0.00 106 ARG 3 CA 1
ATOM 4800 C C . ARG C 3 106 ? 12.571 24.659 119.576 1.00 0.00 106 ARG 3 C 1
ATOM 4801 O O . ARG C 3 106 ? 13.489 25.229 118.963 1.00 0.00 106 ARG 3 O 1
ATOM 4809 N N . GLY C 3 107 ? 12.415 23.468 119.887 1.00 0.00 107 GLY 3 N 1
ATOM 4810 C CA . GLY C 3 107 ? 13.434 22.505 119.368 1.00 0.00 107 GLY 3 CA 1
ATOM 4811 C C . GLY C 3 107 ? 14.448 21.881 120.371 1.00 0.00 107 GLY 3 C 1
ATOM 4812 O O . GLY C 3 107 ? 14.368 22.113 121.547 1.00 0.00 107 GLY 3 O 1
ATOM 4813 N N . SER C 3 108 ? 15.276 21.139 119.722 1.00 0.00 108 SER 3 N 1
ATOM 4814 C CA . SER C 3 108 ? 16.289 20.405 120.547 1.00 0.00 108 SER 3 CA 1
ATOM 4815 C C . SER C 3 108 ? 17.532 21.140 121.146 1.00 0.00 108 SER 3 C 1
ATOM 4816 O O . SER C 3 108 ? 18.099 21.993 120.516 1.00 0.00 108 SER 3 O 1
ATOM 4819 N N . LEU C 3 109 ? 17.756 20.720 122.329 1.00 0.00 109 LEU 3 N 1
ATOM 4820 C CA . LEU C 3 109 ? 19.026 21.147 122.993 1.00 0.00 109 LEU 3 CA 1
ATOM 4821 C C . LEU C 3 109 ? 20.076 19.948 122.900 1.00 0.00 109 LEU 3 C 1
ATOM 4822 O O . LEU C 3 109 ? 19.586 18.817 123.140 1.00 0.00 109 LEU 3 O 1
ATOM 4827 N N . ASN C 3 110 ? 21.157 20.273 122.530 1.00 0.00 110 ASN 3 N 1
ATOM 4828 C CA . ASN C 3 110 ? 22.242 19.243 122.482 1.00 0.00 110 ASN 3 CA 1
ATOM 4829 C C . ASN C 3 110 ? 23.343 19.293 123.624 1.00 0.00 110 ASN 3 C 1
ATOM 4830 O O . ASN C 3 110 ? 24.055 20.311 123.625 1.00 0.00 110 ASN 3 O 1
ATOM 4835 N N . PHE C 3 111 ? 23.271 18.344 124.435 1.00 0.00 111 PHE 3 N 1
ATOM 4836 C CA . PHE C 3 111 ? 24.391 18.271 125.478 1.00 0.00 111 PHE 3 CA 1
ATOM 4837 C C . PHE C 3 111 ? 25.706 17.460 125.163 1.00 0.00 111 PHE 3 C 1
ATOM 4838 O O . PHE C 3 111 ? 25.575 16.259 124.928 1.00 0.00 111 PHE 3 O 1
ATOM 4846 N N . LEU C 3 112 ? 26.709 18.199 125.038 1.00 0.00 112 LEU 3 N 1
ATOM 4847 C CA . LEU C 3 112 ? 28.011 17.562 124.658 1.00 0.00 112 LEU 3 CA 1
ATOM 4848 C C . LEU C 3 112 ? 28.996 17.173 125.798 1.00 0.00 112 LEU 3 C 1
ATOM 4849 O O . LEU C 3 112 ? 29.451 18.062 126.503 1.00 0.00 112 LEU 3 O 1
ATOM 4854 N N . PHE C 3 113 ? 29.186 15.929 125.846 1.00 0.00 113 PHE 3 N 1
ATOM 4855 C CA . PHE C 3 113 ? 30.223 15.408 126.838 1.00 0.00 113 PHE 3 CA 1
ATOM 4856 C C . PHE C 3 113 ? 31.617 14.859 126.370 1.00 0.00 113 PHE 3 C 1
ATOM 4857 O O . PHE C 3 113 ? 31.607 14.036 125.449 1.00 0.00 113 PHE 3 O 1
ATOM 4865 N N . VAL C 3 114 ? 32.569 15.421 126.937 1.00 0.00 114 VAL 3 N 1
ATOM 4866 C CA . VAL C 3 114 ? 33.962 14.989 126.552 1.00 0.00 114 VAL 3 CA 1
ATOM 4867 C C . VAL C 3 114 ? 34.870 14.351 127.658 1.00 0.00 114 VAL 3 C 1
ATOM 4868 O O . VAL C 3 114 ? 35.239 15.066 128.574 1.00 0.00 114 VAL 3 O 1
ATOM 4872 N N . PHE C 3 115 ? 35.046 13.105 127.440 1.00 0.00 115 PHE 3 N 1
ATOM 4873 C CA . PHE C 3 115 ? 35.982 12.403 128.432 1.00 0.00 115 PHE 3 CA 1
ATOM 4874 C C . PHE C 3 115 ? 37.534 12.657 128.422 1.00 0.00 115 PHE 3 C 1
ATOM 4875 O O . PHE C 3 115 ? 38.167 12.334 127.428 1.00 0.00 115 PHE 3 O 1
ATOM 4883 N N . THR C 3 116 ? 37.904 13.335 129.444 1.00 0.00 116 THR 3 N 1
ATOM 4884 C CA . THR C 3 116 ? 39.386 13.687 129.528 1.00 0.00 116 THR 3 CA 1
ATOM 4885 C C . THR C 3 116 ? 40.283 12.864 130.513 1.00 0.00 116 THR 3 C 1
ATOM 4886 O O . THR C 3 116 ? 41.426 13.187 130.689 1.00 0.00 116 THR 3 O 1
ATOM 4890 N N . GLY C 3 117 ? 39.605 11.858 131.016 1.00 0.00 117 GLY 3 N 1
ATOM 4891 C CA . GLY C 3 117 ? 40.403 10.900 131.896 1.00 0.00 117 GLY 3 CA 1
ATOM 4892 C C . GLY C 3 117 ? 41.511 10.157 131.019 1.00 0.00 117 GLY 3 C 1
ATOM 4893 O O . GLY C 3 117 ? 41.496 10.428 129.797 1.00 0.00 117 GLY 3 O 1
ATOM 4894 N N . ALA C 3 118 ? 42.266 9.413 131.670 1.00 0.00 118 ALA 3 N 1
ATOM 4895 C CA . ALA C 3 118 ? 43.337 8.652 130.886 1.00 0.00 118 ALA 3 CA 1
ATOM 4896 C C . ALA C 3 118 ? 42.867 7.597 129.791 1.00 0.00 118 ALA 3 C 1
ATOM 4897 O O . ALA C 3 118 ? 41.810 7.008 129.997 1.00 0.00 118 ALA 3 O 1
ATOM 4899 N N . ALA C 3 119 ? 43.674 7.546 128.797 1.00 0.00 119 ALA 3 N 1
ATOM 4900 C CA . ALA C 3 119 ? 43.323 6.500 127.722 1.00 0.00 119 ALA 3 CA 1
ATOM 4901 C C . ALA C 3 119 ? 42.989 5.038 128.277 1.00 0.00 119 ALA 3 C 1
ATOM 4902 O O . ALA C 3 119 ? 42.133 4.383 127.791 1.00 0.00 119 ALA 3 O 1
ATOM 4904 N N . MET C 3 120 ? 43.759 4.776 129.315 1.00 0.00 120 MET 3 N 1
ATOM 4905 C CA . MET C 3 120 ? 43.587 3.427 129.982 1.00 0.00 120 MET 3 CA 1
ATOM 4906 C C . MET C 3 120 ? 42.285 3.208 130.796 1.00 0.00 120 MET 3 C 1
ATOM 4907 O O . MET C 3 120 ? 42.039 2.095 131.226 1.00 0.00 120 MET 3 O 1
ATOM 4912 N N . VAL C 3 121 ? 41.614 4.302 130.923 1.00 0.00 121 VAL 3 N 1
ATOM 4913 C CA . VAL C 3 121 ? 40.302 4.210 131.655 1.00 0.00 121 VAL 3 CA 1
ATOM 4914 C C . VAL C 3 121 ? 39.022 3.830 130.817 1.00 0.00 121 VAL 3 C 1
ATOM 4915 O O . VAL C 3 121 ? 38.927 4.274 129.681 1.00 0.00 121 VAL 3 O 1
ATOM 4919 N N . LYS C 3 122 ? 38.255 3.093 131.459 1.00 0.00 122 LYS 3 N 1
ATOM 4920 C CA . LYS C 3 122 ? 36.964 2.676 130.813 1.00 0.00 122 LYS 3 CA 1
ATOM 4921 C C . LYS C 3 122 ? 35.688 2.869 131.668 1.00 0.00 122 LYS 3 C 1
ATOM 4922 O O . LYS C 3 122 ? 35.832 3.233 132.823 1.00 0.00 122 LYS 3 O 1
ATOM 4928 N N . GLY C 3 123 ? 34.664 2.558 131.019 1.00 0.00 123 GLY 3 N 1
ATOM 4929 C CA . GLY C 3 123 ? 33.366 2.681 131.750 1.00 0.00 123 GLY 3 CA 1
ATOM 4930 C C . GLY C 3 123 ? 32.153 3.184 130.915 1.00 0.00 123 GLY 3 C 1
ATOM 4931 O O . GLY C 3 123 ? 32.336 3.637 129.807 1.00 0.00 123 GLY 3 O 1
ATOM 4932 N N . LYS C 3 124 ? 31.088 3.020 131.572 1.00 0.00 124 LYS 3 N 1
ATOM 4933 C CA . LYS C 3 124 ? 29.817 3.447 130.922 1.00 0.00 124 LYS 3 CA 1
ATOM 4934 C C . LYS C 3 124 ? 28.841 4.336 131.737 1.00 0.00 124 LYS 3 C 1
ATOM 4935 O O . LYS C 3 124 ? 28.609 4.061 132.897 1.00 0.00 124 LYS 3 O 1
ATOM 4941 N N . PHE C 3 125 ? 28.415 5.267 131.035 1.00 0.00 125 PHE 3 N 1
ATOM 4942 C CA . PHE C 3 125 ? 27.342 6.187 131.610 1.00 0.00 125 PHE 3 CA 1
ATOM 4943 C C . PHE C 3 125 ? 25.872 6.163 131.045 1.00 0.00 125 PHE 3 C 1
ATOM 4944 O O . PHE C 3 125 ? 25.764 5.758 129.865 1.00 0.00 125 PHE 3 O 1
ATOM 4952 N N . LEU C 3 126 ? 25.017 6.505 131.846 1.00 0.00 126 LEU 3 N 1
ATOM 4953 C CA . LEU C 3 126 ? 23.586 6.572 131.370 1.00 0.00 126 LEU 3 CA 1
ATOM 4954 C C . LEU C 3 126 ? 22.962 8.008 131.402 1.00 0.00 126 LEU 3 C 1
ATOM 4955 O O . LEU C 3 126 ? 22.621 8.468 132.477 1.00 0.00 126 LEU 3 O 1
ATOM 4960 N N . ILE C 3 127 ? 22.994 8.564 130.246 1.00 0.00 127 ILE 3 N 1
ATOM 4961 C CA . ILE C 3 127 ? 22.383 9.949 130.137 1.00 0.00 127 ILE 3 CA 1
ATOM 4962 C C . ILE C 3 127 ? 20.850 9.955 129.771 1.00 0.00 127 ILE 3 C 1
ATOM 4963 O O . ILE C 3 127 ? 20.487 9.277 128.815 1.00 0.00 127 ILE 3 O 1
ATOM 4968 N N . ALA C 3 128 ? 20.169 10.635 130.585 1.00 0.00 128 ALA 3 N 1
ATOM 4969 C CA . ALA C 3 128 ? 18.668 10.688 130.376 1.00 0.00 128 ALA 3 CA 1
ATOM 4970 C C . ALA C 3 128 ? 17.867 12.041 130.425 1.00 0.00 128 ALA 3 C 1
ATOM 4971 O O . ALA C 3 128 ? 18.266 12.941 131.132 1.00 0.00 128 ALA 3 O 1
ATOM 4973 N N . TYR C 3 129 ? 16.844 12.011 129.658 1.00 0.00 129 TYR 3 N 1
ATOM 4974 C CA . TYR C 3 129 ? 15.919 13.174 129.661 1.00 0.00 129 TYR 3 CA 1
ATOM 4975 C C . TYR C 3 129 ? 14.470 12.848 130.210 1.00 0.00 129 TYR 3 C 1
ATOM 4976 O O . TYR C 3 129 ? 13.827 11.999 129.606 1.00 0.00 129 TYR 3 O 1
ATOM 4985 N N . THR C 3 130 ? 14.221 13.498 131.250 1.00 0.00 130 THR 3 N 1
ATOM 4986 C CA . THR C 3 130 ? 12.853 13.289 131.841 1.00 0.00 130 THR 3 CA 1
ATOM 4987 C C . THR C 3 130 ? 11.838 14.482 131.769 1.00 0.00 130 THR 3 C 1
ATOM 4988 O O . THR C 3 130 ? 12.082 15.505 132.369 1.00 0.00 130 THR 3 O 1
ATOM 4992 N N . PRO C 3 131 ? 10.914 14.217 130.983 1.00 0.00 131 PRO 3 N 1
ATOM 4993 C CA . PRO C 3 131 ? 9.736 15.200 130.874 1.00 0.00 131 PRO 3 CA 1
ATOM 4994 C C . PRO C 3 131 ? 8.901 15.414 132.208 1.00 0.00 131 PRO 3 C 1
ATOM 4995 O O . PRO C 3 131 ? 8.999 14.421 133.010 1.00 0.00 131 PRO 3 O 1
ATOM 4999 N N . PRO C 3 132 ? 8.326 16.466 132.319 1.00 0.00 132 PRO 3 N 1
ATOM 5000 C CA . PRO C 3 132 ? 7.490 16.664 133.593 1.00 0.00 132 PRO 3 CA 1
ATOM 5001 C C . PRO C 3 132 ? 6.216 15.737 133.783 1.00 0.00 132 PRO 3 C 1
ATOM 5002 O O . PRO C 3 132 ? 6.024 14.879 132.899 1.00 0.00 132 PRO 3 O 1
ATOM 5006 N N . GLY C 3 133 ? 5.528 16.002 134.787 1.00 0.00 133 GLY 3 N 1
ATOM 5007 C CA . GLY C 3 133 ? 4.261 15.188 135.043 1.00 0.00 133 GLY 3 CA 1
ATOM 5008 C C . GLY C 3 133 ? 4.345 14.191 136.259 1.00 0.00 133 GLY 3 C 1
ATOM 5009 O O . GLY C 3 133 ? 3.403 14.112 137.021 1.00 0.00 133 GLY 3 O 1
ATOM 5010 N N . ALA C 3 134 ? 5.451 13.569 136.281 1.00 0.00 134 ALA 3 N 1
ATOM 5011 C CA . ALA C 3 134 ? 5.717 12.593 137.446 1.00 0.00 134 ALA 3 CA 1
ATOM 5012 C C . ALA C 3 134 ? 6.883 12.987 138.451 1.00 0.00 134 ALA 3 C 1
ATOM 5013 O O . ALA C 3 134 ? 7.335 12.184 139.198 1.00 0.00 134 ALA 3 O 1
ATOM 5015 N N . GLY C 3 135 ? 7.202 14.247 138.274 1.00 0.00 135 GLY 3 N 1
ATOM 5016 C CA . GLY C 3 135 ? 8.353 14.780 139.105 1.00 0.00 135 GLY 3 CA 1
ATOM 5017 C C . GLY C 3 135 ? 9.769 14.315 138.561 1.00 0.00 135 GLY 3 C 1
ATOM 5018 O O . GLY C 3 135 ? 9.787 13.367 137.769 1.00 0.00 135 GLY 3 O 1
ATOM 5019 N N . LYS C 3 136 ? 10.698 15.003 138.987 1.00 0.00 136 LYS 3 N 1
ATOM 5020 C CA . LYS C 3 136 ? 12.126 14.651 138.577 1.00 0.00 136 LYS 3 CA 1
ATOM 5021 C C . LYS C 3 136 ? 12.659 13.283 139.143 1.00 0.00 136 LYS 3 C 1
ATOM 5022 O O . LYS C 3 136 ? 12.383 13.004 140.317 1.00 0.00 136 LYS 3 O 1
ATOM 5028 N N . PRO C 3 137 ? 13.288 12.576 138.286 1.00 0.00 137 PRO 3 N 1
ATOM 5029 C CA . PRO C 3 137 ? 13.806 11.196 138.723 1.00 0.00 137 PRO 3 CA 1
ATOM 5030 C C . PRO C 3 137 ? 14.772 11.133 139.974 1.00 0.00 137 PRO 3 C 1
ATOM 5031 O O . PRO C 3 137 ? 15.641 12.057 139.983 1.00 0.00 137 PRO 3 O 1
ATOM 5035 N N . THR C 3 138 ? 14.565 10.232 140.759 1.00 0.00 138 THR 3 N 1
ATOM 5036 C CA . THR C 3 138 ? 15.521 10.121 141.951 1.00 0.00 138 THR 3 CA 1
ATOM 5037 C C . THR C 3 138 ? 16.474 8.873 141.962 1.00 0.00 138 THR 3 C 1
ATOM 5038 O O . THR C 3 138 ? 17.239 8.702 142.864 1.00 0.00 138 THR 3 O 1
ATOM 5042 N N . THR C 3 139 ? 16.292 8.176 140.896 1.00 0.00 139 THR 3 N 1
ATOM 5043 C CA . THR C 3 139 ? 17.153 6.924 140.718 1.00 0.00 139 THR 3 CA 1
ATOM 5044 C C . THR C 3 139 ? 17.412 6.445 139.247 1.00 0.00 139 THR 3 C 1
ATOM 5045 O O . THR C 3 139 ? 16.497 6.579 138.440 1.00 0.00 139 THR 3 O 1
ATOM 5049 N N . ARG C 3 140 ? 18.638 6.027 139.087 1.00 0.00 140 ARG 3 N 1
ATOM 5050 C CA . ARG C 3 140 ? 18.928 5.544 137.669 1.00 0.00 140 ARG 3 CA 1
ATOM 5051 C C . ARG C 3 140 ? 17.720 4.713 137.041 1.00 0.00 140 ARG 3 C 1
ATOM 5052 O O . ARG C 3 140 ? 17.310 4.983 135.964 1.00 0.00 140 ARG 3 O 1
ATOM 5060 N N . ASP C 3 141 ? 17.296 3.855 137.936 1.00 0.00 141 ASP 3 N 1
ATOM 5061 C CA . ASP C 3 141 ? 16.100 3.011 137.508 1.00 0.00 141 ASP 3 CA 1
ATOM 5062 C C . ASP C 3 141 ? 14.871 3.806 136.940 1.00 0.00 141 ASP 3 C 1
ATOM 5063 O O . ASP C 3 141 ? 14.363 3.416 135.912 1.00 0.00 141 ASP 3 O 1
ATOM 5068 N N . GLN C 3 142 ? 14.583 4.810 137.693 1.00 0.00 142 GLN 3 N 1
ATOM 5069 C CA . GLN C 3 142 ? 13.454 5.706 137.173 1.00 0.00 142 GLN 3 CA 1
ATOM 5070 C C . GLN C 3 142 ? 13.815 6.467 135.833 1.00 0.00 142 GLN 3 C 1
ATOM 5071 O O . GLN C 3 142 ? 13.101 6.405 134.900 1.00 0.00 142 GLN 3 O 1
ATOM 5077 N N . ALA C 3 143 ? 14.973 7.083 136.031 1.00 0.00 143 ALA 3 N 1
ATOM 5078 C CA . ALA C 3 143 ? 15.501 7.797 134.772 1.00 0.00 143 ALA 3 CA 1
ATOM 5079 C C . ALA C 3 143 ? 15.467 6.895 133.458 1.00 0.00 143 ALA 3 C 1
ATOM 5080 O O . ALA C 3 143 ? 14.993 7.302 132.458 1.00 0.00 143 ALA 3 O 1
ATOM 5082 N N . MET C 3 144 ? 15.935 5.698 133.752 1.00 0.00 144 MET 3 N 1
ATOM 5083 C CA . MET C 3 144 ? 15.936 4.685 132.633 1.00 0.00 144 MET 3 CA 1
ATOM 5084 C C . MET C 3 144 ? 14.556 4.465 131.913 1.00 0.00 144 MET 3 C 1
ATOM 5085 O O . MET C 3 144 ? 14.533 3.987 130.794 1.00 0.00 144 MET 3 O 1
ATOM 5090 N N . GLN C 3 145 ? 13.549 4.853 132.635 1.00 0.00 145 GLN 3 N 1
ATOM 5091 C CA . GLN C 3 145 ? 12.131 4.754 132.042 1.00 0.00 145 GLN 3 CA 1
ATOM 5092 C C . GLN C 3 145 ? 11.719 5.900 131.026 1.00 0.00 145 GLN 3 C 1
ATOM 5093 O O . GLN C 3 145 ? 10.803 5.729 130.274 1.00 0.00 145 GLN 3 O 1
ATOM 5099 N N . ALA C 3 146 ? 12.451 6.933 131.228 1.00 0.00 146 ALA 3 N 1
ATOM 5100 C CA . ALA C 3 146 ? 12.256 8.114 130.256 1.00 0.00 146 ALA 3 CA 1
ATOM 5101 C C . ALA C 3 146 ? 13.200 8.048 128.971 1.00 0.00 146 ALA 3 C 1
ATOM 5102 O O . ALA C 3 146 ? 13.691 6.911 128.753 1.00 0.00 146 ALA 3 O 1
ATOM 5104 N N . THR C 3 147 ? 13.335 9.127 128.375 1.00 0.00 147 THR 3 N 1
ATOM 5105 C CA . THR C 3 147 ? 14.305 9.109 127.199 1.00 0.00 147 THR 3 CA 1
ATOM 5106 C C . THR C 3 147 ? 15.833 9.000 127.619 1.00 0.00 147 THR 3 C 1
ATOM 5107 O O . THR C 3 147 ? 16.254 9.864 128.391 1.00 0.00 147 THR 3 O 1
ATOM 5111 N N . TYR C 3 148 ? 16.409 7.966 127.168 1.00 0.00 148 TYR 3 N 1
ATOM 5112 C CA . TYR C 3 148 ? 17.832 7.789 127.511 1.00 0.00 148 TYR 3 CA 1
ATOM 5113 C C . TYR C 3 148 ? 18.785 7.098 126.491 1.00 0.00 148 TYR 3 C 1
ATOM 5114 O O . TYR C 3 148 ? 18.341 6.399 125.624 1.00 0.00 148 TYR 3 O 1
ATOM 5123 N N . ALA C 3 149 ? 19.956 7.396 126.776 1.00 0.00 149 ALA 3 N 1
ATOM 5124 C CA . ALA C 3 149 ? 21.073 6.780 125.956 1.00 0.00 149 ALA 3 CA 1
ATOM 5125 C C . ALA C 3 149 ? 22.358 6.342 126.763 1.00 0.00 149 ALA 3 C 1
ATOM 5126 O O . ALA C 3 149 ? 22.725 7.111 127.654 1.00 0.00 149 ALA 3 O 1
ATOM 5128 N N . ILE C 3 150 ? 22.762 5.227 126.405 1.00 0.00 150 ILE 3 N 1
ATOM 5129 C CA . ILE C 3 150 ? 24.023 4.757 127.084 1.00 0.00 150 ILE 3 CA 1
ATOM 5130 C C . ILE C 3 150 ? 25.348 5.256 126.403 1.00 0.00 150 ILE 3 C 1
ATOM 5131 O O . ILE C 3 150 ? 25.445 5.141 125.185 1.00 0.00 150 ILE 3 O 1
ATOM 5136 N N . TRP C 3 151 ? 26.125 5.825 127.220 1.00 0.00 151 TRP 3 N 1
ATOM 5137 C CA . TRP C 3 151 ? 27.464 6.323 126.695 1.00 0.00 151 TRP 3 CA 1
ATOM 5138 C C . TRP C 3 151 ? 28.692 5.448 127.090 1.00 0.00 151 TRP 3 C 1
ATOM 5139 O O . TRP C 3 151 ? 29.000 5.363 128.271 1.00 0.00 151 TRP 3 O 1
ATOM 5150 N N . ASP C 3 152 ? 29.180 4.832 126.084 1.00 0.00 152 ASP 3 N 1
ATOM 5151 C CA . ASP C 3 152 ? 30.383 3.937 126.323 1.00 0.00 152 ASP 3 CA 1
ATOM 5152 C C . ASP C 3 152 ? 31.791 4.574 126.020 1.00 0.00 152 ASP 3 C 1
ATOM 5153 O O . ASP C 3 152 ? 31.977 5.053 124.914 1.00 0.00 152 ASP 3 O 1
ATOM 5158 N N . LEU C 3 153 ? 32.556 4.537 127.056 1.00 0.00 153 LEU 3 N 1
ATOM 5159 C CA . LEU C 3 153 ? 33.957 5.051 126.844 1.00 0.00 153 LEU 3 CA 1
ATOM 5160 C C . LEU C 3 153 ? 34.798 4.125 125.883 1.00 0.00 153 LEU 3 C 1
ATOM 5161 O O . LEU C 3 153 ? 34.455 2.929 125.831 1.00 0.00 153 LEU 3 O 1
ATOM 5166 N N . GLY C 3 154 ? 35.659 4.710 125.275 1.00 0.00 154 GLY 3 N 1
ATOM 5167 C CA . GLY C 3 154 ? 36.535 3.954 124.296 1.00 0.00 154 GLY 3 CA 1
ATOM 5168 C C . GLY C 3 154 ? 37.407 4.918 123.413 1.00 0.00 154 GLY 3 C 1
ATOM 5169 O O . GLY C 3 154 ? 37.553 6.071 123.834 1.00 0.00 154 GLY 3 O 1
ATOM 5170 N N . LEU C 3 155 ? 37.835 4.370 122.377 1.00 0.00 155 LEU 3 N 1
ATOM 5171 C CA . LEU C 3 155 ? 38.657 5.220 121.434 1.00 0.00 155 LEU 3 CA 1
ATOM 5172 C C . LEU C 3 155 ? 38.100 6.673 121.195 1.00 0.00 155 LEU 3 C 1
ATOM 5173 O O . LEU C 3 155 ? 38.804 7.624 121.402 1.00 0.00 155 LEU 3 O 1
ATOM 5178 N N . ASN C 3 156 ? 36.851 6.618 120.763 1.00 0.00 156 ASN 3 N 1
ATOM 5179 C CA . ASN C 3 156 ? 36.176 7.966 120.601 1.00 0.00 156 ASN 3 CA 1
ATOM 5180 C C . ASN C 3 156 ? 35.872 8.770 121.918 1.00 0.00 156 ASN 3 C 1
ATOM 5181 O O . ASN C 3 156 ? 35.217 8.203 122.790 1.00 0.00 156 ASN 3 O 1
ATOM 5186 N N . SER C 3 157 ? 36.494 9.860 121.967 1.00 0.00 157 SER 3 N 1
ATOM 5187 C CA . SER C 3 157 ? 36.419 10.676 123.246 1.00 0.00 157 SER 3 CA 1
ATOM 5188 C C . SER C 3 157 ? 35.063 11.276 123.750 1.00 0.00 157 SER 3 C 1
ATOM 5189 O O . SER C 3 157 ? 34.901 11.385 124.958 1.00 0.00 157 SER 3 O 1
ATOM 5192 N N . SER C 3 158 ? 34.314 11.617 122.791 1.00 0.00 158 SER 3 N 1
ATOM 5193 C CA . SER C 3 158 ? 33.032 12.312 123.149 1.00 0.00 158 SER 3 CA 1
ATOM 5194 C C . SER C 3 158 ? 31.638 11.707 122.827 1.00 0.00 158 SER 3 C 1
ATOM 5195 O O . SER C 3 158 ? 31.537 10.699 122.185 1.00 0.00 158 SER 3 O 1
ATOM 5198 N N . PHE C 3 159 ? 30.760 12.434 123.323 1.00 0.00 159 PHE 3 N 1
ATOM 5199 C CA . PHE C 3 159 ? 29.296 12.080 123.097 1.00 0.00 159 PHE 3 CA 1
ATOM 5200 C C . PHE C 3 159 ? 28.180 13.171 123.040 1.00 0.00 159 PHE 3 C 1
ATOM 5201 O O . PHE C 3 159 ? 28.145 13.988 123.959 1.00 0.00 159 PHE 3 O 1
ATOM 5209 N N . VAL C 3 160 ? 27.545 13.129 121.952 1.00 0.00 160 VAL 3 N 1
ATOM 5210 C CA . VAL C 3 160 ? 26.436 14.131 121.798 1.00 0.00 160 VAL 3 CA 1
ATOM 5211 C C . VAL C 3 160 ? 24.997 13.643 122.170 1.00 0.00 160 VAL 3 C 1
ATOM 5212 O O . VAL C 3 160 ? 24.464 12.817 121.465 1.00 0.00 160 VAL 3 O 1
ATOM 5216 N N . PHE C 3 161 ? 24.666 14.135 123.270 1.00 0.00 161 PHE 3 N 1
ATOM 5217 C CA . PHE C 3 161 ? 23.252 13.814 123.743 1.00 0.00 161 PHE 3 CA 1
ATOM 5218 C C . PHE C 3 161 ? 22.095 14.841 123.519 1.00 0.00 161 PHE 3 C 1
ATOM 5219 O O . PHE C 3 161 ? 22.310 16.003 123.876 1.00 0.00 161 PHE 3 O 1
ATOM 5227 N N . THR C 3 162 ? 21.164 14.352 122.841 1.00 0.00 162 THR 3 N 1
ATOM 5228 C CA . THR C 3 162 ? 20.023 15.275 122.525 1.00 0.00 162 THR 3 CA 1
ATOM 5229 C C . THR C 3 162 ? 18.753 15.241 123.439 1.00 0.00 162 THR 3 C 1
ATOM 5230 O O . THR C 3 162 ? 18.086 14.228 123.462 1.00 0.00 162 THR 3 O 1
ATOM 5234 N N . ALA C 3 163 ? 18.643 16.336 124.090 1.00 0.00 163 ALA 3 N 1
ATOM 5235 C CA . ALA C 3 163 ? 17.341 16.493 124.890 1.00 0.00 163 ALA 3 CA 1
ATOM 5236 C C . ALA C 3 163 ? 16.108 16.860 123.933 1.00 0.00 163 ALA 3 C 1
ATOM 5237 O O . ALA C 3 163 ? 16.122 17.986 123.446 1.00 0.00 163 ALA 3 O 1
ATOM 5239 N N . PRO C 3 164 ? 15.406 15.851 123.686 1.00 0.00 164 PRO 3 N 1
ATOM 5240 C CA . PRO C 3 164 ? 14.251 16.081 122.715 1.00 0.00 164 PRO 3 CA 1
ATOM 5241 C C . PRO C 3 164 ? 13.202 17.209 123.057 1.00 0.00 164 PRO 3 C 1
ATOM 5242 O O . PRO C 3 164 ? 12.872 17.275 124.252 1.00 0.00 164 PRO 3 O 1
ATOM 5246 N N . PHE C 3 165 ? 12.869 17.866 122.054 1.00 0.00 165 PHE 3 N 1
ATOM 5247 C CA . PHE C 3 165 ? 11.729 18.852 122.311 1.00 0.00 165 PHE 3 CA 1
ATOM 5248 C C . PHE C 3 165 ? 10.248 18.305 122.412 1.00 0.00 165 PHE 3 C 1
ATOM 5249 O O . PHE C 3 165 ? 9.570 18.214 121.429 1.00 0.00 165 PHE 3 O 1
ATOM 5257 N N . ILE C 3 166 ? 10.043 17.818 123.590 1.00 0.00 166 ILE 3 N 1
ATOM 5258 C CA . ILE C 3 166 ? 8.670 17.225 123.890 1.00 0.00 166 ILE 3 CA 1
ATOM 5259 C C . ILE C 3 166 ? 7.741 18.180 124.718 1.00 0.00 166 ILE 3 C 1
ATOM 5260 O O . ILE C 3 166 ? 8.041 18.395 125.883 1.00 0.00 166 ILE 3 O 1
ATOM 5265 N N . SER C 3 167 ? 6.823 18.660 123.997 1.00 0.00 167 SER 3 N 1
ATOM 5266 C CA . SER C 3 167 ? 5.933 19.694 124.657 1.00 0.00 167 SER 3 CA 1
ATOM 5267 C C . SER C 3 167 ? 4.452 19.886 124.205 1.00 0.00 167 SER 3 C 1
ATOM 5268 O O . SER C 3 167 ? 4.152 19.689 123.047 1.00 0.00 167 SER 3 O 1
ATOM 5271 N N . PRO C 3 168 ? 3.721 20.250 125.200 1.00 0.00 168 PRO 3 N 1
ATOM 5272 C CA . PRO C 3 168 ? 2.251 20.586 124.881 1.00 0.00 168 PRO 3 CA 1
ATOM 5273 C C . PRO C 3 168 ? 2.008 21.746 123.826 1.00 0.00 168 PRO 3 C 1
ATOM 5274 O O . PRO C 3 168 ? 1.188 21.675 122.997 1.00 0.00 168 PRO 3 O 1
ATOM 5278 N N . THR C 3 169 ? 2.883 22.692 124.079 1.00 0.00 169 THR 3 N 1
ATOM 5279 C CA . THR C 3 169 ? 2.852 23.912 123.167 1.00 0.00 169 THR 3 CA 1
ATOM 5280 C C . THR C 3 169 ? 3.963 24.017 122.058 1.00 0.00 169 THR 3 C 1
ATOM 5281 O O . THR C 3 169 ? 5.068 23.550 122.299 1.00 0.00 169 THR 3 O 1
ATOM 5285 N N . HIS C 3 170 ? 3.516 24.568 120.986 1.00 0.00 170 HIS 3 N 1
ATOM 5286 C CA . HIS C 3 170 ? 4.523 24.740 119.844 1.00 0.00 170 HIS 3 CA 1
ATOM 5287 C C . HIS C 3 170 ? 5.831 25.530 120.220 1.00 0.00 170 HIS 3 C 1
ATOM 5288 O O . HIS C 3 170 ? 6.858 25.322 119.644 1.00 0.00 170 HIS 3 O 1
ATOM 5295 N N . TYR C 3 171 ? 5.615 26.334 121.214 1.00 0.00 171 TYR 3 N 1
ATOM 5296 C CA . TYR C 3 171 ? 6.746 27.117 121.776 1.00 0.00 171 TYR 3 CA 1
ATOM 5297 C C . TYR C 3 171 ? 6.853 27.118 123.360 1.00 0.00 171 TYR 3 C 1
ATOM 5298 O O . TYR C 3 171 ? 5.853 26.848 123.998 1.00 0.00 171 TYR 3 O 1
ATOM 5307 N N . ARG C 3 172 ? 7.976 27.489 123.718 1.00 0.00 172 ARG 3 N 1
ATOM 5308 C CA . ARG C 3 172 ? 8.222 27.638 125.210 1.00 0.00 172 ARG 3 CA 1
ATOM 5309 C C . ARG C 3 172 ? 8.924 28.971 125.651 1.00 0.00 172 ARG 3 C 1
ATOM 5310 O O . ARG C 3 172 ? 9.819 29.389 124.922 1.00 0.00 172 ARG 3 O 1
ATOM 5318 N N . GLN C 3 173 ? 8.380 29.457 126.686 1.00 0.00 173 GLN 3 N 1
ATOM 5319 C CA . GLN C 3 173 ? 9.041 30.734 127.198 1.00 0.00 173 GLN 3 CA 1
ATOM 5320 C C . GLN C 3 173 ? 10.562 30.553 127.597 1.00 0.00 173 GLN 3 C 1
ATOM 5321 O O . GLN C 3 173 ? 10.845 29.508 128.198 1.00 0.00 173 GLN 3 O 1
ATOM 5327 N N . THR C 3 174 ? 11.303 31.479 127.168 1.00 0.00 174 THR 3 N 1
ATOM 5328 C CA . THR C 3 174 ? 12.777 31.365 127.510 1.00 0.00 174 THR 3 CA 1
ATOM 5329 C C . THR C 3 174 ? 13.229 31.722 128.987 1.00 0.00 174 THR 3 C 1
ATOM 5330 O O . THR C 3 174 ? 14.372 31.452 129.312 1.00 0.00 174 THR 3 O 1
ATOM 5334 N N . SER C 3 175 ? 12.306 32.308 129.667 1.00 0.00 175 SER 3 N 1
ATOM 5335 C CA . SER C 3 175 ? 12.667 32.812 131.051 1.00 0.00 175 SER 3 CA 1
ATOM 5336 C C . SER C 3 175 ? 11.833 32.471 132.335 1.00 0.00 175 SER 3 C 1
ATOM 5337 O O . SER C 3 175 ? 10.622 32.578 132.282 1.00 0.00 175 SER 3 O 1
ATOM 5340 N N . TYR C 3 176 ? 12.601 32.216 133.372 0.22 0.00 176 TYR 3 N 1
ATOM 5341 C CA . TYR C 3 176 ? 11.884 32.059 134.689 0.22 0.00 176 TYR 3 CA 1
ATOM 5342 C C . TYR C 3 176 ? 11.310 33.451 135.224 0.22 0.00 176 TYR 3 C 1
ATOM 5343 O O . TYR C 3 176 ? 11.902 34.030 136.103 0.22 0.00 176 TYR 3 O 1
ATOM 5352 N N . THR C 3 177 ? 10.296 33.843 134.523 0.22 0.00 177 THR 3 N 1
ATOM 5353 C CA . THR C 3 177 ? 9.667 35.194 134.882 0.22 0.00 177 THR 3 CA 1
ATOM 5354 C C . THR C 3 177 ? 8.689 35.261 136.113 0.22 0.00 177 THR 3 C 1
ATOM 5355 O O . THR C 3 177 ? 8.602 36.293 136.746 0.22 0.00 177 THR 3 O 1
ATOM 5359 N N . SER C 3 178 ? 8.092 34.137 136.306 0.22 0.00 178 SER 3 N 1
ATOM 5360 C CA . SER C 3 178 ? 7.115 34.044 137.479 0.22 0.00 178 SER 3 CA 1
ATOM 5361 C C . SER C 3 178 ? 7.103 32.735 138.370 0.22 0.00 178 SER 3 C 1
ATOM 5362 O O . SER C 3 178 ? 7.134 32.858 139.587 0.22 0.00 178 SER 3 O 1
ATOM 5365 N N . ALA C 3 179 ? 7.077 31.647 137.679 0.22 0.00 179 ALA 3 N 1
ATOM 5366 C CA . ALA C 3 179 ? 7.076 30.302 138.422 0.22 0.00 179 ALA 3 CA 1
ATOM 5367 C C . ALA C 3 179 ? 6.980 28.923 137.639 0.22 0.00 179 ALA 3 C 1
ATOM 5368 O O . ALA C 3 179 ? 8.029 28.292 137.426 0.22 0.00 179 ALA 3 O 1
ATOM 5370 N N . ALA C 3 182 ? 4.410 27.666 136.122 0.22 0.00 182 ALA 3 N 1
ATOM 5371 C CA . ALA C 3 182 ? 5.342 26.424 135.643 0.22 0.00 182 ALA 3 CA 1
ATOM 5372 C C . ALA C 3 182 ? 6.895 26.663 135.484 0.22 0.00 182 ALA 3 C 1
ATOM 5373 O O . ALA C 3 182 ? 7.294 27.253 134.488 0.22 0.00 182 ALA 3 O 1
ATOM 5375 N N . SER C 3 183 ? 7.588 26.210 136.496 0.22 0.00 183 SER 3 N 1
ATOM 5376 C CA . SER C 3 183 ? 9.101 26.428 136.447 0.22 0.00 183 SER 3 CA 1
ATOM 5377 C C . SER C 3 183 ? 9.916 25.801 135.241 0.22 0.00 183 SER 3 C 1
ATOM 5378 O O . SER C 3 183 ? 10.562 26.554 134.534 0.22 0.00 183 SER 3 O 1
ATOM 5381 N N . VAL C 3 184 ? 9.755 24.514 135.147 0.22 0.00 184 VAL 3 N 1
ATOM 5382 C CA . VAL C 3 184 ? 10.499 23.831 134.051 0.22 0.00 184 VAL 3 CA 1
ATOM 5383 C C . VAL C 3 184 ? 9.833 22.901 132.985 0.22 0.00 184 VAL 3 C 1
ATOM 5384 O O . VAL C 3 184 ? 8.723 22.509 133.075 0.22 0.00 184 VAL 3 O 1
ATOM 5388 N N . ASP C 3 185 ? 10.717 22.608 132.114 1.00 0.00 185 ASP 3 N 1
ATOM 5389 C CA . ASP C 3 185 ? 10.396 21.635 130.975 1.00 0.00 185 ASP 3 CA 1
ATOM 5390 C C . ASP C 3 185 ? 11.176 20.261 131.068 1.00 0.00 185 ASP 3 C 1
ATOM 5391 O O . ASP C 3 185 ? 11.688 19.820 130.059 1.00 0.00 185 ASP 3 O 1
ATOM 5396 N N . GLY C 3 186 ? 11.237 19.812 132.274 1.00 0.00 186 GLY 3 N 1
ATOM 5397 C CA . GLY C 3 186 ? 11.980 18.512 132.503 1.00 0.00 186 GLY 3 CA 1
ATOM 5398 C C . GLY C 3 186 ? 13.531 18.626 132.779 1.00 0.00 186 GLY 3 C 1
ATOM 5399 O O . GLY C 3 186 ? 14.084 19.703 132.670 1.00 0.00 186 GLY 3 O 1
ATOM 5400 N N . TRP C 3 187 ? 14.043 17.501 133.105 1.00 0.00 187 TRP 3 N 1
ATOM 5401 C CA . TRP C 3 187 ? 15.504 17.423 133.437 1.00 0.00 187 TRP 3 CA 1
ATOM 5402 C C . TRP C 3 187 ? 16.426 16.464 132.631 1.00 0.00 187 TRP 3 C 1
ATOM 5403 O O . TRP C 3 187 ? 15.978 15.381 132.281 1.00 0.00 187 TRP 3 O 1
ATOM 5414 N N . VAL C 3 188 ? 17.597 16.930 132.506 1.00 0.00 188 VAL 3 N 1
ATOM 5415 C CA . VAL C 3 188 ? 18.660 16.009 131.944 1.00 0.00 188 VAL 3 CA 1
ATOM 5416 C C . VAL C 3 188 ? 19.609 15.433 133.086 1.00 0.00 188 VAL 3 C 1
ATOM 5417 O O . VAL C 3 188 ? 20.236 16.268 133.742 1.00 0.00 188 VAL 3 O 1
ATOM 5421 N N . THR C 3 189 ? 19.459 14.200 133.251 1.00 0.00 189 THR 3 N 1
ATOM 5422 C CA . THR C 3 189 ? 20.315 13.570 134.330 1.00 0.00 189 THR 3 CA 1
ATOM 5423 C C . THR C 3 189 ? 21.403 12.537 133.884 1.00 0.00 189 THR 3 C 1
ATOM 5424 O O . THR C 3 189 ? 21.116 11.714 133.034 1.00 0.00 189 THR 3 O 1
ATOM 5428 N N . VAL C 3 190 ? 22.515 12.773 134.450 1.00 0.00 190 VAL 3 N 1
ATOM 5429 C CA . VAL C 3 190 ? 23.663 11.833 134.137 1.00 0.00 190 VAL 3 CA 1
ATOM 5430 C C . VAL C 3 190 ? 24.067 10.812 135.263 1.00 0.00 190 VAL 3 C 1
ATOM 5431 O O . VAL C 3 190 ? 24.337 11.246 136.373 1.00 0.00 190 VAL 3 O 1
ATOM 5435 N N . TRP C 3 191 ? 23.981 9.619 134.875 1.00 0.00 191 TRP 3 N 1
ATOM 5436 C CA . TRP C 3 191 ? 24.313 8.510 135.846 1.00 0.00 191 TRP 3 CA 1
ATOM 5437 C C . TRP C 3 191 ? 25.431 7.505 135.422 1.00 0.00 191 TRP 3 C 1
ATOM 5438 O O . TRP C 3 191 ? 25.571 7.298 134.215 1.00 0.00 191 TRP 3 O 1
ATOM 5449 N N . GLN C 3 192 ? 26.044 6.977 136.429 1.00 0.00 192 GLN 3 N 1
ATOM 5450 C CA . GLN C 3 192 ? 27.000 5.856 136.087 1.00 0.00 192 GLN 3 CA 1
ATOM 5451 C C . GLN C 3 192 ? 26.233 4.471 135.792 1.00 0.00 192 GLN 3 C 1
ATOM 5452 O O . GLN C 3 192 ? 25.463 4.121 136.710 1.00 0.00 192 GLN 3 O 1
ATOM 5458 N N . LEU C 3 193 ? 26.497 3.984 134.695 1.00 0.00 193 LEU 3 N 1
ATOM 5459 C CA . LEU C 3 193 ? 25.896 2.604 134.451 1.00 0.00 193 LEU 3 CA 1
ATOM 5460 C C . LEU C 3 193 ? 26.824 1.500 135.101 1.00 0.00 193 LEU 3 C 1
ATOM 5461 O O . LEU C 3 193 ? 26.427 0.791 135.969 1.00 0.00 193 LEU 3 O 1
ATOM 5466 N N . THR C 3 194 ? 28.006 1.639 134.653 1.00 0.00 194 THR 3 N 1
ATOM 5467 C CA . THR C 3 194 ? 29.147 0.807 135.261 1.00 0.00 194 THR 3 CA 1
ATOM 5468 C C . THR C 3 194 ? 30.325 1.734 135.799 1.00 0.00 194 THR 3 C 1
ATOM 5469 O O . THR C 3 194 ? 30.395 2.862 135.247 1.00 0.00 194 THR 3 O 1
ATOM 5473 N N . PRO C 3 195 ? 30.960 1.257 136.752 1.00 0.00 195 PRO 3 N 1
ATOM 5474 C CA . PRO C 3 195 ? 32.077 2.140 137.324 1.00 0.00 195 PRO 3 CA 1
ATOM 5475 C C . PRO C 3 195 ? 33.277 2.508 136.362 1.00 0.00 195 PRO 3 C 1
ATOM 5476 O O . PRO C 3 195 ? 33.537 1.600 135.529 1.00 0.00 195 PRO 3 O 1
ATOM 5480 N N . LEU C 3 196 ? 33.788 3.656 136.566 1.00 0.00 196 LEU 3 N 1
ATOM 5481 C CA . LEU C 3 196 ? 35.030 3.858 135.750 1.00 0.00 196 LEU 3 CA 1
ATOM 5482 C C . LEU C 3 196 ? 36.111 2.769 136.208 1.00 0.00 196 LEU 3 C 1
ATOM 5483 O O . LEU C 3 196 ? 36.336 2.729 137.435 1.00 0.00 196 LEU 3 O 1
ATOM 5488 N N . THR C 3 197 ? 36.447 2.012 135.315 1.00 0.00 197 THR 3 N 1
ATOM 5489 C CA . THR C 3 197 ? 37.493 0.940 135.639 1.00 0.00 197 THR 3 CA 1
ATOM 5490 C C . THR C 3 197 ? 38.911 1.203 134.996 1.00 0.00 197 THR 3 C 1
ATOM 5491 O O . THR C 3 197 ? 38.923 1.855 133.937 1.00 0.00 197 THR 3 O 1
ATOM 5495 N N . TYR C 3 198 ? 39.873 0.795 135.670 1.00 0.00 198 TYR 3 N 1
ATOM 5496 C CA . TYR C 3 198 ? 41.274 1.035 135.182 1.00 0.00 198 TYR 3 CA 1
ATOM 5497 C C . TYR C 3 198 ? 42.415 0.229 135.900 1.00 0.00 198 TYR 3 C 1
ATOM 5498 O O . TYR C 3 198 ? 42.114 -0.498 136.831 1.00 0.00 198 TYR 3 O 1
ATOM 5507 N N . PRO C 3 199 ? 43.549 0.500 135.396 1.00 0.00 199 PRO 3 N 1
ATOM 5508 C CA . PRO C 3 199 ? 44.757 -0.232 136.000 1.00 0.00 199 PRO 3 CA 1
ATOM 5509 C C . PRO C 3 199 ? 45.553 0.509 137.141 1.00 0.00 199 PRO 3 C 1
ATOM 5510 O O . PRO C 3 199 ? 45.317 1.756 137.164 1.00 0.00 199 PRO 3 O 1
ATOM 5514 N N . SER C 3 200 ? 46.322 -0.211 137.790 1.00 0.00 200 SER 3 N 1
ATOM 5515 C CA . SER C 3 200 ? 47.209 0.584 138.746 1.00 0.00 200 SER 3 CA 1
ATOM 5516 C C . SER C 3 200 ? 48.064 1.696 137.943 1.00 0.00 200 SER 3 C 1
ATOM 5517 O O . SER C 3 200 ? 48.219 1.455 136.719 1.00 0.00 200 SER 3 O 1
ATOM 5520 N N . GLY C 3 201 ? 48.442 2.656 138.611 1.00 0.00 201 GLY 3 N 1
ATOM 5521 C CA . GLY C 3 201 ? 49.286 3.739 137.938 1.00 0.00 201 GLY 3 CA 1
ATOM 5522 C C . GLY C 3 201 ? 48.481 4.828 137.132 1.00 0.00 201 GLY 3 C 1
ATOM 5523 O O . GLY C 3 201 ? 49.087 5.632 136.451 1.00 0.00 201 GLY 3 O 1
ATOM 5524 N N . THR C 3 202 ? 47.247 4.718 137.311 1.00 0.00 202 THR 3 N 1
ATOM 5525 C CA . THR C 3 202 ? 46.293 5.687 136.620 1.00 0.00 202 THR 3 CA 1
ATOM 5526 C C . THR C 3 202 ? 45.437 6.621 137.557 1.00 0.00 202 THR 3 C 1
ATOM 5527 O O . THR C 3 202 ? 44.814 6.054 138.463 1.00 0.00 202 THR 3 O 1
ATOM 5531 N N . PRO C 3 203 ? 45.525 7.850 137.238 1.00 0.00 203 PRO 3 N 1
ATOM 5532 C CA . PRO C 3 203 ? 44.604 8.777 138.051 1.00 0.00 203 PRO 3 CA 1
ATOM 5533 C C . PRO C 3 203 ? 43.101 8.289 138.227 1.00 0.00 203 PRO 3 C 1
ATOM 5534 O O . PRO C 3 203 ? 42.410 8.129 137.247 1.00 0.00 203 PRO 3 O 1
ATOM 5538 N N . VAL C 3 204 ? 42.868 7.937 139.451 1.00 0.00 204 VAL 3 N 1
ATOM 5539 C CA . VAL C 3 204 ? 41.502 7.341 139.782 1.00 0.00 204 VAL 3 CA 1
ATOM 5540 C C . VAL C 3 204 ? 40.220 8.211 139.572 1.00 0.00 204 VAL 3 C 1
ATOM 5541 O O . VAL C 3 204 ? 39.143 7.659 139.504 1.00 0.00 204 VAL 3 O 1
ATOM 5545 N N . ASN C 3 205 ? 40.505 9.455 139.529 1.00 0.00 205 ASN 3 N 1
ATOM 5546 C CA . ASN C 3 205 ? 39.385 10.403 139.242 1.00 0.00 205 ASN 3 CA 1
ATOM 5547 C C . ASN C 3 205 ? 39.384 11.187 137.877 1.00 0.00 205 ASN 3 C 1
ATOM 5548 O O . ASN C 3 205 ? 40.151 12.125 137.771 1.00 0.00 205 ASN 3 O 1
ATOM 5553 N N . SER C 3 206 ? 38.605 10.637 137.056 1.00 0.00 206 SER 3 N 1
ATOM 5554 C CA . SER C 3 206 ? 38.523 11.307 135.699 1.00 0.00 206 SER 3 CA 1
ATOM 5555 C C . SER C 3 206 ? 37.509 12.497 135.535 1.00 0.00 206 SER 3 C 1
ATOM 5556 O O . SER C 3 206 ? 36.438 12.436 136.114 1.00 0.00 206 SER 3 O 1
ATOM 5559 N N . ASP C 3 207 ? 38.003 13.424 134.841 1.00 0.00 207 ASP 3 N 1
ATOM 5560 C CA . ASP C 3 207 ? 37.133 14.635 134.552 1.00 0.00 207 ASP 3 CA 1
ATOM 5561 C C . ASP C 3 207 ? 36.401 14.611 133.150 1.00 0.00 207 ASP 3 C 1
ATOM 5562 O O . ASP C 3 207 ? 37.082 14.358 132.160 1.00 0.00 207 ASP 3 O 1
ATOM 5567 N N . ILE C 3 208 ? 35.169 14.832 133.242 1.00 0.00 208 ILE 3 N 1
ATOM 5568 C CA . ILE C 3 208 ? 34.355 14.903 131.963 1.00 0.00 208 ILE 3 CA 1
ATOM 5569 C C . ILE C 3 208 ? 33.849 16.350 131.591 1.00 0.00 208 ILE 3 C 1
ATOM 5570 O O . ILE C 3 208 ? 33.001 16.852 132.318 1.00 0.00 208 ILE 3 O 1
ATOM 5575 N N . LEU C 3 209 ? 34.483 16.841 130.574 1.00 0.00 209 LEU 3 N 1
ATOM 5576 C CA . LEU C 3 209 ? 34.023 18.208 130.142 1.00 0.00 209 LEU 3 CA 1
ATOM 5577 C C . LEU C 3 209 ? 32.495 18.262 129.748 1.00 0.00 209 LEU 3 C 1
ATOM 5578 O O . LEU C 3 209 ? 32.064 17.346 129.044 1.00 0.00 209 LEU 3 O 1
ATOM 5583 N N . THR C 3 210 ? 31.907 19.232 130.256 1.00 0.00 210 THR 3 N 1
ATOM 5584 C CA . THR C 3 210 ? 30.431 19.411 129.941 1.00 0.00 210 THR 3 CA 1
ATOM 5585 C C . THR C 3 210 ? 30.007 20.720 129.176 1.00 0.00 210 THR 3 C 1
ATOM 5586 O O . THR C 3 210 ? 30.026 21.776 129.784 1.00 0.00 210 THR 3 O 1
ATOM 5590 N N . LEU C 3 211 ? 29.734 20.496 127.959 1.00 0.00 211 LEU 3 N 1
ATOM 5591 C CA . LEU C 3 211 ? 29.249 21.644 127.117 1.00 0.00 211 LEU 3 CA 1
ATOM 5592 C C . LEU C 3 211 ? 27.760 21.515 126.628 1.00 0.00 211 LEU 3 C 1
ATOM 5593 O O . LEU C 3 211 ? 27.286 20.379 126.548 1.00 0.00 211 LEU 3 O 1
ATOM 5598 N N . VAL C 3 212 ? 27.231 22.606 126.404 1.00 0.00 212 VAL 3 N 1
ATOM 5599 C CA . VAL C 3 212 ? 25.816 22.643 125.860 1.00 0.00 212 VAL 3 CA 1
ATOM 5600 C C . VAL C 3 212 ? 25.599 23.571 124.602 1.00 0.00 212 VAL 3 C 1
ATOM 5601 O O . VAL C 3 212 ? 26.383 24.522 124.470 1.00 0.00 212 VAL 3 O 1
ATOM 5605 N N . SER C 3 213 ? 24.690 23.201 123.880 1.00 0.00 213 SER 3 N 1
ATOM 5606 C CA . SER C 3 213 ? 24.362 24.004 122.623 1.00 0.00 213 SER 3 CA 1
ATOM 5607 C C . SER C 3 213 ? 22.935 23.747 122.002 1.00 0.00 213 SER 3 C 1
ATOM 5608 O O . SER C 3 213 ? 22.375 22.700 122.348 1.00 0.00 213 SER 3 O 1
ATOM 5611 N N . ALA C 3 214 ? 22.554 24.697 121.257 1.00 0.00 214 ALA 3 N 1
ATOM 5612 C CA . ALA C 3 214 ? 21.233 24.432 120.530 1.00 0.00 214 ALA 3 CA 1
ATOM 5613 C C . ALA C 3 214 ? 21.344 23.287 119.412 1.00 0.00 214 ALA 3 C 1
ATOM 5614 O O . ALA C 3 214 ? 22.360 23.349 118.694 1.00 0.00 214 ALA 3 O 1
ATOM 5616 N N . GLY C 3 215 ? 20.454 22.424 119.487 1.00 0.00 215 GLY 3 N 1
ATOM 5617 C CA . GLY C 3 215 ? 20.473 21.333 118.433 1.00 0.00 215 GLY 3 CA 1
ATOM 5618 C C . GLY C 3 215 ? 19.997 21.869 117.013 1.00 0.00 215 GLY 3 C 1
ATOM 5619 O O . GLY C 3 215 ? 19.673 23.067 116.941 1.00 0.00 215 GLY 3 O 1
ATOM 5620 N N . ASP C 3 216 ? 19.992 21.047 116.142 1.00 0.00 216 ASP 3 N 1
ATOM 5621 C CA . ASP C 3 216 ? 19.537 21.343 114.705 1.00 0.00 216 ASP 3 CA 1
ATOM 5622 C C . ASP C 3 216 ? 18.094 21.942 114.479 1.00 0.00 216 ASP 3 C 1
ATOM 5623 O O . ASP C 3 216 ? 17.923 22.892 113.738 1.00 0.00 216 ASP 3 O 1
ATOM 5628 N N . ASP C 3 217 ? 17.184 21.278 115.095 1.00 0.00 217 ASP 3 N 1
ATOM 5629 C CA . ASP C 3 217 ? 15.709 21.704 115.061 1.00 0.00 217 ASP 3 CA 1
ATOM 5630 C C . ASP C 3 217 ? 15.425 23.174 115.597 1.00 0.00 217 ASP 3 C 1
ATOM 5631 O O . ASP C 3 217 ? 14.438 23.752 115.307 1.00 0.00 217 ASP 3 O 1
ATOM 5636 N N . PHE C 3 218 ? 16.290 23.422 116.513 1.00 0.00 218 PHE 3 N 1
ATOM 5637 C CA . PHE C 3 218 ? 16.149 24.714 117.313 1.00 0.00 218 PHE 3 CA 1
ATOM 5638 C C . PHE C 3 218 ? 16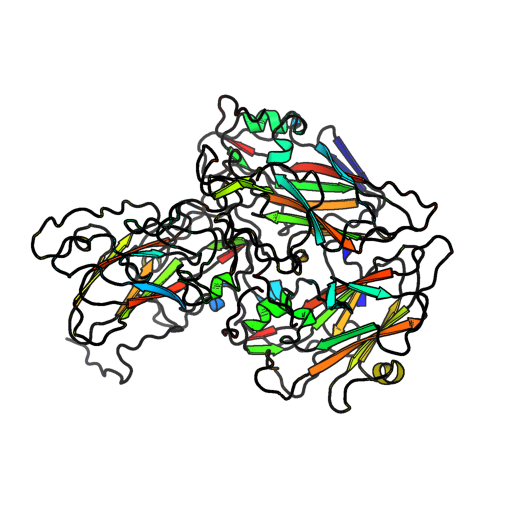.021 26.169 116.814 1.00 0.00 218 PHE 3 C 1
ATOM 5639 O O . PHE C 3 218 ? 16.780 26.595 115.971 1.00 0.00 218 PHE 3 O 1
ATOM 5647 N N . THR C 3 219 ? 15.047 26.766 117.396 1.00 0.00 219 THR 3 N 1
ATOM 5648 C CA . THR C 3 219 ? 14.805 28.222 117.056 1.00 0.00 219 THR 3 CA 1
ATOM 5649 C C . THR C 3 219 ? 14.388 29.191 118.223 1.00 0.00 219 THR 3 C 1
ATOM 5650 O O . THR C 3 219 ? 13.898 28.713 119.237 1.00 0.00 219 THR 3 O 1
ATOM 5654 N N . LEU C 3 220 ? 14.657 30.383 117.971 1.00 0.00 220 LEU 3 N 1
ATOM 5655 C CA . LEU C 3 220 ? 14.260 31.472 118.944 1.00 0.00 220 LEU 3 CA 1
ATOM 5656 C C . LEU C 3 220 ? 13.391 32.604 118.272 1.00 0.00 220 LEU 3 C 1
ATOM 5657 O O . LEU C 3 220 ? 13.555 32.759 117.048 1.00 0.00 220 LEU 3 O 1
ATOM 5662 N N . ARG C 3 221 ? 12.641 33.198 119.064 1.00 0.00 221 ARG 3 N 1
ATOM 5663 C CA . ARG C 3 221 ? 11.791 34.329 118.505 1.00 0.00 221 ARG 3 CA 1
ATOM 5664 C C . ARG C 3 221 ? 11.356 35.494 119.466 1.00 0.00 221 ARG 3 C 1
ATOM 5665 O O . ARG C 3 221 ? 11.584 35.383 120.659 1.00 0.00 221 ARG 3 O 1
ATOM 5673 N N . MET C 3 222 ? 10.824 36.475 118.828 1.00 0.00 222 MET 3 N 1
ATOM 5674 C CA . MET C 3 222 ? 10.417 37.691 119.625 1.00 0.00 222 MET 3 CA 1
ATOM 5675 C C . MET C 3 222 ? 11.576 38.364 120.436 1.00 0.00 222 MET 3 C 1
ATOM 5676 O O . MET C 3 222 ? 11.738 38.040 121.602 1.00 0.00 222 MET 3 O 1
ATOM 5681 N N . PRO C 3 223 ? 12.252 39.168 119.703 1.00 0.00 223 PRO 3 N 1
ATOM 5682 C CA . PRO C 3 223 ? 13.408 39.910 120.387 1.00 0.00 223 PRO 3 CA 1
ATOM 5683 C C . PRO C 3 223 ? 13.044 40.876 121.586 1.00 0.00 223 PRO 3 C 1
ATOM 5684 O O . PRO C 3 223 ? 12.177 41.730 121.357 1.00 0.00 223 PRO 3 O 1
ATOM 5688 N N . ILE C 3 224 ? 13.645 40.611 122.613 1.00 0.00 224 ILE 3 N 1
ATOM 5689 C CA . ILE C 3 224 ? 13.354 41.432 123.852 1.00 0.00 224 ILE 3 CA 1
ATOM 5690 C C . ILE C 3 224 ? 14.594 41.803 124.734 1.00 0.00 224 ILE 3 C 1
ATOM 5691 O O . ILE C 3 224 ? 15.692 41.392 124.390 1.00 0.00 224 ILE 3 O 1
ATOM 5696 N N . SER C 3 225 ? 14.259 42.473 125.745 1.00 0.00 225 SER 3 N 1
ATOM 5697 C CA . SER C 3 225 ? 15.351 42.835 126.745 1.00 0.00 225 SER 3 CA 1
ATOM 5698 C C . SER C 3 225 ? 15.348 42.011 128.100 1.00 0.00 225 SER 3 C 1
ATOM 5699 O O . SER C 3 225 ? 14.268 41.881 128.670 1.00 0.00 225 SER 3 O 1
ATOM 5702 N N . PRO C 3 226 ? 16.492 41.538 128.366 1.00 0.00 226 PRO 3 N 1
ATOM 5703 C CA . PRO C 3 226 ? 16.598 40.779 129.700 1.00 0.00 226 PRO 3 CA 1
ATOM 5704 C C . PRO C 3 226 ? 16.552 41.682 131.002 1.00 0.00 226 PRO 3 C 1
ATOM 5705 O O . PRO C 3 226 ? 16.934 42.883 130.733 1.00 0.00 226 PRO 3 O 1
ATOM 5709 N N . THR C 3 227 ? 16.193 41.132 132.033 1.00 0.00 227 THR 3 N 1
ATOM 5710 C CA . THR C 3 227 ? 16.351 42.039 133.253 1.00 0.00 227 THR 3 CA 1
ATOM 5711 C C . THR C 3 227 ? 17.875 42.539 133.364 1.00 0.00 227 THR 3 C 1
ATOM 5712 O O . THR C 3 227 ? 18.732 41.639 133.302 1.00 0.00 227 THR 3 O 1
ATOM 5716 N N . LYS C 3 228 ? 18.011 43.810 133.331 1.00 0.00 228 LYS 3 N 1
ATOM 5717 C CA . LYS C 3 228 ? 19.432 44.314 133.360 1.00 0.00 228 LYS 3 CA 1
ATOM 5718 C C . LYS C 3 228 ? 20.338 43.738 134.507 1.00 0.00 228 LYS 3 C 1
ATOM 5719 O O . LYS C 3 228 ? 19.815 43.532 135.596 1.00 0.00 228 LYS 3 O 1
ATOM 5725 N N . TRP 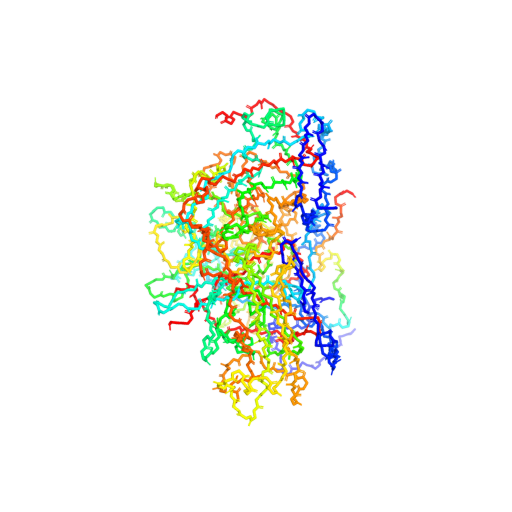C 3 229 ? 21.521 43.537 134.121 1.00 0.00 229 TRP 3 N 1
ATOM 5726 C CA . TRP C 3 229 ? 22.491 43.013 135.145 1.00 0.00 229 TRP 3 CA 1
ATOM 5727 C C . TRP C 3 229 ? 23.893 43.657 135.208 1.00 0.00 229 TRP 3 C 1
ATOM 5728 O O . TRP C 3 229 ? 24.224 44.431 134.311 1.00 0.00 229 TRP 3 O 1
ATOM 5739 N N . VAL C 3 230 ? 24.523 43.327 136.234 1.00 0.00 230 VAL 3 N 1
ATOM 5740 C CA . VAL C 3 230 ? 25.952 43.804 136.396 1.00 0.00 230 VAL 3 CA 1
ATOM 5741 C C . VAL C 3 230 ? 27.001 42.675 136.738 1.00 0.00 230 VAL 3 C 1
ATOM 5742 O O . VAL C 3 230 ? 26.880 42.101 137.812 1.00 0.00 230 VAL 3 O 1
ATOM 5746 N N . PRO C 3 231 ? 27.780 42.450 135.758 1.00 0.00 231 PRO 3 N 1
ATOM 5747 C CA . PRO C 3 231 ? 28.860 41.366 135.999 1.00 0.00 231 PRO 3 CA 1
ATOM 5748 C C . PRO C 3 231 ? 29.535 41.358 137.437 1.00 0.00 231 PRO 3 C 1
ATOM 5749 O O . PRO C 3 231 ? 30.137 42.377 137.789 1.00 0.00 231 PRO 3 O 1
ATOM 5753 N N . GLN C 3 232 ? 29.218 40.336 138.168 1.00 0.00 232 GLN 3 N 1
ATOM 5754 C CA . GLN C 3 232 ? 29.646 40.332 139.640 1.00 0.00 232 GLN 3 CA 1
ATOM 5755 C C . GLN C 3 232 ? 29.763 41.750 140.365 1.00 0.00 232 GLN 3 C 1
ATOM 5756 O O . GLN C 3 232 ? 28.750 42.214 140.898 1.00 0.00 232 GLN 3 O 1
ATOM 5762 N N . SER D 4 14 ? 15.762 42.459 104.769 1.00 0.00 15 SER 4 N 1
ATOM 5763 C CA . SER D 4 14 ? 16.611 41.718 105.818 1.00 0.00 15 SER 4 CA 1
ATOM 5764 C C . SER D 4 14 ? 16.459 42.309 107.300 1.00 0.00 15 SER 4 C 1
ATOM 5765 O O . SER D 4 14 ? 16.266 41.586 108.224 1.00 0.00 15 SER 4 O 1
ATOM 5768 N N . GLY D 4 15 ? 16.520 43.623 107.277 1.00 0.00 16 GLY 4 N 1
ATOM 5769 C CA . GLY D 4 15 ? 16.372 44.363 108.600 1.00 0.00 16 GLY 4 CA 1
ATOM 5770 C C . GLY D 4 15 ? 14.886 44.623 109.078 1.00 0.00 16 GLY 4 C 1
ATOM 5771 O O . GLY D 4 15 ? 13.971 44.085 108.474 1.00 0.00 16 GLY 4 O 1
ATOM 5772 N N . ASN D 4 16 ? 14.827 45.393 110.115 1.00 0.00 17 ASN 4 N 1
ATOM 5773 C CA . ASN D 4 16 ? 13.457 45.757 110.651 1.00 0.00 17 ASN 4 CA 1
ATOM 5774 C C . ASN D 4 16 ? 12.626 46.908 109.962 1.00 0.00 17 ASN 4 C 1
ATOM 5775 O O . ASN D 4 16 ? 12.223 47.844 110.578 1.00 0.00 17 ASN 4 O 1
ATOM 5780 N N . GLU D 4 17 ? 12.553 46.684 108.711 1.00 0.00 18 GLU 4 N 1
ATOM 5781 C CA . GLU D 4 17 ? 11.755 47.636 107.808 1.00 0.00 18 GLU 4 CA 1
ATOM 5782 C C . GLU D 4 17 ? 10.590 47.005 106.934 1.00 0.00 18 GLU 4 C 1
ATOM 5783 O O . GLU D 4 17 ? 10.913 46.108 106.153 1.00 0.00 18 GLU 4 O 1
ATOM 5789 N N . GLY D 4 18 ? 9.445 47.437 107.247 1.00 0.00 19 GLY 4 N 1
ATOM 5790 C CA . GLY D 4 18 ? 8.254 46.812 106.551 1.00 0.00 19 GLY 4 CA 1
ATOM 5791 C C . GLY D 4 18 ? 7.271 47.761 105.795 1.00 0.00 19 GLY 4 C 1
ATOM 5792 O O . GLY D 4 18 ? 6.079 47.471 105.800 1.00 0.00 19 GLY 4 O 1
ATOM 5793 N N . VAL D 4 19 ? 7.862 48.748 105.249 1.00 0.00 20 VAL 4 N 1
ATOM 5794 C CA . VAL D 4 19 ? 7.007 49.710 104.450 1.00 0.00 20 VAL 4 CA 1
ATOM 5795 C C . VAL D 4 19 ? 7.104 49.663 102.878 1.00 0.00 20 VAL 4 C 1
ATOM 5796 O O . VAL D 4 19 ? 8.191 49.830 102.353 1.00 0.00 20 VAL 4 O 1
ATOM 5800 N N . ILE D 4 20 ? 5.985 49.408 102.334 1.00 0.00 21 ILE 4 N 1
ATOM 5801 C CA . ILE D 4 20 ? 5.904 49.339 100.808 1.00 0.00 21 ILE 4 CA 1
ATOM 5802 C C . ILE D 4 20 ? 6.411 50.601 100.005 1.00 0.00 21 ILE 4 C 1
ATOM 5803 O O . ILE D 4 20 ? 7.416 50.500 99.311 1.00 0.00 21 ILE 4 O 1
ATOM 5808 N N . ILE D 4 21 ? 5.678 51.657 100.171 1.00 0.00 22 ILE 4 N 1
ATOM 5809 C CA . ILE D 4 21 ? 6.104 52.989 99.532 1.00 0.00 22 ILE 4 CA 1
ATOM 5810 C C . ILE D 4 21 ? 7.565 53.455 99.956 1.00 0.00 22 ILE 4 C 1
ATOM 5811 O O . ILE D 4 21 ? 7.790 54.656 99.995 1.00 0.00 22 ILE 4 O 1
ATOM 5816 N N . ASN D 4 22 ? 8.273 52.506 100.363 1.00 0.00 23 ASN 4 N 1
ATOM 5817 C CA . ASN D 4 22 ? 9.646 52.775 100.923 1.00 0.00 23 ASN 4 CA 1
ATOM 5818 C C . ASN D 4 22 ? 10.845 53.366 100.100 1.00 0.00 23 ASN 4 C 1
ATOM 5819 O O . ASN D 4 22 ? 11.961 52.855 100.265 1.00 0.00 23 ASN 4 O 1
ATOM 5824 N N . ASN D 4 23 ? 10.536 54.290 99.351 1.00 0.00 24 ASN 4 N 1
ATOM 5825 C CA . ASN D 4 23 ? 11.578 54.995 98.495 1.00 0.00 24 ASN 4 CA 1
ATOM 5826 C C . ASN D 4 23 ? 11.805 56.541 98.686 1.00 0.00 24 ASN 4 C 1
ATOM 5827 O O . ASN D 4 23 ? 12.862 56.952 99.077 1.00 0.00 24 ASN 4 O 1
ATOM 5832 N N . PHE D 4 24 ? 10.667 57.198 98.453 1.00 0.00 25 PHE 4 N 1
ATOM 5833 C CA . PHE D 4 24 ? 10.767 58.733 98.590 1.00 0.00 25 PHE 4 CA 1
ATOM 5834 C C . PHE D 4 24 ? 12.150 59.479 98.417 1.00 0.00 25 PHE 4 C 1
ATOM 5835 O O . PHE D 4 24 ? 12.343 60.169 97.458 1.00 0.00 25 PHE 4 O 1
ATOM 5843 N N . TYR D 4 25 ? 12.979 59.149 99.378 1.00 0.00 26 TYR 4 N 1
ATOM 5844 C CA . TYR D 4 25 ? 14.403 59.577 99.239 1.00 0.00 26 TYR 4 CA 1
ATOM 5845 C C . TYR D 4 25 ? 15.215 58.490 98.382 1.00 0.00 26 TYR 4 C 1
ATOM 5846 O O . TYR D 4 25 ? 15.059 57.315 98.779 1.00 0.00 26 TYR 4 O 1
ATOM 5855 N N . SER D 4 26 ? 15.838 58.980 97.456 1.00 0.00 27 SER 4 N 1
ATOM 5856 C CA . SER D 4 26 ? 16.676 58.004 96.651 1.00 0.00 27 SER 4 CA 1
ATOM 5857 C C . SER D 4 26 ? 17.639 57.069 97.509 1.00 0.00 27 SER 4 C 1
ATOM 5858 O O . SER D 4 26 ? 18.151 57.558 98.515 1.00 0.00 27 SER 4 O 1
ATOM 5861 N N . ASN D 4 27 ? 17.707 55.926 97.064 1.00 0.00 28 ASN 4 N 1
ATOM 5862 C CA . ASN D 4 27 ? 18.604 54.914 97.735 1.00 0.00 28 ASN 4 CA 1
ATOM 5863 C C . ASN D 4 27 ? 20.041 55.302 98.221 1.00 0.00 28 ASN 4 C 1
ATOM 5864 O O . ASN D 4 27 ? 20.475 54.937 99.262 1.00 0.00 28 ASN 4 O 1
ATOM 5869 N N . GLN D 4 28 ? 20.582 55.946 97.313 1.00 0.00 29 GLN 4 N 1
ATOM 5870 C CA . GLN D 4 28 ? 22.001 56.489 97.490 1.00 0.00 29 GLN 4 CA 1
ATOM 5871 C C . GLN D 4 28 ? 22.156 57.655 98.535 1.00 0.00 29 GLN 4 C 1
ATOM 5872 O O . GLN D 4 28 ? 23.215 57.933 98.995 1.00 0.00 29 GLN 4 O 1
ATOM 5878 N N . TYR D 4 29 ? 20.996 58.224 98.718 1.00 0.00 30 TYR 4 N 1
ATOM 5879 C CA . TYR D 4 29 ? 20.908 59.277 99.790 1.00 0.00 30 TYR 4 CA 1
ATOM 5880 C C . TYR D 4 29 ? 20.494 58.634 101.187 1.00 0.00 30 TYR 4 C 1
ATOM 5881 O O . TYR D 4 29 ? 21.051 58.938 102.178 1.00 0.00 30 TYR 4 O 1
ATOM 5890 N N . GLN D 4 30 ? 19.534 57.746 100.971 1.00 0.00 31 GLN 4 N 1
ATOM 5891 C CA . GLN D 4 30 ? 19.031 57.021 102.219 1.00 0.00 31 GLN 4 CA 1
ATOM 5892 C C . GLN D 4 30 ? 20.069 56.090 102.963 1.00 0.00 31 GLN 4 C 1
ATOM 5893 O O . GLN D 4 30 ? 19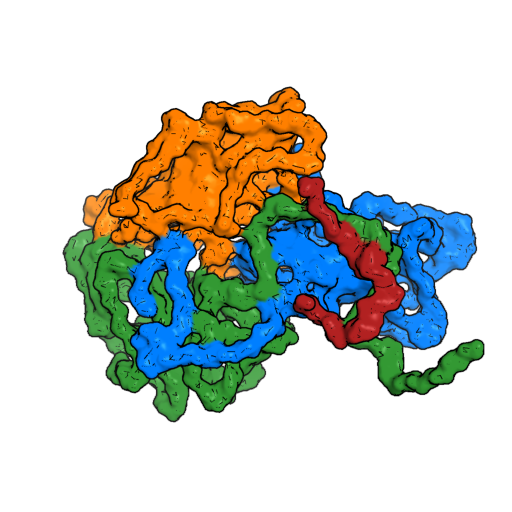.972 55.918 104.148 1.00 0.00 31 GLN 4 O 1
ATOM 5899 N N . ASN D 4 31 ? 20.938 55.653 102.149 1.00 0.00 32 ASN 4 N 1
ATOM 5900 C CA . ASN D 4 31 ? 22.035 54.779 102.681 1.00 0.00 32 ASN 4 CA 1
ATOM 5901 C C . ASN D 4 31 ? 23.516 54.983 102.223 1.00 0.00 32 ASN 4 C 1
ATOM 5902 O O . ASN D 4 31 ? 23.687 55.452 101.100 1.00 0.00 32 ASN 4 O 1
ATOM 5907 N N . SER D 4 32 ? 24.342 54.651 103.152 1.00 0.00 33 SER 4 N 1
ATOM 5908 C CA . SER D 4 32 ? 25.798 54.719 102.698 1.00 0.00 33 SER 4 CA 1
ATOM 5909 C C . SER D 4 32 ? 26.015 53.844 101.372 1.00 0.00 33 SER 4 C 1
ATOM 5910 O O . SER D 4 32 ? 25.350 52.779 101.350 1.00 0.00 33 SER 4 O 1
ATOM 5913 N N . ILE D 4 33 ? 26.722 54.381 100.525 1.00 0.00 34 ILE 4 N 1
ATOM 5914 C CA . ILE D 4 33 ? 26.963 53.583 99.261 1.00 0.00 34 ILE 4 CA 1
ATOM 5915 C C . ILE D 4 33 ? 28.031 52.436 99.384 1.00 0.00 34 ILE 4 C 1
ATOM 5916 O O . ILE D 4 33 ? 29.165 52.730 99.725 1.00 0.00 34 ILE 4 O 1
ATOM 5921 N N . ASP D 4 34 ? 27.510 51.272 99.183 1.00 0.00 35 ASP 4 N 1
ATOM 5922 C CA . ASP D 4 34 ? 28.451 50.081 99.232 1.00 0.00 35 ASP 4 CA 1
ATOM 5923 C C . ASP D 4 34 ? 29.337 49.912 97.942 1.00 0.00 35 ASP 4 C 1
ATOM 5924 O O . ASP D 4 34 ? 28.746 49.852 96.868 1.00 0.00 35 ASP 4 O 1
ATOM 5929 N N . LEU D 4 35 ? 30.500 49.891 98.214 1.00 0.00 36 LEU 4 N 1
ATOM 5930 C CA . LEU D 4 35 ? 31.508 49.797 97.085 1.00 0.00 36 LEU 4 CA 1
ATOM 5931 C C . LEU D 4 35 ? 32.741 48.931 97.446 1.00 0.00 36 LEU 4 C 1
ATOM 5932 O O . LEU D 4 35 ? 33.198 49.081 98.595 1.00 0.00 36 LEU 4 O 1
ATOM 5937 N N . SER D 4 36 ? 33.054 48.123 96.554 1.00 0.00 37 SER 4 N 1
ATOM 5938 C CA . SER D 4 36 ? 34.245 47.213 96.844 1.00 0.00 37 SER 4 CA 1
ATOM 5939 C C . SER D 4 36 ? 35.662 47.671 96.328 1.00 0.00 37 SER 4 C 1
ATOM 5940 O O . SER D 4 36 ? 35.857 47.791 95.142 1.00 0.00 37 SER 4 O 1
ATOM 5943 N N . ALA D 4 37 ? 36.452 47.950 97.334 1.00 0.00 38 ALA 4 N 1
ATOM 5944 C CA . ALA D 4 37 ? 37.880 48.430 96.986 1.00 0.00 38 ALA 4 CA 1
ATOM 5945 C C . ALA D 4 37 ? 38.556 47.802 95.697 1.00 0.00 38 ALA 4 C 1
ATOM 5946 O O . ALA D 4 37 ? 38.771 48.518 94.752 1.00 0.00 38 ALA 4 O 1
ATOM 5948 N N . SER D 4 38 ? 38.738 46.520 95.871 1.00 0.00 39 SER 4 N 1
ATOM 5949 C CA . SER D 4 38 ? 39.232 45.794 94.603 1.00 0.00 39 SER 4 CA 1
ATOM 5950 C C . SER D 4 38 ? 38.136 45.878 93.430 1.00 0.00 39 SER 4 C 1
ATOM 5951 O O . SER D 4 38 ? 37.378 44.972 93.240 1.00 0.00 39 SER 4 O 1
#

Sequence (766 aa):
GSDNAEKGKVSNDDASVDFVAEPVKLPENQTRVAFFYDRAVPIGMLRPGQNIESTFVYQENDLRLNCLLLTPLPSFCPDSTSGPVKTKAPVQWRWVRSGGTTNFPLMTKQDYAFLCFSPFTYYKCDLEVTVSALGTDTVASVLRWAPTGAPADVTDQLIGYTPSLGETRNPHMWLVGAGNTQISFVVPYNSPLSVLPAAWFNGWSDFGNTKDFGVAPNADFGRLWIQGNTSASVRIRYKKMKVFCPRPTLFFPWPVDRVASDKAGNSATNTQSTVGRLCGYGEAHHGEHPASCADTATDKVLAAERYYTIDLASWTTTQEAFSHIRIPLPHVLAGEDGGVFGATLRRHYLCKTGWRVQVQCNASQFHAGSLLVFMAPEFYTGKGTKTGDMEPTDPFTMDTTWRAPQGAPTGYRYDSRTGFFAMNHQNQWQWTVYPHQILNLRTNTTVDLEVPYVNIAPTSSWTQHANWTLVVAVFSPLQYASGSSSDVQITASIQPVNPVFNGLRHETVIASPIAVTVREHKGCFYSTNPDTTVPIYGKTISTPNDYMCGEFSDLLELCKLPTFLGNPNSNNKRYPYFSATNSVPTTSLVDYQVALSCSCMCNSMLAAVARNFNQYRGSLNFLFVFTGAAMVKGKFLIAYTPPGAGKPTTRDQAMQATYAIWDLGLNSSFVFTAPFISPTHYRQTSYTSAASVDGWVTVWQLTPLTYPSGTPVNSDILTLVSAGDDFTLRMPISPTKWVPQSGNEGVIINNFYSNQYQNSIDLSAS